Protein AF-0000000084340488 (afdb_homodimer)

Sequence (918 aa):
MHVHPAAPYSASHWSEIETLPPARTRALQDERLREQVAYLAAHSPFYQAKFAEHGIDPDAVRSVDDLAELPFTEKQELRDSLAEAPPLGRHVAADPRRIVQVQASSGTTGSPSYVGLTASDVATWCELGARALYANGFRPGDRALHAFGMSKGFVGGLPVVQILQYMGIVDIPIGAEAGADRLLRVQADQRPNLLIGTPHFLAHLGEQAPSTVGRPAHELGVRSISVGGEPGGGLPSVRENLETLWGATVREMLGGTDIACTYWGECEAGDGMHFLSPDLMVAELIDPESGERIEPVDGAQGELVYTALRREASPLLRFRTRDHVVVTGTDCSCGRTGYKIRCIGRTDDMLIVRGINVFPSAIKDLVLGLAPATTGEVRIRVDFPGHSTQRPLPLVVEHAADLEPHRHEELRTAIEQRIRSALNVKTSVVLVPEGTLKRPDHVKVALIERVPRAEGRASMHVHPAAPYSASHWSEIETLPPARTRALQDERLREQVAYLAAHSPFYQAKFAEHGIDPDAVRSVDDLAELPFTEKQELRDSLAEAPPLGRHVAADPRRIVQVQASSGTTGSPSYVGLTASDVATWCELGARALYANGFRPGDRALHAFGMSKGFVGGLPVVQILQYMGIVDIPIGAEAGADRLLRVQADQRPNLLIGTPHFLAHLGEQAPSTVGRPAHELGVRSISVGGEPGGGLPSVRENLETLWGATVREMLGGTDIACTYWGECEAGDGMHFLSPDLMVAELIDPESGERIEPVDGAQGELVYTALRREASPLLRFRTRDHVVVTGTDCSCGRTGYKIRCIGRTDDMLIVRGINVFPSAIKDLVLGLAPATTGEVRIRVDFPGHSTQRPLPLVVEHAADLEPHRHEELRTAIEQRIRSALNVKTSVVLVPEGTLKRPDHVKVALIERVPRAEGRAS

Secondary structure (DSSP, 8-state):
---PPP--SSSS-S-GGGG--HHHHHHHHHHHHHHHHHHHHHH-HHHHHHHHHTT--GGG--SGGGGGGSPPB-HHHHHHHHHHSTTT-TT--S-GGGEEEEEE---SSSSPPEEEEEHHHHHHHHHHHHHHHHHTT--TT-EEEE-S---TT-TTTHHHHHHHHHTT-EEE---GGG-HHHHHHHHHHH--SEEEE-HHHHHHHHHHHHHHHSS-GGGS---EEEE-SSTTTTSHHHHHHHHHHHTSEEEEEEEETTTEEEEEEE-TT-SSEEE--TTTEEEEEE-TTT--EE---TT-EEEEEEEESS-SSS--SSEEEEEEEEEEES--TT---S-EEEEEEETTT-EEETTEEE-HHHHHHHHHTTTTSEEEEEEEEE-SSTTEESSPEEEEEEEPTT--GGGHHHHHHHHHHHHHHHHS--EEEEEE-TT-SPPPSSSPPPSEEE---------/---PPP--SSSS-S-GGGG--HHHHHHHHHHHHHHHHHHHHHH-HHHHHHHHHTT--GGG--SGGGGGGSPPB-HHHHHHHHHHSTTT-TT--S-GGGEEEEEE---SSSSPPEEEEEHHHHHHHHHHHHHHHHHTT--TT-EEEE-S---TT-TTTHHHHHHHHHTT-EEE---GGG-HHHHHHHHHHH--SEEEE-HHHHHHHHHHHHHHHSS-GGGS---EEEE-SSTTTTSHHHHHHHHHHHTSEEEEEEEETTTEEEEEEE-TT-SSEEE--TTTEEEEEE-TTT--B----TT-EEEEEEEESS-SSS--SSEEEEEEEEEEES--TT---S-EEEEEEETTT-EEETTEEE-HHHHHHHHHTTTTSEEEEEEEEE-SSTTEESSPEEEEEEEPTT--GGGHHHHHHHHHHHHHHHHS--EEEEEE-TT-SPPPSSSPPPSEEE---------

Organism: Pseudonocardia thermophila (NCBI:txid1848)

Solvent-accessible surface area (backbone atoms only — not comparable to full-atom values): 46055 Å² total; per-residue (Å²): 86,65,42,68,46,58,73,59,64,49,99,75,36,42,47,68,73,31,52,44,55,67,71,59,44,50,53,47,30,17,54,33,41,38,53,34,43,49,48,36,62,72,41,12,61,42,50,39,50,51,28,60,74,68,70,51,60,63,85,72,44,60,42,72,77,47,51,79,78,49,71,75,34,50,65,66,56,53,51,51,27,31,71,73,32,64,62,56,18,38,48,35,35,47,60,74,89,50,44,51,36,44,37,27,41,68,62,85,72,75,79,60,52,59,44,56,25,23,53,66,29,49,36,44,37,26,51,36,25,35,42,16,41,32,28,31,64,54,53,64,74,41,33,28,42,36,43,29,30,32,31,39,17,21,42,62,14,60,54,43,50,50,16,35,34,32,39,40,20,24,45,35,48,27,15,23,72,49,35,58,66,53,52,48,48,48,34,64,56,58,35,34,34,28,37,37,26,35,52,67,40,52,43,53,41,34,69,42,20,40,82,70,69,71,39,56,28,46,76,36,50,36,49,30,27,40,20,27,98,53,76,44,37,74,39,64,60,54,30,51,50,43,23,62,44,27,57,26,51,65,22,27,42,45,61,39,72,83,82,35,52,29,50,25,14,8,39,88,82,66,66,34,25,26,49,52,48,52,75,46,31,46,80,44,35,18,36,80,85,83,60,46,78,44,75,76,39,65,68,35,66,29,24,41,26,35,25,50,28,60,52,51,26,48,54,44,58,38,29,53,72,42,38,27,33,35,23,59,24,54,65,53,94,84,54,45,44,37,38,18,31,42,64,54,38,42,61,85,62,36,30,26,40,69,83,37,79,41,40,64,50,57,53,42,48,60,43,38,60,47,49,70,61,21,70,35,49,57,34,35,44,42,49,59,71,84,48,56,40,84,56,58,46,38,31,40,34,24,30,26,81,82,57,53,72,86,49,47,65,55,48,45,51,48,51,35,49,50,42,27,72,74,66,69,35,60,50,43,72,42,80,42,59,56,82,70,64,85,73,56,60,53,51,85,65,70,50,65,39,80,44,81,62,77,77,72,74,83,123,85,62,46,71,45,58,73,60,63,48,98,77,34,43,47,68,71,31,51,45,55,68,70,60,42,49,52,47,32,18,54,32,41,38,53,34,44,50,48,35,62,73,41,12,61,42,50,39,50,50,28,58,76,67,70,52,58,63,85,71,45,60,41,72,75,49,52,78,77,50,73,75,34,51,65,65,56,53,54,50,26,31,72,73,31,64,62,56,18,39,47,34,35,46,62,72,88,50,46,50,37,43,39,26,40,67,61,84,73,76,78,59,52,60,45,57,25,22,54,65,29,46,39,43,38,26,51,36,26,34,41,16,42,33,29,31,63,54,53,65,74,40,31,29,41,36,43,27,31,31,31,39,18,21,41,62,14,62,54,44,50,50,17,35,37,31,38,40,20,23,45,35,48,26,15,22,72,48,35,60,64,54,52,46,49,48,35,64,57,57,36,33,34,27,39,38,26,34,53,68,39,52,43,53,41,33,70,42,20,42,82,71,69,72,39,55,29,46,75,37,49,36,50,31,26,40,19,26,95,52,75,44,37,74,38,64,59,53,29,52,50,44,23,63,42,27,57,25,51,65,23,28,40,42,60,39,71,84,81,34,54,29,49,24,14,8,41,88,83,67,67,35,24,26,48,53,47,54,75,46,30,46,79,44,35,18,36,81,85,82,60,46,79,44,74,76,40,65,67,35,66,28,24,40,27,35,25,50,28,58,53,53,24,47,55,42,60,37,28,52,71,42,38,26,32,35,22,60,23,53,67,53,96,85,54,43,45,37,37,19,31,42,65,56,36,40,61,85,62,36,29,25,42,69,85,37,80,40,40,62,50,57,54,42,46,58,45,37,60,47,50,69,62,22,70,35,50,58,35,36,46,42,49,59,72,85,46,55,40,84,56,59,48,35,31,40,33,23,29,26,81,82,57,52,74,85,48,46,65,57,48,46,50,48,52,36,50,49,44,26,73,75,66,70,35,60,50,42,71,42,80,40,59,56,80,71,64,85,72,54,58,54,50,86,65,70,49,66,40,79,44,82,62,76,75,70,78,77,123

Foldseek 3Di:
DQQPADQAPDLQFRDPLQQDDPVVLQVLLQVLQLVVLVLQCPFFQLVVVQCVVLVHDSNPRRGPVCLLSGDADEPVSQVVQCVVDPDQGSLFRDDPVQFDDKAWAQDPPDGTHIDTAGPQRLVLLLVLVLRAVSQQVDAAPFEEEQAAAQDPRHCSHPSVCSNCSNRNYHYDRCYLQVDLLVSLVCLQVVVTQEYEEALQSLLVSQVCNCVRVVDGQLPSNHATYEHEPDADQLPPLSQVSNCVRNVYHYWYWDDDDLAHSTRWHHHPVSQFTFRRPSNFKDKFFAAPVPRHTDDQAAFDKGWIFMFTSRGRGRTGRRYTPQFIWGFHHQDDPSSGRGTGIHTQAGNQQWAAELNFTDHLNVLLSLLSVPPPQFPSDKAFEAADPGRYDPDATEMETEGHQPDDPVCVVVSQVSSQVSCCVVRVGGHDYDYDHPPPDDGDTNDDDDRYHYDHHPPPPPD/DQQPADQAPDLQFRDPLQQDDPVVLQVLLLVLQLVVLVLQCVFFQLVVVQCVVLVHDSNPRRGPVCLLSGDADEPVSQVVQCVVDPDQGSLFRDDPVQFDDKAWAQDPPDGTHIDTAGPQRLVLLLVLVLRAVSQQVDAAPFEEEQAAAQDPRHCSHPSVCSNCSNRNYHYDRCYLQVDLLVSLVCLQVVVTQEYEEALQSLLVSQVCNCVRVVDGQLPSNHATYEHEPDADQLPPLSQVSNCVRNVYHYWYWDDDDQAHSTRWHHHPVSQFTFRRPSNFKDKFFAAPPPRHTDDQAAFDKGWIFMFTSRGRGRTGRRYTPQFIWTFHHQDDPSSGRGTGIHTQAGNQQWAAELNFTDHLNVLLSLLSVPPPQFPSDKAFEAADPGRYDPDATEMETEGHQPDDPVCVVVSQVSSQVSCCVVRVGGHHYDYDHPPPDDGDTNDDDDRYHYDHHPPPPDD

InterPro domains:
  IPR028154 AMP-dependent ligase, C-terminal [PF14535] (355-441)
  IPR042099 ANL, N-terminal domain [G3DSA:3.40.50.12780] (3-346)
  IPR045851 AMP-binding enzyme domain superfamily [G3DSA:3.30.300.30] (347-451)

pLDDT: mean 90.95, std 10.79, range [23.34, 98.81]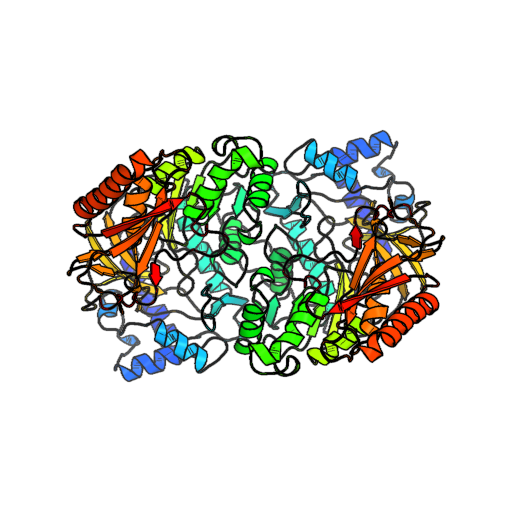

Radius of gyration: 29.5 Å; Cα contacts (8 Å, |Δi|>4): 2152; chains: 2; bounding box: 58×88×87 Å

Nearest PDB structures (foldseek):
  4r1m-assembly2_D  TM=9.148E-01  e=3.601E-43  Bacteroides thetaiotaomicron VPI-5482
  4rvo-assembly2_D  TM=9.125E-01  e=3.187E-43  Bacteroides thetaiotaomicron VPI-5482
  4r1m-assembly1_B  TM=9.198E-01  e=3.463E-42  Bacteroides thetaiotaomicron VPI-5482
  4r1l-assembly1_A  TM=7.392E-01  e=9.798E-42  Bacteroides thetaiotaomicron VPI-5482
  6he0-assembly1_A-2  TM=7.349E-01  e=9.845E-39  Aquincola tertiaricarbonis

Structure (mmCIF, N/CA/C/O backbone):
data_AF-0000000084340488-model_v1
#
loop_
_entity.id
_entity.type
_entity.pdbx_description
1 polymer 'Phenylacetate-CoA ligase'
#
loop_
_atom_site.group_PDB
_atom_site.id
_atom_site.type_symbol
_atom_site.label_atom_id
_atom_site.label_alt_id
_atom_site.label_comp_id
_atom_site.label_asym_id
_atom_site.label_entity_id
_atom_site.label_seq_id
_atom_site.pdbx_PDB_ins_code
_atom_site.Cartn_x
_atom_site.Cartn_y
_atom_site.Cartn_z
_atom_site.occupancy
_atom_site.B_iso_or_equiv
_atom_site.auth_seq_id
_atom_site.auth_comp_id
_atom_site.auth_asym_id
_atom_site.auth_atom_id
_atom_site.pdbx_PDB_model_num
ATOM 1 N N . MET A 1 1 ? 4.039 -2.34 15.609 1 31.89 1 MET A N 1
ATOM 2 C CA . MET A 1 1 ? 4.125 -3.775 15.859 1 31.89 1 MET A CA 1
ATOM 3 C C . MET A 1 1 ? 5.184 -4.418 14.969 1 31.89 1 MET A C 1
ATOM 5 O O . MET A 1 1 ? 5.117 -4.324 13.742 1 31.89 1 MET A O 1
ATOM 9 N N . HIS A 1 2 ? 6.277 -4.238 15.281 1 45.38 2 HIS A N 1
ATOM 10 C CA . HIS A 1 2 ? 7.398 -4.664 14.445 1 45.38 2 HIS A CA 1
ATOM 11 C C . HIS A 1 2 ? 7.477 -6.184 14.367 1 45.38 2 HIS A C 1
ATOM 13 O O . HIS A 1 2 ? 7.312 -6.871 15.375 1 45.38 2 HIS A O 1
ATOM 19 N N . VAL A 1 3 ? 7.105 -6.691 13.25 1 54.06 3 VAL A N 1
ATOM 20 C CA . VAL A 1 3 ? 7.316 -8.109 12.969 1 54.06 3 VAL A CA 1
ATOM 21 C C . VAL A 1 3 ? 8.773 -8.477 13.227 1 54.06 3 VAL A C 1
ATOM 23 O O . VAL A 1 3 ? 9.688 -7.812 12.719 1 54.06 3 VAL A O 1
ATOM 26 N N . HIS A 1 4 ? 8.953 -9.062 14.438 1 67.44 4 HIS A N 1
ATOM 27 C CA . HIS A 1 4 ? 10.297 -9.609 14.516 1 67.44 4 HIS A CA 1
ATOM 28 C C . HIS A 1 4 ? 10.555 -10.602 13.391 1 67.44 4 HIS A C 1
ATOM 30 O O . HIS A 1 4 ? 9.805 -11.57 13.234 1 67.44 4 HIS A O 1
ATOM 36 N N . PRO A 1 5 ? 11.43 -10.172 12.688 1 77.88 5 PRO A N 1
ATOM 37 C CA . PRO A 1 5 ? 11.711 -11.07 11.57 1 77.88 5 PRO A CA 1
ATOM 38 C C . PRO A 1 5 ? 12.047 -12.492 12.016 1 77.88 5 PRO A C 1
ATOM 40 O O . PRO A 1 5 ? 12.609 -12.68 13.094 1 77.88 5 PRO A O 1
ATOM 43 N N . ALA A 1 6 ? 11.578 -13.406 11.281 1 84.88 6 ALA A N 1
ATOM 44 C CA . ALA A 1 6 ? 11.977 -14.805 11.461 1 84.88 6 ALA A CA 1
ATOM 45 C C . ALA A 1 6 ? 13.344 -15.07 10.836 1 84.88 6 ALA A C 1
ATOM 47 O O . ALA A 1 6 ? 13.891 -14.219 10.133 1 84.88 6 ALA A O 1
ATOM 48 N N . ALA A 1 7 ? 13.914 -16.188 11.234 1 91.38 7 ALA A N 1
ATOM 49 C CA . ALA A 1 7 ? 15.227 -16.547 10.719 1 91.38 7 ALA A CA 1
ATOM 50 C C . ALA A 1 7 ? 15.148 -17.781 9.836 1 91.38 7 ALA A C 1
ATOM 52 O O . ALA A 1 7 ? 14.383 -18.719 10.125 1 91.38 7 ALA A O 1
ATOM 53 N N . PRO A 1 8 ? 15.914 -17.781 8.781 1 96.38 8 PRO A N 1
ATOM 54 C CA . PRO A 1 8 ? 15.938 -18.953 7.918 1 96.38 8 PRO A CA 1
ATOM 55 C C . PRO A 1 8 ? 16.547 -20.172 8.609 1 96.38 8 PRO A C 1
ATOM 57 O O . PRO A 1 8 ? 17.312 -20.031 9.57 1 96.38 8 PRO A O 1
ATOM 60 N N . TYR A 1 9 ? 16.203 -21.328 8.094 1 97.06 9 TYR A N 1
ATOM 61 C CA . TYR A 1 9 ? 16.719 -22.594 8.602 1 97.06 9 TYR A CA 1
ATOM 62 C C . TYR A 1 9 ? 18.172 -22.797 8.211 1 97.06 9 TYR A C 1
ATOM 64 O O . TYR A 1 9 ? 18.984 -23.266 9.016 1 97.06 9 TYR A O 1
ATOM 72 N N . SER A 1 10 ? 18.531 -22.422 7.035 1 97 10 SER A N 1
ATOM 73 C CA . SER A 1 10 ? 19.891 -22.547 6.504 1 97 10 SER A CA 1
ATOM 74 C C . SER A 1 10 ? 20.172 -21.453 5.484 1 97 10 SER A C 1
ATOM 76 O O . SER A 1 10 ? 19.344 -20.562 5.258 1 97 10 SER A O 1
ATOM 78 N N . ALA A 1 11 ? 21.312 -21.469 4.863 1 95.5 11 ALA A N 1
ATOM 79 C CA . ALA A 1 11 ? 21.734 -20.484 3.859 1 95.5 11 ALA A CA 1
ATOM 80 C C . ALA A 1 11 ? 20.891 -20.625 2.588 1 95.5 11 ALA A C 1
ATOM 82 O O . ALA A 1 11 ? 20.75 -19.656 1.828 1 95.5 11 ALA A O 1
ATOM 83 N N . SER A 1 12 ? 20.281 -21.828 2.498 1 95.31 12 SER A N 1
ATOM 84 C CA . SER A 1 12 ? 19.641 -22.062 1.212 1 95.31 12 SER A CA 1
ATOM 85 C C . SER A 1 12 ? 18.141 -22.359 1.386 1 95.31 12 SER A C 1
ATOM 87 O O . SER A 1 12 ? 17.391 -22.375 0.409 1 95.31 12 SER A O 1
ATOM 89 N N . HIS A 1 13 ? 17.812 -22.656 2.617 1 97.75 13 HIS A N 1
ATOM 90 C CA . HIS A 1 13 ? 16.422 -23 2.879 1 97.75 13 HIS A CA 1
ATOM 91 C C . HIS A 1 13 ? 15.852 -22.156 4.012 1 97.75 13 HIS A C 1
ATOM 93 O O . HIS A 1 13 ? 16.5 -21.953 5.039 1 97.75 13 HIS A O 1
ATOM 99 N N . TRP A 1 14 ? 14.672 -21.641 3.818 1 98.31 14 TRP A N 1
ATOM 100 C CA . TRP A 1 14 ? 14.008 -20.844 4.844 1 98.31 14 TRP A CA 1
ATOM 101 C C . TRP A 1 14 ? 13.539 -21.734 5.996 1 98.31 14 TRP A C 1
ATOM 103 O O . TRP A 1 14 ? 13.656 -21.344 7.164 1 98.31 14 TRP A O 1
ATOM 113 N N . SER A 1 15 ? 13.008 -22.906 5.625 1 97.94 15 SER A N 1
ATOM 114 C CA . SER A 1 15 ? 12.461 -23.828 6.605 1 97.94 15 SER A CA 1
ATOM 115 C C . SER A 1 15 ? 12.977 -25.25 6.375 1 97.94 15 SER A C 1
ATOM 117 O O . SER A 1 15 ? 13.133 -25.672 5.23 1 97.94 15 SER A O 1
ATOM 119 N N . GLU A 1 16 ? 13.062 -25.969 7.41 1 96.88 16 GLU A N 1
ATOM 120 C CA . GLU A 1 16 ? 13.484 -27.359 7.332 1 96.88 16 GLU A CA 1
ATOM 121 C C . GLU A 1 16 ? 12.484 -28.188 6.527 1 96.88 16 GLU A C 1
ATOM 123 O O . GLU A 1 16 ? 12.867 -29.156 5.859 1 96.88 16 GLU A O 1
ATOM 128 N N . ILE A 1 17 ? 11.297 -27.828 6.523 1 97.25 17 ILE A N 1
ATOM 129 C CA . ILE A 1 17 ? 10.203 -28.547 5.895 1 97.25 17 ILE A CA 1
ATOM 130 C C . ILE A 1 17 ? 10.477 -28.703 4.398 1 97.25 17 ILE A C 1
ATOM 132 O O . ILE A 1 17 ? 10.008 -29.656 3.773 1 97.25 17 ILE A O 1
ATOM 136 N N . GLU A 1 18 ? 11.227 -27.797 3.836 1 97.69 18 GLU A N 1
ATOM 137 C CA . GLU A 1 18 ? 11.477 -27.781 2.398 1 97.69 18 GLU A CA 1
ATOM 138 C C . GLU A 1 18 ? 12.344 -28.969 1.972 1 97.69 18 GLU A C 1
ATOM 140 O O . GLU A 1 18 ? 12.453 -29.266 0.781 1 97.69 18 GLU A O 1
ATOM 145 N N . THR A 1 19 ? 12.969 -29.672 2.992 1 96.5 19 THR A N 1
ATOM 146 C CA . THR A 1 19 ? 13.945 -30.703 2.656 1 96.5 19 THR A CA 1
ATOM 147 C C . THR A 1 19 ? 13.539 -32.031 3.258 1 96.5 19 THR A C 1
ATOM 149 O O . THR A 1 19 ? 14.312 -33 3.207 1 96.5 19 THR A O 1
ATOM 152 N N . LEU A 1 20 ? 12.375 -32.125 3.787 1 95.81 20 LEU A N 1
ATOM 153 C CA . LEU A 1 20 ? 11.93 -33.375 4.40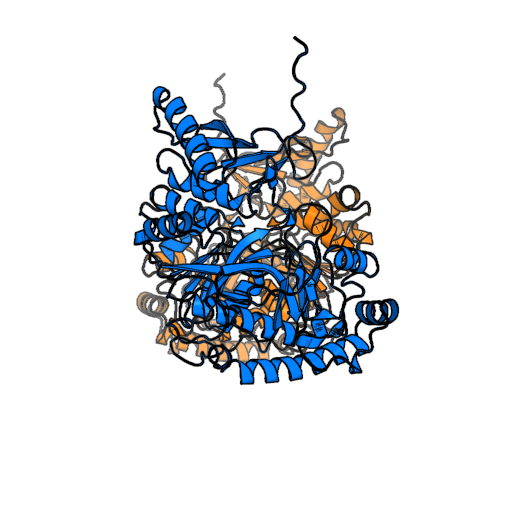6 1 95.81 20 LEU A CA 1
ATOM 154 C C . LEU A 1 20 ? 11.703 -34.438 3.355 1 95.81 20 LEU A C 1
ATOM 156 O O . LEU A 1 20 ? 11.211 -34.156 2.262 1 95.81 20 LEU A O 1
ATOM 160 N N . PRO A 1 21 ? 11.922 -35.719 3.783 1 94.06 21 PRO A N 1
ATOM 161 C CA . PRO A 1 21 ? 11.617 -36.812 2.861 1 94.06 21 PRO A CA 1
ATOM 162 C C . PRO A 1 21 ? 10.125 -36.938 2.562 1 94.06 21 PRO A C 1
ATOM 164 O O . PRO A 1 21 ? 9.289 -36.625 3.418 1 94.06 21 PRO A O 1
ATOM 167 N N . PRO A 1 22 ? 9.789 -37.469 1.473 1 91.56 22 PRO A N 1
ATOM 168 C CA . PRO A 1 22 ? 8.398 -37.531 1.029 1 91.56 22 PRO A CA 1
ATOM 169 C C . PRO A 1 22 ? 7.504 -38.281 2.027 1 91.56 22 PRO A C 1
ATOM 171 O O . PRO A 1 22 ? 6.359 -37.875 2.252 1 91.56 22 PRO A O 1
ATOM 174 N N . ALA A 1 23 ? 8.016 -39.312 2.609 1 94.06 23 ALA A N 1
ATOM 175 C CA . ALA A 1 23 ? 7.203 -40.094 3.543 1 94.06 23 ALA A CA 1
ATOM 176 C C . ALA A 1 23 ? 6.809 -39.25 4.754 1 94.06 23 ALA A C 1
ATOM 178 O O . ALA A 1 23 ? 5.676 -39.344 5.234 1 94.06 23 ALA A O 1
ATOM 179 N N . ARG A 1 24 ? 7.723 -38.5 5.23 1 95.88 24 ARG A N 1
ATOM 180 C CA . ARG A 1 24 ? 7.453 -37.625 6.371 1 95.88 24 ARG A CA 1
ATOM 181 C C . ARG A 1 24 ? 6.496 -36.5 5.992 1 95.88 24 ARG A C 1
ATOM 183 O O . ARG A 1 24 ? 5.617 -36.156 6.777 1 95.88 24 ARG A O 1
ATOM 190 N N . THR A 1 25 ? 6.734 -35.969 4.844 1 95.19 25 THR A N 1
ATOM 191 C CA . THR A 1 25 ? 5.863 -34.906 4.34 1 95.19 25 THR A CA 1
ATOM 192 C C . THR A 1 25 ? 4.426 -35.406 4.215 1 95.19 25 THR A C 1
ATOM 194 O O . THR A 1 25 ? 3.486 -34.688 4.59 1 95.19 25 THR A O 1
ATOM 197 N N . ARG A 1 26 ? 4.273 -36.594 3.744 1 95.69 26 ARG A N 1
ATOM 198 C CA . ARG A 1 26 ? 2.945 -37.156 3.568 1 95.69 26 ARG A CA 1
ATOM 199 C C . ARG A 1 26 ? 2.258 -37.375 4.914 1 95.69 26 ARG A C 1
ATOM 201 O O . ARG A 1 26 ? 1.071 -37.094 5.062 1 95.69 26 ARG A O 1
ATOM 208 N N . ALA A 1 27 ? 2.973 -37.844 5.82 1 97.19 27 ALA A N 1
ATOM 209 C CA . ALA A 1 27 ? 2.42 -38.062 7.156 1 97.19 27 ALA A CA 1
ATOM 210 C C . ALA A 1 27 ? 1.949 -36.75 7.773 1 97.19 27 ALA A C 1
ATOM 212 O O . ALA A 1 27 ? 0.882 -36.688 8.391 1 97.19 27 ALA A O 1
ATOM 213 N N . LEU A 1 28 ? 2.771 -35.781 7.613 1 97 28 LEU A N 1
ATOM 214 C CA . LEU A 1 28 ? 2.428 -34.469 8.125 1 97 28 LEU A CA 1
ATOM 215 C C . LEU A 1 28 ? 1.187 -33.906 7.426 1 97 28 LEU A C 1
ATOM 217 O O . LEU A 1 28 ? 0.31 -33.344 8.07 1 97 28 LEU A O 1
ATOM 221 N N . GLN A 1 29 ? 1.095 -34.062 6.168 1 98 29 GLN A N 1
ATOM 222 C CA . GLN A 1 29 ? -0.062 -33.594 5.406 1 98 29 GLN A CA 1
ATOM 223 C C . GLN A 1 29 ? -1.335 -34.312 5.863 1 98 29 GLN A C 1
ATOM 225 O O . GLN A 1 29 ? -2.383 -33.688 6.012 1 98 29 GLN A O 1
ATOM 230 N N . ASP A 1 30 ? -1.203 -35.625 6.07 1 98.44 30 ASP A N 1
ATOM 231 C CA . ASP A 1 30 ? -2.359 -36.375 6.52 1 98.44 30 ASP A CA 1
ATOM 232 C C . ASP A 1 30 ? -2.871 -35.875 7.863 1 98.44 30 ASP A C 1
ATOM 234 O O . ASP A 1 30 ? -4.078 -35.688 8.047 1 98.44 30 ASP A O 1
ATOM 238 N N . GLU A 1 31 ? -1.949 -35.656 8.734 1 98.31 31 GLU A N 1
ATOM 239 C CA . GLU A 1 31 ? -2.309 -35.156 10.055 1 98.31 31 GLU A CA 1
ATOM 240 C C . GLU A 1 31 ? -2.992 -33.781 9.961 1 98.31 31 GLU A C 1
ATOM 242 O O . GLU A 1 31 ? -4.066 -33.594 10.539 1 98.31 31 GLU A O 1
ATOM 247 N N . ARG A 1 32 ? -2.395 -32.875 9.258 1 98.44 32 ARG A N 1
ATOM 248 C CA . ARG A 1 32 ? -2.916 -31.531 9.125 1 98.44 32 ARG A CA 1
ATOM 249 C C . ARG A 1 32 ? -4.242 -31.516 8.375 1 98.44 32 ARG A C 1
ATOM 251 O O . ARG A 1 32 ? -5.113 -30.688 8.641 1 98.44 32 ARG A O 1
ATOM 258 N N . LEU A 1 33 ? -4.352 -32.438 7.414 1 98.62 33 LEU A N 1
ATOM 259 C CA . LEU A 1 33 ? -5.594 -32.531 6.652 1 98.62 33 LEU A CA 1
ATOM 260 C C . LEU A 1 33 ? -6.758 -32.906 7.555 1 98.62 33 LEU A C 1
ATOM 262 O O . LEU A 1 33 ? -7.84 -32.312 7.469 1 98.62 33 LEU A O 1
ATOM 266 N N . ARG A 1 34 ? -6.586 -33.875 8.438 1 98.56 34 ARG A N 1
ATOM 267 C CA . ARG A 1 34 ? -7.629 -34.281 9.375 1 98.56 34 ARG A CA 1
ATOM 268 C C . ARG A 1 34 ? -8.062 -33.094 10.25 1 98.56 34 ARG A C 1
ATOM 270 O O . ARG A 1 34 ? -9.266 -32.906 10.453 1 98.56 34 ARG A O 1
ATOM 277 N N . GLU A 1 35 ? -7.078 -32.344 10.672 1 98.5 35 GLU A N 1
ATOM 278 C CA . GLU A 1 35 ? -7.367 -31.203 11.508 1 98.5 35 GLU A CA 1
ATOM 279 C C . GLU A 1 35 ? -8.164 -30.141 10.742 1 98.5 35 GLU A C 1
ATOM 281 O O . GLU A 1 35 ? -9.133 -29.594 11.266 1 98.5 35 GLU A O 1
ATOM 286 N N . GLN A 1 36 ? -7.766 -29.875 9.539 1 98.56 36 GLN A N 1
ATOM 287 C CA . GLN A 1 36 ? -8.398 -28.828 8.75 1 98.56 36 GLN A CA 1
ATOM 288 C C . GLN A 1 36 ? -9.812 -29.219 8.344 1 98.56 36 GLN A C 1
ATOM 290 O O . GLN A 1 36 ? -10.719 -28.391 8.359 1 98.56 36 GLN A O 1
ATOM 295 N N . VAL A 1 37 ? -9.984 -30.453 7.922 1 98.56 37 VAL A N 1
ATOM 296 C CA . VAL A 1 37 ? -11.312 -30.922 7.527 1 98.56 37 VAL A CA 1
ATOM 297 C C . VAL A 1 37 ? -12.25 -30.875 8.727 1 98.56 37 VAL A C 1
ATOM 299 O O . VAL A 1 37 ? -13.406 -30.453 8.609 1 98.56 37 VAL A O 1
ATOM 302 N N . ALA A 1 38 ? -11.781 -31.297 9.875 1 98.56 38 ALA A N 1
ATOM 303 C CA . ALA A 1 38 ? -12.578 -31.203 11.094 1 98.56 38 ALA A CA 1
ATOM 304 C C . ALA A 1 38 ? -12.961 -29.75 11.391 1 98.56 38 ALA A C 1
ATOM 306 O O . ALA A 1 38 ? -14.094 -29.484 11.805 1 98.56 38 ALA A O 1
ATOM 307 N N . TYR A 1 39 ? -12.031 -28.891 11.234 1 98.69 39 TYR A N 1
ATOM 308 C CA . TYR A 1 39 ? -12.281 -27.484 11.445 1 98.69 39 TYR A CA 1
ATOM 309 C C . TYR A 1 39 ? -13.375 -26.969 10.516 1 98.69 39 TYR A C 1
ATOM 311 O O . TYR A 1 39 ? -14.273 -26.234 10.938 1 98.69 39 TYR A O 1
ATOM 319 N N . LEU A 1 40 ? -13.32 -27.344 9.258 1 98.5 40 LEU A N 1
ATOM 320 C CA . LEU A 1 40 ? -14.32 -26.922 8.281 1 98.5 40 LEU A CA 1
ATOM 321 C C . LEU A 1 40 ? -15.695 -27.469 8.648 1 98.5 40 LEU A C 1
ATOM 323 O O . LEU A 1 40 ? -16.688 -26.75 8.57 1 98.5 40 LEU A O 1
ATOM 327 N N . ALA A 1 41 ? -15.711 -28.672 9.016 1 98.31 41 ALA A N 1
ATOM 328 C CA . ALA A 1 41 ? -16.969 -29.312 9.383 1 98.31 41 ALA A CA 1
ATOM 329 C C . ALA A 1 41 ? -17.609 -28.625 10.578 1 98.31 41 ALA A C 1
ATOM 331 O O . ALA A 1 41 ? -18.844 -28.547 10.688 1 98.31 41 ALA A O 1
ATOM 332 N N . ALA A 1 42 ? -16.812 -28.062 11.383 1 98.31 42 ALA A N 1
ATOM 333 C CA . ALA A 1 42 ? -17.312 -27.438 12.609 1 98.31 42 ALA A CA 1
ATOM 334 C C . ALA A 1 42 ? -17.688 -25.984 12.375 1 98.31 42 ALA A C 1
ATOM 336 O O . ALA A 1 42 ? -18.609 -25.469 13.023 1 98.31 42 ALA A O 1
ATOM 337 N N . HIS A 1 43 ? -17.016 -25.328 11.406 1 98.31 43 HIS A N 1
ATOM 338 C CA . HIS A 1 43 ? -17.078 -23.875 11.5 1 98.31 43 HIS A CA 1
ATOM 339 C C . HIS A 1 43 ? -17.531 -23.25 10.18 1 98.31 43 HIS A C 1
ATOM 341 O O . HIS A 1 43 ? -17.891 -22.078 10.133 1 98.31 43 HIS A O 1
ATOM 347 N N . SER A 1 44 ? -17.547 -23.953 9.07 1 98.25 44 SER A N 1
ATOM 348 C CA . SER A 1 44 ? -17.859 -23.344 7.777 1 98.25 44 SER A CA 1
ATOM 349 C C . SER A 1 44 ? -19.25 -23.781 7.285 1 98.25 44 SER A C 1
ATOM 351 O O . SER A 1 44 ? -19.422 -24.906 6.816 1 98.25 44 SER A O 1
ATOM 353 N N . PRO A 1 45 ? -20.219 -22.875 7.285 1 98.25 45 PRO A N 1
ATOM 354 C CA . PRO A 1 45 ? -21.531 -23.234 6.738 1 98.25 45 PRO A CA 1
ATOM 355 C C . PRO A 1 45 ? -21.453 -23.688 5.281 1 98.25 45 PRO A C 1
ATOM 357 O O . PRO A 1 45 ? -22.203 -24.578 4.871 1 98.25 45 PRO A O 1
ATOM 360 N N . PHE A 1 46 ? -20.625 -23.109 4.559 1 98.5 46 PHE A N 1
ATOM 361 C CA . PHE A 1 46 ? -20.422 -23.453 3.154 1 98.5 46 PHE A CA 1
ATOM 362 C C . PHE A 1 46 ? -20 -24.906 3.002 1 98.5 46 PHE A C 1
ATOM 364 O O . PHE A 1 46 ? -20.609 -25.656 2.229 1 98.5 46 PHE A O 1
ATOM 371 N N . TYR A 1 47 ? -19.078 -25.359 3.77 1 98.56 47 TYR A N 1
ATOM 372 C CA . TYR A 1 47 ? -18.578 -26.719 3.611 1 98.56 47 TYR A CA 1
ATOM 373 C C . TYR A 1 47 ? -19.484 -27.719 4.328 1 98.56 47 TYR A C 1
ATOM 375 O O . TYR A 1 47 ? -19.594 -28.875 3.92 1 98.56 47 TYR A O 1
ATOM 383 N N . GLN A 1 48 ? -20.141 -27.297 5.395 1 98.5 48 GLN A N 1
ATOM 384 C CA . GLN A 1 48 ? -21.172 -28.141 5.996 1 98.5 48 GLN A CA 1
ATOM 385 C C . GLN A 1 48 ? -22.234 -28.516 4.973 1 98.5 48 GLN A C 1
ATOM 387 O O . GLN A 1 48 ? -22.594 -29.688 4.836 1 98.5 48 GLN A O 1
ATOM 392 N N . ALA A 1 49 ? -22.688 -27.484 4.27 1 98.31 49 ALA A N 1
ATOM 393 C CA . ALA A 1 49 ? -23.688 -27.719 3.234 1 98.31 49 ALA A CA 1
ATOM 394 C C . ALA A 1 49 ? -23.125 -28.609 2.117 1 98.31 49 ALA A C 1
ATOM 396 O O . ALA A 1 49 ? -23.812 -29.5 1.623 1 98.31 49 ALA A O 1
ATOM 397 N N . LYS A 1 50 ? -21.938 -28.375 1.722 1 98.19 50 LYS A N 1
ATOM 398 C CA . LYS A 1 50 ? -21.312 -29.125 0.631 1 98.19 50 LYS A CA 1
ATOM 399 C C . LYS A 1 50 ? -21.125 -30.578 1.013 1 98.19 50 LYS A C 1
ATOM 401 O O . LYS A 1 50 ? -21.359 -31.484 0.2 1 98.19 50 LYS A O 1
ATOM 406 N N . PHE A 1 51 ? -20.641 -30.828 2.256 1 98.19 51 PHE A N 1
ATOM 407 C CA . PHE A 1 51 ? -20.484 -32.188 2.742 1 98.19 51 PHE A CA 1
ATOM 408 C C . PHE A 1 51 ? -21.828 -32.938 2.754 1 98.19 51 PHE A C 1
ATOM 410 O O . PHE A 1 51 ? -21.922 -34.062 2.312 1 98.19 51 PHE A O 1
ATOM 417 N N . ALA A 1 52 ? -22.812 -32.25 3.199 1 98.12 52 ALA A N 1
ATOM 418 C CA . ALA A 1 52 ? -24.156 -32.844 3.252 1 98.12 52 ALA A CA 1
ATOM 419 C C . ALA A 1 52 ? -24.672 -33.156 1.85 1 98.12 52 ALA A C 1
ATOM 421 O O . ALA A 1 52 ? -25.188 -34.25 1.596 1 98.12 52 ALA A O 1
ATOM 422 N N . GLU A 1 53 ? -24.547 -32.219 1.036 1 97.94 53 GLU A N 1
ATOM 423 C CA . GLU A 1 53 ? -25.031 -32.344 -0.334 1 97.94 53 GLU A CA 1
ATOM 424 C C . GLU A 1 53 ? -24.391 -33.531 -1.042 1 97.94 53 GLU A C 1
ATOM 426 O O . GLU A 1 53 ? -25.031 -34.188 -1.858 1 97.94 53 GLU A O 1
ATOM 431 N N . HIS A 1 54 ? -23.172 -33.844 -0.709 1 97.62 54 HIS A N 1
ATOM 432 C CA . HIS A 1 54 ? -22.438 -34.875 -1.433 1 97.62 54 HIS A CA 1
ATOM 433 C C . HIS A 1 54 ? -22.297 -36.125 -0.594 1 97.62 54 HIS A C 1
ATOM 435 O O . HIS A 1 54 ? -21.562 -37.062 -0.972 1 97.62 54 HIS A O 1
ATOM 441 N N . GLY A 1 55 ? -22.859 -36.125 0.517 1 97.5 55 GLY A N 1
ATOM 442 C CA . GLY A 1 55 ? -22.844 -37.312 1.38 1 97.5 55 GLY A CA 1
ATOM 443 C C . GLY A 1 55 ? -21.469 -37.625 1.921 1 97.5 55 GLY A C 1
ATOM 444 O O . GLY A 1 55 ? -21.078 -38.781 2.014 1 97.5 55 GLY A O 1
ATOM 445 N N . ILE A 1 56 ? -20.75 -36.594 2.215 1 97.31 56 ILE A N 1
ATOM 446 C CA . ILE A 1 56 ? -19.391 -36.75 2.703 1 97.31 56 ILE A CA 1
ATOM 447 C C . ILE A 1 56 ? -19.391 -36.75 4.23 1 97.31 56 ILE A C 1
ATOM 449 O O . ILE A 1 56 ? -19.969 -35.875 4.863 1 97.31 56 ILE A O 1
ATOM 453 N N . ASP A 1 57 ? -18.766 -37.75 4.785 1 97.75 57 ASP A N 1
ATOM 454 C CA . ASP A 1 57 ? -18.453 -37.75 6.211 1 97.75 57 ASP A CA 1
ATOM 455 C C . ASP A 1 57 ? -17.047 -37.188 6.469 1 97.75 57 ASP A C 1
ATOM 457 O O . ASP A 1 57 ? -16.047 -37.844 6.195 1 97.75 57 ASP A O 1
ATOM 461 N N . PRO A 1 58 ? -17 -36.031 7.031 1 97.5 58 PRO A N 1
ATOM 462 C CA . PRO A 1 58 ? -15.688 -35.406 7.25 1 97.5 58 PRO A CA 1
ATOM 463 C C . PRO A 1 58 ? -14.758 -36.281 8.094 1 97.5 58 PRO A C 1
ATOM 465 O O . PRO A 1 58 ? -13.539 -36.25 7.91 1 97.5 58 PRO A O 1
ATOM 468 N N . ASP A 1 59 ? -15.305 -37.062 8.945 1 96.94 59 ASP A N 1
ATOM 469 C CA . ASP A 1 59 ? -14.508 -37.906 9.828 1 96.94 59 ASP A CA 1
ATOM 470 C C . ASP A 1 59 ? -13.891 -39.062 9.07 1 96.94 59 ASP A C 1
ATOM 472 O O . ASP A 1 59 ? -12.969 -39.719 9.562 1 96.94 59 ASP A O 1
ATOM 476 N N . ALA A 1 60 ? -14.367 -39.344 7.941 1 97.12 60 ALA A N 1
ATOM 477 C CA . ALA A 1 60 ? -13.867 -40.438 7.133 1 97.12 60 ALA A CA 1
ATOM 478 C C . ALA A 1 60 ? -12.656 -40 6.309 1 97.12 60 ALA A C 1
ATOM 480 O O . ALA A 1 60 ? -11.938 -40.844 5.762 1 97.12 60 ALA A O 1
ATOM 481 N N . VAL A 1 61 ? -12.375 -38.719 6.219 1 97.88 61 VAL A N 1
ATOM 482 C CA . VAL A 1 61 ? -11.195 -38.25 5.512 1 97.88 61 VAL A CA 1
ATOM 483 C C . VAL A 1 61 ? -9.953 -38.406 6.391 1 97.88 61 VAL A C 1
ATOM 485 O O . VAL A 1 61 ? -9.781 -37.719 7.383 1 97.88 61 VAL A O 1
ATOM 488 N N . ARG A 1 62 ? -9.062 -39.281 5.992 1 97.06 62 ARG A N 1
ATOM 489 C CA . ARG A 1 62 ? -7.957 -39.625 6.871 1 97.06 62 ARG A CA 1
ATOM 490 C C . ARG A 1 62 ? -6.617 -39.25 6.246 1 97.06 62 ARG A C 1
ATOM 492 O O . ARG A 1 62 ? -5.629 -39.062 6.957 1 97.06 62 ARG A O 1
ATOM 499 N N . SER A 1 63 ? -6.621 -39.25 4.941 1 97.69 63 SER A N 1
ATOM 500 C CA . SER A 1 63 ? -5.355 -39.031 4.25 1 97.69 63 SER A CA 1
ATOM 501 C C . SER A 1 63 ? -5.566 -38.188 2.99 1 97.69 63 SER A C 1
ATOM 503 O O . SER A 1 63 ? -6.703 -38 2.543 1 97.69 63 SER A O 1
ATOM 505 N N . VAL A 1 64 ? -4.473 -37.719 2.455 1 97.56 64 VAL A N 1
ATOM 506 C CA . VAL A 1 64 ? -4.477 -36.906 1.237 1 97.56 64 VAL A CA 1
ATOM 507 C C . VAL A 1 64 ? -5.098 -37.719 0.094 1 97.56 64 VAL A C 1
ATOM 509 O O . VAL A 1 64 ? -5.758 -37.156 -0.781 1 97.56 64 VAL A O 1
ATOM 512 N N . ASP A 1 65 ? -4.969 -39.031 0.118 1 96.69 65 ASP A N 1
ATOM 513 C CA . ASP A 1 65 ? -5.539 -39.875 -0.932 1 96.69 65 ASP A CA 1
ATOM 514 C C . ASP A 1 65 ? -7.062 -39.781 -0.936 1 96.69 65 ASP A C 1
ATOM 516 O O . ASP A 1 65 ? -7.695 -39.969 -1.98 1 96.69 65 ASP A O 1
ATOM 520 N N . ASP A 1 66 ? -7.645 -39.531 0.19 1 97.69 66 ASP A N 1
ATOM 521 C CA . ASP A 1 66 ? -9.094 -39.469 0.315 1 97.69 66 ASP A CA 1
ATOM 522 C C . ASP A 1 66 ? -9.656 -38.219 -0.362 1 97.69 66 ASP A C 1
ATOM 524 O O . ASP A 1 66 ? -10.859 -38.094 -0.599 1 97.69 66 ASP A O 1
ATOM 528 N N . LEU A 1 67 ? -8.797 -37.219 -0.67 1 97.81 67 LEU A N 1
ATOM 529 C CA . LEU A 1 67 ? -9.242 -36 -1.305 1 97.81 67 LEU A CA 1
ATOM 530 C C . LEU A 1 67 ? -9.906 -36.281 -2.648 1 97.81 67 LEU A C 1
ATOM 532 O O . LEU A 1 67 ? -10.82 -35.562 -3.062 1 97.81 67 LEU A O 1
ATOM 536 N N . ALA A 1 68 ? -9.492 -37.344 -3.301 1 95.31 68 ALA A N 1
ATOM 537 C CA . ALA A 1 68 ? -10 -37.656 -4.629 1 95.31 68 ALA A CA 1
ATOM 538 C C . ALA A 1 68 ? -11.5 -37.906 -4.594 1 95.31 68 ALA A C 1
ATOM 540 O O . ALA A 1 68 ? -12.18 -37.781 -5.617 1 95.31 68 ALA A O 1
ATOM 541 N N . GLU A 1 69 ? -12.031 -38.219 -3.426 1 94.44 69 GLU A N 1
ATOM 542 C CA . GLU A 1 69 ? -13.445 -38.531 -3.285 1 94.44 69 GLU A CA 1
ATOM 543 C C . GLU A 1 69 ? -14.266 -37.281 -2.934 1 94.44 69 GLU A C 1
ATOM 545 O O . GLU A 1 69 ? -15.492 -37.344 -2.908 1 94.44 69 GLU A O 1
ATOM 550 N N . LEU A 1 70 ? -13.633 -36.281 -2.674 1 97.81 70 LEU A N 1
ATOM 551 C CA . LEU A 1 70 ? -14.312 -35.031 -2.266 1 97.81 70 LEU A CA 1
ATOM 552 C C . LEU A 1 70 ? -14.594 -34.156 -3.471 1 97.81 70 LEU A C 1
ATOM 554 O O . LEU A 1 70 ? -13.859 -34.188 -4.457 1 97.81 70 LEU A O 1
ATOM 558 N N . PRO A 1 71 ? -15.617 -33.406 -3.428 1 97.44 71 PRO A N 1
ATOM 559 C CA . PRO A 1 71 ? -15.906 -32.469 -4.52 1 97.44 71 PRO A CA 1
ATOM 560 C C . PRO A 1 71 ? -14.898 -31.328 -4.594 1 97.44 71 PRO A C 1
ATOM 562 O O . PRO A 1 71 ? -14.273 -30.984 -3.59 1 97.44 71 PRO A O 1
ATOM 565 N N . PHE A 1 72 ? -14.789 -30.734 -5.789 1 98.44 72 PHE A N 1
ATOM 566 C CA . PHE A 1 72 ? -13.961 -29.547 -5.969 1 98.44 72 PHE A CA 1
ATOM 567 C C . PHE A 1 72 ? -14.672 -28.297 -5.43 1 98.44 72 PHE A C 1
ATOM 569 O O . PHE A 1 72 ? -15.898 -28.312 -5.254 1 98.44 72 PHE A O 1
ATOM 576 N N . THR A 1 73 ? -13.945 -27.344 -5.039 1 98.38 73 THR A N 1
ATOM 577 C CA . THR A 1 73 ? -14.445 -25.984 -4.82 1 98.38 73 THR A CA 1
ATOM 578 C C . THR A 1 73 ? -14.117 -25.094 -6.016 1 98.38 73 THR A C 1
ATOM 580 O O . THR A 1 73 ? -12.961 -25 -6.438 1 98.38 73 THR A O 1
ATOM 583 N N . GLU A 1 74 ? -15.141 -24.422 -6.535 1 96.12 74 GLU A N 1
ATOM 584 C CA . GLU A 1 74 ? -15 -23.594 -7.73 1 96.12 74 GLU A CA 1
ATOM 585 C C . GLU A 1 74 ? -15.039 -22.109 -7.383 1 96.12 74 GLU A C 1
ATOM 587 O O . GLU A 1 74 ? -15.672 -21.703 -6.402 1 96.12 74 GLU A O 1
ATOM 592 N N . LYS A 1 75 ? -14.383 -21.344 -8.195 1 92.5 75 LYS A N 1
ATOM 593 C CA . LYS A 1 75 ? -14.352 -19.906 -7.992 1 92.5 75 LYS A CA 1
ATOM 594 C C . LYS A 1 75 ? -15.766 -19.312 -7.969 1 92.5 75 LYS A C 1
ATOM 596 O O . LYS A 1 75 ? -16.062 -18.438 -7.152 1 92.5 75 LYS A O 1
ATOM 601 N N . GLN A 1 76 ? -16.594 -19.766 -8.844 1 92.62 76 GLN A N 1
ATOM 602 C CA . GLN A 1 76 ? -17.953 -19.25 -8.914 1 92.62 76 GLN A CA 1
ATOM 603 C C . GLN A 1 76 ? -18.719 -19.516 -7.613 1 92.62 76 GLN A C 1
ATOM 605 O O . GLN A 1 76 ? -19.531 -18.703 -7.18 1 92.62 76 GLN A O 1
ATOM 610 N N . GLU A 1 77 ? -18.469 -20.641 -7.023 1 96.19 77 GLU A N 1
ATOM 611 C CA . GLU A 1 77 ? -19.094 -20.938 -5.746 1 96.19 77 GLU A CA 1
ATOM 612 C C . GLU A 1 77 ? -18.734 -19.906 -4.684 1 96.19 77 GLU A C 1
ATOM 614 O O . GLU A 1 77 ? -19.562 -19.547 -3.85 1 96.19 77 GLU A O 1
ATOM 619 N N . LEU A 1 78 ? -17.484 -19.531 -4.691 1 95 78 LEU A N 1
ATOM 620 C CA . LEU A 1 78 ? -17.031 -18.531 -3.73 1 95 78 LEU A CA 1
ATOM 621 C C . LEU A 1 78 ? -17.672 -17.172 -4.008 1 95 78 LEU A C 1
ATOM 623 O O . LEU A 1 78 ? -18.031 -16.453 -3.074 1 95 78 LEU A O 1
ATOM 627 N N . ARG A 1 79 ? -17.812 -16.828 -5.234 1 91.06 79 ARG A N 1
ATOM 628 C CA . ARG A 1 79 ? -18.484 -15.586 -5.598 1 91.06 79 ARG A CA 1
ATOM 629 C C . ARG A 1 79 ? -19.938 -15.602 -5.125 1 91.06 79 ARG A C 1
ATOM 631 O O . ARG A 1 79 ? -20.422 -14.602 -4.578 1 91.06 79 ARG A O 1
ATOM 638 N N . ASP A 1 80 ? -20.578 -16.703 -5.387 1 94.69 80 ASP A N 1
ATOM 639 C CA . ASP A 1 80 ? -21.969 -16.844 -4.938 1 94.69 80 ASP A CA 1
ATOM 640 C C . ASP A 1 80 ? -22.062 -16.766 -3.416 1 94.69 80 ASP A C 1
ATOM 642 O O . ASP A 1 80 ? -22.984 -16.156 -2.877 1 94.69 80 ASP A O 1
ATOM 646 N N . SER A 1 81 ? -21.109 -17.391 -2.809 1 96 81 SER A N 1
ATOM 647 C CA . SER A 1 81 ? -21.047 -17.359 -1.352 1 96 81 SER A CA 1
ATOM 648 C C . SER A 1 81 ? -20.938 -15.922 -0.838 1 96 81 SER A C 1
ATOM 650 O O . SER A 1 81 ? -21.641 -15.539 0.105 1 96 81 SER A O 1
ATOM 652 N N . LEU A 1 82 ? -20.125 -15.141 -1.447 1 92.94 82 LEU A N 1
ATOM 653 C CA . LEU A 1 82 ? -19.922 -13.75 -1.064 1 92.94 82 LEU A CA 1
ATOM 654 C C . LEU A 1 82 ? -21.188 -12.93 -1.294 1 92.94 82 LEU A C 1
ATOM 656 O O . LEU A 1 82 ? -21.547 -12.094 -0.468 1 92.94 82 LEU A O 1
ATOM 660 N N . ALA A 1 83 ? -21.812 -13.203 -2.361 1 90.19 83 ALA A N 1
ATOM 661 C CA . ALA A 1 83 ? -23.047 -12.492 -2.686 1 90.19 83 ALA A CA 1
ATOM 662 C C . ALA A 1 83 ? -24.156 -12.836 -1.692 1 90.19 83 ALA A C 1
ATOM 664 O O . ALA A 1 83 ? -24.953 -11.977 -1.323 1 90.19 83 ALA A O 1
ATOM 665 N N . GLU A 1 84 ? -24.109 -14.008 -1.217 1 95 84 GLU A N 1
ATOM 666 C CA . GLU A 1 84 ? -25.172 -14.516 -0.352 1 95 84 GLU A CA 1
ATOM 667 C C . GLU A 1 84 ? -25 -14.008 1.078 1 95 84 GLU A C 1
ATOM 669 O O . GLU A 1 84 ? -26 -13.758 1.77 1 95 84 GLU A O 1
ATOM 674 N N . ALA A 1 85 ? -23.781 -13.883 1.444 1 95.12 85 ALA A N 1
ATOM 675 C CA . ALA A 1 85 ? -23.547 -13.539 2.844 1 95.12 85 ALA A CA 1
ATOM 676 C C . ALA A 1 85 ? -22.391 -12.57 2.984 1 95.12 85 ALA A C 1
ATOM 678 O O . ALA A 1 85 ? -21.328 -12.93 3.508 1 95.12 85 ALA A O 1
ATOM 679 N N . PRO A 1 86 ? -22.625 -11.352 2.631 1 90.06 86 PRO A N 1
ATOM 680 C CA . PRO A 1 86 ? -21.562 -10.359 2.842 1 90.06 86 PRO A CA 1
ATOM 681 C C . PRO A 1 86 ? -21.219 -10.164 4.316 1 90.06 86 PRO A C 1
ATOM 683 O O . PRO A 1 86 ? -22.062 -10.398 5.188 1 90.06 86 PRO A O 1
ATOM 686 N N . PRO A 1 87 ? -20.031 -9.898 4.656 1 90.81 87 PRO A N 1
ATOM 687 C CA . PRO A 1 87 ? -19.016 -9.383 3.734 1 90.81 87 PRO A CA 1
ATOM 688 C C . PRO A 1 87 ? -18.016 -10.461 3.299 1 90.81 87 PRO A C 1
ATOM 690 O O . PRO A 1 87 ? -17.266 -10.258 2.344 1 90.81 87 PRO A O 1
ATOM 693 N N . LEU A 1 88 ? -17.953 -11.617 3.938 1 95.69 88 LEU A N 1
ATOM 694 C CA . LEU A 1 88 ? -16.875 -12.555 3.641 1 95.69 88 LEU A CA 1
ATOM 695 C C . LEU A 1 88 ? -17.438 -13.906 3.213 1 95.69 88 LEU A C 1
ATOM 697 O O . LEU A 1 88 ? -16.703 -14.898 3.15 1 95.69 88 LEU A O 1
ATOM 701 N N . GLY A 1 89 ? -18.734 -13.977 2.957 1 95.81 89 GLY A N 1
ATOM 702 C CA . GLY A 1 89 ? -19.344 -15.156 2.371 1 95.81 89 GLY A CA 1
ATOM 703 C C . GLY A 1 89 ? -19.656 -16.234 3.391 1 95.81 89 GLY A C 1
ATOM 704 O O . GLY A 1 89 ? -19.234 -16.141 4.547 1 95.81 89 GLY A O 1
ATOM 705 N N . ARG A 1 90 ? -20.312 -17.234 2.924 1 97.31 90 ARG A N 1
ATOM 706 C CA . ARG A 1 90 ? -20.688 -18.375 3.76 1 97.31 90 ARG A CA 1
ATOM 707 C C . ARG A 1 90 ? -19.469 -19.25 4.047 1 97.31 90 ARG A C 1
ATOM 709 O O . ARG A 1 90 ? -19.5 -20.062 4.969 1 97.31 90 ARG A O 1
ATOM 716 N N . HIS A 1 91 ? -18.438 -19.031 3.252 1 97.69 91 HIS A N 1
ATOM 717 C CA . HIS A 1 91 ? -17.281 -19.906 3.371 1 97.69 91 HIS A CA 1
ATOM 718 C C . HIS A 1 91 ? -16.328 -19.406 4.457 1 97.69 91 HIS A C 1
ATOM 720 O O . HIS A 1 91 ? -15.32 -20.062 4.746 1 97.69 91 HIS A O 1
ATOM 726 N N . VAL A 1 92 ? -16.641 -18.281 5.047 1 97.25 92 VAL A N 1
ATOM 727 C CA . VAL A 1 92 ? -15.852 -17.859 6.199 1 97.25 92 VAL A CA 1
ATOM 728 C C . VAL A 1 92 ? -16.062 -18.828 7.359 1 97.25 92 VAL A C 1
ATOM 730 O O . VAL A 1 92 ? -17.188 -19.266 7.609 1 97.25 92 VAL A O 1
ATOM 733 N N . ALA A 1 93 ? -14.977 -19.156 8.039 1 98.19 93 ALA A N 1
ATOM 734 C CA . ALA A 1 93 ? -15.062 -20.172 9.086 1 98.19 93 ALA A CA 1
ATOM 735 C C . ALA A 1 93 ? -14.602 -19.609 10.43 1 98.19 93 ALA A C 1
ATOM 737 O O . ALA A 1 93 ? -14.664 -20.297 11.453 1 98.19 93 ALA A O 1
ATOM 738 N N . ALA A 1 94 ? -14.148 -18.391 10.469 1 98 94 ALA A N 1
ATOM 739 C CA . ALA A 1 94 ? -13.672 -17.781 11.711 1 98 94 ALA A CA 1
ATOM 740 C C . ALA A 1 94 ? -14.664 -16.766 12.258 1 98 94 ALA A C 1
ATOM 742 O O . ALA A 1 94 ? -15.438 -16.188 11.492 1 98 94 ALA A O 1
ATOM 743 N N . ASP A 1 95 ? -14.609 -16.609 13.539 1 96.06 95 ASP A N 1
ATOM 744 C CA . ASP A 1 95 ? -15.32 -15.5 14.164 1 96.06 95 ASP A CA 1
ATOM 745 C C . ASP A 1 95 ? -14.906 -14.164 13.555 1 96.06 95 ASP A C 1
ATOM 747 O O . ASP A 1 95 ? -13.711 -13.898 13.375 1 96.06 95 ASP A O 1
ATOM 751 N N . PRO A 1 96 ? -15.898 -13.383 13.195 1 93.75 96 PRO A N 1
ATOM 752 C CA . PRO A 1 96 ? -15.57 -12.086 12.586 1 93.75 96 PRO A CA 1
ATOM 753 C C . PRO A 1 96 ? -14.602 -11.266 13.422 1 93.75 96 PRO A C 1
ATOM 755 O O . PRO A 1 96 ? -13.789 -10.516 12.875 1 93.75 96 PRO A O 1
ATOM 758 N N . ARG A 1 97 ? -14.602 -11.391 14.734 1 93.75 97 ARG A N 1
ATOM 759 C CA . ARG A 1 97 ? -13.742 -10.625 15.633 1 93.75 97 ARG A CA 1
ATOM 760 C C . ARG A 1 97 ? -12.289 -11.07 15.508 1 93.75 97 ARG A C 1
ATOM 762 O O . ARG A 1 97 ? -11.383 -10.375 15.977 1 93.75 97 ARG A O 1
ATOM 769 N N . ARG A 1 98 ? -12.078 -12.18 14.844 1 95.69 98 ARG A N 1
ATOM 770 C CA . ARG A 1 98 ? -10.727 -12.719 14.703 1 95.69 98 ARG A CA 1
ATOM 771 C C . ARG A 1 98 ? -10.109 -12.312 13.367 1 95.69 98 ARG A C 1
ATOM 773 O O . ARG A 1 98 ? -8.93 -12.562 13.117 1 95.69 98 ARG A O 1
ATOM 780 N N . ILE A 1 99 ? -10.953 -11.672 12.531 1 96.62 99 ILE A N 1
ATOM 781 C CA . ILE A 1 99 ? -10.438 -11.188 11.258 1 96.62 99 ILE A CA 1
ATOM 782 C C . ILE A 1 99 ? -9.617 -9.914 11.492 1 96.62 99 ILE A C 1
ATOM 784 O O . ILE A 1 99 ? -10.109 -8.953 12.086 1 96.62 99 ILE A O 1
ATOM 788 N N . VAL A 1 100 ? -8.375 -9.883 10.977 1 95.69 100 VAL A N 1
ATOM 789 C CA . VAL A 1 100 ? -7.508 -8.75 11.258 1 95.69 100 VAL A CA 1
ATOM 790 C C . VAL A 1 100 ? -7.133 -8.047 9.953 1 95.69 100 VAL A C 1
ATOM 792 O O . VAL A 1 100 ? -6.562 -6.953 9.969 1 95.69 100 VAL A O 1
ATOM 795 N N . GLN A 1 101 ? -7.426 -8.648 8.883 1 95.88 101 GLN A N 1
ATOM 796 C CA . GLN A 1 101 ? -7.062 -8.109 7.578 1 95.88 101 GLN A CA 1
ATOM 797 C C . GLN A 1 101 ? -8.016 -8.609 6.496 1 95.88 101 GLN A C 1
ATOM 799 O O . GLN A 1 101 ? -8.484 -9.75 6.551 1 95.88 101 GLN A O 1
ATOM 804 N N . VAL A 1 102 ? -8.289 -7.781 5.52 1 96.75 102 VAL A N 1
ATOM 805 C CA . VAL A 1 102 ? -9.117 -8.141 4.375 1 96.75 102 VAL A CA 1
ATOM 806 C C . VAL A 1 102 ? -8.422 -7.723 3.082 1 96.75 102 VAL A C 1
ATOM 808 O O . VAL A 1 102 ? -7.938 -6.598 2.967 1 96.75 102 VAL A O 1
ATOM 811 N N . GLN A 1 103 ? -8.258 -8.633 2.186 1 95.88 103 GLN A N 1
ATOM 812 C CA . GLN A 1 103 ? -7.738 -8.383 0.847 1 95.88 103 GLN A CA 1
ATOM 813 C C . GLN A 1 103 ? -8.828 -8.523 -0.209 1 95.88 103 GLN A C 1
ATOM 815 O O . GLN A 1 103 ? -9.875 -9.133 0.049 1 95.88 103 GLN A O 1
ATOM 820 N N . ALA A 1 104 ? -8.578 -7.898 -1.355 1 91.19 104 ALA A N 1
ATOM 821 C CA . ALA A 1 104 ? -9.5 -7.988 -2.48 1 91.19 104 ALA A CA 1
ATOM 822 C C . ALA A 1 104 ? -8.789 -8.477 -3.738 1 91.19 104 ALA A C 1
ATOM 824 O O . ALA A 1 104 ? -7.578 -8.312 -3.881 1 91.19 104 ALA A O 1
ATOM 825 N N . SER A 1 105 ? -9.641 -9.094 -4.555 1 84.88 105 SER A N 1
ATOM 826 C CA . SER A 1 105 ? -9.07 -9.484 -5.844 1 84.88 105 SER A CA 1
ATOM 827 C C . SER A 1 105 ? -8.828 -8.266 -6.727 1 84.88 105 SER A C 1
ATOM 829 O O . SER A 1 105 ? -9.508 -7.246 -6.594 1 84.88 105 SER A O 1
ATOM 831 N N . SER A 1 106 ? -7.93 -8.297 -7.586 1 70.88 106 SER A N 1
ATOM 832 C CA . SER A 1 106 ? -7.496 -7.164 -8.398 1 70.88 106 SER A CA 1
ATOM 833 C C . SER A 1 106 ? -8.398 -6.98 -9.617 1 70.88 106 SER A C 1
ATOM 835 O O . SER A 1 106 ? -8.305 -5.969 -10.312 1 70.88 106 SER A O 1
ATOM 837 N N . GLY A 1 107 ? -9.305 -7.879 -9.898 1 63.16 107 GLY A N 1
ATOM 838 C CA . GLY A 1 107 ? -10.055 -7.871 -11.141 1 63.16 107 GLY A CA 1
ATOM 839 C C . GLY A 1 107 ? -10.883 -6.613 -11.336 1 63.16 107 GLY A C 1
ATOM 840 O O . GLY A 1 107 ? -11.305 -5.988 -10.359 1 63.16 107 GLY A O 1
ATOM 841 N N . THR A 1 108 ? -10.898 -6.039 -12.539 1 52.38 108 THR A N 1
ATOM 842 C CA . THR A 1 108 ? -11.5 -4.754 -12.898 1 52.38 108 THR A CA 1
ATOM 843 C C . THR A 1 108 ? -12.992 -4.91 -13.18 1 52.38 108 THR A C 1
ATOM 845 O O . THR A 1 108 ? -13.727 -3.922 -13.211 1 52.38 108 THR A O 1
ATOM 848 N N . THR A 1 109 ? -13.383 -6.152 -13.5 1 55.16 109 THR A N 1
ATOM 849 C CA . THR A 1 109 ? -14.781 -6.277 -13.875 1 55.16 109 THR A CA 1
ATOM 850 C C . THR A 1 109 ? -15.617 -6.781 -12.695 1 55.16 109 THR A C 1
ATOM 852 O O . THR A 1 109 ? -15.188 -7.68 -11.969 1 55.16 109 THR A O 1
ATOM 855 N N . GLY A 1 110 ? -16.641 -5.996 -12.289 1 62.53 110 GLY A N 1
ATOM 856 C CA . GLY A 1 110 ? -17.609 -6.402 -11.281 1 62.53 110 GLY A CA 1
ATOM 857 C C . GLY A 1 110 ? -17.109 -6.199 -9.859 1 62.53 110 GLY A C 1
ATOM 858 O O . GLY A 1 110 ? -16.156 -5.453 -9.633 1 62.53 110 GLY A O 1
ATOM 859 N N . SER A 1 111 ? -17.75 -6.816 -8.922 1 76.06 111 SER A N 1
ATOM 860 C CA . SER A 1 111 ? -17.359 -6.754 -7.52 1 76.06 111 SER A CA 1
ATOM 861 C C . SER A 1 111 ? -16.141 -7.641 -7.246 1 76.06 111 SER A C 1
ATOM 863 O O . SER A 1 111 ? -16.078 -8.781 -7.711 1 76.06 111 SER A O 1
ATOM 865 N N . PRO A 1 112 ? -15.227 -7.102 -6.574 1 82.06 112 PRO A N 1
ATOM 866 C CA . PRO A 1 112 ? -14.07 -7.926 -6.23 1 82.06 112 PRO A CA 1
ATOM 867 C C . PRO A 1 112 ? -14.414 -9.062 -5.273 1 82.06 112 PRO A C 1
ATOM 869 O O . PRO A 1 112 ? -15.461 -9.031 -4.621 1 82.06 112 PRO A O 1
ATOM 872 N N . SER A 1 113 ? -13.664 -10.109 -5.359 1 89.19 113 SER A N 1
ATOM 873 C CA . SER A 1 113 ? -13.703 -11.102 -4.293 1 89.19 113 SER A CA 1
ATOM 874 C C . SER A 1 113 ? -12.914 -10.641 -3.072 1 89.19 113 SER A C 1
ATOM 876 O O . SER A 1 113 ? -11.898 -9.953 -3.205 1 89.19 113 SER A O 1
ATOM 878 N N . TYR A 1 114 ? -13.414 -10.992 -1.937 1 94.19 114 TYR A N 1
ATOM 879 C CA . TYR A 1 114 ? -12.789 -10.57 -0.688 1 94.19 114 TYR A CA 1
ATOM 880 C C . TYR A 1 114 ? -12.297 -11.773 0.11 1 94.19 114 TYR A C 1
ATOM 882 O O . TYR A 1 114 ? -12.961 -12.805 0.16 1 94.19 114 TYR A O 1
ATOM 890 N N . VAL A 1 115 ? -11.148 -11.609 0.679 1 95.69 115 VAL A N 1
ATOM 891 C CA . VAL A 1 115 ? -10.578 -12.648 1.525 1 95.69 115 VAL A CA 1
ATOM 892 C C . VAL A 1 115 ? -10.195 -12.062 2.879 1 95.69 115 VAL A C 1
ATOM 894 O O . VAL A 1 115 ? -9.445 -11.086 2.947 1 95.69 115 VAL A O 1
ATOM 897 N N . GLY A 1 116 ? -10.727 -12.641 3.951 1 96.69 116 GLY A N 1
ATOM 898 C CA . GLY A 1 116 ? -10.328 -12.266 5.297 1 96.69 116 GLY A CA 1
ATOM 899 C C . GLY A 1 116 ? -9.203 -13.117 5.848 1 96.69 116 GLY A C 1
ATOM 900 O O . GLY A 1 116 ? -9.039 -14.273 5.453 1 96.69 116 GLY A O 1
ATOM 901 N N . LEU A 1 117 ? -8.461 -12.562 6.73 1 97.19 117 LEU A N 1
ATOM 902 C CA . LEU A 1 117 ? -7.355 -13.258 7.383 1 97.19 117 LEU A CA 1
ATOM 903 C C . LEU A 1 117 ? -7.391 -13.039 8.891 1 97.19 117 LEU A C 1
ATOM 905 O O . LEU A 1 117 ? -7.637 -11.93 9.359 1 97.19 117 LEU A O 1
ATOM 909 N N . THR A 1 118 ? -7.211 -14.148 9.609 1 96.62 118 THR A N 1
ATOM 910 C CA . THR A 1 118 ? -6.879 -14.031 11.023 1 96.62 118 THR A CA 1
ATOM 911 C C . THR A 1 118 ? -5.391 -13.75 11.211 1 96.62 118 THR A C 1
ATOM 913 O O . THR A 1 118 ? -4.629 -13.758 10.242 1 96.62 118 THR A O 1
ATOM 916 N N . ALA A 1 119 ? -5.012 -13.5 12.43 1 95.06 119 ALA A N 1
ATOM 917 C CA . ALA A 1 119 ? -3.592 -13.305 12.719 1 95.06 119 ALA A CA 1
ATOM 918 C C . ALA A 1 119 ? -2.779 -14.539 12.328 1 95.06 119 ALA A C 1
ATOM 920 O O . ALA A 1 119 ? -1.689 -14.414 11.766 1 95.06 119 ALA A O 1
ATOM 921 N N . SER A 1 120 ? -3.322 -15.672 12.617 1 96.06 120 SER A N 1
ATOM 922 C CA . SER A 1 120 ? -2.658 -16.922 12.266 1 96.06 120 SER A CA 1
ATOM 923 C C . SER A 1 120 ? -2.541 -17.078 10.75 1 96.06 120 SER A C 1
ATOM 925 O O . SER A 1 120 ? -1.53 -17.562 10.25 1 96.06 120 SER A O 1
ATOM 927 N N . ASP A 1 121 ? -3.551 -16.688 10.062 1 97.12 121 ASP A N 1
ATOM 928 C CA . ASP A 1 121 ? -3.523 -16.75 8.602 1 97.12 121 ASP A CA 1
ATOM 929 C C . ASP A 1 121 ? -2.434 -15.844 8.039 1 97.12 121 ASP A C 1
ATOM 931 O O . ASP A 1 121 ? -1.74 -16.219 7.086 1 97.12 121 ASP A O 1
ATOM 935 N N . VAL A 1 122 ? -2.297 -14.648 8.594 1 96.25 122 VAL A N 1
ATOM 936 C CA . VAL A 1 122 ? -1.259 -13.727 8.141 1 96.25 122 VAL A CA 1
ATOM 937 C C . VAL A 1 122 ? 0.116 -14.367 8.336 1 96.25 122 VAL A C 1
ATOM 939 O O . VAL A 1 122 ? 0.962 -14.312 7.438 1 96.25 122 VAL A O 1
ATOM 942 N N . ALA A 1 123 ? 0.302 -14.977 9.438 1 95.75 123 ALA A N 1
ATOM 943 C CA . ALA A 1 123 ? 1.566 -15.656 9.711 1 95.75 123 ALA A CA 1
ATOM 944 C C . ALA A 1 123 ? 1.818 -16.766 8.695 1 95.75 123 ALA A C 1
ATOM 946 O O . ALA A 1 123 ? 2.938 -16.938 8.203 1 95.75 123 ALA A O 1
ATOM 947 N N . THR A 1 124 ? 0.793 -17.484 8.422 1 97.12 124 THR A N 1
ATOM 948 C CA . THR A 1 124 ? 0.903 -18.562 7.453 1 97.12 124 THR A CA 1
ATOM 949 C C . THR A 1 124 ? 1.259 -18.016 6.074 1 97.12 124 THR A C 1
ATOM 951 O O . THR A 1 124 ? 2.133 -18.562 5.391 1 97.12 124 THR A O 1
ATOM 954 N N . TRP A 1 125 ? 0.597 -16.922 5.676 1 97.38 125 TRP A N 1
ATOM 955 C CA . TRP A 1 125 ? 0.885 -16.312 4.383 1 97.38 125 TRP A CA 1
ATOM 956 C C . TRP A 1 125 ? 2.334 -15.836 4.316 1 97.38 125 TRP A C 1
ATOM 958 O O . TRP A 1 125 ? 2.998 -15.992 3.291 1 97.38 125 TRP A O 1
ATOM 968 N N . CYS A 1 126 ? 2.814 -15.266 5.422 1 97 126 CYS A N 1
ATOM 969 C CA . CYS A 1 126 ? 4.199 -14.812 5.484 1 97 126 CYS A CA 1
ATOM 970 C C . CYS A 1 126 ? 5.164 -15.984 5.336 1 97 126 CYS A C 1
ATOM 972 O O . CYS A 1 126 ? 6.145 -15.891 4.594 1 97 126 CYS A O 1
ATOM 974 N N . GLU A 1 127 ? 4.84 -17.062 5.98 1 97.56 127 GLU A N 1
ATOM 975 C CA . GLU A 1 127 ? 5.695 -18.234 5.922 1 97.56 127 GLU A CA 1
ATOM 976 C C . GLU A 1 127 ? 5.75 -18.812 4.508 1 97.56 127 GLU A C 1
ATOM 978 O O . GLU A 1 127 ? 6.828 -19.125 4 1 97.56 127 GLU A O 1
ATOM 983 N N . LEU A 1 128 ? 4.633 -18.922 3.926 1 98.12 128 LEU A N 1
ATOM 984 C CA . LEU A 1 128 ? 4.559 -19.406 2.551 1 98.12 128 LEU A CA 1
ATOM 985 C C . LEU A 1 128 ? 5.395 -18.531 1.623 1 98.12 128 LEU A C 1
ATOM 987 O O . LEU A 1 128 ? 6.223 -19.031 0.863 1 98.12 128 LEU A O 1
ATOM 991 N N . GLY A 1 129 ? 5.207 -17.25 1.729 1 98.19 129 GLY A N 1
ATOM 992 C CA . GLY A 1 129 ? 5.918 -16.312 0.876 1 98.19 129 GLY A CA 1
ATOM 993 C C . GLY A 1 129 ? 7.41 -16.281 1.137 1 98.19 129 GLY A C 1
ATOM 994 O O . GLY A 1 129 ? 8.211 -16.172 0.202 1 98.19 129 GLY A O 1
ATOM 995 N N . ALA A 1 130 ? 7.758 -16.375 2.426 1 98.44 130 ALA A N 1
ATOM 996 C CA . ALA A 1 130 ? 9.172 -16.344 2.787 1 98.44 130 ALA A CA 1
ATOM 997 C C . ALA A 1 130 ? 9.922 -17.516 2.15 1 98.44 130 ALA A C 1
ATOM 999 O O . ALA A 1 130 ? 11.031 -17.344 1.635 1 98.44 130 ALA A O 1
ATOM 1000 N N . ARG A 1 131 ? 9.32 -18.672 2.166 1 98.62 131 ARG A N 1
ATOM 1001 C CA . ARG A 1 131 ? 9.945 -19.844 1.55 1 98.62 131 ARG A CA 1
ATOM 1002 C C . ARG A 1 131 ? 10.141 -19.625 0.051 1 98.62 131 ARG A C 1
ATOM 1004 O O . ARG A 1 131 ? 11.203 -19.938 -0.493 1 98.62 131 ARG A O 1
ATOM 1011 N N . ALA A 1 132 ? 9.172 -19.078 -0.568 1 98.69 132 ALA A N 1
ATOM 1012 C CA . ALA A 1 132 ? 9.234 -18.844 -2.008 1 98.69 132 ALA A CA 1
ATOM 1013 C C . ALA A 1 132 ? 10.289 -17.797 -2.35 1 98.69 132 ALA A C 1
ATOM 1015 O O . ALA A 1 132 ? 11.133 -18.016 -3.219 1 98.69 132 ALA A O 1
ATOM 1016 N N . LEU A 1 133 ? 10.273 -16.688 -1.635 1 98.62 133 LEU A N 1
ATOM 1017 C CA . LEU A 1 133 ? 11.18 -15.586 -1.956 1 98.62 133 LEU A CA 1
ATOM 1018 C C . LEU A 1 133 ? 12.609 -15.93 -1.556 1 98.62 133 LEU A C 1
ATOM 1020 O O . LEU A 1 133 ? 13.562 -15.492 -2.211 1 98.62 133 LEU A O 1
ATOM 1024 N N . TYR A 1 134 ? 12.734 -16.688 -0.498 1 98.81 134 TYR A N 1
ATOM 1025 C CA . TYR A 1 134 ? 14.062 -17.172 -0.151 1 98.81 134 TYR A CA 1
ATOM 1026 C C . TYR A 1 134 ? 14.617 -18.078 -1.249 1 98.81 134 TYR A C 1
ATOM 1028 O O . TYR A 1 134 ? 15.797 -17.984 -1.602 1 98.81 134 TYR A O 1
ATOM 1036 N N . ALA A 1 135 ? 13.805 -18.922 -1.777 1 98.62 135 ALA A N 1
ATOM 1037 C CA . ALA A 1 135 ? 14.211 -19.734 -2.924 1 98.62 135 ALA A CA 1
ATOM 1038 C C . ALA A 1 135 ? 14.617 -18.859 -4.102 1 98.62 135 ALA A C 1
ATOM 1040 O O . ALA A 1 135 ? 15.555 -19.172 -4.832 1 98.62 135 ALA A O 1
ATOM 1041 N N . ASN A 1 136 ? 13.93 -17.75 -4.266 1 98.5 136 ASN A N 1
ATOM 1042 C CA . ASN A 1 136 ? 14.188 -16.844 -5.375 1 98.5 136 ASN A CA 1
ATOM 1043 C C . ASN A 1 136 ? 15.484 -16.062 -5.164 1 98.5 136 ASN A C 1
ATOM 1045 O O . ASN A 1 136 ? 15.898 -15.289 -6.031 1 98.5 136 ASN A O 1
ATOM 1049 N N . GLY A 1 137 ? 16.109 -16.141 -3.984 1 98.38 137 GLY A N 1
ATOM 1050 C CA . GLY A 1 137 ? 17.391 -15.508 -3.76 1 98.38 137 GLY A CA 1
ATOM 1051 C C . GLY A 1 137 ? 17.312 -14.297 -2.842 1 98.38 137 GLY A C 1
ATOM 1052 O O . GLY A 1 137 ? 18.297 -13.602 -2.627 1 98.38 137 GLY A O 1
ATOM 1053 N N . PHE A 1 138 ? 16.156 -14.039 -2.305 1 98.56 138 PHE A N 1
ATOM 1054 C CA . PHE A 1 138 ? 16 -12.953 -1.338 1 98.56 138 PHE A CA 1
ATOM 1055 C C . PHE A 1 138 ? 16.562 -13.359 0.019 1 98.56 138 PHE A C 1
ATOM 1057 O O . PHE A 1 138 ? 16.453 -14.516 0.43 1 98.56 138 PHE A O 1
ATOM 1064 N N . ARG A 1 139 ? 17.219 -12.438 0.743 1 98.19 139 ARG A N 1
ATOM 1065 C CA . ARG A 1 139 ? 17.875 -12.742 2.012 1 98.19 139 ARG A CA 1
ATOM 1066 C C . ARG A 1 139 ? 17.594 -11.656 3.047 1 98.19 139 ARG A C 1
ATOM 1068 O O . ARG A 1 139 ? 17.453 -10.477 2.701 1 98.19 139 ARG A O 1
ATOM 1075 N N . PRO A 1 140 ? 17.531 -12.109 4.328 1 96.56 140 PRO A N 1
ATOM 1076 C CA . PRO A 1 140 ? 17.453 -11.102 5.383 1 96.56 140 PRO A CA 1
ATOM 1077 C C . PRO A 1 140 ? 18.547 -10.047 5.281 1 96.56 140 PRO A C 1
ATOM 1079 O O . PRO A 1 140 ? 19.688 -10.367 4.945 1 96.56 140 PRO A O 1
ATOM 1082 N N . GLY A 1 141 ? 18.141 -8.773 5.551 1 94.94 141 GLY A N 1
ATOM 1083 C CA . GLY A 1 141 ? 19.109 -7.695 5.5 1 94.94 141 GLY A CA 1
ATOM 1084 C C . GLY A 1 141 ? 19.125 -6.969 4.168 1 94.94 141 GLY A C 1
ATOM 1085 O O . GLY A 1 141 ? 19.656 -5.859 4.066 1 94.94 141 GLY A O 1
ATOM 1086 N N . ASP A 1 142 ? 18.516 -7.586 3.129 1 97.19 142 ASP A N 1
ATOM 1087 C CA . ASP A 1 142 ? 18.422 -6.953 1.818 1 97.19 142 ASP A CA 1
ATOM 1088 C C . ASP A 1 142 ? 17.422 -5.797 1.84 1 97.19 142 ASP A C 1
ATOM 1090 O O . ASP A 1 142 ? 16.656 -5.641 2.803 1 97.19 142 ASP A O 1
ATOM 1094 N N . ARG A 1 143 ? 17.484 -4.98 0.792 1 97.81 143 ARG A N 1
ATOM 1095 C CA . ARG A 1 143 ? 16.484 -3.963 0.482 1 97.81 143 ARG A CA 1
ATOM 1096 C C . ARG A 1 143 ? 15.805 -4.258 -0.846 1 97.81 143 ARG A C 1
ATOM 1098 O O . ARG A 1 143 ? 16.453 -4.672 -1.809 1 97.81 143 ARG A O 1
ATOM 1105 N N . ALA A 1 144 ? 14.508 -4.055 -0.881 1 98.5 144 ALA A N 1
ATOM 1106 C CA . ALA A 1 144 ? 13.742 -4.43 -2.068 1 98.5 144 ALA A CA 1
ATOM 1107 C C . ALA A 1 144 ? 12.922 -3.25 -2.588 1 98.5 144 ALA A C 1
ATOM 1109 O O . ALA A 1 144 ? 12.203 -2.6 -1.823 1 98.5 144 ALA A O 1
ATOM 1110 N N . LEU A 1 145 ? 13.094 -2.967 -3.861 1 98.44 145 LEU A N 1
ATOM 1111 C CA . LEU A 1 145 ? 12.141 -2.076 -4.512 1 98.44 145 LEU A CA 1
ATOM 1112 C C . LEU A 1 145 ? 10.867 -2.826 -4.895 1 98.44 145 LEU A C 1
ATOM 1114 O O . LEU A 1 145 ? 10.914 -3.789 -5.664 1 98.44 145 LEU A O 1
ATOM 1118 N N . HIS A 1 146 ? 9.773 -2.379 -4.348 1 97.75 146 HIS A N 1
ATOM 1119 C CA . HIS A 1 146 ? 8.477 -2.996 -4.582 1 97.75 146 HIS A CA 1
ATOM 1120 C C . HIS A 1 146 ? 7.812 -2.43 -5.832 1 97.75 146 HIS A C 1
ATOM 1122 O O . HIS A 1 146 ? 7.289 -1.313 -5.812 1 97.75 146 HIS A O 1
ATOM 1128 N N . ALA A 1 147 ? 7.699 -3.238 -6.867 1 95 147 ALA A N 1
ATOM 1129 C CA . ALA A 1 147 ? 7.191 -2.754 -8.148 1 95 147 ALA A CA 1
ATOM 1130 C C . ALA A 1 147 ? 5.91 -3.48 -8.539 1 95 147 ALA A C 1
ATOM 1132 O O . ALA A 1 147 ? 5.504 -3.453 -9.703 1 95 147 ALA A O 1
ATOM 1133 N N . PHE A 1 148 ? 5.281 -4.25 -7.625 1 93.38 148 PHE A N 1
ATOM 1134 C CA . PHE A 1 148 ? 3.881 -4.637 -7.77 1 93.38 148 PHE A CA 1
ATOM 1135 C C . PHE A 1 148 ? 2.959 -3.475 -7.426 1 93.38 148 PHE A C 1
ATOM 1137 O O . PHE A 1 148 ? 3.387 -2.498 -6.809 1 93.38 148 PHE A O 1
ATOM 1144 N N . GLY A 1 149 ? 1.748 -3.604 -7.879 1 89 149 GLY A N 1
ATOM 1145 C CA . GLY A 1 149 ? 0.761 -2.645 -7.406 1 89 149 GLY A CA 1
ATOM 1146 C C . GLY A 1 149 ? 0.544 -2.703 -5.906 1 89 149 GLY A C 1
ATOM 1147 O O . GLY A 1 149 ? 0.532 -3.787 -5.316 1 89 149 GLY A O 1
ATOM 1148 N N . MET A 1 150 ? 0.37 -1.533 -5.277 1 92.5 150 MET A N 1
ATOM 1149 C CA . MET A 1 150 ? 0.165 -1.441 -3.836 1 92.5 150 MET A CA 1
ATOM 1150 C C . MET A 1 150 ? -1.311 -1.237 -3.508 1 92.5 150 MET A C 1
ATOM 1152 O O . MET A 1 150 ? -1.716 -1.358 -2.352 1 92.5 150 MET A O 1
ATOM 1156 N N . SER A 1 151 ? -2.16 -1.023 -4.504 1 87.69 151 SER A N 1
ATOM 1157 C CA . SER A 1 151 ? -3.547 -0.636 -4.281 1 87.69 151 SER A CA 1
ATOM 1158 C C . SER A 1 151 ? -4.508 -1.742 -4.707 1 87.69 151 SER A C 1
ATOM 1160 O O . SER A 1 151 ? -4.105 -2.898 -4.855 1 87.69 151 SER A O 1
ATOM 1162 N N . LYS A 1 152 ? -5.84 -1.485 -4.625 1 88.31 152 LYS A N 1
ATOM 1163 C CA . LYS A 1 152 ? -6.949 -2.34 -5.043 1 88.31 152 LYS A CA 1
ATOM 1164 C C . LYS A 1 152 ? -7.133 -3.51 -4.078 1 88.31 152 LYS A C 1
ATOM 1166 O O . LYS A 1 152 ? -7.941 -4.406 -4.332 1 88.31 152 LYS A O 1
ATOM 1171 N N . GLY A 1 153 ? -6.328 -3.514 -3.1 1 91.25 153 GLY A N 1
ATOM 1172 C CA . GLY A 1 153 ? -6.398 -4.625 -2.164 1 91.25 153 GLY A CA 1
ATOM 1173 C C . GLY A 1 153 ? -5.68 -5.867 -2.66 1 91.25 153 GLY A C 1
ATOM 1174 O O . GLY A 1 153 ? -5.805 -6.941 -2.064 1 91.25 153 GLY A O 1
ATOM 1175 N N . PHE A 1 154 ? -4.895 -5.699 -3.646 1 88.19 154 PHE A N 1
ATOM 1176 C CA . PHE A 1 154 ? -4.191 -6.781 -4.32 1 88.19 154 PHE A CA 1
ATOM 1177 C C . PHE A 1 154 ? -3.164 -7.422 -3.393 1 88.19 154 PHE A C 1
ATOM 1179 O O . PHE A 1 154 ? -2.473 -6.723 -2.648 1 88.19 154 PHE A O 1
ATOM 1186 N N . VAL A 1 155 ? -3.033 -8.734 -3.461 1 92.94 155 VAL A N 1
ATOM 1187 C CA . VAL A 1 155 ? -2.154 -9.453 -2.541 1 92.94 155 VAL A CA 1
ATOM 1188 C C . VAL A 1 155 ? -0.696 -9.148 -2.879 1 92.94 155 VAL A C 1
ATOM 1190 O O . VAL A 1 155 ? 0.196 -9.367 -2.055 1 92.94 155 VAL A O 1
ATOM 1193 N N . GLY A 1 156 ? -0.482 -8.648 -4.094 1 93.38 156 GLY A N 1
ATOM 1194 C CA . GLY A 1 156 ? 0.864 -8.227 -4.441 1 93.38 156 GLY A CA 1
ATOM 1195 C C . GLY A 1 156 ? 1.293 -6.953 -3.734 1 93.38 156 GLY A C 1
ATOM 1196 O O . GLY A 1 156 ? 2.459 -6.559 -3.807 1 93.38 156 GLY A O 1
ATOM 1197 N N . GLY A 1 157 ? 0.417 -6.312 -3.043 1 94.19 157 GLY A N 1
ATOM 1198 C CA . GLY A 1 157 ? 0.695 -5.09 -2.305 1 94.19 157 GLY A CA 1
ATOM 1199 C C . GLY A 1 157 ? 1.065 -5.34 -0.855 1 94.19 157 GLY A C 1
ATOM 1200 O O . GLY A 1 157 ? 2.186 -5.762 -0.56 1 94.19 157 GLY A O 1
ATOM 1201 N N . LEU A 1 158 ? 0.137 -5.199 0.066 1 95.75 158 LEU A N 1
ATOM 1202 C CA . LEU A 1 158 ? 0.375 -5.262 1.504 1 95.75 158 LEU A CA 1
ATOM 1203 C C . LEU A 1 158 ? 0.915 -6.629 1.906 1 95.75 158 LEU A C 1
ATOM 1205 O O . LEU A 1 158 ? 1.89 -6.723 2.656 1 95.75 158 LEU A O 1
ATOM 1209 N N . PRO A 1 159 ? 0.392 -7.723 1.396 1 96.88 159 PRO A N 1
ATOM 1210 C CA . PRO A 1 159 ? 0.918 -9.016 1.836 1 96.88 159 PRO A CA 1
ATOM 1211 C C . PRO A 1 159 ? 2.383 -9.219 1.451 1 96.88 159 PRO A C 1
ATOM 1213 O O . PRO A 1 159 ? 3.148 -9.812 2.213 1 96.88 159 PRO A O 1
ATOM 1216 N N . VAL A 1 160 ? 2.738 -8.727 0.285 1 97.31 160 VAL A N 1
ATOM 1217 C CA . VAL A 1 160 ? 4.145 -8.844 -0.096 1 97.31 160 VAL A CA 1
ATOM 1218 C C . VAL A 1 160 ? 5.008 -8.023 0.857 1 97.31 160 VAL A C 1
ATOM 1220 O O . VAL A 1 160 ? 6.082 -8.469 1.269 1 97.31 160 VAL A O 1
ATOM 1223 N N . VAL A 1 161 ? 4.562 -6.84 1.223 1 97 161 VAL A N 1
ATOM 1224 C CA . VAL A 1 161 ? 5.277 -6.043 2.211 1 97 161 VAL A CA 1
ATOM 1225 C C . VAL A 1 161 ? 5.453 -6.848 3.496 1 97 161 VAL A C 1
ATOM 1227 O O . VAL A 1 161 ? 6.547 -6.891 4.066 1 97 161 VAL A O 1
ATOM 1230 N N . GLN A 1 162 ? 4.418 -7.477 3.924 1 96.12 162 GLN A N 1
ATOM 1231 C CA . GLN A 1 162 ? 4.438 -8.242 5.168 1 96.12 162 GLN A CA 1
ATOM 1232 C C . GLN A 1 162 ? 5.402 -9.422 5.074 1 96.12 162 GLN A C 1
ATOM 1234 O O . GLN A 1 162 ? 6.113 -9.727 6.031 1 96.12 162 GLN A O 1
ATOM 1239 N N . ILE A 1 163 ? 5.418 -10.094 3.924 1 97.44 163 ILE A N 1
ATOM 1240 C CA . ILE A 1 163 ? 6.336 -11.203 3.711 1 97.44 163 ILE A CA 1
ATOM 1241 C C . ILE A 1 163 ? 7.777 -10.711 3.807 1 97.44 163 ILE A C 1
ATOM 1243 O O . ILE A 1 163 ? 8.602 -11.305 4.5 1 97.44 163 ILE A O 1
ATOM 1247 N N . LEU A 1 164 ? 8.07 -9.633 3.123 1 97.69 164 LEU A N 1
ATOM 1248 C CA . LEU A 1 164 ? 9.43 -9.086 3.115 1 97.69 164 LEU A CA 1
ATOM 1249 C C . LEU A 1 164 ? 9.852 -8.664 4.52 1 97.69 164 LEU A C 1
ATOM 1251 O O . LEU A 1 164 ? 10.969 -8.969 4.953 1 97.69 164 LEU A O 1
ATOM 1255 N N . GLN A 1 165 ? 9 -7.996 5.211 1 95.69 165 GLN A N 1
ATOM 1256 C CA . GLN A 1 165 ? 9.312 -7.594 6.578 1 95.69 165 GLN A CA 1
ATOM 1257 C C . GLN A 1 165 ? 9.516 -8.812 7.477 1 95.69 165 GLN A C 1
ATOM 1259 O O . GLN A 1 165 ? 10.414 -8.82 8.32 1 95.69 165 GLN A O 1
ATOM 1264 N N . TYR A 1 166 ? 8.672 -9.852 7.27 1 96.06 166 TYR A N 1
ATOM 1265 C CA . TYR A 1 166 ? 8.797 -11.109 7.996 1 96.06 166 TYR A CA 1
ATOM 1266 C C . TYR A 1 166 ? 10.172 -11.727 7.766 1 96.06 166 TYR A C 1
ATOM 1268 O O . TYR A 1 166 ? 10.742 -12.344 8.672 1 96.06 166 TYR A O 1
ATOM 1276 N N . MET A 1 167 ? 10.727 -11.492 6.633 1 97.25 167 MET A N 1
ATOM 1277 C CA . MET A 1 167 ? 12.023 -12.055 6.262 1 97.25 167 MET A CA 1
ATOM 1278 C C . MET A 1 167 ? 13.164 -11.164 6.754 1 97.25 167 MET A C 1
ATOM 1280 O O . MET A 1 167 ? 14.336 -11.508 6.594 1 97.25 167 MET A O 1
ATOM 1284 N N . GLY A 1 168 ? 12.859 -9.977 7.32 1 96.38 168 GLY A N 1
ATOM 1285 C CA . GLY A 1 168 ? 13.891 -9.031 7.699 1 96.38 168 GLY A CA 1
ATOM 1286 C C . GLY A 1 168 ? 14.438 -8.242 6.52 1 96.38 168 GLY A C 1
ATOM 1287 O O . GLY A 1 168 ? 15.594 -7.809 6.539 1 96.38 168 GLY A O 1
ATOM 1288 N N . ILE A 1 169 ? 13.68 -8.156 5.469 1 97.38 169 ILE A N 1
ATOM 1289 C CA . ILE A 1 169 ? 14.031 -7.375 4.289 1 97.38 169 ILE A CA 1
ATOM 1290 C C . ILE A 1 169 ? 13.359 -6.008 4.352 1 97.38 169 ILE A C 1
ATOM 1292 O O . ILE A 1 169 ? 12.188 -5.898 4.727 1 97.38 169 ILE A O 1
ATOM 1296 N N . VAL A 1 170 ? 14.102 -4.961 4.043 1 96.88 170 VAL A N 1
ATOM 1297 C CA . VAL A 1 170 ? 13.539 -3.613 4.008 1 96.88 170 VAL A CA 1
ATOM 1298 C C . VAL A 1 170 ? 12.828 -3.381 2.678 1 96.88 170 VAL A C 1
ATOM 1300 O O . VAL A 1 170 ? 13.469 -3.307 1.629 1 96.88 170 VAL A O 1
ATOM 1303 N N . ASP A 1 171 ? 11.547 -3.275 2.76 1 96.06 171 ASP A N 1
ATOM 1304 C CA . ASP A 1 171 ? 10.742 -2.992 1.574 1 96.06 171 ASP A CA 1
ATOM 1305 C C . ASP A 1 171 ? 10.656 -1.489 1.319 1 96.06 171 ASP A C 1
ATOM 1307 O O . ASP A 1 171 ? 10.398 -0.712 2.242 1 96.06 171 ASP A O 1
ATOM 1311 N N . ILE A 1 172 ? 10.953 -1.053 0.161 1 97.25 172 ILE A N 1
ATOM 1312 C CA . ILE A 1 172 ? 10.672 0.299 -0.308 1 97.25 172 ILE A CA 1
ATOM 1313 C C . ILE A 1 172 ? 9.398 0.293 -1.151 1 97.25 172 ILE A C 1
ATOM 1315 O O . ILE A 1 172 ? 9.438 0.017 -2.352 1 97.25 172 ILE A O 1
ATOM 1319 N N . PRO A 1 173 ? 8.234 0.652 -0.543 1 95.88 173 PRO A N 1
ATOM 1320 C CA . PRO A 1 173 ? 6.914 0.374 -1.11 1 95.88 173 PRO A CA 1
ATOM 1321 C C . PRO A 1 173 ? 6.449 1.459 -2.078 1 95.88 173 PRO A C 1
ATOM 1323 O O . PRO A 1 173 ? 5.41 2.086 -1.855 1 95.88 173 PRO A O 1
ATOM 1326 N N . ILE A 1 174 ? 7.047 1.58 -3.211 1 93.31 174 ILE A N 1
ATOM 1327 C CA . ILE A 1 174 ? 6.73 2.623 -4.18 1 93.31 174 ILE A CA 1
ATOM 1328 C C . ILE A 1 174 ? 5.496 2.221 -4.984 1 93.31 174 ILE A C 1
ATOM 1330 O O . ILE A 1 174 ? 4.578 3.023 -5.168 1 93.31 174 ILE A O 1
ATOM 1334 N N . GLY A 1 175 ? 5.523 0.958 -5.391 1 91.44 175 GLY A N 1
ATOM 1335 C CA . GLY A 1 175 ? 4.363 0.48 -6.125 1 91.44 175 GLY A CA 1
ATOM 1336 C C . GLY A 1 175 ? 4.391 0.848 -7.598 1 91.44 175 GLY A C 1
ATOM 1337 O O . GLY A 1 175 ? 4.867 1.924 -7.961 1 91.44 175 GLY A O 1
ATOM 1338 N N . ALA A 1 176 ? 3.771 0.046 -8.391 1 88.06 176 ALA A N 1
ATOM 1339 C CA . ALA A 1 176 ? 3.777 0.223 -9.836 1 88.06 176 ALA A CA 1
ATOM 1340 C C . ALA A 1 176 ? 2.938 1.431 -10.25 1 88.06 176 ALA A C 1
ATOM 1342 O O . ALA A 1 176 ? 3.217 2.072 -11.266 1 88.06 176 ALA A O 1
ATOM 1343 N N . GLU A 1 177 ? 1.996 1.777 -9.383 1 81.38 177 GLU A N 1
ATOM 1344 C CA . GLU A 1 177 ? 1.104 2.895 -9.688 1 81.38 177 GLU A CA 1
ATOM 1345 C C . GLU A 1 177 ? 1.873 4.211 -9.75 1 81.38 177 GLU A C 1
ATOM 1347 O O . GLU A 1 177 ? 1.399 5.18 -10.352 1 81.38 177 GLU A O 1
ATOM 1352 N N . ALA A 1 178 ? 3.018 4.207 -9.109 1 83.94 178 ALA A N 1
ATOM 1353 C CA . ALA A 1 178 ? 3.814 5.43 -9.062 1 83.94 178 ALA A CA 1
ATOM 1354 C C . ALA A 1 178 ? 4.426 5.738 -10.43 1 83.94 178 ALA A C 1
ATOM 1356 O O . ALA A 1 178 ? 4.867 6.863 -10.68 1 83.94 178 ALA A O 1
ATOM 1357 N N . GLY A 1 179 ? 4.559 4.723 -11.289 1 80.62 179 GLY A N 1
ATOM 1358 C CA . GLY A 1 179 ? 5.098 4.906 -12.625 1 80.62 179 GLY A CA 1
ATOM 1359 C C . GLY A 1 179 ? 6.578 4.582 -12.719 1 80.62 179 GLY A C 1
ATOM 1360 O O . GLY A 1 179 ? 7.285 4.582 -11.711 1 80.62 179 GLY A O 1
ATOM 1361 N N . ALA A 1 180 ? 6.977 4.398 -13.93 1 84.69 180 ALA A N 1
ATOM 1362 C CA . ALA A 1 180 ? 8.344 3.969 -14.195 1 84.69 180 ALA A CA 1
ATOM 1363 C C . ALA A 1 180 ? 9.352 5.035 -13.766 1 84.69 180 ALA A C 1
ATOM 1365 O O . ALA A 1 180 ? 10.398 4.715 -13.195 1 84.69 180 ALA A O 1
ATOM 1366 N N . ASP A 1 181 ? 9.031 6.27 -14.016 1 86.25 181 ASP A N 1
ATOM 1367 C CA . ASP A 1 181 ? 9.945 7.355 -13.68 1 86.25 181 ASP A CA 1
ATOM 1368 C C . ASP A 1 181 ? 10.258 7.371 -12.188 1 86.25 181 ASP A C 1
ATOM 1370 O O . ASP A 1 181 ? 11.422 7.387 -11.789 1 86.25 181 ASP A O 1
ATOM 1374 N N . ARG A 1 182 ? 9.219 7.309 -11.43 1 89.19 182 ARG A N 1
ATOM 1375 C CA . ARG A 1 182 ? 9.383 7.34 -9.984 1 89.19 182 ARG A CA 1
ATOM 1376 C C . ARG A 1 182 ? 10.156 6.121 -9.492 1 89.19 182 ARG A C 1
ATOM 1378 O O . ARG A 1 182 ? 11.055 6.246 -8.656 1 89.19 182 ARG A O 1
ATOM 1385 N N . LEU A 1 183 ? 9.836 5.004 -9.984 1 93.5 183 LEU A N 1
ATOM 1386 C CA . LEU A 1 183 ? 10.5 3.773 -9.562 1 93.5 183 LEU A CA 1
ATOM 1387 C C . LEU A 1 183 ? 11.984 3.801 -9.914 1 93.5 183 LEU A C 1
ATOM 1389 O O . LEU A 1 183 ? 12.82 3.416 -9.094 1 93.5 183 LEU A O 1
ATOM 1393 N N . LEU A 1 184 ? 12.281 4.285 -11.086 1 93.44 184 LEU A N 1
ATOM 1394 C CA . LEU A 1 184 ? 13.672 4.316 -11.523 1 93.44 184 LEU A CA 1
ATOM 1395 C C . LEU A 1 184 ? 14.469 5.336 -10.719 1 93.44 184 LEU A C 1
ATOM 1397 O O . LEU A 1 184 ? 15.641 5.102 -10.391 1 93.44 184 LEU A O 1
ATOM 1401 N N . ARG A 1 185 ? 13.891 6.43 -10.398 1 91.31 185 ARG A N 1
ATOM 1402 C CA . ARG A 1 185 ? 14.57 7.426 -9.57 1 91.31 185 ARG A CA 1
ATOM 1403 C C . ARG A 1 185 ? 14.883 6.863 -8.188 1 91.31 185 ARG A C 1
ATOM 1405 O O . ARG A 1 185 ? 15.984 7.059 -7.672 1 91.31 185 ARG A O 1
ATOM 1412 N N . VAL A 1 186 ? 13.945 6.172 -7.652 1 94.5 186 VAL A N 1
ATOM 1413 C CA . VAL A 1 186 ? 14.164 5.559 -6.348 1 94.5 186 VAL A CA 1
ATOM 1414 C C . VAL A 1 186 ? 15.25 4.488 -6.457 1 94.5 186 VAL A C 1
ATOM 1416 O O . VAL A 1 186 ? 16.109 4.379 -5.582 1 94.5 186 VAL A O 1
ATOM 1419 N N . GLN A 1 187 ? 15.18 3.713 -7.508 1 96.75 187 GLN A N 1
ATOM 1420 C CA . GLN A 1 187 ? 16.203 2.697 -7.711 1 96.75 187 GLN A CA 1
ATOM 1421 C C . GLN A 1 187 ? 17.594 3.328 -7.789 1 96.75 187 GLN A C 1
ATOM 1423 O O . GLN A 1 187 ? 18.562 2.803 -7.219 1 96.75 187 GLN A O 1
ATOM 1428 N N . ALA A 1 188 ? 17.656 4.402 -8.484 1 94.62 188 ALA A N 1
ATOM 1429 C CA . ALA A 1 188 ? 18.938 5.078 -8.648 1 94.62 188 ALA A CA 1
ATOM 1430 C C . ALA A 1 188 ? 19.406 5.684 -7.332 1 94.62 188 ALA A C 1
ATOM 1432 O O . ALA A 1 188 ? 20.609 5.633 -7.012 1 94.62 188 ALA A O 1
ATOM 1433 N N . ASP A 1 189 ? 18.5 6.219 -6.562 1 91.94 189 ASP A N 1
ATOM 1434 C CA . ASP A 1 189 ? 18.828 6.914 -5.324 1 91.94 189 ASP A CA 1
ATOM 1435 C C . ASP A 1 189 ? 19.172 5.926 -4.215 1 91.94 189 ASP A C 1
ATOM 1437 O O . ASP A 1 189 ? 20.141 6.129 -3.475 1 91.94 189 ASP A O 1
ATOM 1441 N N . GLN A 1 190 ? 18.375 4.867 -4.137 1 95.06 190 GLN A N 1
ATOM 1442 C CA . GLN A 1 190 ? 18.438 3.969 -2.99 1 95.06 190 GLN A CA 1
ATOM 1443 C C . GLN A 1 190 ? 19.266 2.719 -3.314 1 95.06 190 GLN A C 1
ATOM 1445 O O . GLN A 1 190 ? 19.75 2.035 -2.41 1 95.06 190 GLN A O 1
ATOM 1450 N N . ARG A 1 191 ? 19.266 2.334 -4.527 1 96.19 191 ARG A N 1
ATOM 1451 C CA . ARG A 1 191 ? 20 1.188 -5.07 1 96.19 191 ARG A CA 1
ATOM 1452 C C . ARG A 1 191 ? 19.672 -0.079 -4.281 1 96.19 191 ARG A C 1
ATOM 1454 O O . ARG A 1 191 ? 20.594 -0.787 -3.844 1 96.19 191 ARG A O 1
ATOM 1461 N N . PRO A 1 192 ? 18.438 -0.371 -4.094 1 97.81 192 PRO A N 1
ATOM 1462 C CA . PRO A 1 192 ? 18.141 -1.661 -3.469 1 97.81 192 PRO A CA 1
ATOM 1463 C C . PRO A 1 192 ? 18.625 -2.848 -4.297 1 97.81 192 PRO A C 1
ATOM 1465 O O . PRO A 1 192 ? 18.625 -2.789 -5.527 1 97.81 192 PRO A O 1
ATOM 1468 N N . ASN A 1 193 ? 18.953 -3.865 -3.602 1 97.94 193 ASN A N 1
ATOM 1469 C CA . ASN A 1 193 ? 19.562 -4.988 -4.312 1 97.94 193 ASN A CA 1
ATOM 1470 C C . ASN A 1 193 ? 18.5 -5.977 -4.797 1 97.94 193 ASN A C 1
ATOM 1472 O O . ASN A 1 193 ? 18.797 -6.883 -5.574 1 97.94 193 ASN A O 1
ATOM 1476 N N . LEU A 1 194 ? 17.266 -5.875 -4.332 1 98.75 194 LEU A N 1
ATOM 1477 C CA . LEU A 1 194 ? 16.188 -6.746 -4.762 1 98.75 194 LEU A CA 1
ATOM 1478 C C . LEU A 1 194 ? 15.117 -5.953 -5.516 1 98.75 194 LEU A C 1
ATOM 1480 O O . LEU A 1 194 ? 14.82 -4.812 -5.156 1 98.75 194 LEU A O 1
ATOM 1484 N N . LEU A 1 195 ? 14.562 -6.574 -6.484 1 98.69 195 LEU A N 1
ATOM 1485 C CA . LEU A 1 195 ? 13.438 -6.051 -7.246 1 98.69 195 LEU A CA 1
ATOM 1486 C C . LEU A 1 195 ? 12.336 -7.094 -7.379 1 98.69 195 LEU A C 1
ATOM 1488 O O . LEU A 1 195 ? 12.617 -8.266 -7.641 1 98.69 195 LEU A O 1
ATOM 1492 N N . ILE A 1 196 ? 11.078 -6.707 -7.148 1 98.19 196 ILE A N 1
ATOM 1493 C CA . ILE A 1 196 ? 9.977 -7.656 -7.234 1 98.19 196 ILE A CA 1
ATOM 1494 C C . ILE A 1 196 ? 8.82 -7.031 -8.008 1 98.19 196 ILE A C 1
ATOM 1496 O O . ILE A 1 196 ? 8.469 -5.867 -7.789 1 98.19 196 ILE A O 1
ATOM 1500 N N . GLY A 1 197 ? 8.25 -7.715 -8.953 1 94 197 GLY A N 1
ATOM 1501 C CA . GLY A 1 197 ? 7.168 -7.223 -9.797 1 94 197 GLY A CA 1
ATOM 1502 C C . GLY A 1 197 ? 6.812 -8.172 -10.93 1 94 197 GLY A C 1
ATOM 1503 O O . GLY A 1 197 ? 7.195 -9.344 -10.906 1 94 197 GLY A O 1
ATOM 1504 N N . THR A 1 198 ? 6.008 -7.691 -11.844 1 89.06 198 THR A N 1
ATOM 1505 C CA . THR A 1 198 ? 5.637 -8.492 -13 1 89.06 198 THR A CA 1
ATOM 1506 C C . THR A 1 198 ? 6.742 -8.469 -14.055 1 89.06 198 THR A C 1
ATOM 1508 O O . THR A 1 198 ? 7.406 -7.445 -14.242 1 89.06 198 THR A O 1
ATOM 1511 N N . PRO A 1 199 ? 6.918 -9.547 -14.75 1 88.19 199 PRO A N 1
ATOM 1512 C CA . PRO A 1 199 ? 8.039 -9.602 -15.695 1 88.19 199 PRO A CA 1
ATOM 1513 C C 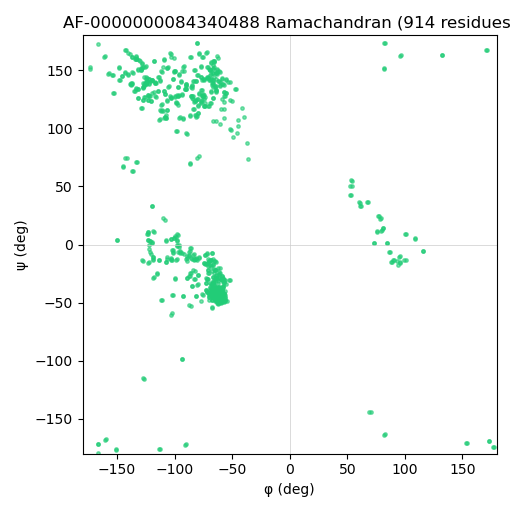. PRO A 1 199 ? 7.949 -8.531 -16.781 1 88.19 199 PRO A C 1
ATOM 1515 O O . PRO A 1 199 ? 8.945 -7.871 -17.078 1 88.19 199 PRO A O 1
ATOM 1518 N N . HIS A 1 200 ? 6.836 -8.258 -17.328 1 75.81 200 HIS A N 1
ATOM 1519 C CA . HIS A 1 200 ? 6.723 -7.305 -18.422 1 75.81 200 HIS A CA 1
ATOM 1520 C C . HIS A 1 200 ? 6.941 -5.875 -17.938 1 75.81 200 HIS A C 1
ATOM 1522 O O . HIS A 1 200 ? 7.574 -5.07 -18.625 1 75.81 200 HIS A O 1
ATOM 1528 N N . PHE A 1 201 ? 6.398 -5.586 -16.797 1 85.62 201 PHE A N 1
ATOM 1529 C CA . PHE A 1 201 ? 6.594 -4.242 -16.266 1 85.62 201 PHE A CA 1
ATOM 1530 C C . PHE A 1 201 ? 8.055 -4.004 -15.914 1 85.62 201 PHE A C 1
ATOM 1532 O O . PHE A 1 201 ? 8.586 -2.92 -16.172 1 85.62 201 PHE A O 1
ATOM 1539 N N . LEU A 1 202 ? 8.711 -5 -15.367 1 93.19 202 LEU A N 1
ATOM 1540 C CA . LEU A 1 202 ? 10.109 -4.84 -14.977 1 93.19 202 LEU A CA 1
ATOM 1541 C C . LEU A 1 202 ? 11.008 -4.723 -16.203 1 93.19 202 LEU A C 1
ATOM 1543 O O . LEU A 1 202 ? 12.023 -4.023 -16.172 1 93.19 202 LEU A O 1
ATOM 1547 N N . ALA A 1 203 ? 10.594 -5.441 -17.281 1 86.94 203 ALA A N 1
ATOM 1548 C CA . ALA A 1 203 ? 11.312 -5.254 -18.547 1 86.94 203 ALA A CA 1
ATOM 1549 C C . ALA A 1 203 ? 11.164 -3.824 -19.062 1 86.94 203 ALA A C 1
ATOM 1551 O O . ALA A 1 203 ? 12.141 -3.186 -19.438 1 86.94 203 ALA A O 1
ATOM 1552 N N . HIS A 1 204 ? 9.969 -3.342 -19 1 82.5 204 HIS A N 1
ATOM 1553 C CA . HIS A 1 204 ? 9.68 -1.97 -19.406 1 82.5 204 HIS A CA 1
ATOM 1554 C C . HIS A 1 204 ? 10.484 -0.972 -18.578 1 82.5 204 HIS A C 1
ATOM 1556 O O . HIS A 1 204 ? 11.062 -0.031 -19.125 1 82.5 204 HIS A O 1
ATOM 1562 N N . LEU A 1 205 ? 10.547 -1.196 -17.297 1 89.75 205 LEU A N 1
ATOM 1563 C CA . LEU A 1 205 ? 11.297 -0.348 -16.391 1 89.75 205 LEU A CA 1
ATOM 1564 C C . LEU A 1 205 ? 12.773 -0.321 -16.766 1 89.75 205 LEU A C 1
ATOM 1566 O O . LEU A 1 205 ? 13.367 0.753 -16.891 1 89.75 205 LEU A O 1
ATOM 1570 N N . GLY A 1 206 ? 13.344 -1.448 -16.953 1 93.81 206 GLY A N 1
ATOM 1571 C CA . GLY A 1 206 ? 14.75 -1.543 -17.312 1 93.81 206 GLY A CA 1
ATOM 1572 C C . GLY A 1 206 ? 15.086 -0.818 -18.609 1 93.81 206 GLY A C 1
ATOM 1573 O O . GLY A 1 206 ? 16.125 -0.172 -18.703 1 93.81 206 GLY A O 1
ATOM 1574 N N . GLU A 1 207 ? 14.18 -0.941 -19.531 1 85.75 207 GLU A N 1
ATOM 1575 C CA . GLU A 1 207 ? 14.383 -0.305 -20.828 1 85.75 207 GLU A CA 1
ATOM 1576 C C . GLU A 1 207 ? 14.375 1.216 -20.703 1 85.75 207 GLU A C 1
ATOM 1578 O O . GLU A 1 207 ? 15.055 1.908 -21.469 1 85.75 207 GLU A O 1
ATOM 1583 N N . GLN A 1 208 ? 13.695 1.71 -19.75 1 86.81 208 GLN A N 1
ATOM 1584 C CA . GLN A 1 208 ? 13.531 3.152 -19.594 1 86.81 208 GLN A CA 1
ATOM 1585 C C . GLN A 1 208 ? 14.672 3.752 -18.781 1 86.81 208 GLN A C 1
ATOM 1587 O O . GLN A 1 208 ? 14.844 4.973 -18.734 1 86.81 208 GLN A O 1
ATOM 1592 N N . ALA A 1 209 ? 15.523 2.967 -18.172 1 95.19 209 ALA A N 1
ATOM 1593 C CA . ALA A 1 209 ? 16.516 3.426 -17.188 1 95.19 209 ALA A CA 1
ATOM 1594 C C . ALA A 1 209 ? 17.469 4.434 -17.812 1 95.19 209 ALA A C 1
ATOM 1596 O O . ALA A 1 209 ? 17.688 5.516 -17.266 1 95.19 209 ALA A O 1
ATOM 1597 N N . PRO A 1 210 ? 17.984 4.25 -19.062 1 94.69 210 PRO A N 1
ATOM 1598 C CA . PRO A 1 210 ? 18.922 5.223 -19.641 1 94.69 210 PRO A CA 1
ATOM 1599 C C . PRO A 1 210 ? 18.297 6.598 -19.844 1 94.69 210 PRO A C 1
ATOM 1601 O O . PRO A 1 210 ? 18.922 7.617 -19.531 1 94.69 210 PRO A O 1
ATOM 1604 N N . SER A 1 211 ? 17.094 6.605 -20.234 1 89.38 211 SER A N 1
ATOM 1605 C CA . SER A 1 211 ? 16.438 7.883 -20.516 1 89.38 211 SER A CA 1
ATOM 1606 C C . SER A 1 211 ? 15.977 8.57 -19.25 1 89.38 211 SER A C 1
ATOM 1608 O O . SER A 1 211 ? 15.938 9.805 -19.172 1 89.38 211 SER A O 1
ATOM 1610 N N . THR A 1 212 ? 15.734 7.816 -18.266 1 89.5 212 THR A N 1
ATOM 1611 C CA . THR A 1 212 ? 15.117 8.375 -17.062 1 89.5 212 THR A CA 1
ATOM 1612 C C . THR A 1 212 ? 16.188 8.797 -16.062 1 89.5 212 THR A C 1
ATOM 1614 O O . THR A 1 212 ? 16.094 9.867 -15.453 1 89.5 212 THR A O 1
ATOM 1617 N N . VAL A 1 213 ? 17.172 7.918 -15.891 1 93.94 213 VAL A N 1
ATOM 1618 C CA . VAL A 1 213 ? 18.125 8.203 -14.82 1 93.94 213 VAL A CA 1
ATOM 1619 C C . VAL A 1 213 ? 19.547 8.273 -15.391 1 93.94 213 VAL A C 1
ATOM 1621 O O . VAL A 1 213 ? 20.516 8.344 -14.641 1 93.94 213 VAL A O 1
ATOM 1624 N N . GLY A 1 214 ? 19.75 8.164 -16.719 1 94.81 214 GLY A N 1
ATOM 1625 C CA . GLY A 1 214 ? 21.031 8.383 -17.391 1 94.81 214 GLY A CA 1
ATOM 1626 C C . GLY A 1 214 ? 21.969 7.203 -17.281 1 94.81 214 GLY A C 1
ATOM 1627 O O . GLY A 1 214 ? 23.172 7.34 -17.516 1 94.81 214 GLY A O 1
ATOM 1628 N N . ARG A 1 215 ? 21.531 6.055 -16.844 1 96.88 215 ARG A N 1
ATOM 1629 C CA . ARG A 1 215 ? 22.312 4.836 -16.703 1 96.88 215 ARG A CA 1
ATOM 1630 C C . ARG A 1 215 ? 21.5 3.607 -17.109 1 96.88 215 ARG A C 1
ATOM 1632 O O . ARG A 1 215 ? 20.297 3.553 -16.859 1 96.88 215 ARG A O 1
ATOM 1639 N N . PRO A 1 216 ? 22.234 2.66 -17.672 1 97.81 216 PRO A N 1
ATOM 1640 C CA . PRO A 1 216 ? 21.516 1.41 -17.922 1 97.81 216 PRO A CA 1
ATOM 1641 C C . PRO A 1 216 ? 21.094 0.707 -16.641 1 97.81 216 PRO A C 1
ATOM 1643 O O . PRO A 1 216 ? 21.719 0.89 -15.594 1 97.81 216 PRO A O 1
ATOM 1646 N N . ALA A 1 217 ? 20.141 -0.11 -16.719 1 98.19 217 ALA A N 1
ATOM 1647 C CA . ALA A 1 217 ? 19.531 -0.751 -15.547 1 98.19 217 ALA A CA 1
ATOM 1648 C C . ALA A 1 217 ? 20.547 -1.623 -14.812 1 98.19 217 ALA A C 1
ATOM 1650 O O . ALA A 1 217 ? 20.531 -1.699 -13.578 1 98.19 217 ALA A O 1
ATOM 1651 N N . HIS A 1 218 ? 21.453 -2.297 -15.57 1 98.38 218 HIS A N 1
ATOM 1652 C CA . HIS A 1 218 ? 22.391 -3.229 -14.953 1 98.38 218 HIS A CA 1
ATOM 1653 C C . HIS A 1 218 ? 23.391 -2.494 -14.07 1 98.38 218 HIS A C 1
ATOM 1655 O O . HIS A 1 218 ? 24.109 -3.121 -13.297 1 98.38 218 HIS A O 1
ATOM 1661 N N . GLU A 1 219 ? 23.406 -1.173 -14.07 1 98.25 219 GLU A N 1
ATOM 1662 C CA . GLU A 1 219 ? 24.297 -0.38 -13.242 1 98.25 219 GLU A CA 1
ATOM 1663 C C . GLU A 1 219 ? 23.578 0.162 -12.008 1 98.25 219 GLU A C 1
ATOM 1665 O O . GLU A 1 219 ? 24.172 0.906 -11.219 1 98.25 219 GLU A O 1
ATOM 1670 N N . LEU A 1 220 ? 22.359 -0.232 -11.82 1 97.94 220 LEU A N 1
ATOM 1671 C CA . LEU A 1 220 ? 21.562 0.388 -10.766 1 97.94 220 LEU A CA 1
ATOM 1672 C C . LEU A 1 220 ? 21.578 -0.467 -9.508 1 97.94 220 LEU A C 1
ATOM 1674 O O . LEU A 1 220 ? 20.859 -0.177 -8.547 1 97.94 220 LEU A O 1
ATOM 1678 N N . GLY A 1 221 ? 22.281 -1.553 -9.461 1 97.56 221 GLY A N 1
ATOM 1679 C CA . GLY A 1 221 ? 22.625 -2.207 -8.203 1 97.56 221 GLY A CA 1
ATOM 1680 C C . GLY A 1 221 ? 21.75 -3.408 -7.898 1 97.56 221 GLY A C 1
ATOM 1681 O O . GLY A 1 221 ? 21.891 -4.023 -6.84 1 97.56 221 GLY A O 1
ATOM 1682 N N . VAL A 1 222 ? 20.906 -3.871 -8.852 1 98.69 222 VAL A N 1
ATOM 1683 C CA . VAL A 1 222 ? 20 -4.988 -8.602 1 98.69 222 VAL A CA 1
ATOM 1684 C C . VAL A 1 222 ? 20.766 -6.305 -8.703 1 98.69 222 VAL A C 1
ATOM 1686 O O . VAL A 1 222 ? 21.469 -6.547 -9.68 1 98.69 222 VAL A O 1
ATOM 1689 N N . ARG A 1 223 ? 20.578 -7.117 -7.676 1 98.62 223 ARG A N 1
ATOM 1690 C CA . ARG A 1 223 ? 21.234 -8.422 -7.648 1 98.62 223 ARG A CA 1
ATOM 1691 C C . ARG A 1 223 ? 20.266 -9.531 -8.016 1 98.62 223 ARG A C 1
ATOM 1693 O O . ARG A 1 223 ? 20.609 -10.453 -8.758 1 98.62 223 ARG A O 1
ATOM 1700 N N . SER A 1 224 ? 19.078 -9.477 -7.488 1 98.62 224 SER A N 1
ATOM 1701 C CA . SER A 1 224 ? 18.078 -10.531 -7.684 1 98.62 224 SER A CA 1
ATOM 1702 C C . SER A 1 224 ? 16.703 -9.953 -7.949 1 98.62 224 SER A C 1
ATOM 1704 O O . SER A 1 224 ? 16.297 -8.969 -7.32 1 98.62 224 SER A O 1
ATOM 1706 N N . ILE A 1 225 ? 16 -10.578 -8.891 1 98.56 225 ILE A N 1
ATOM 1707 C CA . ILE A 1 225 ? 14.648 -10.172 -9.258 1 98.56 225 ILE A CA 1
ATOM 1708 C C . ILE A 1 225 ? 13.688 -11.344 -9.07 1 98.56 225 ILE A C 1
ATOM 1710 O O . ILE A 1 225 ? 13.969 -12.461 -9.5 1 98.56 225 ILE A O 1
ATOM 1714 N N . SER A 1 226 ? 12.625 -11.133 -8.352 1 98.38 226 SER A N 1
ATOM 1715 C CA . SER A 1 226 ? 11.516 -12.07 -8.281 1 98.38 226 SER A CA 1
ATOM 1716 C C . SER A 1 226 ? 10.336 -11.594 -9.133 1 98.38 226 SER A C 1
ATOM 1718 O O . SER A 1 226 ? 9.859 -10.469 -8.969 1 98.38 226 SER A O 1
ATOM 1720 N N . VAL A 1 227 ? 9.883 -12.445 -10.016 1 95.25 227 VAL A N 1
ATOM 1721 C CA . VAL A 1 227 ? 8.797 -12.047 -10.898 1 95.25 227 VAL A CA 1
ATOM 1722 C C . VAL A 1 227 ? 7.602 -12.977 -10.711 1 95.25 227 VAL A C 1
ATOM 1724 O O . VAL A 1 227 ? 7.773 -14.172 -10.438 1 95.25 227 VAL A O 1
ATOM 1727 N N . GLY A 1 228 ? 6.449 -12.438 -10.742 1 91.44 228 GLY A N 1
ATOM 1728 C CA . GLY A 1 228 ? 5.18 -13.141 -10.648 1 91.44 228 GLY A CA 1
ATOM 1729 C C . GLY A 1 228 ? 3.992 -12.281 -11.031 1 91.44 228 GLY A C 1
ATOM 1730 O O . GLY A 1 228 ? 4.16 -11.211 -11.625 1 91.44 228 GLY A O 1
ATOM 1731 N N . GLY A 1 229 ? 2.783 -12.82 -10.805 1 82 229 GLY A N 1
ATOM 1732 C CA . GLY A 1 229 ? 1.562 -12.07 -11.047 1 82 229 GLY A CA 1
ATOM 1733 C C . GLY A 1 229 ? 1.052 -12.211 -12.469 1 82 229 GLY A C 1
ATOM 1734 O O . GLY A 1 229 ? -0.072 -11.812 -12.773 1 82 229 GLY A O 1
ATOM 1735 N N . GLU A 1 230 ? 1.877 -12.695 -13.328 1 73.25 230 GLU A N 1
ATOM 1736 C CA . GLU A 1 230 ? 1.479 -13.039 -14.695 1 73.25 230 GLU A CA 1
ATOM 1737 C C . GLU A 1 230 ? 2.293 -14.219 -15.219 1 73.25 230 GLU A C 1
ATOM 1739 O O . GLU A 1 230 ? 3.428 -14.438 -14.789 1 73.25 230 GLU A O 1
ATOM 1744 N N . PRO A 1 231 ? 1.647 -14.906 -16.109 1 67.56 231 PRO A N 1
ATOM 1745 C CA . PRO A 1 231 ? 2.391 -16.047 -16.641 1 67.56 231 PRO A CA 1
ATOM 1746 C C . PRO A 1 231 ? 3.611 -15.625 -17.469 1 67.56 231 PRO A C 1
ATOM 1748 O O . PRO A 1 231 ? 3.617 -14.539 -18.047 1 67.56 231 PRO A O 1
ATOM 1751 N N . GLY A 1 232 ? 4.715 -16.469 -17.438 1 69.31 232 GLY A N 1
ATOM 1752 C CA . GLY A 1 232 ? 5.793 -16.297 -18.391 1 69.31 232 GLY A CA 1
ATOM 1753 C C . GLY A 1 232 ? 7.113 -15.914 -17.75 1 69.31 232 GLY A C 1
ATOM 1754 O O . GLY A 1 232 ? 8.148 -15.852 -18.406 1 69.31 232 GLY A O 1
ATOM 1755 N N . GLY A 1 233 ? 7.09 -15.688 -16.484 1 78 233 GLY A N 1
ATOM 1756 C CA . GLY A 1 233 ? 8.328 -15.312 -15.82 1 78 233 GLY A CA 1
ATOM 1757 C C . GLY A 1 233 ? 9.398 -16.391 -15.914 1 78 233 GLY A C 1
ATOM 1758 O O . GLY A 1 233 ? 10.594 -16.078 -15.859 1 78 233 GLY A O 1
ATOM 1759 N N . GLY A 1 234 ? 8.945 -17.562 -16.109 1 80.19 234 GLY A N 1
ATOM 1760 C CA . GLY A 1 234 ? 9.875 -18.688 -16.156 1 80.19 234 GLY A CA 1
ATOM 1761 C C . GLY A 1 234 ? 10.281 -19.047 -17.578 1 80.19 234 GLY A C 1
ATOM 1762 O O . GLY A 1 234 ? 11.117 -19.938 -17.781 1 80.19 234 GLY A O 1
ATOM 1763 N N . LEU A 1 235 ? 9.68 -18.438 -18.562 1 79.69 235 LEU A N 1
ATOM 1764 C CA . LEU A 1 235 ? 10.078 -18.688 -19.953 1 79.69 235 LEU A CA 1
ATOM 1765 C C . LEU A 1 235 ? 11.5 -18.203 -20.203 1 79.69 235 LEU A C 1
ATOM 1767 O O . LEU A 1 235 ? 11.852 -17.078 -19.828 1 79.69 235 LEU A O 1
ATOM 1771 N N . PRO A 1 236 ? 12.266 -18.984 -20.859 1 83.06 236 PRO A N 1
ATOM 1772 C CA . PRO A 1 236 ? 13.688 -18.672 -21.031 1 83.06 236 PRO A CA 1
ATOM 1773 C C . PRO A 1 236 ? 13.914 -17.297 -21.672 1 83.06 236 PRO A C 1
ATOM 1775 O O . PRO A 1 236 ? 14.758 -16.531 -21.219 1 83.06 236 PRO A O 1
ATOM 1778 N N . SER A 1 237 ? 13.141 -16.953 -22.719 1 80.69 237 SER A N 1
ATOM 1779 C CA . SER A 1 237 ? 13.352 -15.688 -23.406 1 80.69 237 SER A CA 1
ATOM 1780 C C . SER A 1 237 ? 13.047 -14.5 -22.516 1 80.69 237 SER A C 1
ATOM 1782 O O . SER A 1 237 ? 13.742 -13.484 -22.547 1 80.69 237 SER A O 1
ATOM 1784 N N . VAL A 1 238 ? 12.008 -14.641 -21.734 1 81.75 238 VAL A N 1
ATOM 1785 C CA . VAL A 1 238 ? 11.617 -13.57 -20.812 1 81.75 238 VAL A CA 1
ATOM 1786 C C . VAL A 1 238 ? 12.68 -13.414 -19.719 1 81.75 238 VAL A C 1
ATOM 1788 O O . VAL A 1 238 ? 13.133 -12.305 -19.453 1 81.75 238 VAL A O 1
ATOM 1791 N N . ARG A 1 239 ? 13.102 -14.492 -19.203 1 91 239 ARG A N 1
ATOM 1792 C CA . ARG A 1 239 ? 14.102 -14.5 -18.141 1 91 239 ARG A CA 1
ATOM 1793 C C . ARG A 1 239 ? 15.422 -13.914 -18.641 1 91 239 ARG A C 1
ATOM 1795 O O . ARG A 1 239 ? 16 -13.047 -17.984 1 91 239 ARG A O 1
ATOM 1802 N N . GLU A 1 240 ? 15.875 -14.406 -19.75 1 90.88 240 GLU A N 1
ATOM 1803 C CA . GLU A 1 240 ? 17.141 -13.945 -20.297 1 90.88 240 GLU A CA 1
ATOM 1804 C C . GLU A 1 240 ? 17.109 -12.445 -20.594 1 90.88 240 GLU A C 1
ATOM 1806 O O . GLU A 1 240 ? 18.094 -11.742 -20.344 1 90.88 240 GLU A O 1
ATOM 1811 N N . ASN A 1 241 ? 16.016 -12.008 -21.141 1 87.62 241 ASN A N 1
ATOM 1812 C CA . ASN A 1 241 ? 15.859 -10.578 -21.391 1 87.62 241 ASN A CA 1
ATOM 1813 C C . ASN A 1 241 ? 15.992 -9.758 -20.109 1 87.62 241 ASN A C 1
ATOM 1815 O O . ASN A 1 241 ? 16.734 -8.773 -20.078 1 87.62 241 ASN A O 1
ATOM 1819 N N . LEU A 1 242 ? 15.359 -10.164 -19.062 1 93.88 242 LEU A N 1
ATOM 1820 C CA . LEU A 1 242 ? 15.391 -9.453 -17.797 1 93.88 242 LEU A CA 1
ATOM 1821 C C . LEU A 1 242 ? 16.781 -9.508 -17.188 1 93.88 242 LEU A C 1
ATOM 1823 O O . LEU A 1 242 ? 17.281 -8.5 -16.672 1 93.88 242 LEU A O 1
ATOM 1827 N N . GLU A 1 243 ? 17.375 -10.688 -17.25 1 97.44 243 GLU A N 1
ATOM 1828 C CA . GLU A 1 243 ? 18.719 -10.852 -16.688 1 97.44 243 GLU A CA 1
ATOM 1829 C C . GLU A 1 243 ? 19.734 -9.977 -17.422 1 97.44 243 GLU A C 1
ATOM 1831 O O . GLU A 1 243 ? 20.609 -9.383 -16.797 1 97.44 243 GLU A O 1
ATOM 1836 N N . THR A 1 244 ? 19.578 -9.875 -18.703 1 95.69 244 THR A N 1
ATOM 1837 C CA . THR A 1 244 ? 20.469 -9.039 -19.484 1 95.69 244 THR A CA 1
ATOM 1838 C C . THR A 1 244 ? 20.234 -7.559 -19.188 1 95.69 244 THR A C 1
ATOM 1840 O O . THR A 1 244 ? 21.188 -6.809 -18.969 1 95.69 244 THR A O 1
ATOM 1843 N N . LEU A 1 245 ? 19.016 -7.152 -19.141 1 93.69 245 LEU A N 1
ATOM 1844 C CA . LEU A 1 245 ? 18.656 -5.754 -18.906 1 93.69 245 LEU A CA 1
ATOM 1845 C C . LEU A 1 245 ? 19.156 -5.273 -17.547 1 93.69 245 LEU A C 1
ATOM 1847 O O . LEU A 1 245 ? 19.688 -4.172 -17.438 1 93.69 245 LEU A O 1
ATOM 1851 N N . TRP A 1 246 ? 19.047 -6.098 -16.547 1 98.38 246 TRP A N 1
ATOM 1852 C CA . TRP A 1 246 ? 19.266 -5.648 -15.172 1 98.38 246 TRP A CA 1
ATOM 1853 C C . TRP A 1 246 ? 20.594 -6.168 -14.641 1 98.38 246 TRP A C 1
ATOM 1855 O O . TRP A 1 246 ? 21.094 -5.699 -13.609 1 98.38 246 TRP A O 1
ATOM 1865 N N . GLY A 1 247 ? 21.219 -7.125 -15.406 1 98.38 247 GLY A N 1
ATOM 1866 C CA . GLY A 1 247 ? 22.422 -7.734 -14.875 1 98.38 247 GLY A CA 1
ATOM 1867 C C . GLY A 1 247 ? 22.203 -8.445 -13.555 1 98.38 247 GLY A C 1
ATOM 1868 O O . GLY A 1 247 ? 23.031 -8.359 -12.648 1 98.38 247 GLY A O 1
ATOM 1869 N N . ALA A 1 248 ? 21.078 -9.062 -13.398 1 98.5 248 ALA A N 1
ATOM 1870 C CA . ALA A 1 248 ? 20.641 -9.688 -12.148 1 98.5 248 ALA A CA 1
ATOM 1871 C C . ALA A 1 248 ? 20.094 -11.094 -12.398 1 98.5 248 ALA A C 1
ATOM 1873 O O . ALA A 1 248 ? 19.797 -11.453 -13.539 1 98.5 248 ALA A O 1
ATOM 1874 N N . THR A 1 249 ? 20.047 -11.914 -11.367 1 98.12 249 THR A N 1
ATOM 1875 C CA . THR A 1 249 ? 19.344 -13.18 -11.477 1 98.12 249 THR A CA 1
ATOM 1876 C C . THR A 1 249 ? 17.828 -12.961 -11.445 1 98.12 249 THR A C 1
ATOM 1878 O O . THR A 1 249 ? 17.344 -12.086 -10.727 1 98.12 249 THR A O 1
ATOM 1881 N N . VAL A 1 250 ? 17.078 -13.727 -12.234 1 97.69 250 VAL A N 1
ATOM 1882 C CA . VAL A 1 250 ? 15.625 -13.641 -12.281 1 97.69 250 VAL A CA 1
ATOM 1883 C C . VAL A 1 250 ? 15.016 -15 -11.969 1 97.69 250 VAL A C 1
ATOM 1885 O O . VAL A 1 250 ? 15.391 -16.016 -12.57 1 97.69 250 VAL A O 1
ATOM 1888 N N . ARG A 1 251 ? 14.164 -15.031 -10.984 1 97.94 251 ARG A N 1
ATOM 1889 C CA . ARG A 1 251 ? 13.445 -16.25 -10.609 1 97.94 251 ARG A CA 1
ATOM 1890 C C . ARG A 1 251 ? 11.945 -15.977 -10.5 1 97.94 251 ARG A C 1
ATOM 1892 O O . ARG A 1 251 ? 11.531 -14.867 -10.172 1 97.94 251 ARG A O 1
ATOM 1899 N N . GLU A 1 252 ? 11.195 -17 -10.75 1 96.25 252 GLU A N 1
ATOM 1900 C CA . GLU A 1 252 ? 9.742 -16.859 -10.766 1 96.25 252 GLU A CA 1
ATOM 1901 C C . GLU A 1 252 ? 9.125 -17.359 -9.461 1 96.25 252 GLU A C 1
ATOM 1903 O O . GLU A 1 252 ? 9.68 -18.234 -8.805 1 96.25 252 GLU A O 1
ATOM 1908 N N . MET A 1 253 ? 8.031 -16.75 -9.094 1 96.88 253 MET A N 1
ATOM 1909 C CA . MET A 1 253 ? 7.16 -17.203 -8.016 1 96.88 253 MET A CA 1
ATOM 1910 C C . MET A 1 253 ? 5.703 -17.234 -8.477 1 96.88 253 MET A C 1
ATOM 1912 O O . MET A 1 253 ? 5.359 -16.656 -9.508 1 96.88 253 MET A O 1
ATOM 1916 N N . LEU A 1 254 ? 4.887 -18 -7.805 1 95.31 254 LEU A N 1
ATOM 1917 C CA . LEU A 1 254 ? 3.473 -18.141 -8.133 1 95.31 254 LEU A CA 1
ATOM 1918 C C . LEU A 1 254 ? 2.619 -18.141 -6.871 1 95.31 254 LEU A C 1
ATOM 1920 O O . LEU A 1 254 ? 3.014 -18.703 -5.848 1 95.31 254 LEU A O 1
ATOM 1924 N N . GLY A 1 255 ? 1.563 -17.5 -6.926 1 93.38 255 GLY A N 1
ATOM 1925 C CA . GLY A 1 255 ? 0.558 -17.469 -5.875 1 93.38 255 GLY A CA 1
ATOM 1926 C C . GLY A 1 255 ? -0.804 -17.016 -6.363 1 93.38 255 GLY A C 1
ATOM 1927 O O . GLY A 1 255 ? -1.073 -17.016 -7.566 1 93.38 255 GLY A O 1
ATOM 1928 N N . GLY A 1 256 ? -1.707 -16.734 -5.387 1 89.62 256 GLY A N 1
ATOM 1929 C CA . GLY A 1 256 ? -3.059 -16.281 -5.676 1 89.62 256 GLY A CA 1
ATOM 1930 C C . GLY A 1 256 ? -3.83 -15.875 -4.434 1 89.62 256 GLY A C 1
ATOM 1931 O O . GLY A 1 256 ? -3.662 -16.469 -3.367 1 89.62 256 GLY A O 1
ATOM 1932 N N . THR A 1 257 ? -4.684 -15.016 -4.609 1 88.62 257 THR A N 1
ATOM 1933 C CA . THR A 1 257 ? -5.391 -14.328 -3.533 1 88.62 257 THR A CA 1
ATOM 1934 C C . THR A 1 257 ? -6.227 -15.312 -2.721 1 88.62 257 THR A C 1
ATOM 1936 O O . THR A 1 257 ? -6.273 -15.227 -1.492 1 88.62 257 THR A O 1
ATOM 1939 N N . ASP A 1 258 ? -6.836 -16.281 -3.383 1 90.12 258 ASP A N 1
ATOM 1940 C CA . ASP A 1 258 ? -7.809 -17.156 -2.729 1 90.12 258 ASP A CA 1
ATOM 1941 C C . ASP A 1 258 ? -7.121 -18.109 -1.755 1 90.12 258 ASP A C 1
ATOM 1943 O O . ASP A 1 258 ? -7.715 -18.516 -0.757 1 90.12 258 ASP A O 1
ATOM 1947 N N . ILE A 1 259 ? -5.891 -18.406 -2.107 1 91.94 259 ILE A N 1
ATOM 1948 C CA . ILE A 1 259 ? -5.18 -19.406 -1.315 1 91.94 259 ILE A CA 1
ATOM 1949 C C . ILE A 1 259 ? -4.195 -18.703 -0.374 1 91.94 259 ILE A C 1
ATOM 1951 O O . ILE A 1 259 ? -4.262 -18.891 0.844 1 91.94 259 ILE A O 1
ATOM 1955 N N . ALA A 1 260 ? -3.365 -18.016 -1.006 1 93.62 260 ALA A N 1
ATOM 1956 C CA . ALA A 1 260 ? -2.346 -17.219 -0.335 1 93.62 260 ALA A CA 1
ATOM 1957 C C . ALA A 1 260 ? -1.703 -16.234 -1.302 1 93.62 260 ALA A C 1
ATOM 1959 O O . ALA A 1 260 ? -2.062 -16.188 -2.48 1 93.62 260 ALA A O 1
ATOM 1960 N N . CYS A 1 261 ? -0.73 -15.422 -0.864 1 93.06 261 CYS A N 1
ATOM 1961 C CA . CYS A 1 261 ? -0.053 -14.438 -1.704 1 93.06 261 CYS A CA 1
ATOM 1962 C C . CYS A 1 261 ? 0.97 -15.109 -2.611 1 93.06 261 CYS A C 1
ATOM 1964 O O . CYS A 1 261 ? 0.953 -14.914 -3.828 1 93.06 261 CYS A O 1
ATOM 1966 N N . THR A 1 262 ? 1.803 -15.938 -2.141 1 96.5 262 THR A N 1
ATOM 1967 C CA . THR A 1 262 ? 2.885 -16.625 -2.836 1 96.5 262 THR A CA 1
ATOM 1968 C C . THR A 1 262 ? 3.203 -17.953 -2.16 1 96.5 262 THR A C 1
ATOM 1970 O O . THR A 1 262 ? 3.391 -18.016 -0.943 1 96.5 262 THR A O 1
ATOM 1973 N N . TYR A 1 263 ? 3.266 -19.047 -3.027 1 97.12 263 TYR A N 1
ATOM 1974 C CA . TYR A 1 263 ? 3.48 -20.328 -2.373 1 97.12 263 TYR A CA 1
ATOM 1975 C C . TYR A 1 263 ? 4.242 -21.281 -3.283 1 97.12 263 TYR A C 1
ATOM 1977 O O . TYR A 1 263 ? 4.414 -22.469 -2.955 1 97.12 263 TYR A O 1
ATOM 1985 N N . TRP A 1 264 ? 4.684 -20.906 -4.457 1 97.94 264 TRP A N 1
ATOM 1986 C CA . TRP A 1 264 ? 5.672 -21.562 -5.301 1 97.94 264 TRP A CA 1
ATOM 1987 C C . TRP A 1 264 ? 6.871 -20.656 -5.551 1 97.94 264 TRP A C 1
ATOM 1989 O O . TRP A 1 264 ? 6.719 -19.438 -5.707 1 97.94 264 TRP A O 1
ATOM 1999 N N . GLY A 1 265 ? 8.062 -21.203 -5.566 1 98.19 265 GLY A N 1
ATOM 2000 C CA . GLY A 1 265 ? 9.258 -20.422 -5.84 1 98.19 265 GLY A CA 1
ATOM 2001 C C . GLY A 1 265 ? 10.336 -21.203 -6.559 1 98.19 265 GLY A C 1
ATOM 2002 O O . GLY A 1 265 ? 10.531 -22.391 -6.289 1 98.19 265 GLY A O 1
ATOM 2003 N N . GLU A 1 266 ? 10.984 -20.562 -7.453 1 98.06 266 GLU A N 1
ATOM 2004 C CA . GLU A 1 266 ? 12.086 -21.156 -8.203 1 98.06 266 GLU A CA 1
ATOM 2005 C C . GLU A 1 266 ? 13.422 -20.922 -7.508 1 98.06 266 GLU A C 1
ATOM 2007 O O . GLU A 1 266 ? 13.711 -19.812 -7.062 1 98.06 266 GLU A O 1
ATOM 2012 N N . CYS A 1 267 ? 14.227 -21.969 -7.398 1 97.75 267 CYS A N 1
ATOM 2013 C CA . CYS A 1 267 ? 15.516 -21.859 -6.73 1 97.75 267 CYS A CA 1
ATOM 2014 C C . CYS A 1 267 ? 16.609 -21.484 -7.723 1 97.75 267 CYS A C 1
ATOM 2016 O O . CYS A 1 267 ? 16.328 -21.141 -8.867 1 97.75 267 CYS A O 1
ATOM 2018 N N . GLU A 1 268 ? 17.797 -21.516 -7.309 1 96.06 268 GLU A N 1
ATOM 2019 C CA . GLU A 1 268 ? 18.953 -21.094 -8.07 1 96.06 268 GLU A CA 1
ATOM 2020 C C . GLU A 1 268 ? 19.188 -22 -9.281 1 96.06 268 GLU A C 1
ATOM 2022 O O . GLU A 1 268 ? 19.797 -21.578 -10.266 1 96.06 268 GLU A O 1
ATOM 2027 N N . ALA A 1 269 ? 18.641 -23.219 -9.234 1 95.56 269 ALA A N 1
ATOM 2028 C CA . ALA A 1 269 ? 18.812 -24.125 -10.367 1 95.56 269 ALA A CA 1
ATOM 2029 C C . ALA A 1 269 ? 18.078 -23.609 -11.602 1 95.56 269 ALA A C 1
ATOM 2031 O O . ALA A 1 269 ? 18.469 -23.906 -12.727 1 95.56 269 ALA A O 1
ATOM 2032 N N . GLY A 1 270 ? 16.953 -22.938 -11.398 1 94.31 270 GLY A N 1
ATOM 2033 C CA . GLY A 1 270 ? 16.266 -22.219 -12.469 1 94.31 270 GLY A CA 1
ATOM 2034 C C . GLY A 1 270 ? 15.477 -23.141 -13.391 1 94.31 270 GLY A C 1
ATOM 2035 O O . GLY A 1 270 ? 15.273 -22.828 -14.562 1 94.31 270 GLY A O 1
ATOM 2036 N N . ASP A 1 271 ? 15.086 -24.266 -12.938 1 93.25 271 ASP A N 1
ATOM 2037 C CA . ASP A 1 271 ? 14.445 -25.219 -13.828 1 93.25 271 ASP A CA 1
ATOM 2038 C C . ASP A 1 271 ? 13.031 -25.547 -13.359 1 93.25 271 ASP A C 1
ATOM 2040 O O . ASP A 1 271 ? 12.57 -26.688 -13.492 1 93.25 271 ASP A O 1
ATOM 2044 N N . GLY A 1 272 ? 12.359 -24.578 -12.766 1 95.75 272 GLY A N 1
ATOM 2045 C CA . GLY A 1 272 ? 10.984 -24.719 -12.32 1 95.75 272 GLY A CA 1
ATOM 2046 C C . GLY A 1 272 ? 10.766 -24.219 -10.898 1 95.75 272 GLY A C 1
ATOM 2047 O O . GLY A 1 272 ? 11.727 -24.047 -10.141 1 95.75 272 GLY A O 1
ATOM 2048 N N . MET A 1 273 ? 9.562 -24 -10.539 1 97.62 273 MET A N 1
ATOM 2049 C CA . MET A 1 273 ? 9.203 -23.562 -9.195 1 97.62 273 MET A CA 1
ATOM 2050 C C . MET A 1 273 ? 8.922 -24.766 -8.297 1 97.62 273 MET A C 1
ATOM 2052 O O . MET A 1 273 ? 8.164 -25.656 -8.664 1 97.62 273 MET A O 1
ATOM 2056 N N . HIS A 1 274 ? 9.445 -24.766 -7.133 1 98.19 274 HIS A N 1
ATOM 2057 C CA . HIS A 1 274 ? 9.273 -25.844 -6.172 1 98.19 274 HIS A CA 1
ATOM 2058 C C . HIS A 1 274 ? 7.949 -25.719 -5.434 1 98.19 274 HIS A C 1
ATOM 2060 O O . HIS A 1 274 ? 7.527 -24.625 -5.074 1 98.19 274 HIS A O 1
ATOM 2066 N N . PHE A 1 275 ? 7.332 -26.859 -5.211 1 97.62 275 PHE A N 1
ATOM 2067 C CA . PHE A 1 275 ? 6.367 -26.922 -4.117 1 97.62 275 PHE A CA 1
ATOM 2068 C C . PHE A 1 275 ? 7.07 -26.859 -2.768 1 97.62 275 PHE A C 1
ATOM 2070 O O . PHE A 1 275 ? 7.777 -27.797 -2.383 1 97.62 275 PHE A O 1
ATOM 2077 N N . LEU A 1 276 ? 6.781 -25.859 -1.956 1 97.75 276 LEU A N 1
ATOM 2078 C CA . LEU A 1 276 ? 7.68 -25.547 -0.851 1 97.75 276 LEU A CA 1
ATOM 2079 C C . LEU A 1 276 ? 7.012 -25.828 0.491 1 97.75 276 LEU A C 1
ATOM 2081 O O . LEU A 1 276 ? 7.68 -25.875 1.525 1 97.75 276 LEU A O 1
ATOM 2085 N N . SER A 1 277 ? 5.727 -26.031 0.541 1 97.81 277 SER A N 1
ATOM 2086 C CA . SER A 1 277 ? 5.043 -25.953 1.828 1 97.81 277 SER A CA 1
ATOM 2087 C C . SER A 1 277 ? 4.039 -27.078 1.993 1 97.81 277 SER A C 1
ATOM 2089 O O . SER A 1 277 ? 2.855 -26.844 2.232 1 97.81 277 SER A O 1
ATOM 2091 N N . PRO A 1 278 ? 4.547 -28.281 2.006 1 96.31 278 PRO A N 1
ATOM 2092 C CA . PRO A 1 278 ? 3.635 -29.406 2.158 1 96.31 278 PRO A CA 1
ATOM 2093 C C . PRO A 1 278 ? 2.961 -29.453 3.527 1 96.31 278 PRO A C 1
ATOM 2095 O O . PRO A 1 278 ? 1.959 -30.141 3.709 1 96.31 278 PRO A O 1
ATOM 2098 N N . ASP A 1 279 ? 3.506 -28.719 4.488 1 97.31 279 ASP A N 1
ATOM 2099 C CA . ASP A 1 279 ? 2.949 -28.688 5.836 1 97.31 279 ASP A CA 1
ATOM 2100 C C . ASP A 1 279 ? 1.786 -27.703 5.922 1 97.31 279 ASP A C 1
ATOM 2102 O O . ASP A 1 279 ? 1.021 -27.719 6.891 1 97.31 279 ASP A O 1
ATOM 2106 N N . LEU A 1 280 ? 1.638 -26.891 4.914 1 98.25 280 LEU A N 1
ATOM 2107 C CA . LEU A 1 280 ? 0.664 -25.812 5.027 1 98.25 280 LEU A CA 1
ATOM 2108 C C . LEU A 1 280 ? -0.424 -25.938 3.969 1 98.25 280 LEU A C 1
ATOM 2110 O O . LEU A 1 280 ? -1.469 -25.297 4.059 1 98.25 280 LEU A O 1
ATOM 2114 N N . MET A 1 281 ? -0.206 -26.812 2.973 1 98.06 281 MET A N 1
ATOM 2115 C CA . MET A 1 281 ? -1.208 -27.031 1.934 1 98.06 281 MET A CA 1
ATOM 2116 C C . MET A 1 281 ? -0.955 -28.344 1.202 1 98.06 281 MET A C 1
ATOM 2118 O O . MET A 1 281 ? 0.125 -28.922 1.317 1 98.06 281 MET A O 1
ATOM 2122 N N . VAL A 1 282 ? -1.951 -28.797 0.547 1 98.06 282 VAL A N 1
ATOM 2123 C CA . VAL A 1 282 ? -1.838 -29.875 -0.428 1 98.06 282 VAL A CA 1
ATOM 2124 C C . VAL A 1 282 ? -2.033 -29.312 -1.838 1 98.06 282 VAL A C 1
ATOM 2126 O O . VAL A 1 282 ? -2.934 -28.5 -2.074 1 98.06 282 VAL A O 1
ATOM 2129 N N . ALA A 1 283 ? -1.151 -29.672 -2.729 1 97.69 283 ALA A N 1
ATOM 2130 C CA . ALA A 1 283 ? -1.299 -29.359 -4.145 1 97.69 283 ALA A CA 1
ATOM 2131 C C . ALA A 1 283 ? -1.546 -30.609 -4.973 1 97.69 283 ALA A C 1
ATOM 2133 O O . ALA A 1 283 ? -0.677 -31.484 -5.066 1 97.69 283 ALA A O 1
ATOM 2134 N N . GLU A 1 284 ? -2.686 -30.688 -5.547 1 97.94 284 GLU A N 1
ATOM 2135 C CA . GLU A 1 284 ? -3.018 -31.781 -6.449 1 97.94 284 GLU A CA 1
ATOM 2136 C C . GLU A 1 284 ? -2.863 -31.375 -7.906 1 97.94 284 GLU A C 1
ATOM 2138 O O . GLU A 1 284 ? -2.992 -30.188 -8.242 1 97.94 284 GLU A O 1
ATOM 2143 N N . LEU A 1 285 ? -2.529 -32.312 -8.68 1 97.81 285 LEU A N 1
ATOM 2144 C CA . LEU A 1 285 ? -2.572 -32.188 -10.133 1 97.81 285 LEU A CA 1
ATOM 2145 C C . LEU A 1 285 ? -3.707 -33 -10.719 1 97.81 285 LEU A C 1
ATOM 2147 O O . LEU A 1 285 ? -3.846 -34.188 -10.391 1 97.81 285 LEU A O 1
ATOM 2151 N N . ILE A 1 286 ? -4.516 -32.375 -11.57 1 97.81 286 ILE A N 1
ATOM 2152 C CA . ILE A 1 286 ? -5.645 -33.125 -12.109 1 97.81 286 ILE A CA 1
ATOM 2153 C C . ILE A 1 286 ? -5.73 -32.906 -13.625 1 97.81 286 ILE A C 1
ATOM 2155 O O . ILE A 1 286 ? -5.18 -31.938 -14.156 1 97.81 286 ILE A O 1
ATOM 2159 N N . ASP A 1 287 ? -6.418 -33.75 -14.234 1 95.62 287 ASP A N 1
ATOM 2160 C CA . ASP A 1 287 ? -6.898 -33.531 -15.586 1 95.62 287 ASP A CA 1
ATOM 2161 C C . ASP A 1 287 ? -8.047 -32.531 -15.594 1 95.62 287 ASP A C 1
ATOM 2163 O O . ASP A 1 287 ? -9.07 -32.75 -14.938 1 95.62 287 ASP A O 1
ATOM 2167 N N . PRO A 1 288 ? -7.855 -31.453 -16.266 1 92.69 288 PRO A N 1
ATOM 2168 C CA . PRO A 1 288 ? -8.859 -30.391 -16.172 1 92.69 288 PRO A CA 1
ATOM 2169 C C . PRO A 1 288 ? -10.234 -30.828 -16.672 1 92.69 288 PRO A C 1
ATOM 2171 O O . PRO A 1 288 ? -11.25 -30.266 -16.25 1 92.69 288 PRO A O 1
ATOM 2174 N N . GLU A 1 289 ? -10.336 -31.797 -17.547 1 90.31 289 GLU A N 1
ATOM 2175 C CA . GLU A 1 289 ? -11.602 -32.25 -18.125 1 90.31 289 GLU A CA 1
ATOM 2176 C C . GLU A 1 289 ? -12.25 -33.312 -17.25 1 90.31 289 GLU A C 1
ATOM 2178 O O . GLU A 1 289 ? -13.406 -33.156 -16.844 1 90.31 289 GLU A O 1
ATOM 2183 N N . SER A 1 290 ? -11.508 -34.344 -16.906 1 94.94 290 SER A N 1
ATOM 2184 C CA . SER A 1 290 ? -12.086 -35.469 -16.188 1 94.94 290 SER A CA 1
ATOM 2185 C C . SER A 1 290 ? -12.07 -35.25 -14.68 1 94.94 290 SER A C 1
ATOM 2187 O O . SER A 1 290 ? -12.836 -35.875 -13.945 1 94.94 290 SER A O 1
ATOM 2189 N N . GLY A 1 291 ? -11.094 -34.438 -14.266 1 96.25 291 GLY A N 1
ATOM 2190 C CA . GLY A 1 291 ? -10.938 -34.188 -12.836 1 96.25 291 GLY A CA 1
ATOM 2191 C C . GLY A 1 291 ? -10.117 -35.25 -12.141 1 96.25 291 GLY A C 1
ATOM 2192 O O . GLY A 1 291 ? -9.891 -35.188 -10.93 1 96.25 291 GLY A O 1
ATOM 2193 N N . GLU A 1 292 ? -9.633 -36.219 -12.898 1 96.75 292 GLU A N 1
ATOM 2194 C CA . GLU A 1 292 ? -8.859 -37.281 -12.312 1 96.75 292 GLU A CA 1
ATOM 2195 C C . GLU A 1 292 ? -7.477 -36.812 -11.883 1 96.75 292 GLU A C 1
ATOM 2197 O O . GLU A 1 292 ? -6.844 -36.031 -12.578 1 96.75 292 GLU A O 1
ATOM 2202 N N . ARG A 1 293 ? -7.047 -37.344 -10.797 1 97.25 293 ARG A N 1
ATOM 2203 C CA . ARG A 1 293 ? -5.742 -36.969 -10.258 1 97.25 293 ARG A CA 1
ATOM 2204 C C . ARG A 1 293 ? -4.613 -37.5 -11.148 1 97.25 293 ARG A C 1
ATOM 2206 O O . ARG A 1 293 ? -4.688 -38.625 -11.664 1 97.25 293 ARG A O 1
ATOM 2213 N N . ILE A 1 294 ? -3.605 -36.688 -11.289 1 97.44 294 ILE A N 1
ATOM 2214 C CA . ILE A 1 294 ? -2.383 -37.031 -12.008 1 97.44 294 ILE A CA 1
ATOM 2215 C C . ILE A 1 294 ? -1.196 -37 -11.055 1 97.44 294 ILE A C 1
ATOM 2217 O O . ILE A 1 294 ? -1.03 -36.062 -10.273 1 97.44 294 ILE A O 1
ATOM 2221 N N . GLU A 1 295 ? -0.424 -38.094 -11.031 1 96.19 295 GLU A N 1
ATOM 2222 C CA . GLU A 1 295 ? 0.798 -38.094 -10.234 1 96.19 295 GLU A CA 1
ATOM 2223 C C . GLU A 1 295 ? 1.789 -37.062 -10.758 1 96.19 295 GLU A C 1
ATOM 2225 O O . GLU A 1 295 ? 2.061 -37 -11.961 1 96.19 295 GLU A O 1
ATOM 2230 N N . PRO A 1 296 ? 2.344 -36.219 -9.852 1 96.12 296 PRO A N 1
ATOM 2231 C CA . PRO A 1 296 ? 3.262 -35.188 -10.312 1 96.12 296 PRO A CA 1
ATOM 2232 C C . PRO A 1 296 ? 4.668 -35.719 -10.586 1 96.12 296 PRO A C 1
ATOM 2234 O O . PRO A 1 296 ? 5.602 -35.406 -9.836 1 96.12 296 PRO A O 1
ATOM 2237 N N . VAL A 1 297 ? 4.793 -36.375 -11.656 1 95.88 297 VAL A N 1
ATOM 2238 C CA . VAL A 1 297 ? 6.09 -36.875 -12.109 1 95.88 297 VAL A CA 1
ATOM 2239 C C . VAL A 1 297 ? 6.602 -36 -13.258 1 95.88 297 VAL A C 1
ATOM 2241 O O . VAL A 1 297 ? 5.848 -35.219 -13.82 1 95.88 297 VAL A O 1
ATOM 2244 N N . ASP A 1 298 ? 7.848 -36.156 -13.508 1 95.5 298 ASP A N 1
ATOM 2245 C CA . ASP A 1 298 ? 8.469 -35.344 -14.562 1 95.5 298 ASP A CA 1
ATOM 2246 C C . ASP A 1 298 ? 7.668 -35.438 -15.859 1 95.5 298 ASP A C 1
ATOM 2248 O O . ASP A 1 298 ? 7.332 -36.531 -16.312 1 95.5 298 ASP A O 1
ATOM 2252 N N . GLY A 1 299 ? 7.285 -34.312 -16.344 1 95.12 299 GLY A N 1
ATOM 2253 C CA . GLY A 1 299 ? 6.594 -34.219 -17.625 1 95.12 299 GLY A CA 1
ATOM 2254 C C . GLY A 1 299 ? 5.086 -34.25 -17.5 1 95.12 299 GLY A C 1
ATOM 2255 O O . GLY A 1 299 ? 4.371 -33.875 -18.438 1 95.12 299 GLY A O 1
ATOM 2256 N N . ALA A 1 300 ? 4.574 -34.625 -16.375 1 96.5 300 ALA A N 1
ATOM 2257 C CA . ALA A 1 300 ? 3.131 -34.625 -16.156 1 96.5 300 ALA A CA 1
ATOM 2258 C C . ALA A 1 300 ? 2.559 -33.219 -16.312 1 96.5 300 ALA A C 1
ATOM 2260 O O . ALA A 1 300 ? 3.191 -32.25 -15.914 1 96.5 300 ALA A O 1
ATOM 2261 N N . GLN A 1 301 ? 1.406 -33.125 -16.938 1 94.69 301 GLN A N 1
ATOM 2262 C CA . GLN A 1 301 ? 0.715 -31.859 -17.141 1 94.69 301 GLN A CA 1
ATOM 2263 C C . GLN A 1 301 ? -0.708 -31.922 -16.594 1 94.69 301 GLN A C 1
ATOM 2265 O O . GLN A 1 301 ? -1.373 -32.938 -16.672 1 94.69 301 GLN A O 1
ATOM 2270 N N . GLY A 1 302 ? -1.093 -30.812 -16.031 1 95.25 302 GLY A N 1
ATOM 2271 C CA . GLY A 1 302 ? -2.455 -30.75 -15.523 1 95.25 302 GLY A CA 1
ATOM 2272 C C . GLY A 1 302 ? -2.771 -29.438 -14.836 1 95.25 302 GLY A C 1
ATOM 2273 O O . GLY A 1 302 ? -2.004 -28.484 -14.93 1 95.25 302 GLY A O 1
ATOM 2274 N N . GLU A 1 303 ? -3.938 -29.375 -14.258 1 96.56 303 GLU A N 1
ATOM 2275 C CA . GLU A 1 303 ? -4.426 -28.219 -13.508 1 96.56 303 GLU A CA 1
ATOM 2276 C C . GLU A 1 303 ? -4.148 -28.375 -12.016 1 96.56 303 GLU A C 1
ATOM 2278 O O . GLU A 1 303 ? -4.324 -29.469 -11.453 1 96.56 303 GLU A O 1
ATOM 2283 N N . LEU A 1 304 ? -3.762 -27.297 -11.383 1 97.06 304 LEU A N 1
ATOM 2284 C CA . LEU A 1 304 ? -3.467 -27.328 -9.953 1 97.06 304 LEU A CA 1
ATOM 2285 C C . LEU A 1 304 ? -4.738 -27.156 -9.125 1 97.06 304 LEU A C 1
ATOM 2287 O O . LEU A 1 304 ? -5.602 -26.344 -9.477 1 97.06 304 LEU A O 1
ATOM 2291 N N . VAL A 1 305 ? -4.875 -27.938 -8.086 1 98.19 305 VAL A N 1
ATOM 2292 C CA . VAL A 1 305 ? -5.934 -27.859 -7.082 1 98.19 305 VAL A CA 1
ATOM 2293 C C . VAL A 1 305 ? -5.324 -27.781 -5.688 1 98.19 305 VAL A C 1
ATOM 2295 O O . VAL A 1 305 ? -4.422 -28.562 -5.352 1 98.19 305 VAL A O 1
ATOM 2298 N N . TYR A 1 306 ? -5.863 -26.891 -4.855 1 98.31 306 TYR A N 1
ATOM 2299 C CA . TYR A 1 306 ? -5.215 -26.688 -3.561 1 98.31 306 TYR A CA 1
ATOM 2300 C C . TYR A 1 306 ? -6.188 -26.969 -2.418 1 98.31 306 TYR A C 1
ATOM 2302 O O . TYR A 1 306 ? -7.371 -26.625 -2.506 1 98.31 306 TYR A O 1
ATOM 2310 N N . THR A 1 307 ? -5.719 -27.531 -1.4 1 98.62 307 THR A N 1
ATOM 2311 C CA . THR A 1 307 ? -6.367 -27.625 -0.097 1 98.62 307 THR A CA 1
ATOM 2312 C C . THR A 1 307 ? -5.512 -26.984 0.985 1 98.62 307 THR A C 1
ATOM 2314 O O . THR A 1 307 ? -4.34 -27.328 1.149 1 98.62 307 THR A O 1
ATOM 2317 N N . ALA A 1 308 ? -6.074 -26.031 1.674 1 98.06 308 ALA A N 1
ATOM 2318 C CA . ALA A 1 308 ? -5.371 -25.406 2.789 1 98.06 308 ALA A CA 1
ATOM 2319 C C . ALA A 1 308 ? -5.27 -26.359 3.98 1 98.06 308 ALA A C 1
ATOM 2321 O O . ALA A 1 308 ? -6.219 -27.078 4.281 1 98.06 308 ALA A O 1
ATOM 2322 N N . LEU A 1 309 ? -4.164 -26.297 4.68 1 98.38 309 LEU A N 1
ATOM 2323 C CA . LEU A 1 309 ? -3.984 -27.172 5.836 1 98.38 309 LEU A CA 1
ATOM 2324 C C . LEU A 1 309 ? -3.889 -26.359 7.121 1 98.38 309 LEU A C 1
ATOM 2326 O O . LEU A 1 309 ? -4.086 -26.891 8.219 1 98.38 309 LEU A O 1
ATOM 2330 N N . ARG A 1 310 ? -3.492 -25.094 7.059 1 97 310 ARG A N 1
ATOM 2331 C CA . ARG A 1 310 ? -3.4 -24.188 8.195 1 97 310 ARG A CA 1
ATOM 2332 C C . ARG A 1 310 ? -4.027 -22.828 7.867 1 97 310 ARG A C 1
ATOM 2334 O O . ARG A 1 310 ? -3.324 -21.812 7.773 1 97 310 ARG A O 1
ATOM 2341 N N . ARG A 1 311 ? -5.23 -22.844 7.77 1 97.94 311 ARG A N 1
ATOM 2342 C CA . ARG A 1 311 ? -6.012 -21.641 7.465 1 97.94 311 ARG A CA 1
ATOM 2343 C C . ARG A 1 311 ? -7.27 -21.578 8.328 1 97.94 311 ARG A C 1
ATOM 2345 O O . ARG A 1 311 ? -7.922 -22.594 8.562 1 97.94 311 ARG A O 1
ATOM 2352 N N . GLU A 1 312 ? -7.547 -20.375 8.828 1 98.25 312 GLU A N 1
ATOM 2353 C CA . GLU A 1 312 ? -8.656 -20.234 9.766 1 98.25 312 GLU A CA 1
ATOM 2354 C C . GLU A 1 312 ? -9.812 -19.453 9.148 1 98.25 312 GLU A C 1
ATOM 2356 O O . GLU A 1 312 ? -10.961 -19.906 9.188 1 98.25 312 GLU A O 1
ATOM 2361 N N . ALA A 1 313 ? -9.57 -18.344 8.531 1 98.12 313 ALA A N 1
ATOM 2362 C CA . ALA A 1 313 ? -10.633 -17.422 8.133 1 98.12 313 ALA A CA 1
ATOM 2363 C C . ALA A 1 313 ? -11.508 -18.047 7.043 1 98.12 313 ALA A C 1
ATOM 2365 O O . ALA A 1 313 ? -12.727 -18.141 7.199 1 98.12 313 ALA A O 1
ATOM 2366 N N . SER A 1 314 ? -10.828 -18.484 5.949 1 96.88 314 SER A N 1
ATOM 2367 C CA . SER A 1 314 ? -11.547 -19.078 4.824 1 96.88 314 SER A CA 1
ATOM 2368 C C . SER A 1 314 ? -10.734 -20.203 4.18 1 96.88 314 SER A C 1
ATOM 2370 O O . SER A 1 314 ? -10.375 -20.109 3.006 1 96.88 314 SER A O 1
ATOM 2372 N N . PRO A 1 315 ? -10.57 -21.25 4.934 1 97.75 315 PRO A N 1
ATOM 2373 C CA . PRO A 1 315 ? -9.852 -22.375 4.34 1 97.75 315 PRO A CA 1
ATOM 2374 C C . PRO A 1 315 ? -10.586 -23 3.154 1 97.75 315 PRO A C 1
ATOM 2376 O O . PRO A 1 315 ? -11.797 -23.219 3.225 1 97.75 315 PRO A O 1
ATOM 2379 N N . LEU A 1 316 ? -9.898 -23.203 2.102 1 98.31 316 LEU A N 1
ATOM 2380 C CA . LEU A 1 316 ? -10.523 -23.828 0.934 1 98.31 316 LEU A CA 1
ATOM 2381 C C . LEU A 1 316 ? -10.086 -25.281 0.793 1 98.31 316 LEU A C 1
ATOM 2383 O O . LEU A 1 316 ? -8.922 -25.609 1.024 1 98.31 316 LEU A O 1
ATOM 2387 N N . LEU A 1 317 ? -11.031 -26.078 0.514 1 98.56 317 LEU A N 1
ATOM 2388 C CA . LEU A 1 317 ? -10.836 -27.5 0.297 1 98.56 317 LEU A CA 1
ATOM 2389 C C . LEU A 1 317 ? -10.969 -27.859 -1.182 1 98.56 317 LEU A C 1
ATOM 2391 O O . LEU A 1 317 ? -12.016 -27.609 -1.788 1 98.56 317 LEU A O 1
ATOM 2395 N N . ARG A 1 318 ? -9.867 -28.328 -1.778 1 98.5 318 ARG A N 1
ATOM 2396 C CA . ARG A 1 318 ? -9.766 -28.734 -3.178 1 98.5 318 ARG A CA 1
ATOM 2397 C C . ARG A 1 318 ? -10.234 -27.609 -4.105 1 98.5 318 ARG A C 1
ATOM 2399 O O . ARG A 1 318 ? -11.094 -27.828 -4.961 1 98.5 318 ARG A O 1
ATOM 2406 N N . PHE A 1 319 ? -9.664 -26.516 -3.941 1 98.31 319 PHE A N 1
ATOM 2407 C CA . PHE A 1 319 ? -9.977 -25.344 -4.754 1 98.31 319 PHE A CA 1
ATOM 2408 C C . PHE A 1 319 ? -9.273 -25.422 -6.102 1 98.31 319 PHE A C 1
ATOM 2410 O O . PHE A 1 319 ? -8.047 -25.547 -6.164 1 98.31 319 PHE A O 1
ATOM 2417 N N . ARG A 1 320 ? -10.031 -25.312 -7.18 1 96.81 320 ARG A N 1
ATOM 2418 C CA . ARG A 1 320 ? -9.477 -25.297 -8.531 1 96.81 320 ARG A CA 1
ATOM 2419 C C . ARG A 1 320 ? -9 -23.906 -8.914 1 96.81 320 ARG A C 1
ATOM 2421 O O . ARG A 1 320 ? -9.805 -22.969 -9.031 1 96.81 320 ARG A O 1
ATOM 2428 N N . THR A 1 321 ? -7.75 -23.719 -9.148 1 91.88 321 THR A N 1
ATOM 2429 C CA . THR A 1 321 ? -7.184 -22.406 -9.469 1 91.88 321 THR A CA 1
ATOM 2430 C C . THR A 1 321 ? -7.273 -22.141 -10.969 1 91.88 321 THR A C 1
ATOM 2432 O O . THR A 1 321 ? -7.129 -21 -11.406 1 91.88 321 THR A O 1
ATOM 2435 N N . ARG A 1 322 ? -7.34 -23.156 -11.758 1 90.38 322 ARG A N 1
ATOM 2436 C CA . ARG A 1 322 ? -7.352 -23.125 -13.211 1 90.38 322 ARG A CA 1
ATOM 2437 C C . ARG A 1 322 ? -5.957 -22.844 -13.766 1 90.38 322 ARG A C 1
ATOM 2439 O O . ARG A 1 322 ? -5.797 -22.594 -14.961 1 90.38 322 ARG A O 1
ATOM 2446 N N . ASP A 1 323 ? -4.949 -22.906 -12.938 1 89.69 323 ASP A N 1
ATOM 2447 C CA . ASP A 1 323 ? -3.568 -22.828 -13.406 1 89.69 323 ASP A CA 1
ATOM 2448 C C . ASP A 1 323 ? -3.121 -24.156 -14.023 1 89.69 323 ASP A C 1
ATOM 2450 O O . ASP A 1 323 ? -3.17 -25.203 -13.375 1 89.69 323 ASP A O 1
ATOM 2454 N N . HIS A 1 324 ? -2.719 -24.078 -15.219 1 90.88 324 HIS A N 1
ATOM 2455 C CA . HIS A 1 324 ? -2.197 -25.25 -15.914 1 90.88 324 HIS A CA 1
ATOM 2456 C C . HIS A 1 324 ? -0.673 -25.281 -15.867 1 90.88 324 HIS A C 1
ATOM 2458 O O . HIS A 1 324 ? -0.014 -24.297 -16.203 1 90.88 324 HIS A O 1
ATOM 2464 N N . VAL A 1 325 ? -0.143 -26.469 -15.414 1 93.25 325 VAL A N 1
ATOM 2465 C CA . VAL A 1 325 ? 1.297 -26.531 -15.188 1 93.25 325 VAL A CA 1
ATOM 2466 C C . VAL A 1 325 ? 1.872 -27.797 -15.805 1 93.25 325 VAL A C 1
ATOM 2468 O O . VAL A 1 325 ? 1.127 -28.719 -16.156 1 93.25 325 VAL A O 1
ATOM 2471 N N . VAL A 1 326 ? 3.141 -27.797 -16.047 1 92.75 326 VAL A N 1
ATOM 2472 C CA . VAL A 1 326 ? 3.938 -28.969 -16.375 1 92.75 326 VAL A CA 1
ATOM 2473 C C . VAL A 1 326 ? 4.941 -29.234 -15.258 1 92.75 326 VAL A C 1
ATOM 2475 O O . VAL A 1 326 ? 5.566 -28.297 -14.742 1 92.75 326 VAL A O 1
ATOM 2478 N N . VAL A 1 327 ? 5.02 -30.484 -14.82 1 97 327 VAL A N 1
ATOM 2479 C CA . VAL A 1 327 ? 6.016 -30.875 -13.828 1 97 327 VAL A CA 1
ATOM 2480 C C . VAL A 1 327 ? 7.383 -31.016 -14.5 1 97 327 VAL A C 1
ATOM 2482 O O . VAL A 1 327 ? 7.535 -31.781 -15.453 1 97 327 VAL A O 1
ATOM 2485 N N . THR A 1 328 ? 8.312 -30.25 -13.953 1 95.88 328 THR A N 1
ATOM 2486 C CA . THR A 1 328 ? 9.617 -30.234 -14.602 1 95.88 328 THR A CA 1
ATOM 2487 C C . THR A 1 328 ? 10.586 -31.188 -13.906 1 95.88 328 THR A C 1
ATOM 2489 O O . THR A 1 328 ? 11.664 -31.469 -14.43 1 95.88 328 THR A O 1
ATOM 2492 N N . GLY A 1 329 ? 10.203 -31.672 -12.711 1 95.75 329 GLY A N 1
ATOM 2493 C CA . GLY A 1 329 ? 11.039 -32.625 -11.992 1 95.75 329 GLY A CA 1
ATOM 2494 C C . GLY A 1 329 ? 10.562 -32.875 -10.57 1 95.75 329 GLY A C 1
ATOM 2495 O O . GLY A 1 329 ? 9.719 -32.125 -10.047 1 95.75 329 GLY A O 1
ATOM 2496 N N . THR A 1 330 ? 11.141 -33.938 -9.969 1 94.19 330 THR A N 1
ATOM 2497 C CA . THR A 1 330 ? 10.766 -34.312 -8.609 1 94.19 330 THR A CA 1
ATOM 2498 C C . THR A 1 330 ? 11.969 -34.25 -7.676 1 94.19 330 THR A C 1
ATOM 2500 O O . THR A 1 330 ? 11.867 -34.594 -6.496 1 94.19 330 THR A O 1
ATOM 2503 N N . ASP A 1 331 ? 13.078 -33.875 -8.195 1 91.12 331 ASP A N 1
ATOM 2504 C CA . ASP A 1 331 ? 14.305 -33.656 -7.438 1 91.12 331 ASP A CA 1
ATOM 2505 C C . ASP A 1 331 ? 15.039 -32.406 -7.914 1 91.12 331 ASP A C 1
ATOM 2507 O O . ASP A 1 331 ? 14.711 -31.844 -8.961 1 91.12 331 ASP A O 1
ATOM 2511 N N . CYS A 1 332 ? 15.953 -31.953 -7.098 1 95.56 332 CYS A N 1
ATOM 2512 C CA . CYS A 1 332 ? 16.734 -30.766 -7.441 1 95.56 332 CYS A CA 1
ATOM 2513 C C . CYS A 1 332 ? 18.062 -30.75 -6.691 1 95.56 332 CYS A C 1
ATOM 2515 O O . CYS A 1 332 ? 18.141 -31.219 -5.555 1 95.56 332 CYS A O 1
ATOM 2517 N N . SER A 1 333 ? 19.047 -30.219 -7.301 1 95.06 333 SER A N 1
ATOM 2518 C CA . SER A 1 333 ? 20.375 -30.109 -6.703 1 95.06 333 SER A CA 1
ATOM 2519 C C . SER A 1 333 ? 20.375 -29.203 -5.484 1 95.06 333 SER A C 1
ATOM 2521 O O . SER A 1 333 ? 21.281 -29.25 -4.656 1 95.06 333 SER A O 1
ATOM 2523 N N . CYS A 1 334 ? 19.344 -28.422 -5.309 1 96.25 334 CYS A N 1
ATOM 2524 C CA . CYS A 1 334 ? 19.297 -27.453 -4.219 1 96.25 334 CYS A CA 1
ATOM 2525 C C . CYS A 1 334 ? 18.906 -28.125 -2.908 1 96.25 334 CYS A C 1
ATOM 2527 O O . CYS A 1 334 ? 19 -27.516 -1.841 1 96.25 334 CYS A O 1
ATOM 2529 N N . GLY A 1 335 ? 18.422 -29.328 -2.949 1 96.06 335 GLY A N 1
ATOM 2530 C CA . GLY A 1 335 ? 18.109 -30.078 -1.744 1 96.06 335 GLY A CA 1
ATOM 2531 C C . GLY A 1 335 ? 16.625 -30.078 -1.408 1 96.06 335 GLY A C 1
ATOM 2532 O O . GLY A 1 335 ? 16.172 -30.844 -0.548 1 96.06 335 GLY A O 1
ATOM 2533 N N . ARG A 1 336 ? 15.844 -29.234 -2.023 1 97.25 336 ARG A N 1
ATOM 2534 C CA . ARG A 1 336 ? 14.406 -29.219 -1.786 1 97.25 336 ARG A CA 1
ATOM 2535 C C . ARG A 1 336 ? 13.742 -30.484 -2.348 1 97.25 336 ARG A C 1
ATOM 2537 O O . ARG A 1 336 ? 14.133 -30.969 -3.412 1 97.25 336 ARG A O 1
ATOM 2544 N N . THR A 1 337 ? 12.727 -30.922 -1.684 1 95.5 337 THR A N 1
ATOM 2545 C CA . THR A 1 337 ? 12.188 -32.25 -2.016 1 95.5 337 THR A CA 1
ATOM 2546 C C . THR A 1 337 ? 10.852 -32.094 -2.742 1 95.5 337 THR A C 1
ATOM 2548 O O . THR A 1 337 ? 10.352 -33.062 -3.322 1 95.5 337 THR A O 1
ATOM 2551 N N . GLY A 1 338 ? 10.242 -30.938 -2.707 1 95.81 338 GLY A N 1
ATOM 2552 C CA . GLY A 1 338 ? 9.016 -30.75 -3.459 1 95.81 338 GLY A CA 1
ATOM 2553 C C . GLY A 1 338 ? 9.227 -30.766 -4.961 1 95.81 338 GLY A C 1
ATOM 2554 O O . GLY A 1 338 ? 10.25 -30.281 -5.457 1 95.81 338 GLY A O 1
ATOM 2555 N N . TYR A 1 339 ? 8.258 -31.359 -5.715 1 96.69 339 TYR A N 1
ATOM 2556 C CA . TYR A 1 339 ? 8.383 -31.391 -7.168 1 96.69 339 TYR A CA 1
ATOM 2557 C C . TYR A 1 339 ? 8.359 -29.984 -7.738 1 96.69 339 TYR A C 1
ATOM 2559 O O . TYR A 1 339 ? 8.008 -29.031 -7.039 1 96.69 339 TYR A O 1
ATOM 2567 N N . LYS A 1 340 ? 8.805 -29.812 -8.922 1 97.81 340 LYS A N 1
ATOM 2568 C CA . LYS A 1 340 ? 8.906 -28.516 -9.586 1 97.81 340 LYS A CA 1
ATOM 2569 C C . LYS A 1 340 ? 7.918 -28.422 -10.742 1 97.81 340 LYS A C 1
ATOM 2571 O O . LYS A 1 340 ? 7.629 -29.406 -11.414 1 97.81 340 LYS A O 1
ATOM 2576 N N . ILE A 1 341 ? 7.48 -27.125 -10.953 1 96.56 341 ILE A N 1
ATOM 2577 C CA . ILE A 1 341 ? 6.516 -26.922 -12.023 1 96.56 341 ILE A CA 1
ATOM 2578 C C . ILE A 1 341 ? 6.883 -25.672 -12.82 1 96.56 341 ILE A C 1
ATOM 2580 O O . ILE A 1 341 ? 7.676 -24.844 -12.352 1 96.56 341 ILE A O 1
ATOM 2584 N N . ARG A 1 342 ? 6.352 -25.625 -13.953 1 92.25 342 ARG A N 1
ATOM 2585 C CA . ARG A 1 342 ? 6.211 -24.406 -14.734 1 92.25 342 ARG A CA 1
ATOM 2586 C C . ARG A 1 342 ? 4.75 -24.141 -15.086 1 92.25 342 ARG A C 1
ATOM 2588 O O . ARG A 1 342 ? 4.023 -25.047 -15.484 1 92.25 342 ARG A O 1
ATOM 2595 N N . CYS A 1 343 ? 4.391 -22.938 -14.766 1 88.25 343 CYS A N 1
ATOM 2596 C CA . CYS A 1 343 ? 3.029 -22.562 -15.117 1 88.25 343 CYS A CA 1
ATOM 2597 C C . CYS A 1 343 ? 2.947 -22.141 -16.578 1 88.25 343 CYS A C 1
ATOM 2599 O O . CYS A 1 343 ? 3.625 -21.188 -16.984 1 88.25 343 CYS A O 1
ATOM 2601 N N . ILE A 1 344 ? 2.158 -22.703 -17.328 1 79.38 344 ILE A N 1
ATOM 2602 C CA . ILE A 1 344 ? 2.113 -22.422 -18.75 1 79.38 344 ILE A CA 1
ATOM 2603 C C . ILE A 1 344 ? 0.908 -21.531 -19.062 1 79.38 344 ILE A C 1
ATOM 2605 O O . ILE A 1 344 ? 0.807 -20.969 -20.156 1 79.38 344 ILE A O 1
ATOM 2609 N N . GLY A 1 345 ? -0.005 -21.344 -18.203 1 79.56 345 GLY A N 1
ATOM 2610 C CA . GLY A 1 345 ? -1.153 -20.484 -18.375 1 79.56 345 GLY A CA 1
ATOM 2611 C C . GLY A 1 345 ? -2.354 -20.891 -17.547 1 79.56 345 GLY A C 1
ATOM 2612 O O . GLY A 1 345 ? -2.225 -21.688 -16.625 1 79.56 345 GLY A O 1
ATOM 2613 N N . ARG A 1 346 ? -3.463 -20.203 -17.875 1 76.31 346 ARG A N 1
ATOM 2614 C CA . ARG A 1 346 ? -4.727 -20.547 -17.234 1 76.31 346 ARG A CA 1
ATOM 2615 C C . ARG A 1 346 ? -5.598 -21.391 -18.156 1 76.31 346 ARG A C 1
ATOM 2617 O O . ARG A 1 346 ? -5.641 -21.156 -19.359 1 76.31 346 ARG A O 1
ATOM 2624 N N . THR A 1 347 ? -6.219 -22.25 -17.578 1 71.5 347 THR A N 1
ATOM 2625 C CA . THR A 1 347 ? -7.055 -23.125 -18.391 1 71.5 347 THR A CA 1
ATOM 2626 C C . THR A 1 347 ? -8.219 -22.359 -19 1 71.5 347 THR A C 1
ATOM 2628 O O . THR A 1 347 ? -8.695 -22.703 -20.078 1 71.5 347 THR A O 1
ATOM 2631 N N . ASP A 1 348 ? -8.523 -21.25 -18.312 1 73.62 348 ASP A N 1
ATOM 2632 C CA . ASP A 1 348 ? -9.641 -20.453 -18.812 1 73.62 348 ASP A CA 1
ATOM 2633 C C . ASP A 1 348 ? -9.195 -19.516 -19.922 1 73.62 348 ASP A C 1
ATOM 2635 O O . ASP A 1 348 ? -10.023 -18.969 -20.672 1 73.62 348 ASP A O 1
ATOM 2639 N N . ASP A 1 349 ? -7.926 -19.359 -20.078 1 75.44 349 ASP A N 1
ATOM 2640 C CA . ASP A 1 349 ? -7.414 -18.469 -21.125 1 75.44 349 ASP A CA 1
ATOM 2641 C C . ASP A 1 349 ? -6.922 -19.266 -22.328 1 75.44 349 ASP A C 1
ATOM 2643 O O . ASP A 1 349 ? -6.535 -18.672 -23.344 1 75.44 349 ASP A O 1
ATOM 2647 N N . MET A 1 350 ? -6.945 -20.5 -22.188 1 74.06 350 MET A N 1
ATOM 2648 C CA . MET A 1 350 ? -6.441 -21.375 -23.234 1 74.06 350 MET A CA 1
ATOM 2649 C C . MET A 1 350 ? -7.312 -21.297 -24.484 1 74.06 350 MET A C 1
ATOM 2651 O O . MET A 1 350 ? -8.539 -21.25 -24.391 1 74.06 350 MET A O 1
ATOM 2655 N N . LEU A 1 351 ? -6.734 -21.016 -25.625 1 81.5 351 LEU A N 1
ATOM 2656 C CA . LEU A 1 351 ? -7.434 -21 -26.906 1 81.5 351 LEU A CA 1
ATOM 2657 C C . LEU A 1 351 ? -7.262 -22.328 -27.641 1 81.5 351 LEU A C 1
ATOM 2659 O O . LEU A 1 351 ? -6.289 -23.047 -27.406 1 81.5 351 LEU A O 1
ATOM 2663 N N . ILE A 1 352 ? -8.281 -22.703 -28.344 1 80.75 352 ILE A N 1
ATOM 2664 C CA . ILE A 1 352 ? -8.234 -23.891 -29.188 1 80.75 352 ILE A CA 1
ATOM 2665 C C . ILE A 1 352 ? -8.305 -23.5 -30.656 1 80.75 352 ILE A C 1
ATOM 2667 O O . ILE A 1 352 ? -9.328 -23 -31.125 1 80.75 352 ILE A O 1
ATOM 2671 N N . VAL A 1 353 ? -7.191 -23.641 -31.312 1 87.12 353 VAL A N 1
ATOM 2672 C CA . VAL A 1 353 ? -7.109 -23.297 -32.719 1 87.12 353 VAL A CA 1
ATOM 2673 C C . VAL A 1 353 ? -6.984 -24.578 -33.562 1 87.12 353 VAL A C 1
ATOM 2675 O O . VAL A 1 353 ? -5.938 -25.219 -33.562 1 87.12 353 VAL A O 1
ATOM 2678 N N . ARG A 1 354 ? -8.055 -24.891 -34.281 1 81.56 354 ARG A N 1
ATOM 2679 C CA . ARG A 1 354 ? -8.125 -26.094 -35.094 1 81.56 354 ARG A CA 1
ATOM 2680 C C . ARG A 1 354 ? -7.777 -27.328 -34.25 1 81.56 354 ARG A C 1
ATOM 2682 O O . ARG A 1 354 ? -6.941 -28.141 -34.656 1 81.56 354 ARG A O 1
ATOM 2689 N N . GLY A 1 355 ? -8.312 -27.312 -33.094 1 75.44 355 GLY A N 1
ATOM 2690 C CA . GLY A 1 355 ? -8.195 -28.469 -32.219 1 75.44 355 GLY A CA 1
ATOM 2691 C C . GLY A 1 355 ? -6.934 -28.453 -31.391 1 75.44 355 GLY A C 1
ATOM 2692 O O . GLY A 1 355 ? -6.73 -29.344 -30.562 1 75.44 355 GLY A O 1
ATOM 2693 N N . ILE A 1 356 ? -6.062 -27.516 -31.625 1 81 356 ILE A N 1
ATOM 2694 C CA . ILE A 1 356 ? -4.805 -27.422 -30.891 1 81 356 ILE A CA 1
ATOM 2695 C C . ILE A 1 356 ? -4.938 -26.422 -29.75 1 81 356 ILE A C 1
ATOM 2697 O O . ILE A 1 356 ? -5.371 -25.297 -29.953 1 81 356 ILE A O 1
ATOM 2701 N N . ASN A 1 357 ? -4.574 -26.875 -28.547 1 78.94 357 ASN A N 1
ATOM 2702 C CA . ASN A 1 357 ? -4.578 -25.984 -27.391 1 78.94 357 ASN A CA 1
ATOM 2703 C C . ASN A 1 357 ? -3.41 -25 -27.438 1 78.94 357 ASN A C 1
ATOM 2705 O O . ASN A 1 357 ? -2.26 -25.406 -27.609 1 78.94 357 ASN A O 1
ATOM 2709 N N . VAL A 1 358 ? -3.715 -23.75 -27.328 1 83.81 358 VAL A N 1
ATOM 2710 C CA . VAL A 1 358 ? -2.701 -22.703 -27.391 1 83.81 358 VAL A CA 1
ATOM 2711 C C . VAL A 1 358 ? -2.846 -21.766 -26.188 1 83.81 358 VAL A C 1
ATOM 2713 O O . VAL A 1 358 ? -3.896 -21.156 -26 1 83.81 358 VAL A O 1
ATOM 2716 N N . PHE A 1 359 ? -1.819 -21.75 -25.406 1 80.19 359 PHE A N 1
ATOM 2717 C CA . PHE A 1 359 ? -1.79 -20.75 -24.344 1 80.19 359 PHE A CA 1
ATOM 2718 C C . PHE A 1 359 ? -1.244 -19.422 -24.844 1 80.19 359 PHE A C 1
ATOM 2720 O O . PHE A 1 359 ? -0.207 -19.391 -25.516 1 80.19 359 PHE A O 1
ATOM 2727 N N . PRO A 1 360 ? -1.9 -18.344 -24.484 1 84.88 360 PRO A N 1
ATOM 2728 C CA . PRO A 1 360 ? -1.458 -17.031 -24.938 1 84.88 360 PRO A CA 1
ATOM 2729 C C . PRO A 1 360 ? -0.009 -16.719 -24.562 1 84.88 360 PRO A C 1
ATOM 2731 O O . PRO A 1 360 ? 0.717 -16.094 -25.328 1 84.88 360 PRO A O 1
ATOM 2734 N N . SER A 1 361 ? 0.446 -17.234 -23.484 1 79.69 361 SER A N 1
ATOM 2735 C CA . SER A 1 361 ? 1.803 -16.969 -23.016 1 79.69 361 SER A CA 1
ATOM 2736 C C . SER A 1 361 ? 2.84 -17.578 -23.953 1 79.69 361 SER A C 1
ATOM 2738 O O . SER A 1 361 ? 3.941 -17.047 -24.109 1 79.69 361 SER A O 1
ATOM 2740 N N . ALA A 1 362 ? 2.541 -18.672 -24.516 1 79.75 362 ALA A N 1
ATOM 2741 C CA . ALA A 1 362 ? 3.441 -19.297 -25.484 1 79.75 362 ALA A CA 1
ATOM 2742 C C . ALA A 1 362 ? 3.645 -18.422 -26.703 1 79.75 362 ALA A C 1
ATOM 2744 O O . ALA A 1 362 ? 4.758 -18.297 -27.219 1 79.75 362 ALA A O 1
ATOM 2745 N N . ILE A 1 363 ? 2.59 -17.766 -27.094 1 85.12 363 ILE A N 1
ATOM 2746 C CA . ILE A 1 363 ? 2.672 -16.844 -28.234 1 85.12 363 ILE A CA 1
ATOM 2747 C C . ILE A 1 363 ? 3.566 -15.664 -27.875 1 85.12 363 ILE A C 1
ATOM 2749 O O . ILE A 1 363 ? 4.43 -15.273 -28.656 1 85.12 363 ILE A O 1
ATOM 2753 N N . LYS A 1 364 ? 3.338 -15.18 -26.719 1 84.75 364 LYS A N 1
ATOM 2754 C CA . LYS A 1 364 ? 4.141 -14.055 -26.266 1 84.75 364 LYS A CA 1
ATOM 2755 C C . LYS A 1 364 ? 5.625 -14.406 -26.25 1 84.75 364 LYS A C 1
ATOM 2757 O O . LYS A 1 364 ? 6.461 -13.602 -26.672 1 84.75 364 LYS A O 1
ATOM 2762 N N . ASP A 1 365 ? 5.984 -15.578 -25.828 1 82.81 365 ASP A N 1
ATOM 2763 C CA . ASP A 1 365 ? 7.367 -16.047 -25.75 1 82.81 365 ASP A CA 1
ATOM 2764 C C . ASP A 1 365 ? 7.996 -16.125 -27.141 1 82.81 365 ASP A C 1
ATOM 2766 O O . ASP A 1 365 ? 9.141 -15.695 -27.328 1 82.81 365 ASP A O 1
ATOM 2770 N N . LEU A 1 366 ? 7.266 -16.625 -28.062 1 84.06 366 LEU A N 1
ATOM 2771 C CA . LEU A 1 366 ? 7.766 -16.797 -29.422 1 84.06 366 LEU A CA 1
ATOM 2772 C C . LEU A 1 366 ? 7.992 -15.438 -30.094 1 84.06 366 LEU A C 1
ATOM 2774 O O . LEU A 1 366 ? 8.984 -15.25 -30.797 1 84.06 366 LEU A O 1
ATOM 2778 N N . VAL A 1 367 ? 7.09 -14.5 -29.797 1 88.75 367 VAL A N 1
ATOM 2779 C CA . VAL A 1 367 ? 7.219 -13.164 -30.359 1 88.75 367 VAL A CA 1
ATOM 2780 C C . VAL A 1 367 ? 8.406 -12.438 -29.734 1 88.75 367 VAL A C 1
ATOM 2782 O O . VAL A 1 367 ? 9.18 -11.781 -30.438 1 88.75 367 VAL A O 1
ATOM 2785 N N . LEU A 1 368 ? 8.562 -12.57 -28.469 1 83.94 368 LEU A N 1
ATOM 2786 C CA . LEU A 1 368 ? 9.672 -11.953 -27.75 1 83.94 368 LEU A CA 1
ATOM 2787 C C . LEU A 1 368 ? 11.008 -12.5 -28.25 1 83.94 368 LEU A C 1
ATOM 2789 O O . LEU A 1 368 ? 12 -11.766 -28.297 1 83.94 368 LEU A O 1
ATOM 2793 N N . GLY A 1 369 ? 11.047 -13.703 -28.641 1 83.75 369 GLY A N 1
ATOM 2794 C CA . GLY A 1 369 ? 12.25 -14.336 -29.156 1 83.75 369 GLY A CA 1
ATOM 2795 C C . GLY A 1 369 ? 12.727 -13.734 -30.453 1 83.75 369 GLY A C 1
ATOM 2796 O O . GLY A 1 369 ? 13.867 -13.969 -30.875 1 83.75 369 GLY A O 1
ATOM 2797 N N . LEU A 1 370 ? 11.922 -12.984 -31.062 1 85.25 370 LEU A N 1
ATOM 2798 C CA . LEU A 1 370 ? 12.266 -12.367 -32.344 1 85.25 370 LEU A CA 1
ATOM 2799 C C . LEU A 1 370 ? 12.766 -10.945 -32.125 1 85.25 370 LEU A C 1
ATOM 2801 O O . LEU A 1 370 ? 12.969 -10.211 -33.125 1 85.25 370 LEU A O 1
ATOM 2805 N N . ALA A 1 371 ? 12.938 -10.633 -30.875 1 81.38 371 ALA A N 1
ATOM 2806 C CA . ALA A 1 371 ? 13.617 -9.375 -30.594 1 81.38 371 ALA A CA 1
ATOM 2807 C C . ALA A 1 371 ? 15.055 -9.398 -31.094 1 81.38 371 ALA A C 1
ATOM 2809 O O . ALA A 1 371 ? 15.719 -10.445 -31.031 1 81.38 371 ALA A O 1
ATOM 2810 N N . PRO A 1 372 ? 15.414 -8.242 -31.734 1 84.38 372 PRO A N 1
ATOM 2811 C CA . PRO A 1 372 ? 14.906 -6.875 -31.609 1 84.38 372 PRO A CA 1
ATOM 2812 C C . PRO A 1 372 ? 13.984 -6.48 -32.75 1 84.38 372 PRO A C 1
ATOM 2814 O O . PRO A 1 372 ? 13.578 -5.32 -32.844 1 84.38 372 PRO A O 1
ATOM 2817 N N . ALA A 1 373 ? 13.711 -7.434 -33.594 1 87.81 373 ALA A N 1
ATOM 2818 C CA . ALA A 1 373 ? 12.82 -7.078 -34.719 1 87.81 373 ALA A CA 1
ATOM 2819 C C . ALA A 1 373 ? 11.43 -6.703 -34.188 1 87.81 373 ALA A C 1
ATOM 2821 O O . ALA A 1 373 ? 10.695 -5.973 -34.875 1 87.81 373 ALA A O 1
ATOM 2822 N N . THR A 1 374 ? 11.086 -7.242 -33.031 1 90.44 374 THR A N 1
ATOM 2823 C CA . THR A 1 374 ? 9.859 -6.891 -32.312 1 90.44 374 THR A CA 1
ATOM 2824 C C . THR A 1 374 ? 10.164 -6.277 -30.969 1 90.44 374 THR A C 1
ATOM 2826 O O . THR A 1 374 ? 11.266 -6.457 -30.438 1 90.44 374 THR A O 1
ATOM 2829 N N . THR A 1 375 ? 9.203 -5.531 -30.469 1 85.62 375 THR A N 1
ATOM 2830 C CA . THR A 1 375 ? 9.328 -5.031 -29.109 1 85.62 375 THR A CA 1
ATOM 2831 C C . THR A 1 375 ? 8.969 -6.117 -28.094 1 85.62 375 THR A C 1
ATOM 2833 O O . THR A 1 375 ? 9.227 -5.969 -26.891 1 85.62 375 THR A O 1
ATOM 2836 N N . GLY A 1 376 ? 8.398 -7.211 -28.641 1 84.31 376 GLY A N 1
ATOM 2837 C CA . GLY A 1 376 ? 7.891 -8.25 -27.766 1 84.31 376 GLY A CA 1
ATOM 2838 C C . GLY A 1 376 ? 6.438 -8.047 -27.359 1 84.31 376 GLY A C 1
ATOM 2839 O O . GLY A 1 376 ? 5.797 -8.953 -26.844 1 84.31 376 GLY A O 1
ATOM 2840 N N . GLU A 1 377 ? 5.953 -6.84 -27.625 1 87.56 377 GLU A N 1
ATOM 2841 C CA . GLU A 1 377 ? 4.551 -6.578 -27.328 1 87.56 377 GLU A CA 1
ATOM 2842 C C . GLU A 1 377 ? 3.631 -7.227 -28.359 1 87.56 377 GLU A C 1
ATOM 2844 O O . GLU A 1 377 ? 3.826 -7.059 -29.562 1 87.56 377 GLU A O 1
ATOM 2849 N N . VAL A 1 378 ? 2.668 -7.992 -27.875 1 90.12 378 VAL A N 1
ATOM 2850 C CA . VAL A 1 378 ? 1.743 -8.719 -28.75 1 90.12 378 VAL A CA 1
ATOM 2851 C C . VAL A 1 378 ? 0.367 -8.789 -28.094 1 90.12 378 VAL A C 1
ATOM 2853 O O . VAL A 1 378 ? 0.257 -8.766 -26.859 1 90.12 378 VAL A O 1
ATOM 2856 N N . ARG A 1 379 ? -0.62 -8.734 -28.875 1 92.88 379 ARG A N 1
ATOM 2857 C CA . ARG A 1 379 ? -1.996 -8.984 -28.453 1 92.88 379 ARG A CA 1
ATOM 2858 C C . ARG A 1 379 ? -2.652 -10.031 -29.359 1 92.88 379 ARG A C 1
ATOM 2860 O O . ARG A 1 379 ? -2.43 -10.039 -30.562 1 92.88 379 ARG A O 1
ATOM 2867 N N . ILE A 1 380 ? -3.402 -10.906 -28.719 1 91.81 380 ILE A N 1
ATOM 2868 C CA . ILE A 1 380 ? -4.227 -11.852 -29.453 1 91.81 380 ILE A CA 1
ATOM 2869 C C . ILE A 1 380 ? -5.652 -11.32 -29.578 1 91.81 380 ILE A C 1
ATOM 2871 O O . ILE A 1 380 ? -6.371 -11.234 -28.578 1 91.81 380 ILE A O 1
ATOM 2875 N N . ARG A 1 381 ? -6.016 -10.953 -30.688 1 91.38 381 ARG A N 1
ATOM 2876 C CA . ARG A 1 381 ? -7.348 -10.398 -30.906 1 91.38 381 ARG A CA 1
ATOM 2877 C C . ARG A 1 381 ? -8.352 -11.492 -31.25 1 91.38 381 ARG A C 1
ATOM 2879 O O . ARG A 1 381 ? -8.484 -11.883 -32.406 1 91.38 381 ARG A O 1
ATOM 2886 N N . VAL A 1 382 ? -8.984 -11.898 -30.297 1 86.5 382 VAL A N 1
ATOM 2887 C CA . VAL A 1 382 ? -9.953 -12.984 -30.438 1 86.5 382 VAL A CA 1
ATOM 2888 C C . VAL A 1 382 ? -11.266 -12.43 -30.984 1 86.5 382 VAL A C 1
ATOM 2890 O O . VAL A 1 382 ? -11.992 -11.727 -30.281 1 86.5 382 VAL A O 1
ATOM 2893 N N . ASP A 1 383 ? -11.586 -12.758 -32.188 1 86.06 383 ASP A N 1
ATOM 2894 C CA . ASP A 1 383 ? -12.781 -12.258 -32.844 1 86.06 383 ASP A CA 1
ATOM 2895 C C . ASP A 1 383 ? -13.812 -13.367 -33.031 1 86.06 383 ASP A C 1
ATOM 2897 O O . ASP A 1 383 ? -14.617 -13.336 -33.969 1 86.06 383 ASP A O 1
ATOM 2901 N N . PHE A 1 384 ? -13.805 -14.398 -32.312 1 81.06 384 PHE A N 1
ATOM 2902 C CA . PHE A 1 384 ? -14.742 -15.523 -32.344 1 81.06 384 PHE A CA 1
ATOM 2903 C C . PHE A 1 384 ? -15.281 -15.812 -30.938 1 81.06 384 PHE A C 1
ATOM 2905 O O . PHE A 1 384 ? -14.648 -15.461 -29.938 1 81.06 384 PHE A O 1
ATOM 2912 N N . PRO A 1 385 ? -16.391 -16.312 -30.859 1 78.31 385 PRO A N 1
ATOM 2913 C CA . PRO A 1 385 ? -16.953 -16.641 -29.547 1 78.31 385 PRO A CA 1
ATOM 2914 C C . PRO A 1 385 ? -16.234 -17.797 -28.859 1 78.31 385 PRO A C 1
ATOM 2916 O O . PRO A 1 385 ? -15.719 -18.688 -29.547 1 78.31 385 PRO A O 1
ATOM 2919 N N . GLY A 1 386 ? -16.219 -17.797 -27.609 1 78.19 386 GLY A N 1
ATOM 2920 C CA . GLY A 1 386 ? -15.625 -18.891 -26.859 1 78.19 386 GLY A CA 1
ATOM 2921 C C . GLY A 1 386 ? -14.117 -18.969 -26.984 1 78.19 386 GLY A C 1
ATOM 2922 O O . GLY A 1 386 ? -13.445 -17.938 -27 1 78.19 386 GLY A O 1
ATOM 2923 N N . HIS A 1 387 ? -13.609 -20.25 -27.016 1 81.5 387 HIS A N 1
ATOM 2924 C CA . HIS A 1 387 ? -12.164 -20.422 -26.953 1 81.5 387 HIS A CA 1
ATOM 2925 C C . HIS A 1 387 ? -11.641 -21.172 -28.172 1 81.5 387 HIS A C 1
ATOM 2927 O O . HIS A 1 387 ? -10.43 -21.375 -28.312 1 81.5 387 HIS A O 1
ATOM 2933 N N . SER A 1 388 ? -12.555 -21.484 -29.109 1 81.44 388 SER A N 1
ATOM 2934 C CA . SER A 1 388 ? -12.133 -22.344 -30.219 1 81.44 388 SER A CA 1
ATOM 2935 C C . SER A 1 388 ? -12.359 -21.656 -31.562 1 81.44 388 SER A C 1
ATOM 2937 O O . SER A 1 388 ? -13.359 -20.953 -31.75 1 81.44 388 SER A O 1
ATOM 2939 N N . THR A 1 389 ? -11.422 -21.766 -32.5 1 86.38 389 THR A N 1
ATOM 2940 C CA . THR A 1 389 ? -11.562 -21.234 -33.844 1 86.38 389 THR A CA 1
ATOM 2941 C C . THR A 1 389 ? -10.922 -22.172 -34.875 1 86.38 389 THR A C 1
ATOM 2943 O O . THR A 1 389 ? -9.984 -22.906 -34.531 1 86.38 389 THR A O 1
ATOM 2946 N N . GLN A 1 390 ? -11.5 -22.156 -36.031 1 84.19 390 GLN A N 1
ATOM 2947 C CA . GLN A 1 390 ? -10.938 -22.906 -37.156 1 84.19 390 GLN A CA 1
ATOM 2948 C C . GLN A 1 390 ? -10.117 -22 -38.062 1 84.19 390 GLN A C 1
ATOM 2950 O O . GLN A 1 390 ? -9.5 -22.469 -39.031 1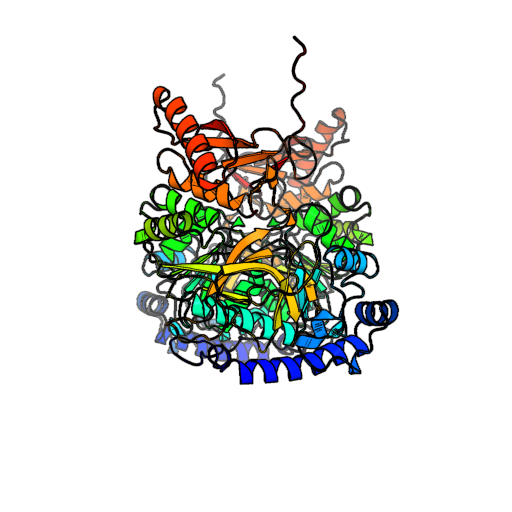 84.19 390 GLN A O 1
ATOM 2955 N N . ARG A 1 391 ? -10.102 -20.766 -37.656 1 88.25 391 ARG A N 1
ATOM 2956 C CA . ARG A 1 391 ? -9.383 -19.781 -38.469 1 88.25 391 ARG A CA 1
ATOM 2957 C C . ARG A 1 391 ? -8.031 -19.453 -37.812 1 88.25 391 ARG A C 1
ATOM 2959 O O . ARG A 1 391 ? -7.781 -19.781 -36.656 1 88.25 391 ARG A O 1
ATOM 2966 N N . PRO A 1 392 ? -7.156 -18.875 -38.688 1 91.56 392 PRO A N 1
ATOM 2967 C CA . PRO A 1 392 ? -5.898 -18.406 -38.094 1 91.56 392 PRO A CA 1
ATOM 2968 C C . PRO A 1 392 ? -6.113 -17.406 -36.969 1 91.56 392 PRO A C 1
ATOM 2970 O O . PRO A 1 392 ? -7.004 -16.562 -37.031 1 91.56 392 PRO A O 1
ATOM 2973 N N . LEU A 1 393 ? -5.355 -17.578 -35.906 1 91.31 393 LEU A N 1
ATOM 2974 C CA . LEU A 1 393 ? -5.453 -16.703 -34.719 1 91.31 393 LEU A CA 1
ATOM 2975 C C . LEU A 1 393 ? -4.941 -15.305 -35.062 1 91.31 393 LEU A C 1
ATOM 2977 O O . LEU A 1 393 ? -3.793 -15.141 -35.469 1 91.31 393 LEU A O 1
ATOM 2981 N N . PRO A 1 394 ? -5.73 -14.32 -34.906 1 92.62 394 PRO A N 1
ATOM 2982 C CA . PRO A 1 394 ? -5.273 -12.961 -35.188 1 92.62 394 PRO A CA 1
ATOM 2983 C C . PRO A 1 394 ? -4.336 -12.406 -34.125 1 92.62 394 PRO A C 1
ATOM 2985 O O . PRO A 1 394 ? -4.676 -12.422 -32.938 1 92.62 394 PRO A O 1
ATOM 2988 N N . LEU A 1 395 ? -3.219 -11.914 -34.531 1 94.5 395 LEU A N 1
ATOM 2989 C CA . LEU A 1 395 ? -2.238 -11.305 -33.625 1 94.5 395 LEU A CA 1
ATOM 2990 C C . LEU A 1 395 ? -1.921 -9.875 -34.062 1 94.5 395 LEU A C 1
ATOM 2992 O O . LEU A 1 395 ? -1.841 -9.586 -35.25 1 94.5 395 LEU A O 1
ATOM 2996 N N . VAL A 1 396 ? -1.783 -9.031 -33.156 1 94.5 396 VAL A N 1
ATOM 2997 C CA . VAL A 1 396 ? -1.203 -7.703 -33.344 1 94.5 396 VAL A CA 1
ATOM 2998 C C . VAL A 1 396 ? 0.147 -7.617 -32.625 1 94.5 396 VAL A C 1
ATOM 3000 O O . VAL A 1 396 ? 0.238 -7.855 -31.438 1 94.5 396 VAL A O 1
ATOM 3003 N N . VAL A 1 397 ? 1.191 -7.348 -33.375 1 94.62 397 VAL A N 1
ATOM 3004 C CA . VAL A 1 397 ? 2.543 -7.355 -32.844 1 94.62 397 VAL A CA 1
ATOM 3005 C C . VAL A 1 397 ? 3.223 -6.016 -33.125 1 94.62 397 VAL A C 1
ATOM 3007 O O . VAL A 1 397 ? 3.117 -5.477 -34.219 1 94.62 397 VAL A O 1
ATOM 3010 N N . GLU A 1 398 ? 3.918 -5.555 -32.125 1 93.31 398 GLU A N 1
ATOM 3011 C CA . GLU A 1 398 ? 4.711 -4.348 -32.312 1 93.31 398 GLU A CA 1
ATOM 3012 C C . GLU A 1 398 ? 6.07 -4.676 -32.938 1 93.31 398 GLU A C 1
ATOM 3014 O O . GLU A 1 398 ? 6.805 -5.516 -32.406 1 93.31 398 GLU A O 1
ATOM 3019 N N . HIS A 1 399 ? 6.375 -4.016 -34.062 1 92.31 399 HIS A N 1
ATOM 3020 C CA . HIS A 1 399 ? 7.727 -4.105 -34.594 1 92.31 399 HIS A CA 1
ATOM 3021 C C . HIS A 1 399 ? 8.648 -3.066 -33.969 1 92.31 399 HIS A C 1
ATOM 3023 O O . HIS A 1 399 ? 8.18 -2.076 -33.406 1 92.31 399 HIS A O 1
ATOM 3029 N N . ALA A 1 400 ? 9.938 -3.318 -34.094 1 91 400 ALA A N 1
ATOM 3030 C CA . ALA A 1 400 ? 10.914 -2.361 -33.594 1 91 400 ALA A CA 1
ATOM 3031 C C . ALA A 1 400 ? 10.805 -1.028 -34.344 1 91 400 ALA A C 1
ATOM 3033 O O . ALA A 1 400 ? 10.5 -0.995 -35.531 1 91 400 ALA A O 1
ATOM 3034 N N . ALA A 1 401 ? 11.148 0.032 -33.688 1 86.12 401 ALA A N 1
ATOM 3035 C CA . ALA A 1 401 ? 11.008 1.376 -34.25 1 86.12 401 ALA A CA 1
ATOM 3036 C C . ALA A 1 401 ? 11.922 1.563 -35.469 1 86.12 401 ALA A C 1
ATOM 3038 O O . ALA A 1 401 ? 11.555 2.26 -36.406 1 86.12 401 ALA A O 1
ATOM 3039 N N . ASP A 1 402 ? 13 0.9 -35.5 1 84.75 402 ASP A N 1
ATOM 3040 C CA . ASP A 1 402 ? 14 1.126 -36.531 1 84.75 402 ASP A CA 1
ATOM 3041 C C . ASP A 1 402 ? 13.891 0.077 -37.625 1 84.75 402 ASP A C 1
ATOM 3043 O O . ASP A 1 402 ? 14.742 0.009 -38.531 1 84.75 402 ASP A O 1
ATOM 3047 N N . LEU A 1 403 ? 12.867 -0.719 -37.531 1 86.69 403 LEU A N 1
ATOM 3048 C CA . LEU A 1 403 ? 12.703 -1.728 -38.562 1 86.69 403 LEU A CA 1
ATOM 3049 C C . LEU A 1 403 ? 12.203 -1.096 -39.875 1 86.69 403 LEU A C 1
ATOM 3051 O O . LEU A 1 403 ? 11.109 -0.538 -39.906 1 86.69 403 LEU A O 1
ATOM 3055 N N . GLU A 1 404 ? 12.938 -1.221 -40.844 1 87.12 404 GLU A N 1
ATOM 3056 C CA . GLU A 1 404 ? 12.57 -0.639 -42.125 1 87.12 404 GLU A CA 1
ATOM 3057 C C . GLU A 1 404 ? 11.297 -1.275 -42.688 1 87.12 404 GLU A C 1
ATOM 3059 O O . GLU A 1 404 ? 11.086 -2.48 -42.531 1 87.12 404 GLU A O 1
ATOM 3064 N N . PRO A 1 405 ? 10.523 -0.521 -43.281 1 88.19 405 PRO A N 1
ATOM 3065 C CA . PRO A 1 405 ? 9.234 -0.993 -43.781 1 88.19 405 PRO A CA 1
ATOM 3066 C C . PRO A 1 405 ? 9.359 -2.197 -44.719 1 88.19 405 PRO A C 1
ATOM 3068 O O . PRO A 1 405 ? 8.5 -3.08 -44.719 1 88.19 405 PRO A O 1
ATOM 3071 N N . HIS A 1 406 ? 10.422 -2.221 -45.469 1 86.5 406 HIS A N 1
ATOM 3072 C CA . HIS A 1 406 ? 10.57 -3.311 -46.406 1 86.5 406 HIS A CA 1
ATOM 3073 C C . HIS A 1 406 ? 10.82 -4.637 -45.719 1 86.5 406 HIS A C 1
ATOM 3075 O O . HIS A 1 406 ? 10.672 -5.703 -46.312 1 86.5 406 HIS A O 1
ATOM 3081 N N . ARG A 1 407 ? 11.133 -4.559 -44.438 1 90.31 407 ARG A N 1
ATOM 3082 C CA . ARG A 1 407 ? 11.414 -5.766 -43.656 1 90.31 407 ARG A CA 1
ATOM 3083 C C . ARG A 1 407 ? 10.18 -6.234 -42.906 1 90.31 407 ARG A C 1
ATOM 3085 O O . ARG A 1 407 ? 10.211 -7.262 -42.219 1 90.31 407 ARG A O 1
ATOM 3092 N N . HIS A 1 408 ? 9.125 -5.488 -43.031 1 93.06 408 HIS A N 1
ATOM 3093 C CA . HIS A 1 408 ? 7.91 -5.809 -42.281 1 93.06 408 HIS A CA 1
ATOM 3094 C C . HIS A 1 408 ? 7.32 -7.141 -42.75 1 93.06 408 HIS A C 1
ATOM 3096 O O . HIS A 1 408 ? 6.922 -7.961 -41.906 1 93.06 408 HIS A O 1
ATOM 3102 N N . GLU A 1 409 ? 7.289 -7.293 -44.062 1 91.81 409 GLU A N 1
ATOM 3103 C CA . GLU A 1 409 ? 6.738 -8.539 -44.562 1 91.81 409 GLU A CA 1
ATOM 3104 C C . GLU A 1 409 ? 7.566 -9.734 -44.125 1 91.81 409 GLU A C 1
ATOM 3106 O O . GLU A 1 409 ? 7.023 -10.805 -43.844 1 91.81 409 GLU A O 1
ATOM 3111 N N . GLU A 1 410 ? 8.805 -9.586 -44.094 1 92.12 410 GLU A N 1
ATOM 3112 C CA . GLU A 1 410 ? 9.695 -10.633 -43.594 1 92.12 410 GLU A CA 1
ATOM 3113 C C . GLU A 1 410 ? 9.438 -10.945 -42.125 1 92.12 410 GLU A C 1
ATOM 3115 O O . GLU A 1 410 ? 9.414 -12.109 -41.719 1 92.12 410 GLU A O 1
ATOM 3120 N N . LEU A 1 411 ? 9.281 -9.938 -41.375 1 94.25 411 LEU A N 1
ATOM 3121 C CA . LEU A 1 411 ? 9.016 -10.125 -39.938 1 94.25 411 LEU A CA 1
ATOM 3122 C C . LEU A 1 411 ? 7.68 -10.82 -39.719 1 94.25 411 LEU A C 1
ATOM 3124 O O . LEU A 1 411 ? 7.578 -11.734 -38.906 1 94.25 411 LEU A O 1
ATOM 3128 N N . ARG A 1 412 ? 6.73 -10.359 -40.406 1 94.75 412 ARG A N 1
ATOM 3129 C CA . ARG A 1 412 ? 5.406 -10.969 -40.312 1 94.75 412 ARG A CA 1
ATOM 3130 C C . ARG A 1 412 ? 5.473 -12.461 -40.625 1 94.75 412 ARG A C 1
ATOM 3132 O O . ARG A 1 412 ? 4.941 -13.273 -39.844 1 94.75 412 ARG A O 1
ATOM 3139 N N . THR A 1 413 ? 6.121 -12.805 -41.688 1 93 413 THR A N 1
ATOM 3140 C CA . THR A 1 413 ? 6.266 -14.195 -42.125 1 93 413 THR A CA 1
ATOM 3141 C C . THR A 1 413 ? 7.059 -14.984 -41.062 1 93 413 THR A C 1
ATOM 3143 O O . THR A 1 413 ? 6.719 -16.125 -40.75 1 93 413 THR A O 1
ATOM 3146 N N . ALA A 1 414 ? 8.008 -14.328 -40.594 1 93.19 414 ALA A N 1
ATOM 3147 C CA . ALA A 1 414 ? 8.836 -14.977 -39.562 1 93.19 414 ALA A CA 1
ATOM 3148 C C . ALA A 1 414 ? 8.023 -15.305 -38.312 1 93.19 414 ALA A C 1
ATOM 3150 O O . ALA A 1 414 ? 8.172 -16.375 -37.75 1 93.19 414 ALA A O 1
ATOM 3151 N N . ILE A 1 415 ? 7.195 -14.406 -37.875 1 94.44 415 ILE A N 1
ATOM 3152 C CA . ILE A 1 415 ? 6.355 -14.602 -36.688 1 94.44 415 ILE A CA 1
ATOM 3153 C C . ILE A 1 415 ? 5.383 -15.75 -36.938 1 94.44 415 ILE A C 1
ATOM 3155 O O . ILE A 1 415 ? 5.277 -16.672 -36.125 1 94.44 415 ILE A O 1
ATOM 3159 N N . GLU A 1 416 ? 4.754 -15.703 -38.062 1 94.25 416 GLU A N 1
ATOM 3160 C CA . GLU A 1 416 ? 3.773 -16.734 -38.406 1 94.25 416 GLU A CA 1
ATOM 3161 C C . GLU A 1 416 ? 4.426 -18.094 -38.531 1 94.25 416 GLU A C 1
ATOM 3163 O O . GLU A 1 416 ? 3.889 -19.094 -38.031 1 94.25 416 GLU A O 1
ATOM 3168 N N . GLN A 1 417 ? 5.555 -18.156 -39.156 1 90.69 417 GLN A N 1
ATOM 3169 C CA . GLN A 1 417 ? 6.266 -19.422 -39.312 1 90.69 417 GLN A CA 1
ATOM 3170 C C . GLN A 1 417 ? 6.754 -19.953 -37.969 1 90.69 417 GLN A C 1
ATOM 3172 O O . GLN A 1 417 ? 6.684 -21.172 -37.719 1 90.69 417 GLN A O 1
ATOM 3177 N N . ARG A 1 418 ? 7.211 -19.094 -37.188 1 90.94 418 ARG A N 1
ATOM 3178 C CA . ARG A 1 418 ? 7.707 -19.484 -35.875 1 90.94 418 ARG A CA 1
ATOM 3179 C C . ARG A 1 418 ? 6.59 -20.078 -35 1 90.94 418 ARG A C 1
ATOM 3181 O O . ARG A 1 418 ? 6.766 -21.109 -34.375 1 90.94 418 ARG A O 1
ATOM 3188 N N . ILE A 1 419 ? 5.504 -19.422 -35 1 91.31 419 ILE A N 1
ATOM 3189 C CA . ILE A 1 419 ? 4.367 -19.875 -34.188 1 91.31 419 ILE A CA 1
ATOM 3190 C C . ILE A 1 419 ? 3.838 -21.188 -34.781 1 91.31 419 ILE A C 1
ATOM 3192 O O . ILE A 1 419 ? 3.547 -22.141 -34.031 1 91.31 419 ILE A O 1
ATOM 3196 N N . ARG A 1 420 ? 3.744 -21.297 -36.094 1 88.44 420 ARG A N 1
ATOM 3197 C CA . ARG A 1 420 ? 3.299 -22.516 -36.75 1 88.44 420 ARG A CA 1
ATOM 3198 C C . ARG A 1 420 ? 4.238 -23.688 -36.438 1 88.44 420 ARG A C 1
ATOM 3200 O O . ARG A 1 420 ? 3.785 -24.781 -36.125 1 88.44 420 ARG A O 1
ATOM 3207 N N . SER A 1 421 ? 5.488 -23.438 -36.5 1 88.56 421 SER A N 1
ATOM 3208 C CA . SER A 1 421 ? 6.484 -24.469 -36.25 1 88.56 421 SER A CA 1
ATOM 3209 C C . SER A 1 421 ? 6.461 -24.922 -34.812 1 88.56 421 SER A C 1
ATOM 3211 O O . SER A 1 421 ? 6.59 -26.109 -34.5 1 88.56 421 SER A O 1
ATOM 3213 N N . ALA A 1 422 ? 6.281 -23.969 -33.906 1 86.88 422 ALA A N 1
ATOM 3214 C CA . ALA A 1 422 ? 6.402 -24.25 -32.469 1 86.88 422 ALA A CA 1
ATOM 3215 C C . ALA A 1 422 ? 5.094 -24.781 -31.922 1 86.88 422 ALA A C 1
ATOM 3217 O O . ALA A 1 422 ? 5.098 -25.656 -31.047 1 86.88 422 ALA A O 1
ATOM 3218 N N . LEU A 1 423 ? 3.965 -24.281 -32.438 1 88 423 LEU A N 1
ATOM 3219 C CA . LEU A 1 423 ? 2.691 -24.578 -31.781 1 88 423 LEU A CA 1
ATOM 3220 C C . LEU A 1 423 ? 1.747 -25.281 -32.75 1 88 423 LEU A C 1
ATOM 3222 O O . LEU A 1 423 ? 0.657 -25.703 -32.344 1 88 423 LEU A O 1
ATOM 3226 N N . ASN A 1 424 ? 2.137 -25.391 -34.031 1 85.19 424 ASN A N 1
ATOM 3227 C CA . ASN A 1 424 ? 1.335 -26.016 -35.062 1 85.19 424 ASN A CA 1
ATOM 3228 C C . ASN A 1 424 ? 0.004 -25.297 -35.25 1 85.19 424 ASN A C 1
ATOM 3230 O O . ASN A 1 424 ? -1.032 -25.938 -35.438 1 85.19 424 ASN A O 1
ATOM 3234 N N . VAL A 1 425 ? 0.116 -23.953 -35.031 1 89.19 425 VAL A N 1
ATOM 3235 C CA . VAL A 1 425 ? -1.091 -23.141 -35.188 1 89.19 425 VAL A CA 1
ATOM 3236 C C . VAL A 1 425 ? -0.833 -22.031 -36.188 1 89.19 425 VAL A C 1
ATOM 3238 O O . VAL A 1 425 ? 0.249 -21.438 -36.219 1 89.19 425 VAL A O 1
ATOM 3241 N N . LYS A 1 426 ? -1.816 -21.812 -37.031 1 89.44 426 LYS A N 1
ATOM 3242 C CA . LYS A 1 426 ? -1.721 -20.703 -37.969 1 89.44 426 LYS A CA 1
ATOM 3243 C C . LYS A 1 426 ? -2.154 -19.391 -37.312 1 89.44 426 LYS A C 1
ATOM 3245 O O . LYS A 1 426 ? -3.096 -19.375 -36.531 1 89.44 426 LYS A O 1
ATOM 3250 N N . THR A 1 427 ? -1.474 -18.359 -37.625 1 94.06 427 THR A N 1
ATOM 3251 C CA . THR A 1 427 ? -1.792 -17.031 -37.125 1 94.06 427 THR A CA 1
ATOM 3252 C C . THR A 1 427 ? -1.871 -16.016 -38.25 1 94.06 427 THR A C 1
ATOM 3254 O O . THR A 1 427 ? -1.362 -16.266 -39.344 1 94.06 427 THR A O 1
ATOM 3257 N N . SER A 1 428 ? -2.621 -15.047 -38.125 1 93.56 428 SER A N 1
ATOM 3258 C CA . SER A 1 428 ? -2.648 -13.852 -38.938 1 93.56 428 SER A CA 1
ATOM 3259 C C . SER A 1 428 ? -2.1 -12.641 -38.219 1 93.56 428 SER A C 1
ATOM 3261 O O . SER A 1 428 ? -2.768 -12.094 -37.312 1 93.56 428 SER A O 1
ATOM 3263 N N . VAL A 1 429 ? -0.928 -12.172 -38.625 1 95.62 429 VAL A N 1
ATOM 3264 C CA . VAL A 1 429 ? -0.197 -11.188 -37.844 1 95.62 429 VAL A CA 1
ATOM 3265 C C . VAL A 1 429 ? -0.355 -9.805 -38.469 1 95.62 429 VAL A C 1
ATOM 3267 O O . VAL A 1 429 ? -0.137 -9.633 -39.688 1 95.62 429 VAL A O 1
ATOM 3270 N N . VAL A 1 430 ? -0.764 -8.867 -37.719 1 94.62 430 VAL A N 1
ATOM 3271 C CA . VAL A 1 430 ? -0.731 -7.453 -38.094 1 94.62 430 VAL A CA 1
ATOM 3272 C C . VAL A 1 430 ? 0.371 -6.746 -37.312 1 94.62 430 VAL A C 1
ATOM 3274 O O . VAL A 1 430 ? 0.412 -6.82 -36.062 1 94.62 430 VAL A O 1
ATOM 3277 N N . LEU A 1 431 ? 1.249 -6.121 -38.062 1 95.38 431 LEU A N 1
ATOM 3278 C CA . LEU A 1 431 ? 2.318 -5.371 -37.406 1 95.38 431 LEU A CA 1
ATOM 3279 C C . LEU A 1 431 ? 1.894 -3.928 -37.156 1 95.38 431 LEU A C 1
ATOM 3281 O O . LEU A 1 431 ? 1.255 -3.305 -38 1 95.38 431 LEU A O 1
ATOM 3285 N N . VAL A 1 432 ? 2.221 -3.443 -35.938 1 94.56 432 VAL A N 1
ATOM 3286 C CA . VAL A 1 432 ? 1.949 -2.055 -35.594 1 94.56 432 VAL A CA 1
ATOM 3287 C C . VAL A 1 432 ? 3.221 -1.397 -35.062 1 94.56 432 VAL A C 1
ATOM 3289 O O . VAL A 1 432 ? 4.137 -2.084 -34.594 1 94.56 432 VAL A O 1
ATOM 3292 N N . PRO A 1 433 ? 3.328 -0.086 -35.156 1 92.31 433 PRO A N 1
ATOM 3293 C CA . PRO A 1 433 ? 4.527 0.612 -34.688 1 92.31 433 PRO A CA 1
ATOM 3294 C C . PRO A 1 433 ? 4.738 0.458 -33.188 1 92.31 433 PRO A C 1
ATOM 3296 O O . PRO A 1 433 ? 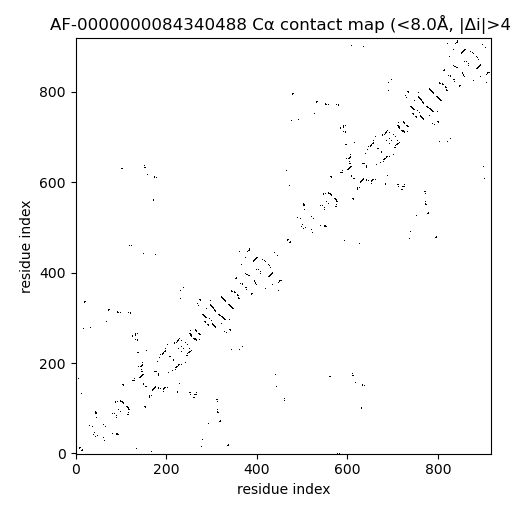3.777 0.263 -32.438 1 92.31 433 PRO A O 1
ATOM 3299 N N . GLU A 1 434 ? 5.965 0.46 -32.812 1 90.81 434 GLU A N 1
ATOM 3300 C CA . GLU A 1 434 ? 6.328 0.484 -31.406 1 90.81 434 GLU A CA 1
ATOM 3301 C C . GLU A 1 434 ? 5.539 1.547 -30.656 1 90.81 434 GLU A C 1
ATOM 3303 O O . GLU A 1 434 ? 5.359 2.664 -31.141 1 90.81 434 GLU A O 1
ATOM 3308 N N . GLY A 1 435 ? 5.008 1.194 -29.5 1 88.12 435 GLY A N 1
ATOM 3309 C CA . GLY A 1 435 ? 4.266 2.125 -28.672 1 88.12 435 GLY A CA 1
ATOM 3310 C C . GLY A 1 435 ? 2.768 2.072 -28.891 1 88.12 435 GLY A C 1
ATOM 3311 O O . GLY A 1 435 ? 2.002 2.715 -28.172 1 88.12 435 GLY A O 1
ATOM 3312 N N . THR A 1 436 ? 2.293 1.36 -29.953 1 88.38 436 THR A N 1
ATOM 3313 C CA . THR A 1 436 ? 0.876 1.264 -30.297 1 88.38 436 THR A CA 1
ATOM 3314 C C . THR A 1 436 ? 0.112 0.511 -29.203 1 88.38 436 THR A C 1
ATOM 3316 O O . THR A 1 436 ? -0.988 0.915 -28.812 1 88.38 436 THR A O 1
ATOM 3319 N N . LEU A 1 437 ? 0.69 -0.515 -28.688 1 88.94 437 LEU A N 1
ATOM 3320 C CA . LEU A 1 437 ? 0.001 -1.356 -27.719 1 88.94 437 LEU A CA 1
ATOM 3321 C C . LEU A 1 437 ? 0.242 -0.856 -26.297 1 88.94 437 LEU A C 1
ATOM 3323 O O . LEU A 1 437 ? 1.356 -0.452 -25.953 1 88.94 437 LEU A O 1
ATOM 3327 N N . LYS A 1 438 ? -0.818 -0.873 -25.547 1 80.5 438 LYS A N 1
ATOM 3328 C CA . LYS A 1 438 ? -0.755 -0.402 -24.156 1 80.5 438 LYS A CA 1
ATOM 3329 C C . LYS A 1 438 ? 0.306 -1.161 -23.375 1 80.5 438 LYS A C 1
ATOM 3331 O O . LYS A 1 438 ? 0.397 -2.387 -23.469 1 80.5 438 LYS A O 1
ATOM 3336 N N . ARG A 1 439 ? 1.146 -0.393 -22.766 1 77.5 439 ARG A N 1
ATOM 3337 C CA . ARG A 1 439 ? 2.174 -0.991 -21.922 1 77.5 439 ARG A CA 1
ATOM 3338 C C . ARG A 1 439 ? 1.624 -1.312 -20.531 1 77.5 439 ARG A C 1
ATOM 3340 O O . ARG A 1 439 ? 0.676 -0.674 -20.078 1 77.5 439 ARG A O 1
ATOM 3347 N N . PRO A 1 440 ? 2.232 -2.385 -19.953 1 69.06 440 PRO A N 1
ATOM 3348 C CA . PRO A 1 440 ? 1.791 -2.713 -18.594 1 69.06 440 PRO A CA 1
ATOM 3349 C C . PRO A 1 440 ? 2.178 -1.643 -17.578 1 69.06 440 PRO A C 1
ATOM 3351 O O . PRO A 1 440 ? 3.223 -1.003 -17.719 1 69.06 440 PRO A O 1
ATOM 3354 N N . ASP A 1 441 ? 1.281 -1.343 -16.688 1 64.75 441 ASP A N 1
ATOM 3355 C CA . ASP A 1 441 ? 1.538 -0.457 -15.555 1 64.75 441 ASP A CA 1
ATOM 3356 C C . ASP A 1 441 ? 1.151 -1.124 -14.234 1 64.75 441 ASP A C 1
ATOM 3358 O O . ASP A 1 441 ? 1.684 -2.18 -13.891 1 64.75 441 ASP A O 1
ATOM 3362 N N . HIS A 1 442 ? 0.276 -0.633 -13.633 1 59.88 442 HIS A N 1
ATOM 3363 C CA . HIS A 1 442 ? -0.143 -1.195 -12.359 1 59.88 442 HIS A CA 1
ATOM 3364 C C . HIS A 1 442 ? -1.215 -2.264 -12.547 1 59.88 442 HIS A C 1
ATOM 3366 O O . HIS A 1 442 ? -1.581 -2.959 -11.602 1 59.88 442 HIS A O 1
ATOM 3372 N N . VAL A 1 443 ? -1.675 -2.227 -13.812 1 56.97 443 VAL A N 1
ATOM 3373 C CA . VAL A 1 443 ? -2.648 -3.264 -14.141 1 56.97 443 VAL A CA 1
ATOM 3374 C C . VAL A 1 443 ? -2.107 -4.152 -15.25 1 56.97 443 VAL A C 1
ATOM 3376 O O . VAL A 1 443 ? -1.507 -3.66 -16.219 1 56.97 443 VAL A O 1
ATOM 3379 N N . LYS A 1 444 ? -2.195 -5.391 -15.016 1 65.62 444 LYS A N 1
ATOM 3380 C CA . LYS A 1 444 ? -1.78 -6.359 -16.031 1 65.62 444 LYS A CA 1
ATOM 3381 C C . LYS A 1 444 ? -2.545 -6.152 -17.328 1 65.62 444 LYS A C 1
ATOM 3383 O O . LYS A 1 444 ? -3.73 -5.82 -17.312 1 65.62 444 LYS A O 1
ATOM 3388 N N . VAL A 1 445 ? -1.776 -6.105 -18.375 1 65.75 445 VAL A N 1
ATOM 3389 C CA . VAL A 1 445 ? -2.418 -6.016 -19.688 1 65.75 445 VAL A CA 1
ATOM 3390 C C . VAL A 1 445 ? -2.797 -7.41 -20.172 1 65.75 445 VAL A C 1
ATOM 3392 O O . VAL A 1 445 ? -1.986 -8.336 -20.125 1 65.75 445 VAL A O 1
ATOM 3395 N N . ALA A 1 446 ? -4.012 -7.531 -20.531 1 73.88 446 ALA A N 1
ATOM 3396 C CA . ALA A 1 446 ? -4.48 -8.812 -21.047 1 73.88 446 ALA A CA 1
ATOM 3397 C C . ALA A 1 446 ? -3.846 -9.117 -22.406 1 73.88 446 ALA A C 1
ATOM 3399 O O . ALA A 1 446 ? -3.807 -8.258 -23.281 1 73.88 446 ALA A O 1
ATOM 3400 N N . LEU A 1 447 ? -3.365 -10.289 -22.484 1 83.19 447 LEU A N 1
ATOM 3401 C CA . LEU A 1 447 ? -2.809 -10.727 -23.766 1 83.19 447 LEU A CA 1
ATOM 3402 C C . LEU A 1 447 ? -3.914 -10.969 -24.781 1 83.19 447 LEU A C 1
ATOM 3404 O O . LEU A 1 447 ? -3.717 -10.758 -25.984 1 83.19 447 LEU A O 1
ATOM 3408 N N . ILE A 1 448 ? -5.055 -11.352 -24.328 1 84.94 448 ILE A N 1
ATOM 3409 C CA . ILE A 1 448 ? -6.199 -11.625 -25.188 1 84.94 448 ILE A CA 1
ATOM 3410 C C . ILE A 1 448 ? -7.125 -10.414 -25.219 1 84.94 448 ILE A C 1
ATOM 3412 O O . ILE A 1 448 ? -7.504 -9.891 -24.172 1 84.94 448 ILE A O 1
ATOM 3416 N N . GLU A 1 449 ? -7.359 -9.898 -26.328 1 87.06 449 GLU A N 1
ATOM 3417 C CA . GLU A 1 449 ? -8.367 -8.875 -26.547 1 87.06 449 GLU A CA 1
ATOM 3418 C C . GLU A 1 449 ? -9.547 -9.414 -27.359 1 87.06 449 GLU A C 1
ATOM 3420 O O . GLU A 1 449 ? -9.383 -9.789 -28.516 1 87.06 449 GLU A O 1
ATOM 3425 N N . ARG A 1 450 ? -10.672 -9.469 -26.781 1 84.69 450 ARG A N 1
ATOM 3426 C CA . ARG A 1 450 ? -11.844 -9.93 -27.516 1 84.69 450 ARG A CA 1
ATOM 3427 C C . ARG A 1 450 ? -12.453 -8.797 -28.344 1 84.69 450 ARG A C 1
ATOM 3429 O O . ARG A 1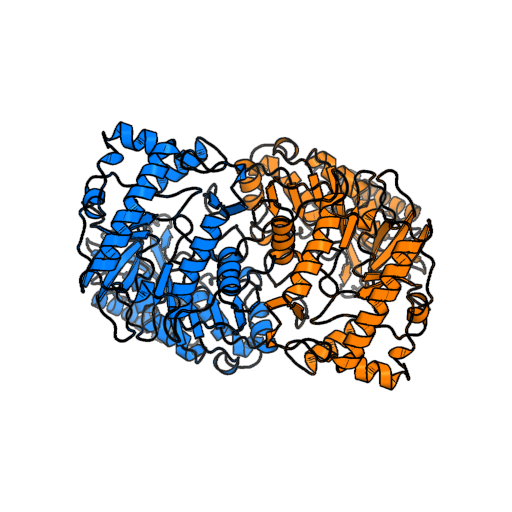 450 ? -12.688 -7.703 -27.828 1 84.69 450 ARG A O 1
ATOM 3436 N N . VAL A 1 451 ? -12.602 -8.914 -29.594 1 85.31 451 VAL A N 1
ATOM 3437 C CA . VAL A 1 451 ? -13.125 -7.906 -30.5 1 85.31 451 VAL A CA 1
ATOM 3438 C C . VAL A 1 451 ? -14.281 -8.484 -31.312 1 85.31 451 VAL A C 1
ATOM 3440 O O . VAL A 1 451 ? -14.336 -9.695 -31.547 1 85.31 451 VAL A O 1
ATOM 3443 N N . PRO A 1 452 ? -15.336 -7.566 -31.594 1 77.12 452 PRO A N 1
ATOM 3444 C CA . PRO A 1 452 ? -16.406 -8.055 -32.438 1 77.12 452 PRO A CA 1
ATOM 3445 C C . PRO A 1 452 ? -15.914 -8.508 -33.812 1 77.12 452 PRO A C 1
ATOM 3447 O O . PRO A 1 452 ? -14.906 -8 -34.312 1 77.12 452 PRO A O 1
ATOM 3450 N N . ARG A 1 453 ? -16.516 -9.625 -34.406 1 65.94 453 ARG A N 1
ATOM 3451 C CA . ARG A 1 453 ? -16.125 -10.102 -35.719 1 65.94 453 ARG A CA 1
ATOM 3452 C C . ARG A 1 453 ? -16.312 -9.008 -36.781 1 65.94 453 ARG A C 1
ATOM 3454 O O . ARG A 1 453 ? -17.344 -8.328 -36.812 1 65.94 453 ARG A O 1
ATOM 3461 N N . ALA A 1 454 ? -15.336 -8.695 -37.5 1 56.59 454 ALA A N 1
ATOM 3462 C CA . ALA A 1 454 ? -15.469 -7.746 -38.625 1 56.59 454 ALA A CA 1
ATOM 3463 C C . ALA A 1 454 ? -16.453 -8.25 -39.656 1 56.59 454 ALA A C 1
ATOM 3465 O O . ALA A 1 454 ? -16.375 -9.391 -40.094 1 56.59 454 ALA A O 1
ATOM 3466 N N . GLU A 1 455 ? -17.688 -7.723 -39.719 1 47 455 GLU A N 1
ATOM 3467 C CA . GLU A 1 455 ? -18.578 -8.023 -40.844 1 47 455 GLU A CA 1
ATOM 3468 C C . GLU A 1 455 ? -17.859 -7.906 -42.188 1 47 455 GLU A C 1
ATOM 3470 O O . GLU A 1 455 ? -17.141 -6.93 -42.438 1 47 455 GLU A O 1
ATOM 3475 N N . GLY A 1 456 ? -17.375 -8.891 -42.75 1 39.06 456 GLY A N 1
ATOM 3476 C CA . GLY A 1 456 ? -17.031 -8.766 -44.156 1 39.06 456 GLY A CA 1
ATOM 3477 C C . GLY A 1 456 ? -18.062 -8.008 -44.969 1 39.06 456 GLY A C 1
ATOM 3478 O O . GLY A 1 456 ? -19.266 -8.227 -44.781 1 39.06 456 GLY A O 1
ATOM 3479 N N . ARG A 1 457 ? -17.734 -6.879 -45.562 1 34.97 457 ARG A N 1
ATOM 3480 C CA . ARG A 1 457 ? -18.5 -6.348 -46.688 1 34.97 457 ARG A CA 1
ATOM 3481 C C . ARG A 1 457 ? -18.828 -7.445 -47.688 1 34.97 457 ARG A C 1
ATOM 3483 O O . ARG A 1 457 ? -17.953 -8.203 -48.094 1 34.97 457 ARG A O 1
ATOM 3490 N N . ALA A 1 458 ? -20.109 -7.836 -47.688 1 29.98 458 ALA A N 1
ATOM 3491 C CA . ALA A 1 458 ? -20.672 -8.445 -48.906 1 29.98 458 ALA A CA 1
ATOM 3492 C C . ALA A 1 458 ? -20.109 -7.801 -50.156 1 29.98 458 ALA A C 1
ATOM 3494 O O . ALA A 1 458 ? -20.312 -6.609 -50.406 1 29.98 458 ALA A O 1
ATOM 3495 N N . SER A 1 459 ? -18.703 -8.133 -50.531 1 23.34 459 SER A N 1
ATOM 3496 C CA . SER A 1 459 ? -18.781 -8.055 -52 1 23.34 459 SER A CA 1
ATOM 3497 C C . SER A 1 459 ? -19.797 -9.062 -52.562 1 23.34 459 SER A C 1
ATOM 3499 O O . SER A 1 459 ? -19.875 -10.195 -52.062 1 23.34 459 SER A O 1
ATOM 3501 N N . MET B 1 1 ? 4.051 -11.992 11.5 1 30.53 1 MET B N 1
ATOM 3502 C CA . MET B 1 1 ? 4.203 -11.492 12.859 1 30.53 1 MET B CA 1
ATOM 3503 C C . MET B 1 1 ? 3.096 -10.508 13.211 1 30.53 1 MET B C 1
ATOM 3505 O O . MET B 1 1 ? 2.85 -9.555 12.46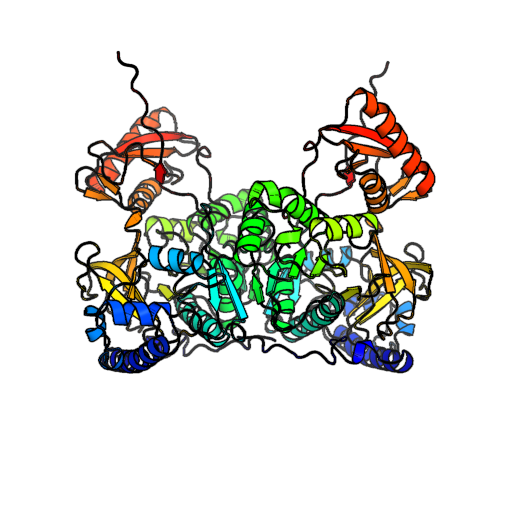1 1 30.53 1 MET B O 1
ATOM 3509 N N . HIS B 1 2 ? 2.129 -10.938 13.664 1 44.25 2 HIS B N 1
ATOM 3510 C CA . HIS B 1 2 ? 0.881 -10.242 13.953 1 44.25 2 HIS B CA 1
ATOM 3511 C C . HIS B 1 2 ? 1.079 -9.164 15.016 1 44.25 2 HIS B C 1
ATOM 3513 O O . HIS B 1 2 ? 1.793 -9.383 16 1 44.25 2 HIS B O 1
ATOM 3519 N N . VAL B 1 3 ? 1.058 -7.992 14.578 1 53 3 VAL B N 1
ATOM 3520 C CA . VAL B 1 3 ? 1.013 -6.887 15.531 1 53 3 VAL B CA 1
ATOM 3521 C C . VAL B 1 3 ? -0.112 -7.109 16.531 1 53 3 VAL B C 1
ATOM 3523 O O . VAL B 1 3 ? -1.266 -7.32 16.156 1 53 3 VAL B O 1
ATOM 3526 N N . HIS B 1 4 ? 0.343 -7.637 17.703 1 66.44 4 HIS B N 1
ATOM 3527 C CA . HIS B 1 4 ? -0.723 -7.598 18.688 1 66.44 4 HIS B CA 1
ATOM 3528 C C . HIS B 1 4 ? -1.189 -6.164 18.938 1 66.44 4 HIS B C 1
ATOM 3530 O O . HIS B 1 4 ? -0.384 -5.297 19.281 1 66.44 4 HIS B O 1
ATOM 3536 N N . PRO B 1 5 ? -2.346 -6.051 18.594 1 77.19 5 PRO B N 1
ATOM 3537 C CA . PRO B 1 5 ? -2.854 -4.695 18.797 1 77.19 5 PRO B CA 1
ATOM 3538 C C . PRO B 1 5 ? -2.693 -4.215 20.234 1 77.19 5 PRO B C 1
ATOM 3540 O O . PRO B 1 5 ? -2.721 -5.027 21.172 1 77.19 5 PRO B O 1
ATOM 3543 N N . ALA B 1 6 ? -2.389 -2.98 20.359 1 84.81 6 ALA B N 1
ATOM 3544 C CA . ALA B 1 6 ? -2.383 -2.332 21.672 1 84.81 6 ALA B CA 1
ATOM 3545 C C . ALA B 1 6 ? -3.801 -1.981 22.109 1 84.81 6 ALA B C 1
ATOM 3547 O O . ALA B 1 6 ? -4.75 -2.096 21.328 1 84.81 6 ALA B O 1
ATOM 3548 N N . ALA B 1 7 ? -3.924 -1.695 23.391 1 91.44 7 ALA B N 1
ATOM 3549 C CA . ALA B 1 7 ? -5.23 -1.352 23.953 1 91.44 7 ALA B CA 1
ATOM 3550 C C . ALA B 1 7 ? -5.27 0.104 24.406 1 91.44 7 ALA B C 1
ATOM 3552 O O . ALA B 1 7 ? -4.285 0.62 24.938 1 91.44 7 ALA B O 1
ATOM 3553 N N . PRO B 1 8 ? -6.383 0.73 24.172 1 96.31 8 PRO B N 1
ATOM 3554 C CA . PRO B 1 8 ? -6.516 2.113 24.641 1 96.31 8 PRO B CA 1
ATOM 3555 C C . PRO B 1 8 ? -6.516 2.23 26.156 1 96.31 8 PRO B C 1
ATOM 3557 O O . PRO B 1 8 ? -6.82 1.26 26.859 1 96.31 8 PRO B O 1
ATOM 3560 N N . TYR B 1 9 ? -6.176 3.404 26.625 1 97.06 9 TYR B N 1
ATOM 3561 C CA . TYR B 1 9 ? -6.152 3.713 28.062 1 97.06 9 TYR B CA 1
ATOM 3562 C C . TYR B 1 9 ? -7.566 3.83 28.609 1 97.06 9 TYR B C 1
ATOM 3564 O O . TYR B 1 9 ? -7.852 3.352 29.719 1 97.06 9 TYR B O 1
ATOM 3572 N N . SER B 1 10 ? -8.453 4.406 27.891 1 97 10 SER B N 1
ATOM 3573 C CA . SER B 1 10 ? -9.844 4.605 28.266 1 97 10 SER B CA 1
ATOM 3574 C C . SER B 1 10 ? -10.75 4.633 27.047 1 97 10 SER B C 1
ATOM 3576 O O . SER B 1 10 ? -10.297 4.43 25.922 1 97 10 SER B O 1
ATOM 3578 N N . ALA B 1 11 ? -12.023 4.867 27.219 1 95.5 11 ALA B N 1
ATOM 3579 C CA . ALA B 1 11 ? -13 4.93 26.141 1 95.5 11 ALA B CA 1
ATOM 3580 C C . ALA B 1 11 ? -12.773 6.148 25.266 1 95.5 11 ALA B C 1
ATOM 3582 O O . ALA B 1 11 ? -13.164 6.16 24.094 1 95.5 11 ALA B O 1
ATOM 3583 N N . SER B 1 12 ? -12.008 7.094 25.859 1 95.31 12 SER B N 1
ATOM 3584 C CA . SER B 1 12 ? -11.914 8.352 25.125 1 95.31 12 SER B CA 1
ATOM 3585 C C . SER B 1 12 ? -10.469 8.711 24.812 1 95.31 12 SER B C 1
ATOM 3587 O O . SER B 1 12 ? -10.203 9.617 24.016 1 95.31 12 SER B O 1
ATOM 3589 N N . HIS B 1 13 ? -9.586 8.039 25.516 1 97.75 13 HIS B N 1
ATOM 3590 C CA . HIS B 1 13 ? -8.172 8.336 25.312 1 97.75 13 HIS B CA 1
ATOM 3591 C C . HIS B 1 13 ? -7.379 7.066 25.016 1 97.75 13 HIS B C 1
ATOM 3593 O O . HIS B 1 13 ? -7.574 6.039 25.672 1 97.75 13 HIS B O 1
ATOM 3599 N N . TRP B 1 14 ? -6.52 7.137 24.047 1 98.31 14 TRP B N 1
ATOM 3600 C CA . TRP B 1 14 ? -5.672 6 23.688 1 98.31 14 TRP B CA 1
ATOM 3601 C C . TRP B 1 14 ? -4.594 5.777 24.75 1 98.31 14 TRP B C 1
ATOM 3603 O O . TRP B 1 14 ? -4.297 4.633 25.109 1 98.31 14 TRP B O 1
ATOM 3613 N N . SER B 1 15 ? -4.035 6.898 25.219 1 97.94 15 SER B N 1
ATOM 3614 C CA . SER B 1 15 ? -2.951 6.848 26.188 1 97.94 15 SER B CA 1
ATOM 3615 C C . SER B 1 15 ? -3.209 7.801 27.359 1 97.94 15 SER B C 1
ATOM 3617 O O . SER B 1 15 ? -3.74 8.898 27.156 1 97.94 15 SER B O 1
ATOM 3619 N N . GLU B 1 16 ? -2.709 7.457 28.469 1 96.88 16 GLU B N 1
ATOM 3620 C CA . GLU B 1 16 ? -2.822 8.305 29.656 1 96.88 16 GLU B CA 1
ATOM 3621 C C . GLU B 1 16 ? -2.1 9.633 29.453 1 96.88 16 GLU B C 1
ATOM 3623 O O . GLU B 1 16 ? -2.516 10.656 30 1 96.88 16 GLU B O 1
ATOM 3628 N N . ILE B 1 17 ? -1.13 9.648 28.688 1 97.25 17 ILE B N 1
ATOM 3629 C CA . ILE B 1 17 ? -0.268 10.797 28.453 1 97.25 17 ILE B CA 1
ATOM 3630 C C . ILE B 1 17 ? -1.101 11.969 27.922 1 97.25 17 ILE B C 1
ATOM 3632 O O . ILE B 1 17 ? -0.751 13.133 28.141 1 97.25 17 ILE B O 1
ATOM 3636 N N . GLU B 1 18 ? -2.188 11.672 27.266 1 97.69 18 GLU B N 1
ATOM 3637 C CA . GLU B 1 18 ? -3.016 12.688 26.625 1 97.69 18 GLU B CA 1
ATOM 3638 C C . GLU B 1 18 ? -3.711 13.57 27.656 1 97.69 18 GLU B C 1
ATOM 3640 O O . GLU B 1 18 ? -4.242 14.625 27.328 1 97.69 18 GLU B O 1
ATOM 3645 N N . THR B 1 19 ? -3.684 13.117 28.969 1 96.5 19 THR B N 1
ATOM 3646 C CA . THR B 1 19 ? -4.473 13.812 29.984 1 96.5 19 THR B CA 1
ATOM 3647 C C . THR B 1 19 ? -3.586 14.281 31.141 1 96.5 19 THR B C 1
ATOM 3649 O O . THR B 1 19 ? -4.086 14.766 32.156 1 96.5 19 THR B O 1
ATOM 3652 N N . LEU B 1 20 ? -2.312 14.164 30.984 1 95.81 20 LEU B N 1
ATOM 3653 C CA . LEU B 1 20 ? -1.402 14.562 32.062 1 95.81 20 LEU B CA 1
ATOM 3654 C C . LEU B 1 20 ? -1.41 16.078 32.25 1 95.81 20 LEU B C 1
ATOM 3656 O O . LEU B 1 20 ? -1.492 16.828 31.266 1 95.81 20 LEU B O 1
ATOM 3660 N N . PRO B 1 21 ? -1.167 16.5 33.5 1 94.06 21 PRO B N 1
ATOM 3661 C CA . PRO B 1 21 ? -1.056 17.938 33.75 1 94.06 21 PRO B CA 1
ATOM 3662 C C . PRO B 1 21 ? 0.165 18.547 33.062 1 94.06 21 PRO B C 1
ATOM 3664 O O . PRO B 1 21 ? 1.196 17.891 32.906 1 94.06 21 PRO B O 1
ATOM 3667 N N . PRO B 1 22 ? 0.117 19.766 32.75 1 91.56 22 PRO B N 1
ATOM 3668 C CA . PRO B 1 22 ? 1.182 20.453 32 1 91.56 22 PRO B CA 1
ATOM 3669 C C . PRO B 1 22 ? 2.541 20.344 32.688 1 91.56 22 PRO B C 1
ATOM 3671 O O . PRO B 1 22 ? 3.561 20.156 32.031 1 91.56 22 PRO B O 1
ATOM 3674 N N . ALA B 1 23 ? 2.559 20.453 34 1 94.06 23 ALA B N 1
ATOM 3675 C CA . ALA B 1 23 ? 3.83 20.391 34.719 1 94.06 23 ALA B CA 1
ATOM 3676 C C . ALA B 1 23 ? 4.504 19.031 34.531 1 94.06 23 ALA B C 1
ATOM 3678 O O . ALA B 1 23 ? 5.723 18.953 34.375 1 94.06 23 ALA B O 1
ATOM 3679 N N . ARG B 1 24 ? 3.73 18.016 34.594 1 95.94 24 ARG B N 1
ATOM 3680 C CA . ARG B 1 24 ? 4.262 16.672 34.406 1 95.94 24 ARG B CA 1
ATOM 3681 C C . ARG B 1 24 ? 4.719 16.453 32.969 1 95.94 24 ARG B C 1
ATOM 3683 O O . ARG B 1 24 ? 5.746 15.82 32.719 1 95.94 24 ARG B O 1
ATOM 3690 N N . THR B 1 25 ? 3.914 16.938 32.062 1 95.19 25 THR B N 1
ATOM 3691 C CA . THR B 1 25 ? 4.254 16.828 30.656 1 95.19 25 THR B CA 1
ATOM 3692 C C . THR B 1 25 ? 5.578 17.547 30.375 1 95.19 25 THR B C 1
ATOM 3694 O O . THR B 1 25 ? 6.422 17.016 29.641 1 95.19 25 THR B O 1
ATOM 3697 N N . ARG B 1 26 ? 5.758 18.672 30.953 1 95.75 26 ARG B N 1
ATOM 3698 C CA . ARG B 1 26 ? 6.98 19.438 30.75 1 95.75 26 ARG B CA 1
ATOM 3699 C C . ARG B 1 26 ? 8.195 18.703 31.312 1 95.75 26 ARG B C 1
ATOM 3701 O O . ARG B 1 26 ? 9.242 18.641 30.672 1 95.75 26 ARG B O 1
ATOM 3708 N N . ALA B 1 27 ? 8.039 18.156 32.438 1 97.19 27 ALA B N 1
ATOM 3709 C CA . ALA B 1 27 ? 9.125 17.406 33.031 1 97.19 27 ALA B CA 1
ATOM 3710 C C . ALA B 1 27 ? 9.531 16.219 32.188 1 97.19 27 ALA B C 1
ATOM 3712 O O . ALA B 1 27 ? 10.719 15.938 32 1 97.19 27 ALA B O 1
ATOM 3713 N N . LEU B 1 28 ? 8.531 15.555 31.703 1 97.06 28 LEU B N 1
ATOM 3714 C CA . LEU B 1 28 ? 8.773 14.422 30.812 1 97.06 28 LEU B CA 1
ATOM 3715 C C . LEU B 1 28 ? 9.469 14.859 29.531 1 97.06 28 LEU B C 1
ATOM 3717 O O . LEU B 1 28 ? 10.391 14.195 29.062 1 97.06 28 LEU B O 1
ATOM 3721 N N . GLN B 1 29 ? 9.055 15.922 28.969 1 98 29 GLN B N 1
ATOM 3722 C CA . GLN B 1 29 ? 9.672 16.453 27.75 1 98 29 GLN B CA 1
ATOM 3723 C C . GLN B 1 29 ? 11.133 16.812 27.984 1 98 29 GLN B C 1
ATOM 3725 O O . GLN B 1 29 ? 11.992 16.516 27.156 1 98 29 GLN B O 1
ATOM 3730 N N . ASP B 1 30 ? 11.375 17.453 29.125 1 98.38 30 ASP B N 1
ATOM 3731 C CA . ASP B 1 30 ? 12.75 17.828 29.453 1 98.38 30 ASP B CA 1
ATOM 3732 C C . ASP B 1 30 ? 13.656 16.609 29.547 1 98.38 30 ASP B C 1
ATOM 3734 O O . ASP B 1 30 ? 14.758 16.609 29 1 98.38 30 ASP B O 1
ATOM 3738 N N . GLU B 1 31 ? 13.148 15.617 30.203 1 98.31 31 GLU B N 1
ATOM 3739 C CA . GLU B 1 31 ? 13.914 14.383 30.359 1 98.31 31 GLU B CA 1
ATOM 3740 C C . GLU B 1 31 ? 14.195 13.75 29 1 98.31 31 GLU B C 1
ATOM 3742 O O . GLU B 1 31 ? 15.344 13.414 28.688 1 98.31 31 GLU B O 1
ATOM 3747 N N . ARG B 1 32 ? 13.195 13.586 28.203 1 98.5 32 ARG B N 1
ATOM 3748 C CA . ARG B 1 32 ? 13.32 12.945 26.891 1 98.5 32 ARG B CA 1
ATOM 3749 C C . ARG B 1 32 ? 14.18 13.781 25.953 1 98.5 32 ARG B C 1
ATOM 3751 O O . ARG B 1 32 ? 14.891 13.242 25.109 1 98.5 32 ARG B O 1
ATOM 3758 N N . LEU B 1 33 ? 14.062 15.102 26.109 1 98.62 33 LEU B N 1
ATOM 3759 C CA . LEU B 1 33 ? 14.867 15.992 25.281 1 98.62 33 LEU B CA 1
ATOM 3760 C C . LEU B 1 33 ? 16.359 15.797 25.547 1 98.62 33 LEU B C 1
ATOM 3762 O O . LEU B 1 33 ? 17.156 15.719 24.609 1 98.62 33 LEU B O 1
ATOM 3766 N N . ARG B 1 34 ? 16.766 15.695 26.797 1 98.56 34 ARG B N 1
ATOM 3767 C CA . ARG B 1 34 ? 18.172 15.461 27.141 1 98.56 34 ARG B CA 1
ATOM 3768 C C . ARG B 1 34 ? 18.672 14.156 26.516 1 98.56 34 ARG B C 1
ATOM 3770 O O . ARG B 1 34 ? 19.781 14.117 25.969 1 98.56 34 ARG B O 1
ATOM 3777 N N . GLU B 1 35 ? 17.812 13.172 26.578 1 98.56 35 GLU B N 1
ATOM 3778 C CA . GLU B 1 35 ? 18.172 11.875 26.016 1 98.56 35 GLU B CA 1
ATOM 3779 C C . GLU B 1 35 ? 18.344 11.953 24.5 1 98.56 35 GLU B C 1
ATOM 3781 O O . GLU B 1 35 ? 19.297 11.422 23.953 1 98.56 35 GLU B O 1
ATOM 3786 N N . GLN B 1 36 ? 17.438 12.617 23.844 1 98.62 36 GLN B N 1
ATOM 3787 C CA . GLN B 1 36 ? 17.438 12.68 22.391 1 98.62 36 GLN B CA 1
ATOM 3788 C C . GLN B 1 36 ? 18.609 13.523 21.891 1 98.62 36 GLN B C 1
ATOM 3790 O O . GLN B 1 36 ? 19.25 13.18 20.891 1 98.62 36 GLN B O 1
ATOM 3795 N N . VAL B 1 37 ? 18.844 14.656 22.531 1 98.62 37 VAL B N 1
ATOM 3796 C CA . VAL B 1 37 ? 19.953 15.523 22.141 1 98.62 37 VAL B CA 1
ATOM 3797 C C . VAL B 1 37 ? 21.281 14.789 22.328 1 98.62 37 VAL B C 1
ATOM 3799 O O . VAL B 1 37 ? 22.156 14.859 21.469 1 98.62 37 VAL B O 1
ATOM 3802 N N . ALA B 1 38 ? 21.422 14.07 23.422 1 98.56 38 ALA B N 1
ATOM 3803 C CA . ALA B 1 38 ? 22.609 13.266 23.641 1 98.56 38 ALA B CA 1
ATOM 3804 C C . ALA B 1 38 ? 22.781 12.219 22.547 1 98.56 38 ALA B C 1
ATOM 3806 O O . ALA B 1 38 ? 23.891 11.969 22.078 1 98.56 38 ALA B O 1
ATOM 3807 N N . TYR B 1 39 ? 21.703 11.609 22.203 1 98.69 39 TYR B N 1
ATOM 3808 C CA . TYR B 1 39 ? 21.719 10.617 21.125 1 98.69 39 TYR B CA 1
ATOM 3809 C C . TYR B 1 39 ? 22.188 11.227 19.812 1 98.69 39 TYR B C 1
ATOM 3811 O O . TYR B 1 39 ? 23.016 10.633 19.109 1 98.69 39 TYR B O 1
ATOM 3819 N N . LEU B 1 40 ? 21.703 12.391 19.469 1 98.5 40 LEU B N 1
ATOM 3820 C CA . LEU B 1 40 ? 22.094 13.078 18.25 1 98.5 40 LEU B CA 1
ATOM 3821 C C . LEU B 1 40 ? 23.578 13.43 18.281 1 98.5 40 LEU B C 1
ATOM 3823 O O . LEU B 1 40 ? 24.281 13.242 17.281 1 98.5 40 LEU B O 1
ATOM 3827 N N . ALA B 1 41 ? 24 13.922 19.359 1 98.31 41 ALA B N 1
ATOM 3828 C CA . ALA B 1 41 ? 25.406 14.297 19.516 1 98.31 41 ALA B CA 1
ATOM 3829 C C . ALA B 1 41 ? 26.312 13.086 19.328 1 98.31 41 ALA B C 1
ATOM 3831 O O . ALA B 1 41 ? 27.438 13.219 18.812 1 98.31 41 ALA B O 1
ATOM 3832 N N . ALA B 1 42 ? 25.828 11.977 19.641 1 98.38 42 ALA B N 1
ATOM 3833 C CA . ALA B 1 42 ? 26.641 10.766 19.609 1 98.38 42 ALA B CA 1
ATOM 3834 C C . ALA B 1 42 ? 26.578 10.109 18.234 1 98.38 42 ALA B C 1
ATOM 3836 O O . ALA B 1 42 ? 27.547 9.484 17.781 1 98.38 42 ALA B O 1
ATOM 3837 N N . HIS B 1 43 ? 25.453 10.289 17.516 1 98.31 43 HIS B N 1
ATOM 3838 C CA . HIS B 1 43 ? 25.25 9.328 16.438 1 98.31 43 HIS B CA 1
ATOM 3839 C C . HIS B 1 43 ? 24.969 10.031 15.109 1 98.31 43 HIS B C 1
ATOM 3841 O O . HIS B 1 43 ? 25.016 9.398 14.055 1 98.31 43 HIS B O 1
ATOM 3847 N N . SER B 1 44 ? 24.672 11.305 15.062 1 98.25 44 SER B N 1
ATOM 3848 C CA . SER B 1 44 ? 24.281 11.969 13.828 1 98.25 44 SER B CA 1
ATOM 3849 C C . SER B 1 44 ? 25.391 12.891 13.32 1 98.25 44 SER B C 1
ATOM 3851 O O . SER B 1 44 ? 25.594 13.984 13.859 1 98.25 44 SER B O 1
ATOM 3853 N N . PRO B 1 45 ? 26.062 12.539 12.242 1 98.25 45 PRO B N 1
ATOM 3854 C CA . PRO B 1 45 ? 27.062 13.445 11.688 1 98.25 45 PRO B CA 1
ATOM 3855 C C . PRO B 1 45 ? 26.5 14.812 11.32 1 98.25 45 PRO B C 1
ATOM 3857 O O . PRO B 1 45 ? 27.172 15.828 11.469 1 98.25 45 PRO B O 1
ATOM 3860 N N . PHE B 1 46 ? 25.328 14.82 10.859 1 98.5 46 PHE B N 1
ATOM 3861 C CA . PHE B 1 46 ? 24.641 16.047 10.484 1 98.5 46 PHE B CA 1
ATOM 3862 C C . PHE B 1 46 ? 24.516 16.984 11.68 1 98.5 46 PHE B C 1
ATOM 3864 O O . PHE B 1 46 ? 24.891 18.156 11.594 1 98.5 46 PHE B O 1
ATOM 3871 N N . TYR B 1 47 ? 24.109 16.5 12.797 1 98.56 47 TYR B N 1
ATOM 3872 C CA . TYR B 1 47 ? 23.891 17.359 13.953 1 98.56 47 TYR B CA 1
ATOM 3873 C C . TYR B 1 47 ? 25.188 17.625 14.688 1 98.56 47 TYR B C 1
ATOM 3875 O O . TYR B 1 47 ? 25.359 18.672 15.312 1 98.56 47 TYR B O 1
ATOM 3883 N N . GLN B 1 48 ? 26.125 16.703 14.641 1 98.5 48 GLN B N 1
ATOM 3884 C CA . GLN B 1 48 ? 27.453 16.984 15.156 1 98.5 48 GLN B CA 1
ATOM 3885 C C . GLN B 1 48 ? 28.062 18.219 14.477 1 98.5 48 GLN B C 1
ATOM 3887 O O . GLN B 1 48 ? 28.562 19.125 15.141 1 98.5 48 GLN B O 1
ATOM 3892 N N . ALA B 1 49 ? 27.953 18.203 13.164 1 98.38 49 ALA B N 1
ATOM 3893 C CA . ALA B 1 49 ? 28.469 19.328 12.398 1 98.38 49 ALA B CA 1
ATOM 3894 C C . ALA B 1 49 ? 27.688 20.609 12.719 1 98.38 49 ALA B C 1
ATOM 3896 O O . ALA B 1 49 ? 28.281 21.688 12.859 1 98.38 49 ALA B O 1
ATOM 3897 N N . LYS B 1 50 ? 26.422 20.5 12.836 1 98.19 50 LYS B N 1
ATOM 3898 C CA . LYS B 1 50 ? 25.578 21.672 13.102 1 98.19 50 LYS B CA 1
ATOM 3899 C C . LYS B 1 50 ? 25.859 22.25 14.484 1 98.19 50 LYS B C 1
ATOM 3901 O O . LYS B 1 50 ? 25.922 23.469 14.641 1 98.19 50 LYS B O 1
ATOM 3906 N N . PHE B 1 51 ? 26.016 21.375 15.5 1 98.12 51 PHE B N 1
ATOM 3907 C CA . PHE B 1 51 ? 26.359 21.812 16.844 1 98.12 51 PHE B CA 1
ATOM 3908 C C . PHE B 1 51 ? 27.703 22.547 16.844 1 98.12 51 PHE B C 1
ATOM 3910 O O . PHE B 1 51 ? 27.844 23.609 17.438 1 98.12 51 PHE B O 1
ATOM 3917 N N . ALA B 1 52 ? 28.625 22 16.156 1 98.12 52 ALA B N 1
ATOM 3918 C CA . ALA B 1 52 ? 29.953 22.609 16.062 1 98.12 52 ALA B CA 1
ATOM 3919 C C . ALA B 1 52 ? 29.891 23.953 15.375 1 98.12 52 ALA B C 1
ATOM 3921 O O . ALA B 1 52 ? 30.469 24.938 15.852 1 98.12 52 ALA B O 1
ATOM 3922 N N . GLU B 1 53 ? 29.25 23.953 14.297 1 97.88 53 GLU B N 1
ATOM 3923 C CA . GLU B 1 53 ? 29.141 25.172 13.492 1 97.88 53 GLU B CA 1
ATOM 3924 C C . GLU B 1 53 ? 28.531 26.312 14.297 1 97.88 53 GLU B C 1
ATOM 3926 O O . GLU B 1 53 ? 28.906 27.469 14.117 1 97.88 53 GLU B O 1
ATOM 3931 N N . HIS B 1 54 ? 27.641 26 15.211 1 97.56 54 HIS B N 1
ATOM 3932 C CA . HIS B 1 54 ? 26.906 27.031 15.922 1 97.56 54 HIS B CA 1
ATOM 3933 C C . HIS B 1 54 ? 27.391 27.156 17.359 1 97.56 54 HIS B C 1
ATOM 3935 O O . HIS B 1 54 ? 26.781 27.859 18.172 1 97.56 54 HIS B O 1
ATOM 3941 N N . GLY B 1 55 ? 28.359 26.438 17.688 1 97.44 55 GLY B N 1
ATOM 3942 C CA . GLY B 1 55 ? 28.938 26.516 19.016 1 97.44 55 GLY B CA 1
ATOM 3943 C C . GLY B 1 55 ? 28.016 26.016 20.109 1 97.44 55 GLY B C 1
ATOM 3944 O O . GLY B 1 55 ? 27.953 26.594 21.203 1 97.44 55 GLY B O 1
ATOM 3945 N N . ILE B 1 56 ? 27.281 25 19.781 1 97.31 56 ILE B N 1
ATOM 3946 C CA . ILE B 1 56 ? 26.312 24.453 20.719 1 97.31 56 ILE B CA 1
ATOM 3947 C C . ILE B 1 56 ? 26.953 23.297 21.5 1 97.31 56 ILE B C 1
ATOM 3949 O O . ILE B 1 56 ? 27.547 22.406 20.922 1 97.31 56 ILE B O 1
ATOM 3953 N N . ASP B 1 57 ? 26.828 23.375 22.781 1 97.75 57 ASP B N 1
ATOM 3954 C CA . ASP B 1 57 ? 27.156 22.25 23.656 1 97.75 57 ASP B CA 1
ATOM 3955 C C . ASP B 1 57 ? 25.906 21.406 23.938 1 97.75 57 ASP B C 1
ATOM 3957 O O . ASP B 1 57 ? 25.031 21.812 24.703 1 97.75 57 ASP B O 1
ATOM 3961 N N . PRO B 1 58 ? 25.844 20.25 23.375 1 97.5 58 PRO B N 1
ATOM 3962 C CA . PRO B 1 58 ? 24.641 19.422 23.562 1 97.5 58 PRO B CA 1
ATOM 3963 C C . PRO B 1 58 ? 24.359 19.141 25.031 1 97.5 58 PRO B C 1
ATOM 3965 O O . PRO B 1 58 ? 23.188 19.016 25.422 1 97.5 58 PRO B O 1
ATOM 3968 N N . ASP B 1 59 ? 25.359 19.109 25.828 1 96.94 59 ASP B N 1
ATOM 3969 C CA . ASP B 1 59 ? 25.188 18.797 27.25 1 96.94 59 ASP B CA 1
ATOM 3970 C C . ASP B 1 59 ? 24.562 19.984 27.984 1 96.94 59 ASP B C 1
ATOM 3972 O O . ASP B 1 59 ? 24.094 19.828 29.109 1 96.94 59 ASP B O 1
ATOM 3976 N N . ALA B 1 60 ? 24.578 21.078 27.422 1 97.12 60 ALA B N 1
ATOM 3977 C CA . ALA B 1 60 ? 24.031 22.281 28.047 1 97.12 60 ALA B CA 1
ATOM 3978 C C . ALA B 1 60 ? 22.531 22.391 27.797 1 97.12 60 ALA B C 1
ATOM 3980 O O . ALA B 1 60 ? 21.844 23.172 28.453 1 97.12 60 ALA B O 1
ATOM 3981 N N . VAL B 1 61 ? 21.969 21.594 26.906 1 97.81 61 VAL B N 1
ATOM 3982 C CA . VAL B 1 61 ? 20.531 21.578 26.672 1 97.81 61 VAL B CA 1
ATOM 3983 C C . VAL B 1 61 ? 19.844 20.766 27.75 1 97.81 61 VAL B C 1
ATOM 3985 O O . VAL B 1 61 ? 19.953 19.547 27.797 1 97.81 61 VAL B O 1
ATOM 3988 N N . ARG B 1 62 ? 19.062 21.422 28.562 1 97.06 62 ARG B N 1
ATOM 3989 C CA . ARG B 1 62 ? 18.531 20.75 29.734 1 97.06 62 ARG B CA 1
ATOM 3990 C C . ARG B 1 62 ? 17 20.703 29.703 1 97.06 62 ARG B C 1
ATOM 3992 O O . ARG B 1 62 ? 16.375 19.844 30.328 1 97.06 62 ARG B O 1
ATOM 3999 N N . SER B 1 63 ? 16.453 21.703 29.047 1 97.69 63 SER B N 1
ATOM 4000 C CA . SER B 1 63 ? 15.008 21.812 29.031 1 97.69 63 SER B CA 1
ATOM 4001 C C . SER B 1 63 ? 14.492 22.281 27.688 1 97.69 63 SER B C 1
ATOM 4003 O O . SER B 1 63 ? 15.266 22.75 26.844 1 97.69 63 SER B O 1
ATOM 4005 N N . VAL B 1 64 ? 13.195 22.156 27.516 1 97.56 64 VAL B N 1
ATOM 4006 C CA . VAL B 1 64 ? 12.531 22.578 26.281 1 97.56 64 VAL B CA 1
ATOM 4007 C C . VAL B 1 64 ? 12.773 24.062 26.047 1 97.56 64 VAL B C 1
ATOM 4009 O O . VAL B 1 64 ? 12.875 24.5 24.891 1 97.56 64 VAL B O 1
ATOM 4012 N N . ASP B 1 65 ? 12.945 24.844 27.109 1 96.69 65 ASP B N 1
ATOM 4013 C CA . ASP B 1 65 ? 13.188 26.281 26.969 1 96.69 65 ASP B CA 1
ATOM 4014 C C . ASP B 1 65 ? 14.523 26.547 26.266 1 96.69 65 ASP B C 1
ATOM 4016 O O . ASP B 1 65 ? 14.688 27.562 25.594 1 96.69 65 ASP B O 1
ATOM 4020 N N . ASP B 1 66 ? 15.445 25.656 26.406 1 97.62 66 ASP B N 1
ATOM 4021 C CA . ASP B 1 66 ? 16.781 25.828 25.828 1 97.62 66 ASP B CA 1
ATOM 4022 C C . ASP B 1 66 ? 16.734 25.672 24.297 1 97.62 66 ASP B C 1
ATOM 4024 O O . ASP B 1 66 ? 17.688 26.031 23.609 1 97.62 66 ASP B O 1
ATOM 4028 N N . LEU B 1 67 ? 15.641 25.109 23.75 1 97.75 67 LEU B N 1
ATOM 4029 C CA . LEU B 1 67 ? 15.516 24.922 22.312 1 97.75 67 LEU B CA 1
ATOM 4030 C C . LEU B 1 67 ? 15.602 26.25 21.578 1 97.75 67 LEU B C 1
ATOM 4032 O O . LEU B 1 67 ? 16.078 26.297 20.438 1 97.75 67 LEU B O 1
ATOM 4036 N N . ALA B 1 68 ? 15.172 27.312 22.219 1 95.25 68 ALA B N 1
ATOM 4037 C CA . ALA B 1 68 ? 15.141 28.625 21.578 1 95.25 68 ALA B CA 1
ATOM 4038 C C . ALA B 1 68 ? 16.531 29.062 21.156 1 95.25 68 ALA B C 1
ATOM 4040 O O . ALA B 1 68 ? 16.688 29.891 20.25 1 95.25 68 ALA B O 1
ATOM 4041 N N . GLU B 1 69 ? 17.562 28.484 21.75 1 94.31 69 GLU B N 1
ATOM 4042 C CA . GLU B 1 69 ? 18.938 28.875 21.484 1 94.31 69 GLU B CA 1
ATOM 4043 C C . GLU B 1 69 ? 19.547 28.016 20.391 1 94.31 69 GLU B C 1
ATOM 4045 O O . GLU B 1 69 ? 20.656 28.281 19.922 1 94.31 69 GLU B O 1
ATOM 4050 N N . LEU B 1 70 ? 18.875 27.031 19.984 1 97.75 70 LEU B N 1
ATOM 4051 C CA . LEU B 1 70 ? 19.391 26.094 19 1 97.75 70 LEU B CA 1
ATOM 4052 C C . LEU B 1 70 ? 18.969 26.5 17.594 1 97.75 70 LEU B C 1
ATOM 4054 O O . LEU B 1 70 ? 17.906 27.125 17.422 1 97.75 70 LEU B O 1
ATOM 4058 N N . PRO B 1 71 ? 19.734 26.219 16.641 1 97.44 71 PRO B N 1
ATOM 4059 C CA . PRO B 1 71 ? 19.344 26.516 15.258 1 97.44 71 PRO B CA 1
ATOM 4060 C C . PRO B 1 71 ? 18.188 25.656 14.773 1 97.44 71 PRO B C 1
ATOM 4062 O O . PRO B 1 71 ? 17.969 24.562 15.297 1 97.44 71 PRO B O 1
ATOM 4065 N N . PHE B 1 72 ? 17.469 26.172 13.758 1 98.44 72 PHE B N 1
ATOM 4066 C CA . PHE B 1 72 ? 16.422 25.391 13.109 1 98.44 72 PHE B CA 1
ATOM 4067 C C . PHE B 1 72 ? 17.016 24.359 12.156 1 98.44 72 PHE B C 1
ATOM 4069 O O . PHE B 1 72 ? 18.172 24.484 11.75 1 98.44 72 PHE B O 1
ATOM 4076 N N . THR B 1 73 ? 16.328 23.312 11.938 1 98.38 73 THR B N 1
ATOM 4077 C CA . THR B 1 73 ? 16.562 22.406 10.82 1 98.38 73 THR B CA 1
ATOM 4078 C C . THR B 1 73 ? 15.594 22.672 9.672 1 98.38 73 THR B C 1
ATOM 4080 O O . THR B 1 73 ? 14.383 22.703 9.875 1 98.38 73 THR B O 1
ATOM 4083 N N . GLU B 1 74 ? 16.141 22.875 8.469 1 96.19 74 GLU B N 1
ATOM 4084 C CA . GLU B 1 74 ? 15.344 23.234 7.297 1 96.19 74 GLU B CA 1
ATOM 4085 C C . GLU B 1 74 ? 15.219 22.047 6.34 1 96.19 74 GLU B C 1
ATOM 4087 O O . GLU B 1 74 ? 16.094 21.188 6.281 1 96.19 74 GLU B O 1
ATOM 4092 N N . LYS B 1 75 ? 14.141 22.047 5.625 1 92.75 75 LYS B N 1
ATOM 4093 C CA . LYS B 1 75 ? 13.898 20.984 4.648 1 92.75 75 LYS B CA 1
ATOM 4094 C C . LYS B 1 75 ? 15.039 20.891 3.639 1 92.75 75 LYS B C 1
ATOM 4096 O O . LYS B 1 75 ? 15.461 19.797 3.266 1 92.75 75 LYS B O 1
ATOM 4101 N N . GLN B 1 76 ? 15.492 22 3.182 1 92.88 76 GLN B N 1
ATOM 4102 C CA . GLN B 1 76 ? 16.578 22.016 2.199 1 92.88 76 GLN B CA 1
ATOM 4103 C C . GLN B 1 76 ? 17.828 21.359 2.754 1 92.88 76 GLN B C 1
ATOM 4105 O O . GLN B 1 76 ? 18.578 20.703 2.02 1 92.88 76 GLN B O 1
ATOM 4110 N N . GLU B 1 77 ? 18.094 21.562 3.998 1 96.31 77 GLU B N 1
ATOM 4111 C CA . GLU B 1 77 ? 19.25 20.922 4.617 1 96.31 77 GLU B CA 1
ATOM 4112 C C . GLU B 1 77 ? 19.156 19.406 4.531 1 96.31 77 GLU B C 1
ATOM 4114 O O . GLU B 1 77 ? 20.156 18.719 4.336 1 96.31 77 GLU B O 1
ATOM 4119 N N . LEU B 1 78 ? 17.969 18.906 4.754 1 95.12 78 LEU B N 1
ATOM 4120 C CA . LEU B 1 78 ? 17.766 17.469 4.676 1 95.12 78 LEU B CA 1
ATOM 4121 C C . LEU B 1 78 ? 17.938 16.969 3.248 1 95.12 78 LEU B C 1
ATOM 4123 O O . LEU B 1 78 ? 18.484 15.883 3.027 1 95.12 78 LEU B O 1
ATOM 4127 N N . ARG B 1 79 ? 17.469 17.703 2.311 1 91.31 79 ARG B N 1
ATOM 4128 C CA . ARG B 1 79 ? 17.656 17.344 0.909 1 91.31 79 ARG B CA 1
ATOM 4129 C C . ARG B 1 79 ? 19.141 17.297 0.553 1 91.31 79 ARG B C 1
ATOM 4131 O O . ARG B 1 79 ? 19.594 16.359 -0.119 1 91.31 79 ARG B O 1
ATOM 4138 N N . ASP B 1 80 ? 19.828 18.328 0.981 1 94.75 80 ASP B N 1
ATOM 4139 C CA . ASP B 1 80 ? 21.281 18.359 0.75 1 94.75 80 ASP B CA 1
ATOM 4140 C C . ASP B 1 80 ? 21.969 17.188 1.423 1 94.75 80 ASP B C 1
ATOM 4142 O O . ASP B 1 80 ? 22.891 16.594 0.85 1 94.75 80 ASP B O 1
ATOM 4146 N N . SER B 1 81 ? 21.531 16.906 2.59 1 96.12 81 SER B N 1
ATOM 4147 C CA . SER B 1 81 ? 22.062 15.781 3.332 1 96.12 81 SER B CA 1
ATOM 4148 C C . SER B 1 81 ? 21.891 14.477 2.559 1 96.12 81 SER B C 1
ATOM 4150 O O . SER B 1 81 ? 22.812 13.672 2.461 1 96.12 81 SER B O 1
ATOM 4152 N N . LEU B 1 82 ? 20.75 14.281 2.002 1 93.19 82 LEU B N 1
ATOM 4153 C CA . LEU B 1 82 ? 20.438 13.078 1.23 1 93.19 82 LEU B CA 1
ATOM 4154 C C . LEU B 1 82 ? 21.297 13.008 -0.029 1 93.19 82 LEU B C 1
ATOM 4156 O O . LEU B 1 82 ? 21.781 11.938 -0.393 1 93.19 82 LEU B O 1
ATOM 4160 N N . ALA B 1 83 ? 21.453 14.117 -0.628 1 90.56 83 ALA B N 1
ATOM 4161 C CA . ALA B 1 83 ? 22.266 14.172 -1.841 1 90.56 83 ALA B CA 1
ATOM 4162 C C . ALA B 1 83 ? 23.719 13.867 -1.537 1 90.56 83 ALA B C 1
ATOM 4164 O O . ALA B 1 83 ? 24.406 13.219 -2.334 1 90.56 83 ALA B O 1
ATOM 4165 N N . GLU B 1 84 ? 24.141 14.234 -0.39 1 95.12 84 GLU B N 1
ATOM 4166 C CA . GLU B 1 84 ? 25.531 14.117 -0.011 1 95.12 84 GLU B CA 1
ATOM 4167 C C . GLU B 1 84 ? 25.891 12.688 0.402 1 95.12 84 GLU B C 1
ATOM 4169 O O . GLU B 1 84 ? 27 12.219 0.149 1 95.12 84 GLU B O 1
ATOM 4174 N N . ALA B 1 85 ? 24.922 12.086 0.996 1 95.25 85 ALA B N 1
ATOM 4175 C CA . ALA B 1 85 ? 25.234 10.766 1.545 1 95.25 85 ALA B CA 1
ATOM 4176 C C . ALA B 1 85 ? 24.047 9.812 1.378 1 95.25 85 ALA B C 1
ATOM 4178 O O . ALA B 1 85 ? 23.422 9.422 2.361 1 95.25 85 ALA B O 1
ATOM 4179 N N . PRO B 1 86 ? 23.859 9.367 0.182 1 90.31 86 PRO B N 1
ATOM 4180 C CA . PRO B 1 86 ? 22.797 8.367 -0.007 1 90.31 86 PRO B CA 1
ATOM 4181 C C . PRO B 1 86 ? 23.078 7.066 0.739 1 90.31 86 PRO B C 1
ATOM 4183 O O . PRO B 1 86 ? 24.234 6.734 1.001 1 90.31 86 PRO B O 1
ATOM 4186 N N . PRO B 1 87 ? 22.109 6.379 1.205 1 91.12 87 PRO B N 1
ATOM 4187 C CA . PRO B 1 87 ? 20.719 6.547 0.774 1 91.12 87 PRO B CA 1
ATOM 4188 C C . PRO B 1 87 ? 19.875 7.34 1.774 1 91.12 87 PRO B C 1
ATOM 4190 O O . PRO B 1 87 ? 18.766 7.777 1.45 1 91.12 87 PRO B O 1
ATOM 4193 N N . LEU B 1 88 ? 20.328 7.566 3.002 1 95.88 88 LEU B N 1
ATOM 4194 C CA . LEU B 1 88 ? 19.453 8.156 4.004 1 95.88 88 LEU B CA 1
ATOM 4195 C C . LEU B 1 88 ? 20.047 9.438 4.57 1 95.88 88 LEU B C 1
ATOM 4197 O O . LEU B 1 88 ? 19.578 9.945 5.594 1 95.88 88 LEU B O 1
ATOM 4201 N N . GLY B 1 89 ? 21.109 9.945 3.938 1 95.94 89 GLY B N 1
ATOM 4202 C CA . GLY B 1 89 ? 21.656 11.25 4.277 1 95.94 89 GLY B CA 1
ATOM 4203 C C . GLY B 1 89 ? 22.578 11.219 5.484 1 95.94 89 GLY B C 1
ATOM 4204 O O . GLY B 1 89 ? 22.656 10.203 6.18 1 95.94 89 GLY B O 1
ATOM 4205 N N . ARG B 1 90 ? 23.172 12.328 5.723 1 97.38 90 ARG B N 1
ATOM 4206 C CA . ARG B 1 90 ? 24.078 12.484 6.859 1 97.38 90 ARG B CA 1
ATOM 4207 C C . ARG B 1 90 ? 23.297 12.57 8.172 1 97.38 90 ARG B C 1
ATOM 4209 O O . ARG B 1 90 ? 23.875 12.391 9.25 1 97.38 90 ARG B O 1
ATOM 4216 N N . HIS B 1 91 ? 22.016 12.812 8.023 1 97.75 91 HIS B N 1
ATOM 4217 C CA . HIS B 1 91 ? 21.219 13.031 9.227 1 97.75 91 HIS B CA 1
ATOM 4218 C C . HIS B 1 91 ? 20.719 11.703 9.805 1 97.75 91 HIS B C 1
ATOM 4220 O O . HIS B 1 91 ? 20.078 11.68 10.859 1 97.75 91 HIS B O 1
ATOM 4226 N N . VAL B 1 92 ? 21.016 10.625 9.125 1 97.31 92 VAL B N 1
ATOM 4227 C CA . VAL B 1 92 ? 20.703 9.328 9.719 1 97.31 92 VAL B CA 1
ATOM 4228 C C . VAL B 1 92 ? 21.578 9.094 10.945 1 97.31 92 VAL B C 1
ATOM 4230 O O . VAL B 1 92 ? 22.766 9.422 10.938 1 97.31 92 VAL B O 1
ATOM 4233 N N . ALA B 1 93 ? 20.969 8.57 12 1 98.25 93 ALA B N 1
ATOM 4234 C CA . ALA B 1 93 ? 21.672 8.43 13.266 1 98.25 93 ALA B CA 1
ATOM 4235 C C . ALA B 1 93 ? 21.703 6.98 13.734 1 98.25 93 ALA B C 1
ATOM 4237 O O . ALA B 1 93 ? 22.297 6.66 14.766 1 98.25 93 ALA B O 1
ATOM 4238 N N . ALA B 1 94 ? 21.109 6.07 12.984 1 98.06 94 ALA B N 1
ATOM 4239 C CA . ALA B 1 94 ? 21.062 4.66 13.367 1 98.06 94 ALA B CA 1
ATOM 4240 C C . ALA B 1 94 ? 21.953 3.822 12.453 1 98.06 94 ALA B C 1
ATOM 4242 O O . ALA B 1 94 ? 22.188 4.184 11.305 1 98.06 94 ALA B O 1
ATOM 4243 N N . ASP B 1 95 ? 22.406 2.742 13.023 1 96.12 95 ASP B N 1
ATOM 4244 C CA . ASP B 1 95 ? 23.062 1.729 12.203 1 96.12 95 ASP B CA 1
ATOM 4245 C C . ASP B 1 95 ? 22.156 1.271 11.062 1 96.12 95 ASP B C 1
ATOM 4247 O O . ASP B 1 95 ? 20.969 0.993 11.273 1 96.12 95 ASP B O 1
ATOM 4251 N N . PRO B 1 96 ? 22.719 1.27 9.875 1 93.81 96 PRO B N 1
ATOM 4252 C CA . PRO B 1 96 ? 21.906 0.856 8.727 1 93.81 96 PRO B CA 1
ATOM 4253 C C . PRO B 1 96 ? 21.219 -0.491 8.938 1 93.81 96 PRO B C 1
ATOM 4255 O O . PRO B 1 96 ? 20.125 -0.717 8.43 1 93.81 96 PRO B O 1
ATOM 4258 N N . ARG B 1 97 ? 21.797 -1.396 9.695 1 93.94 97 ARG B N 1
ATOM 4259 C CA . ARG B 1 97 ? 21.234 -2.727 9.938 1 93.94 97 ARG B CA 1
ATOM 4260 C C . ARG B 1 97 ? 19.984 -2.654 10.805 1 93.94 97 ARG B C 1
ATOM 4262 O O . ARG B 1 97 ? 19.234 -3.625 10.906 1 93.94 97 ARG B O 1
ATOM 4269 N N . ARG B 1 98 ? 19.781 -1.521 11.406 1 95.81 98 ARG B N 1
ATOM 4270 C CA . ARG B 1 98 ? 18.641 -1.355 12.305 1 95.81 98 ARG B CA 1
ATOM 4271 C C . ARG B 1 98 ? 17.453 -0.732 11.57 1 95.81 98 ARG B C 1
ATOM 4273 O O . ARG B 1 98 ? 16.359 -0.633 12.117 1 95.81 98 ARG B O 1
ATOM 4280 N N . ILE B 1 99 ? 17.719 -0.326 10.312 1 96.62 99 ILE B N 1
ATOM 4281 C CA . ILE B 1 99 ? 16.625 0.222 9.516 1 96.62 99 ILE B CA 1
ATOM 4282 C C . ILE B 1 99 ? 15.734 -0.911 9.016 1 96.62 99 ILE B C 1
ATOM 4284 O O . ILE B 1 99 ? 16.219 -1.861 8.391 1 96.62 99 ILE B O 1
ATOM 4288 N N . VAL B 1 100 ? 14.422 -0.792 9.242 1 95.81 100 VAL B N 1
ATOM 4289 C CA . VAL B 1 100 ? 13.531 -1.893 8.891 1 95.81 100 VAL B CA 1
ATOM 4290 C C . VAL B 1 100 ? 12.516 -1.423 7.855 1 95.81 100 VAL B C 1
ATOM 4292 O O . VAL B 1 100 ? 11.789 -2.234 7.277 1 95.81 100 VAL B O 1
ATOM 4295 N N . GLN B 1 101 ? 12.453 -0.189 7.641 1 95.94 101 GLN B N 1
ATOM 4296 C CA . GLN B 1 101 ? 11.477 0.388 6.723 1 95.94 101 GLN B CA 1
ATOM 4297 C C . GLN B 1 101 ? 11.977 1.714 6.152 1 95.94 101 GLN B C 1
ATOM 4299 O O . GLN B 1 101 ? 12.656 2.475 6.844 1 95.94 101 GLN B O 1
ATOM 4304 N N . VAL B 1 102 ? 11.633 1.991 4.918 1 96.88 102 VAL B N 1
ATOM 4305 C CA . VAL B 1 102 ? 11.969 3.254 4.27 1 96.88 102 VAL B CA 1
ATOM 4306 C C . VAL B 1 102 ? 10.727 3.826 3.584 1 96.88 102 VAL B C 1
ATOM 4308 O O . VAL B 1 102 ? 10.016 3.109 2.877 1 96.88 102 VAL B O 1
ATOM 4311 N N . GLN B 1 103 ? 10.406 5.031 3.885 1 96 103 GLN B N 1
ATOM 4312 C CA . GLN B 1 103 ? 9.328 5.773 3.23 1 96 103 GLN B CA 1
ATOM 4313 C C . GLN B 1 103 ? 9.891 6.883 2.346 1 96 103 GLN B C 1
ATOM 4315 O O . GLN B 1 103 ? 11.055 7.277 2.492 1 96 103 GLN B O 1
ATOM 4320 N N . ALA B 1 104 ? 9.055 7.32 1.397 1 91.38 104 ALA B N 1
ATOM 4321 C CA . ALA B 1 104 ? 9.43 8.414 0.506 1 91.38 104 ALA B CA 1
ATOM 4322 C C . ALA B 1 104 ? 8.383 9.523 0.532 1 91.38 104 ALA B C 1
ATOM 4324 O O . ALA B 1 104 ? 7.211 9.273 0.834 1 91.38 104 ALA B O 1
ATOM 4325 N N . SER B 1 105 ? 8.922 10.703 0.232 1 85.19 105 SER B N 1
ATOM 4326 C CA . SER B 1 105 ? 7.969 11.797 0.104 1 85.19 105 SER B CA 1
ATOM 4327 C C . SER B 1 105 ? 7.129 11.648 -1.162 1 85.19 105 SER B C 1
ATOM 4329 O O . SER B 1 105 ? 7.578 11.062 -2.146 1 85.19 105 SER B O 1
ATOM 4331 N N . SER B 1 106 ? 5.984 12.141 -1.198 1 71.12 106 SER B N 1
ATOM 4332 C CA . SER B 1 106 ? 5.023 11.953 -2.281 1 71.12 106 SER B CA 1
ATOM 4333 C C . SER B 1 106 ? 5.277 12.938 -3.418 1 71.12 106 SER B C 1
ATOM 4335 O O . SER B 1 106 ? 4.699 12.805 -4.5 1 71.12 106 SER B O 1
ATOM 4337 N N . GLY B 1 107 ? 6.141 13.906 -3.271 1 63.28 107 GLY B N 1
ATOM 4338 C CA . GLY B 1 107 ? 6.285 15 -4.223 1 63.28 107 GLY B CA 1
ATOM 4339 C C . GLY B 1 107 ? 6.68 14.531 -5.609 1 63.28 107 GLY B C 1
ATOM 4340 O O . GLY B 1 107 ? 7.336 13.5 -5.758 1 63.28 107 GLY B O 1
ATOM 4341 N N . THR B 1 108 ? 6.066 15.062 -6.66 1 52.38 108 THR B N 1
ATOM 4342 C CA . THR B 1 108 ? 6.191 14.656 -8.055 1 52.38 108 THR B CA 1
ATOM 4343 C C . THR B 1 108 ? 7.43 15.281 -8.688 1 52.38 108 THR B C 1
ATOM 4345 O O . THR B 1 108 ? 7.891 14.828 -9.742 1 52.38 108 THR B O 1
ATOM 4348 N N . THR B 1 109 ? 7.879 16.391 -8.102 1 55.16 109 THR B N 1
ATOM 4349 C CA . THR B 1 109 ? 8.992 17.062 -8.773 1 55.16 109 THR B CA 1
ATOM 4350 C C . THR B 1 109 ? 10.32 16.656 -8.148 1 55.16 109 THR B C 1
ATOM 4352 O O . THR B 1 109 ? 10.43 16.562 -6.922 1 55.16 109 THR B O 1
ATOM 4355 N N . GLY B 1 110 ? 11.234 16.062 -8.945 1 62.25 110 GLY B N 1
ATOM 4356 C CA . GLY B 1 110 ? 12.594 15.758 -8.531 1 62.25 110 GLY B CA 1
ATOM 4357 C C . GLY B 1 110 ? 12.711 14.461 -7.762 1 62.25 110 GLY B C 1
ATOM 4358 O O . GLY B 1 110 ? 11.812 13.617 -7.824 1 62.25 110 GLY B O 1
ATOM 4359 N N . SER B 1 111 ? 13.781 14.273 -7.074 1 75.75 111 SER B N 1
ATOM 4360 C CA . SER B 1 111 ? 14.008 13.094 -6.246 1 75.75 111 SER B CA 1
ATOM 4361 C C . SER B 1 111 ? 13.234 13.18 -4.938 1 75.75 111 SER B C 1
ATOM 4363 O O . SER B 1 111 ? 13.219 14.227 -4.281 1 75.75 111 SER B O 1
ATOM 4365 N N . PRO B 1 112 ? 12.602 12.148 -4.621 1 82.44 112 PRO B N 1
ATOM 4366 C CA . PRO B 1 112 ? 11.891 12.148 -3.342 1 82.44 112 PRO B CA 1
ATOM 4367 C C . PRO B 1 112 ? 12.836 12.211 -2.143 1 82.44 112 PRO B C 1
ATOM 4369 O O . PRO B 1 112 ? 14.031 11.93 -2.275 1 82.44 112 PRO B O 1
ATOM 4372 N N . SER B 1 113 ? 12.352 12.773 -1.091 1 89.44 113 SER B N 1
ATOM 4373 C CA . SER B 1 113 ? 13.039 12.602 0.186 1 89.44 113 SER B CA 1
ATOM 4374 C C . SER B 1 113 ? 12.75 11.227 0.786 1 89.44 113 SER B C 1
ATOM 4376 O O . SER B 1 113 ? 11.648 10.695 0.634 1 89.44 113 SER B O 1
ATOM 4378 N N . TYR B 1 114 ? 13.742 10.688 1.42 1 94.44 114 TYR B N 1
ATOM 4379 C CA . TYR B 1 114 ? 13.625 9.352 1.992 1 94.44 114 TYR B CA 1
ATOM 4380 C C . TYR B 1 114 ? 13.766 9.391 3.51 1 94.44 114 TYR B C 1
ATOM 4382 O O . TYR B 1 114 ? 14.594 10.133 4.039 1 94.44 114 TYR B O 1
ATOM 4390 N N . VAL B 1 115 ? 12.953 8.625 4.152 1 95.75 115 VAL B N 1
ATOM 4391 C CA . VAL B 1 115 ? 13.016 8.523 5.605 1 95.75 115 VAL B CA 1
ATOM 4392 C C . VAL B 1 115 ? 13.109 7.055 6.016 1 95.75 115 VAL B C 1
ATOM 4394 O O . VAL B 1 115 ? 12.273 6.238 5.625 1 95.75 115 VAL B O 1
ATOM 4397 N N . GLY B 1 116 ? 14.148 6.723 6.781 1 96.75 116 GLY B N 1
ATOM 4398 C CA . GLY B 1 116 ? 14.281 5.387 7.348 1 96.75 116 GLY B CA 1
ATOM 4399 C C . GLY B 1 116 ? 13.68 5.266 8.734 1 96.75 116 GLY B C 1
ATOM 4400 O O . GLY B 1 116 ? 13.617 6.25 9.477 1 96.75 116 GLY B O 1
ATOM 4401 N N . LEU B 1 117 ? 13.281 4.098 9.07 1 97.25 117 LEU B N 1
ATOM 4402 C CA . LEU B 1 117 ? 12.719 3.809 10.391 1 97.25 117 LEU B CA 1
ATOM 4403 C C . LEU B 1 117 ? 13.336 2.543 10.977 1 97.25 117 LEU B C 1
ATOM 4405 O O . LEU B 1 117 ? 13.516 1.549 10.266 1 97.25 117 LEU B O 1
ATOM 4409 N N . THR B 1 118 ? 13.703 2.656 12.25 1 96.69 118 THR B N 1
ATOM 4410 C CA . THR B 1 118 ? 13.977 1.445 13.023 1 96.69 118 THR B CA 1
ATOM 4411 C C . THR B 1 118 ? 12.68 0.819 13.523 1 96.69 118 THR B C 1
ATOM 4413 O O . THR B 1 118 ? 11.602 1.394 13.352 1 96.69 118 THR B O 1
ATOM 4416 N N . ALA B 1 119 ? 12.797 -0.341 14.117 1 95.06 119 ALA B N 1
ATOM 4417 C CA . ALA B 1 119 ? 11.617 -0.972 14.703 1 95.06 119 ALA B CA 1
ATOM 4418 C C . ALA B 1 119 ? 10.992 -0.079 15.773 1 95.06 119 ALA B C 1
ATOM 4420 O O . ALA B 1 119 ? 9.766 0.043 15.852 1 95.06 119 ALA B O 1
ATOM 4421 N N . SER B 1 120 ? 11.836 0.524 16.547 1 96.12 120 SER B N 1
ATOM 4422 C CA . SER B 1 120 ? 11.359 1.434 17.578 1 96.12 120 SER B CA 1
ATOM 4423 C C . SER B 1 120 ? 10.664 2.645 16.984 1 96.12 120 SER B C 1
ATOM 4425 O O . SER B 1 120 ? 9.656 3.121 17.516 1 96.12 120 SER B O 1
ATOM 4427 N N . ASP B 1 121 ? 11.18 3.137 15.906 1 97.19 121 ASP B N 1
ATOM 4428 C CA . ASP B 1 121 ? 10.562 4.27 15.227 1 97.19 121 ASP B CA 1
ATOM 4429 C C . ASP B 1 121 ? 9.172 3.906 14.711 1 97.19 121 ASP B C 1
ATOM 4431 O O . ASP B 1 121 ? 8.242 4.711 14.797 1 97.19 121 ASP B O 1
ATOM 4435 N N . VAL B 1 122 ? 9.039 2.707 14.164 1 96.31 122 VAL B N 1
ATOM 4436 C CA . VAL B 1 122 ? 7.738 2.256 13.672 1 96.31 122 VAL B CA 1
ATOM 4437 C C . VAL B 1 122 ? 6.734 2.227 14.82 1 96.31 122 VAL B C 1
ATOM 4439 O O . VAL B 1 122 ? 5.602 2.688 14.68 1 96.31 122 VAL B O 1
ATOM 4442 N N . ALA B 1 123 ? 7.156 1.74 15.922 1 95.75 123 ALA B N 1
ATOM 4443 C CA . ALA B 1 123 ? 6.293 1.697 17.094 1 95.75 123 ALA B CA 1
ATOM 4444 C C . ALA B 1 123 ? 5.879 3.102 17.531 1 95.75 123 ALA B C 1
ATOM 4446 O O . ALA B 1 123 ? 4.719 3.338 17.875 1 95.75 123 ALA B O 1
ATOM 4447 N N . THR B 1 124 ? 6.824 3.967 17.5 1 97.06 124 THR B N 1
ATOM 4448 C CA . THR B 1 124 ? 6.547 5.352 17.875 1 97.06 124 THR B CA 1
ATOM 4449 C C . THR B 1 124 ? 5.543 5.973 16.906 1 97.06 124 THR B C 1
ATOM 4451 O O . THR B 1 124 ? 4.598 6.641 17.328 1 97.06 124 THR B O 1
ATOM 4454 N N . TRP B 1 125 ? 5.734 5.727 15.602 1 97.38 125 TRP B N 1
ATOM 4455 C CA . TRP B 1 125 ? 4.812 6.258 14.602 1 97.38 125 TRP B CA 1
ATOM 4456 C C . TRP B 1 125 ? 3.406 5.707 14.812 1 97.38 125 TRP B C 1
ATOM 4458 O O . TRP B 1 125 ? 2.422 6.438 14.68 1 97.38 125 TRP B O 1
ATOM 4468 N N . CYS B 1 126 ? 3.318 4.426 15.148 1 96.94 126 CYS B N 1
ATOM 4469 C CA . CYS B 1 126 ? 2.025 3.807 15.406 1 96.94 126 CYS B CA 1
ATOM 4470 C C . CYS B 1 126 ? 1.351 4.445 16.625 1 96.94 126 CYS B C 1
ATOM 4472 O O . CYS B 1 126 ? 0.156 4.746 16.578 1 96.94 126 CYS B O 1
ATOM 4474 N N . GLU B 1 127 ? 2.137 4.691 17.625 1 97.5 127 GLU B N 1
ATOM 4475 C CA . GLU B 1 127 ? 1.598 5.293 18.828 1 97.5 127 GLU B CA 1
ATOM 4476 C C . GLU B 1 127 ? 1.082 6.707 18.562 1 97.5 127 GLU B C 1
ATOM 4478 O O . GLU B 1 127 ? -0.016 7.062 19 1 97.5 127 GLU B O 1
ATOM 4483 N N . LEU B 1 128 ? 1.847 7.441 17.891 1 98.12 128 LEU B N 1
ATOM 4484 C CA . LEU B 1 128 ? 1.44 8.797 17.516 1 98.12 128 LEU B CA 1
ATOM 4485 C C . LEU B 1 128 ? 0.132 8.773 16.734 1 98.12 128 LEU B C 1
ATOM 4487 O O . LEU B 1 128 ? -0.811 9.492 17.078 1 98.12 128 LEU B O 1
ATOM 4491 N N . GLY B 1 129 ? 0.081 7.941 15.758 1 98.19 129 GLY B N 1
ATOM 4492 C CA . GLY B 1 129 ? -1.098 7.852 14.906 1 98.19 129 GLY B CA 1
ATOM 4493 C C . GLY B 1 129 ? -2.318 7.324 15.641 1 98.19 129 GLY B C 1
ATOM 4494 O O . GLY B 1 129 ? -3.436 7.793 15.406 1 98.19 129 GLY B O 1
ATOM 4495 N N . ALA B 1 130 ? -2.074 6.34 16.5 1 98.38 130 ALA B N 1
ATOM 4496 C CA . ALA B 1 130 ? -3.182 5.762 17.266 1 98.38 130 ALA B CA 1
ATOM 4497 C C . ALA B 1 130 ? -3.865 6.812 18.125 1 98.38 130 ALA B C 1
ATOM 4499 O O . ALA B 1 130 ? -5.094 6.867 18.188 1 98.38 130 ALA B O 1
ATOM 4500 N N . ARG B 1 131 ? -3.082 7.648 18.75 1 98.62 131 ARG B N 1
ATOM 4501 C CA . ARG B 1 131 ? -3.654 8.703 19.578 1 98.62 131 ARG B CA 1
ATOM 4502 C C . ARG B 1 131 ? -4.488 9.664 18.734 1 98.62 131 ARG B C 1
ATOM 4504 O O . ARG B 1 131 ? -5.594 10.047 19.141 1 98.62 131 ARG B O 1
ATOM 4511 N N . ALA B 1 132 ? -4.004 9.992 17.609 1 98.69 132 ALA B N 1
ATOM 4512 C CA . ALA B 1 132 ? -4.707 10.922 16.734 1 98.69 132 ALA B CA 1
ATOM 4513 C C . ALA B 1 132 ? -6 10.305 16.203 1 98.69 132 ALA B C 1
ATOM 4515 O O . ALA B 1 132 ? -7.066 10.922 16.281 1 98.69 132 ALA B O 1
ATOM 4516 N N . LEU B 1 133 ? -5.922 9.078 15.719 1 98.69 133 LEU B N 1
ATOM 4517 C CA . LEU B 1 133 ? -7.082 8.445 15.102 1 98.69 133 LEU B CA 1
ATOM 4518 C C . LEU B 1 133 ? -8.109 8.055 16.156 1 98.69 133 LEU B C 1
ATOM 4520 O O . LEU B 1 133 ? -9.32 8.078 15.883 1 98.69 133 LEU B O 1
ATOM 4524 N N . TYR B 1 134 ? -7.625 7.699 17.312 1 98.81 134 TYR B N 1
ATOM 4525 C CA . TYR B 1 134 ? -8.555 7.465 18.406 1 98.81 134 TYR B CA 1
ATOM 4526 C C . TYR B 1 134 ? -9.312 8.742 18.766 1 98.81 134 TYR B C 1
ATOM 4528 O O . TYR B 1 134 ? -10.523 8.703 19 1 98.81 134 TYR B O 1
ATOM 4536 N N . ALA B 1 135 ? -8.648 9.844 18.812 1 98.62 135 ALA B N 1
ATOM 4537 C CA . ALA B 1 135 ? -9.312 11.125 19 1 98.62 135 ALA B CA 1
ATOM 4538 C C . ALA B 1 135 ? -10.344 11.383 17.906 1 98.62 135 ALA B C 1
ATOM 4540 O O . ALA B 1 135 ? -11.414 11.938 18.172 1 98.62 135 ALA B O 1
ATOM 4541 N N . ASN B 1 136 ? -10.031 10.961 16.703 1 98.5 136 ASN B N 1
ATOM 4542 C CA . ASN B 1 136 ? -10.914 11.18 15.562 1 98.5 136 ASN B CA 1
ATOM 4543 C C . ASN B 1 136 ? -12.133 10.266 15.617 1 98.5 136 ASN B C 1
ATOM 4545 O O . ASN B 1 136 ? -13.023 10.352 14.766 1 98.5 136 ASN B O 1
ATOM 4549 N N . GLY B 1 137 ? -12.18 9.297 16.531 1 98.31 137 GLY B N 1
ATOM 4550 C CA . GLY B 1 137 ? -13.359 8.461 16.703 1 98.31 137 GLY B CA 1
ATOM 4551 C C . GLY B 1 137 ? -13.148 7.039 16.219 1 98.31 137 GLY B C 1
ATOM 4552 O O . GLY B 1 137 ? -14.086 6.234 16.219 1 98.31 137 GLY B O 1
ATOM 4553 N N . PHE B 1 138 ? -11.961 6.699 15.82 1 98.56 138 PHE B N 1
ATOM 4554 C CA . PHE B 1 138 ? -11.648 5.328 15.43 1 98.56 138 PHE B CA 1
ATOM 4555 C C . PHE B 1 138 ? -11.508 4.438 16.656 1 98.56 138 PHE B C 1
ATOM 4557 O O . PHE B 1 138 ? -10.992 4.871 17.688 1 98.56 138 PHE B O 1
ATOM 4564 N N . ARG B 1 139 ? -11.961 3.188 16.609 1 98.19 139 ARG B N 1
ATOM 4565 C CA . ARG B 1 139 ? -11.953 2.283 17.75 1 98.19 139 ARG B CA 1
ATOM 4566 C C . ARG B 1 139 ? -11.5 0.886 17.344 1 98.19 139 ARG B C 1
ATOM 4568 O O . ARG B 1 139 ? -11.773 0.438 16.219 1 98.19 139 ARG B O 1
ATOM 4575 N N . PRO B 1 140 ? -10.836 0.212 18.312 1 96.5 140 PRO B N 1
ATOM 4576 C CA . PRO B 1 140 ? -10.531 -1.197 18.047 1 96.5 140 PRO B CA 1
ATOM 4577 C C . PRO B 1 140 ? -11.766 -2.006 17.656 1 96.5 140 PRO B C 1
ATOM 4579 O O . PRO B 1 140 ? -12.844 -1.789 18.219 1 96.5 140 PRO B O 1
ATOM 4582 N N . GLY B 1 141 ? -11.555 -2.904 16.672 1 94.88 141 GLY B N 1
ATOM 4583 C CA . GLY B 1 141 ? -12.664 -3.738 16.234 1 94.88 141 GLY B CA 1
ATOM 4584 C C . GLY B 1 141 ? -13.383 -3.191 15.023 1 94.88 141 GLY B C 1
ATOM 4585 O O . GLY B 1 141 ? -14.125 -3.914 14.359 1 94.88 141 GLY B O 1
ATOM 4586 N N . ASP B 1 142 ? -13.141 -1.903 14.695 1 97.12 142 ASP B N 1
ATOM 4587 C CA . ASP B 1 142 ? -13.727 -1.289 13.508 1 97.12 142 ASP B CA 1
ATOM 4588 C C . ASP B 1 142 ? -13.07 -1.814 12.234 1 97.12 142 ASP B C 1
ATOM 4590 O O . ASP B 1 142 ? -12.031 -2.479 12.297 1 97.12 142 ASP B O 1
ATOM 4594 N N . ARG B 1 143 ? -13.742 -1.549 11.117 1 97.75 143 ARG B N 1
ATOM 4595 C CA . ARG B 1 143 ? -13.195 -1.738 9.773 1 97.75 143 ARG B CA 1
ATOM 4596 C C . ARG B 1 143 ? -13.078 -0.408 9.039 1 97.75 143 ARG B C 1
ATOM 4598 O O . ARG B 1 143 ? -13.969 0.439 9.133 1 97.75 143 ARG B O 1
ATOM 4605 N N . ALA B 1 144 ? -11.984 -0.234 8.336 1 98.5 144 ALA B N 1
ATOM 4606 C CA . ALA B 1 144 ? -11.727 1.054 7.695 1 98.5 144 ALA B CA 1
ATOM 4607 C C . ALA B 1 144 ? -11.461 0.882 6.203 1 98.5 144 ALA B C 1
ATOM 4609 O O . ALA B 1 144 ? -10.641 0.053 5.805 1 98.5 144 ALA B O 1
ATOM 4610 N N . LEU B 1 145 ? -12.195 1.621 5.414 1 98.44 145 LEU B N 1
ATOM 4611 C CA . LEU B 1 145 ? -11.812 1.755 4.016 1 98.44 145 LEU B CA 1
ATOM 4612 C C . LEU B 1 145 ? -10.688 2.775 3.857 1 98.44 145 LEU B C 1
ATOM 4614 O O . LEU B 1 145 ? -10.852 3.945 4.211 1 98.44 145 LEU B O 1
ATOM 4618 N N . HIS B 1 146 ? -9.578 2.32 3.35 1 97.75 146 HIS B N 1
ATOM 4619 C CA . HIS B 1 146 ? -8.391 3.152 3.154 1 97.75 146 HIS B CA 1
ATOM 4620 C C . HIS B 1 146 ? -8.445 3.877 1.814 1 97.75 146 HIS B C 1
ATOM 4622 O O . HIS B 1 146 ? -8.203 3.271 0.767 1 97.75 146 HIS B O 1
ATOM 4628 N N . ALA B 1 147 ? -8.609 5.188 1.852 1 95.12 147 ALA B N 1
ATOM 4629 C CA . ALA B 1 147 ? -8.797 5.953 0.621 1 95.12 147 ALA B CA 1
ATOM 4630 C C . ALA B 1 147 ? -7.668 6.961 0.43 1 95.12 147 ALA B C 1
ATOM 4632 O O . ALA B 1 147 ? -7.789 7.895 -0.37 1 95.12 147 ALA B O 1
ATOM 4633 N N . PHE B 1 148 ? -6.578 6.891 1.223 1 93.44 148 PHE B N 1
ATOM 4634 C CA . PHE B 1 148 ? -5.32 7.527 0.86 1 93.44 148 PHE B CA 1
ATOM 4635 C C . PHE B 1 148 ? -4.602 6.734 -0.225 1 93.44 148 PHE B C 1
ATOM 4637 O O . PHE B 1 148 ? -4.922 5.57 -0.465 1 93.44 148 PHE B O 1
ATOM 4644 N N . GLY B 1 149 ? -3.693 7.41 -0.87 1 89.12 149 GLY B N 1
ATOM 4645 C CA . GLY B 1 149 ? -2.822 6.664 -1.762 1 89.12 149 GLY B CA 1
ATOM 4646 C C . GLY B 1 149 ? -1.991 5.613 -1.044 1 89.12 149 GLY B C 1
ATOM 4647 O O . GLY B 1 149 ? -1.507 5.852 0.065 1 89.12 149 GLY B O 1
ATOM 4648 N N . MET B 1 150 ? -1.822 4.438 -1.687 1 92.56 150 MET B N 1
ATOM 4649 C CA . MET B 1 150 ? -1.06 3.336 -1.107 1 92.56 150 MET B CA 1
ATOM 4650 C C . MET B 1 150 ? 0.339 3.268 -1.712 1 92.56 150 MET B C 1
ATOM 4652 O O . MET B 1 150 ? 1.204 2.551 -1.206 1 92.56 150 MET B O 1
ATOM 4656 N N . SER B 1 151 ? 0.631 4.078 -2.721 1 87.88 151 SER B N 1
ATOM 4657 C CA . SER B 1 151 ? 1.872 3.955 -3.48 1 87.88 151 SER B CA 1
ATOM 4658 C C . SER B 1 151 ? 2.775 5.164 -3.264 1 87.88 151 SER B C 1
ATOM 4660 O O . SER B 1 151 ? 2.602 5.91 -2.299 1 87.88 151 SER B O 1
ATOM 4662 N N . LYS B 1 152 ? 3.938 5.219 -3.975 1 88.5 152 LYS B N 1
ATOM 4663 C CA . LYS B 1 152 ? 4.926 6.297 -4 1 88.5 152 LYS B CA 1
ATOM 4664 C C . LYS B 1 152 ? 5.73 6.336 -2.707 1 88.5 152 LYS B C 1
ATOM 4666 O O . LYS B 1 152 ? 6.531 7.246 -2.494 1 88.5 152 LYS B O 1
ATOM 4671 N N . GLY B 1 153 ? 5.426 5.434 -1.87 1 91.38 153 GLY B N 1
ATOM 4672 C CA . GLY B 1 153 ? 6.109 5.43 -0.585 1 91.38 153 GLY B CA 1
ATOM 4673 C C . GLY B 1 153 ? 5.523 6.426 0.4 1 91.38 153 GLY B C 1
ATOM 4674 O O . GLY B 1 153 ? 6.105 6.668 1.461 1 91.38 153 GLY B O 1
ATOM 4675 N N . PHE B 1 154 ? 4.379 6.902 0.093 1 88.31 154 PHE B N 1
ATOM 4676 C CA . PHE B 1 154 ? 3.699 7.941 0.861 1 88.31 154 PHE B CA 1
ATOM 4677 C C . PHE B 1 154 ? 3.309 7.426 2.242 1 88.31 154 PHE B C 1
ATOM 4679 O O . PHE B 1 154 ? 2.859 6.285 2.379 1 88.31 154 PHE B O 1
ATOM 4686 N N . VAL B 1 155 ? 3.447 8.273 3.264 1 93 155 VAL B N 1
ATOM 4687 C CA . VAL B 1 155 ? 3.199 7.844 4.637 1 93 155 VAL B CA 1
ATOM 4688 C C . VAL B 1 155 ? 1.704 7.609 4.84 1 93 155 VAL B C 1
ATOM 4690 O O . VAL B 1 155 ? 1.302 6.938 5.797 1 93 155 VAL B O 1
ATOM 4693 N N . GLY B 1 156 ? 0.901 8.164 3.934 1 93.44 156 GLY B N 1
ATOM 4694 C CA . GLY B 1 156 ? -0.524 7.887 3.996 1 93.44 156 GLY B CA 1
ATOM 4695 C C . GLY B 1 156 ? -0.872 6.469 3.576 1 93.44 156 GLY B C 1
ATOM 4696 O O . GLY B 1 156 ? -2.016 6.035 3.73 1 93.44 156 GLY B O 1
ATOM 4697 N N . GLY B 1 157 ? 0.059 5.73 3.078 1 94.25 157 GLY B N 1
ATOM 4698 C CA . GLY B 1 157 ? -0.135 4.355 2.645 1 94.25 157 GLY B CA 1
ATOM 4699 C C . GLY B 1 157 ? 0.191 3.34 3.725 1 94.25 157 GLY B C 1
ATOM 4700 O O . GLY B 1 157 ? -0.59 3.146 4.656 1 94.25 157 GLY B O 1
ATOM 4701 N N . LEU B 1 158 ? 1.368 2.75 3.707 1 95.81 158 LEU B N 1
ATOM 4702 C CA . LEU B 1 158 ? 1.768 1.652 4.582 1 95.81 158 LEU B CA 1
ATOM 4703 C C . LEU B 1 158 ? 1.74 2.086 6.043 1 95.81 158 LEU B C 1
ATOM 4705 O O . LEU B 1 158 ? 1.208 1.373 6.898 1 95.81 158 LEU B O 1
ATOM 4709 N N . PRO B 1 159 ? 2.217 3.262 6.391 1 96.88 159 PRO B N 1
ATOM 4710 C CA . PRO B 1 159 ? 2.205 3.623 7.809 1 96.88 159 PRO B CA 1
ATOM 4711 C C . PRO B 1 159 ? 0.792 3.738 8.375 1 96.88 159 PRO B C 1
ATOM 4713 O O . PRO B 1 159 ? 0.556 3.371 9.531 1 96.88 159 PRO B O 1
ATOM 4716 N N . VAL B 1 160 ? -0.107 4.238 7.551 1 97.38 160 VAL B N 1
ATOM 4717 C CA . VAL B 1 160 ? -1.482 4.309 8.031 1 97.38 160 VAL B CA 1
ATOM 4718 C C . VAL B 1 160 ? -2.023 2.896 8.258 1 97.38 160 VAL B C 1
ATOM 4720 O O . VAL B 1 160 ? -2.713 2.641 9.25 1 97.38 160 VAL B O 1
ATOM 4723 N N . VAL B 1 161 ? -1.724 1.977 7.367 1 97 161 VAL B N 1
ATOM 4724 C CA . VAL B 1 161 ? -2.115 0.585 7.566 1 97 161 VAL B CA 1
ATOM 4725 C C . VAL B 1 161 ? -1.568 0.081 8.898 1 97 161 VAL B C 1
ATOM 4727 O O . VAL B 1 161 ? -2.293 -0.546 9.68 1 97 161 VAL B O 1
ATOM 4730 N N . GLN B 1 162 ? -0.341 0.363 9.164 1 96.12 162 GLN B N 1
ATOM 4731 C CA . GLN B 1 162 ? 0.319 -0.102 10.375 1 96.12 162 GLN B CA 1
ATOM 4732 C C . GLN B 1 162 ? -0.329 0.5 11.625 1 96.12 162 GLN B C 1
ATOM 4734 O O . GLN B 1 162 ? -0.499 -0.184 12.633 1 96.12 162 GLN B O 1
ATOM 4739 N N . ILE B 1 163 ? -0.678 1.786 11.547 1 97.38 163 ILE B N 1
ATOM 4740 C CA . ILE B 1 163 ? -1.349 2.447 12.664 1 97.38 163 ILE B CA 1
ATOM 4741 C C . ILE B 1 163 ? -2.689 1.769 12.938 1 97.38 163 ILE B C 1
ATOM 4743 O O . ILE B 1 163 ? -3.006 1.446 14.086 1 97.38 163 ILE B O 1
ATOM 4747 N N . LEU B 1 164 ? -3.455 1.549 11.898 1 97.62 164 LEU B N 1
ATOM 4748 C CA . LEU B 1 164 ? -4.77 0.936 12.047 1 97.62 164 LEU B CA 1
ATOM 4749 C C . LEU B 1 164 ? -4.652 -0.472 12.617 1 97.62 164 LEU B C 1
ATOM 4751 O O . LEU B 1 164 ? -5.395 -0.841 13.531 1 97.62 164 LEU B O 1
ATOM 4755 N N . GLN B 1 165 ? -3.75 -1.236 12.109 1 95.69 165 GLN B N 1
ATOM 4756 C CA . GLN B 1 165 ? -3.541 -2.582 12.633 1 95.69 165 GLN B CA 1
ATOM 4757 C C . GLN B 1 165 ? -3.098 -2.543 14.094 1 95.69 165 GLN B C 1
ATOM 4759 O O . GLN B 1 165 ? -3.537 -3.359 14.898 1 95.69 165 GLN B O 1
ATOM 4764 N N . TYR B 1 166 ? -2.213 -1.567 14.414 1 96 166 TYR B N 1
ATOM 4765 C CA . TYR B 1 166 ? -1.766 -1.355 15.789 1 96 166 TYR B CA 1
ATOM 4766 C C . TYR B 1 166 ? -2.947 -1.08 16.719 1 96 166 TYR B C 1
ATOM 4768 O O . TYR B 1 166 ? -2.945 -1.496 17.875 1 96 166 TYR B O 1
ATOM 4776 N N . MET B 1 167 ? -3.961 -0.489 16.188 1 97.19 167 MET B N 1
ATOM 4777 C CA . MET B 1 167 ? -5.145 -0.128 16.969 1 97.19 167 MET B CA 1
ATOM 4778 C C . MET B 1 167 ? -6.133 -1.288 17.016 1 97.19 167 MET B C 1
ATOM 4780 O O . MET B 1 167 ? -7.164 -1.2 17.688 1 97.19 167 MET B O 1
ATOM 4784 N N . GLY B 1 168 ? -5.887 -2.385 16.281 1 96.31 168 GLY B N 1
ATOM 4785 C CA . GLY B 1 168 ? -6.844 -3.477 16.188 1 96.31 168 GLY B CA 1
ATOM 4786 C C . GLY B 1 168 ? -7.98 -3.191 15.227 1 96.31 168 GLY B C 1
ATOM 4787 O O . GLY B 1 168 ? -9.086 -3.719 15.391 1 96.31 168 GLY B O 1
ATOM 4788 N N . ILE B 1 169 ? -7.758 -2.299 14.312 1 97.31 169 ILE B N 1
ATOM 4789 C CA . ILE B 1 169 ? -8.727 -1.965 13.273 1 97.31 169 ILE B CA 1
ATOM 4790 C C . ILE B 1 169 ? -8.391 -2.729 11.992 1 97.31 169 ILE B C 1
ATOM 4792 O O . ILE B 1 169 ? -7.219 -2.84 11.617 1 97.31 169 ILE B O 1
ATOM 4796 N N . VAL B 1 170 ? -9.391 -3.299 11.344 1 96.81 170 VAL B N 1
ATOM 4797 C CA . VAL B 1 170 ? -9.188 -4.004 10.086 1 96.81 170 VAL B CA 1
ATOM 4798 C C . VAL B 1 170 ? -9.156 -3 8.938 1 96.81 170 VAL B C 1
ATOM 4800 O O . VAL B 1 170 ? -10.18 -2.387 8.609 1 96.81 170 VAL B O 1
ATOM 4803 N N . ASP B 1 171 ? -8.016 -2.854 8.367 1 95.94 171 ASP B N 1
ATOM 4804 C CA . ASP B 1 171 ? -7.855 -1.971 7.215 1 95.94 171 ASP B CA 1
ATOM 4805 C C . ASP B 1 171 ? -8.195 -2.695 5.914 1 95.94 171 ASP B C 1
ATOM 4807 O O . ASP B 1 171 ? -7.75 -3.824 5.691 1 95.94 171 ASP B O 1
ATOM 4811 N N . ILE B 1 172 ? -9.023 -2.16 5.129 1 97.25 172 ILE B N 1
ATOM 4812 C CA . ILE B 1 172 ? -9.25 -2.586 3.752 1 97.25 172 ILE B CA 1
ATOM 4813 C C . ILE B 1 172 ? -8.469 -1.683 2.799 1 97.25 172 ILE B C 1
ATOM 4815 O O . ILE B 1 172 ? -8.953 -0.612 2.418 1 97.25 172 ILE B O 1
ATOM 4819 N N . PRO B 1 173 ? -7.266 -2.131 2.354 1 95.88 173 PRO B N 1
ATOM 4820 C CA . PRO B 1 173 ? -6.273 -1.256 1.723 1 95.88 173 PRO B CA 1
ATOM 4821 C C . PRO B 1 173 ? -6.492 -1.104 0.219 1 95.88 173 PRO B C 1
ATOM 4823 O O . PRO B 1 173 ? -5.613 -1.451 -0.574 1 95.88 173 PRO B O 1
ATOM 4826 N N . ILE B 1 174 ? -7.516 -0.437 -0.194 1 93.31 174 ILE B N 1
ATOM 4827 C CA . ILE B 1 174 ? -7.859 -0.29 -1.604 1 93.31 174 ILE B CA 1
ATOM 4828 C C . ILE B 1 174 ? -7.02 0.822 -2.227 1 93.31 174 ILE B C 1
ATOM 4830 O O . ILE B 1 174 ? -6.457 0.652 -3.311 1 93.31 174 ILE B O 1
ATOM 4834 N N . GLY B 1 175 ? -6.938 1.912 -1.478 1 91.44 175 GLY B N 1
ATOM 4835 C CA . GLY B 1 175 ? -6.109 3 -1.975 1 91.44 175 GLY B CA 1
ATOM 4836 C C . GLY B 1 175 ? -6.824 3.873 -2.99 1 91.44 175 GLY B C 1
ATOM 4837 O O . GLY B 1 175 ? -7.621 3.381 -3.791 1 91.44 175 GLY B O 1
ATOM 4838 N N . ALA B 1 176 ? -6.441 5.098 -3.041 1 88.25 176 ALA B N 1
ATOM 4839 C CA . ALA B 1 176 ? -7.086 6.082 -3.91 1 88.25 176 ALA B CA 1
ATOM 4840 C C . ALA B 1 176 ? -6.77 5.809 -5.379 1 88.25 176 ALA B C 1
ATOM 4842 O O . ALA B 1 176 ? -7.574 6.113 -6.262 1 88.25 176 ALA B O 1
ATOM 4843 N N . GLU B 1 177 ? -5.648 5.129 -5.602 1 81.5 177 GLU B N 1
ATOM 4844 C CA . GLU B 1 177 ? -5.219 4.844 -6.965 1 81.5 177 GLU B CA 1
ATOM 4845 C C . GLU B 1 177 ? -6.203 3.914 -7.668 1 81.5 177 GLU B C 1
ATOM 4847 O O . GLU B 1 177 ? -6.238 3.852 -8.898 1 81.5 177 GLU B O 1
ATOM 4852 N N . ALA B 1 178 ? -6.945 3.199 -6.852 1 83.94 178 ALA B N 1
ATOM 4853 C CA . ALA B 1 178 ? -7.891 2.238 -7.418 1 83.94 178 ALA B CA 1
ATOM 4854 C C . ALA B 1 178 ? -9.062 2.951 -8.086 1 83.94 178 ALA B C 1
ATOM 4856 O O . ALA B 1 178 ? -9.789 2.35 -8.883 1 83.94 178 ALA B O 1
ATOM 4857 N N . GLY B 1 179 ? -9.32 4.207 -7.711 1 80.75 179 GLY B N 1
ATOM 4858 C CA . GLY B 1 179 ? -10.391 4.992 -8.305 1 80.75 179 GLY B CA 1
ATOM 4859 C C . GLY B 1 179 ? -11.68 4.957 -7.5 1 80.75 179 GLY B C 1
ATOM 4860 O O . GLY B 1 179 ? -11.883 4.047 -6.695 1 80.75 179 GLY B O 1
ATOM 4861 N N . ALA B 1 180 ? -12.5 5.91 -7.805 1 84.75 180 ALA B N 1
ATOM 4862 C CA . ALA B 1 180 ? -13.734 6.094 -7.051 1 84.75 180 ALA B CA 1
ATOM 4863 C C . ALA B 1 180 ? -14.664 4.898 -7.219 1 84.75 180 ALA B C 1
ATOM 4865 O O . ALA B 1 180 ? -15.289 4.449 -6.254 1 84.75 180 ALA B O 1
ATOM 4866 N N . ASP B 1 181 ? -14.734 4.379 -8.406 1 86.5 181 ASP B N 1
ATOM 4867 C CA . ASP B 1 181 ? -15.633 3.26 -8.68 1 86.5 181 ASP B CA 1
ATOM 4868 C C . ASP B 1 181 ? -15.289 2.059 -7.801 1 86.5 181 ASP B C 1
ATOM 4870 O O . ASP B 1 181 ? -16.156 1.51 -7.121 1 86.5 181 ASP B O 1
ATOM 4874 N N . ARG B 1 182 ? -14.047 1.746 -7.797 1 89.31 182 ARG B N 1
ATOM 4875 C CA . ARG B 1 182 ? -13.594 0.598 -7.016 1 89.31 182 ARG B CA 1
ATOM 4876 C C . ARG B 1 182 ? -13.828 0.826 -5.527 1 89.31 182 ARG B C 1
ATOM 4878 O O . ARG B 1 182 ? -14.297 -0.068 -4.82 1 89.31 182 ARG B O 1
ATOM 4885 N N . LEU B 1 183 ? -13.516 1.954 -5.066 1 93.5 183 LEU B N 1
ATOM 4886 C CA . LEU B 1 183 ? -13.672 2.268 -3.65 1 93.5 183 LEU B CA 1
ATOM 4887 C C . LEU B 1 183 ? -15.133 2.207 -3.234 1 93.5 183 LEU B C 1
ATOM 4889 O O . LEU B 1 183 ? -15.461 1.657 -2.18 1 93.5 183 LEU B O 1
ATOM 4893 N N . LEU B 1 184 ? -15.984 2.732 -4.07 1 93.44 184 LEU B N 1
ATOM 4894 C CA . LEU B 1 184 ? -17.406 2.752 -3.736 1 93.44 184 LEU B CA 1
ATOM 4895 C C . LEU B 1 184 ? -18 1.344 -3.764 1 93.44 184 LEU B C 1
ATOM 4897 O O . LEU B 1 184 ? -18.844 1.003 -2.938 1 93.44 184 LEU B O 1
ATOM 4901 N N . ARG B 1 185 ? -17.562 0.545 -4.672 1 91.31 185 ARG B N 1
ATOM 4902 C CA . ARG B 1 185 ? -18.031 -0.838 -4.719 1 91.31 185 ARG B CA 1
ATOM 4903 C C . ARG B 1 185 ? -17.625 -1.596 -3.459 1 91.31 185 ARG B C 1
ATOM 4905 O O . ARG B 1 185 ? -18.422 -2.34 -2.889 1 91.31 185 ARG B O 1
ATOM 4912 N N . VAL B 1 186 ? -16.422 -1.384 -3.061 1 94.44 186 VAL B N 1
ATOM 4913 C CA . VAL B 1 186 ? -15.945 -2.029 -1.841 1 94.44 186 VAL B CA 1
ATOM 4914 C C . VAL B 1 186 ? -16.734 -1.509 -0.639 1 94.44 186 VAL B C 1
ATOM 4916 O O . VAL B 1 186 ? -17.109 -2.281 0.244 1 94.44 186 VAL B O 1
ATOM 4919 N N . GLN B 1 187 ? -16.953 -0.217 -0.62 1 96.69 187 GLN B N 1
ATOM 4920 C CA . GLN B 1 187 ? -17.734 0.355 0.469 1 96.69 187 GLN B CA 1
ATOM 4921 C C . GLN B 1 187 ? -19.125 -0.266 0.529 1 96.69 187 GLN B C 1
ATOM 4923 O O . GLN B 1 187 ? -19.625 -0.573 1.612 1 96.69 187 GLN B O 1
ATOM 4928 N N . ALA B 1 188 ? -19.688 -0.419 -0.607 1 94.56 188 ALA B N 1
ATOM 4929 C CA . ALA B 1 188 ? -21.031 -0.981 -0.674 1 94.56 188 ALA B CA 1
ATOM 4930 C C . ALA B 1 188 ? -21.031 -2.451 -0.26 1 94.56 188 ALA B C 1
ATOM 4932 O O . ALA B 1 188 ? -21.953 -2.906 0.432 1 94.56 188 ALA B O 1
ATOM 4933 N N . ASP B 1 189 ? -20.016 -3.172 -0.659 1 91.75 189 ASP B N 1
ATOM 4934 C CA . ASP B 1 189 ? -19.938 -4.609 -0.416 1 91.75 189 ASP B CA 1
ATOM 4935 C C . ASP B 1 189 ? -19.594 -4.902 1.041 1 91.75 189 ASP B C 1
ATOM 4937 O O . ASP B 1 189 ? -20.188 -5.789 1.661 1 91.75 189 ASP B O 1
ATOM 4941 N N . GLN B 1 190 ? -18.641 -4.141 1.56 1 94.94 190 GLN B N 1
ATOM 4942 C CA . GLN B 1 190 ? -18.031 -4.461 2.85 1 94.94 190 GLN B CA 1
ATOM 4943 C C . GLN B 1 190 ? -18.625 -3.611 3.965 1 94.94 190 GLN B C 1
ATOM 4945 O O . GLN B 1 190 ? -18.547 -3.973 5.141 1 94.94 190 GLN B O 1
ATOM 4950 N N . ARG B 1 191 ? -19.062 -2.449 3.645 1 96.06 191 ARG B N 1
ATOM 4951 C CA . ARG B 1 191 ? -19.688 -1.479 4.539 1 96.06 191 ARG B CA 1
ATOM 4952 C C . ARG B 1 191 ? -18.812 -1.221 5.762 1 96.06 191 ARG B C 1
ATOM 4954 O O . ARG B 1 191 ? -19.281 -1.303 6.898 1 96.06 191 ARG B O 1
ATOM 4961 N N . PRO B 1 192 ? -17.578 -0.933 5.562 1 97.75 192 PRO B N 1
ATOM 4962 C CA . PRO B 1 192 ? -16.766 -0.539 6.723 1 97.75 192 PRO B CA 1
ATOM 4963 C C . PRO B 1 192 ? -17.297 0.721 7.406 1 97.75 192 PRO B C 1
ATOM 4965 O O . PRO B 1 192 ? -17.828 1.614 6.738 1 97.75 192 PRO B O 1
ATOM 4968 N N . ASN B 1 193 ? -17.094 0.765 8.648 1 97.81 193 ASN B N 1
ATOM 4969 C CA . ASN B 1 193 ? -17.688 1.874 9.391 1 97.81 193 ASN B CA 1
ATOM 4970 C C . ASN B 1 193 ? -16.75 3.076 9.438 1 97.81 193 ASN B C 1
ATOM 4972 O O . ASN B 1 193 ? -17.141 4.164 9.852 1 97.81 193 ASN B O 1
ATOM 4976 N N . LEU B 1 194 ? -15.484 2.916 9.102 1 98.75 194 LEU B N 1
ATOM 4977 C CA . LEU B 1 194 ? -14.516 4.012 9.094 1 98.75 194 LEU B CA 1
ATOM 4978 C C . LEU B 1 194 ? -14.055 4.305 7.668 1 98.75 194 LEU B C 1
ATOM 4980 O O . LEU B 1 194 ? -13.875 3.389 6.867 1 98.75 194 LEU B O 1
ATOM 4984 N N . LEU B 1 195 ? -13.836 5.539 7.414 1 98.69 195 LEU B N 1
ATOM 4985 C CA . LEU B 1 195 ? -13.266 6.023 6.16 1 98.69 195 LEU B CA 1
ATOM 4986 C C . LEU B 1 195 ? -12.125 7 6.426 1 98.69 195 LEU B C 1
ATOM 4988 O O . LEU B 1 195 ? -12.242 7.871 7.293 1 98.69 195 LEU B O 1
ATOM 4992 N N . ILE B 1 196 ? -11 6.848 5.73 1 98.19 196 ILE B N 1
ATOM 4993 C CA . ILE B 1 196 ? -9.859 7.73 5.941 1 98.19 196 ILE B CA 1
ATOM 4994 C C . ILE B 1 196 ? -9.289 8.172 4.598 1 98.19 196 ILE B C 1
ATOM 4996 O O . ILE B 1 196 ? -9.125 7.348 3.689 1 98.19 196 ILE B O 1
ATOM 5000 N N . GLY B 1 197 ? -9.031 9.43 4.391 1 94.19 197 GLY B N 1
ATOM 5001 C CA . GLY B 1 197 ? -8.523 9.984 3.145 1 94.19 197 GLY B CA 1
ATOM 5002 C C . GLY B 1 197 ? -8.484 11.5 3.137 1 94.19 197 GLY B C 1
ATOM 5003 O O . GLY B 1 197 ? -8.578 12.133 4.191 1 94.19 197 GLY B O 1
ATOM 5004 N N . THR B 1 198 ? -8.25 12.062 1.97 1 89.31 198 THR B N 1
ATOM 5005 C CA . THR B 1 198 ? -8.234 13.516 1.834 1 89.31 198 THR B CA 1
ATOM 5006 C C . THR B 1 198 ? -9.656 14.062 1.733 1 89.31 198 THR B C 1
ATOM 5008 O O . THR B 1 198 ? -10.539 13.422 1.147 1 89.31 198 THR B O 1
ATOM 5011 N N . PRO B 1 199 ? -9.883 15.211 2.271 1 88.31 199 PRO B N 1
ATOM 5012 C CA . PRO B 1 199 ? -11.25 15.734 2.301 1 88.31 199 PRO B CA 1
ATOM 5013 C C . PRO B 1 199 ? -11.852 15.898 0.905 1 88.31 199 PRO B C 1
ATOM 5015 O O . PRO B 1 199 ? -12.992 15.5 0.668 1 88.31 199 PRO B O 1
ATOM 5018 N N . HIS B 1 200 ? -11.141 16.375 -0.047 1 76.06 200 HIS B N 1
ATOM 5019 C CA . HIS B 1 200 ? -11.695 16.641 -1.371 1 76.06 200 HIS B CA 1
ATOM 5020 C C . HIS B 1 200 ? -11.984 15.336 -2.113 1 76.06 200 HIS B C 1
ATOM 5022 O O . HIS B 1 200 ? -12.992 15.219 -2.811 1 76.06 200 HIS B O 1
ATOM 5028 N N . PHE B 1 201 ? -11.094 14.398 -1.976 1 86.25 201 PHE B N 1
ATOM 5029 C CA . PHE B 1 201 ? -11.32 13.117 -2.637 1 86.25 201 PHE B CA 1
ATOM 5030 C C . PHE B 1 201 ? -12.523 12.406 -2.035 1 86.25 201 PHE B C 1
ATOM 5032 O O . PHE B 1 201 ? -13.328 11.805 -2.76 1 86.25 201 PHE B O 1
ATOM 5039 N N . LEU B 1 202 ? -12.664 12.469 -0.723 1 93.25 202 LEU B N 1
ATOM 5040 C CA . LEU B 1 202 ? -13.773 11.789 -0.068 1 93.25 202 LEU B CA 1
ATOM 5041 C C . LEU B 1 202 ? -15.102 12.453 -0.41 1 93.25 202 LEU B C 1
ATOM 5043 O O . LEU B 1 202 ? -16.141 11.789 -0.5 1 93.25 202 LEU B O 1
ATOM 5047 N N . ALA B 1 203 ? -15.047 13.812 -0.578 1 87.19 203 ALA B N 1
ATOM 5048 C CA . ALA B 1 203 ? -16.234 14.492 -1.062 1 87.19 203 ALA B CA 1
ATOM 5049 C C . ALA B 1 203 ? -16.609 14.023 -2.465 1 87.19 203 ALA B C 1
ATOM 5051 O O . ALA B 1 203 ? -17.781 13.711 -2.732 1 87.19 203 ALA B O 1
ATOM 5052 N N . HIS B 1 204 ? -15.633 13.922 -3.301 1 82.81 204 HIS B N 1
ATOM 5053 C CA . HIS B 1 204 ? -15.836 13.438 -4.66 1 82.81 204 HIS B CA 1
ATOM 5054 C C . HIS B 1 204 ? -16.406 12.023 -4.66 1 82.81 204 HIS B C 1
ATOM 5056 O O . HIS B 1 204 ? -17.344 11.727 -5.402 1 82.81 204 HIS B O 1
ATOM 5062 N N . LEU B 1 205 ? -15.883 11.188 -3.814 1 90 205 LEU B N 1
ATOM 5063 C CA . LEU B 1 205 ? -16.344 9.812 -3.676 1 90 205 LEU B CA 1
ATOM 5064 C C . LEU B 1 205 ? -17.812 9.781 -3.277 1 90 205 LEU B C 1
ATOM 5066 O O . LEU B 1 205 ? -18.625 9.086 -3.906 1 90 205 LEU B O 1
ATOM 5070 N N . GLY B 1 206 ? -18.172 10.508 -2.281 1 93.94 206 GLY B N 1
ATOM 5071 C CA . GLY B 1 206 ? -19.547 10.547 -1.809 1 93.94 206 GLY B CA 1
ATOM 5072 C C . GLY B 1 206 ? -20.531 11 -2.871 1 93.94 206 GLY B C 1
ATOM 5073 O O . GLY B 1 206 ? -21.625 10.453 -2.975 1 93.94 206 GLY B O 1
ATOM 5074 N N . GLU B 1 207 ? -20.094 11.969 -3.637 1 86.12 207 GLU B N 1
ATOM 5075 C CA . GLU B 1 207 ? -20.938 12.508 -4.695 1 86.12 207 GLU B CA 1
ATOM 5076 C C . GLU B 1 207 ? -21.188 11.469 -5.781 1 86.12 207 GLU B C 1
ATOM 5078 O O . GLU B 1 207 ? -22.25 11.469 -6.406 1 86.12 207 GLU B O 1
ATOM 5083 N N . GLN B 1 208 ? -20.281 10.57 -5.945 1 87.31 208 GLN B N 1
ATOM 5084 C CA . GLN B 1 208 ? -20.375 9.594 -7.023 1 87.31 208 GLN B CA 1
ATOM 5085 C C . GLN B 1 208 ? -21.172 8.367 -6.59 1 87.31 208 GLN B C 1
ATOM 5087 O O . GLN B 1 208 ? -21.562 7.543 -7.422 1 87.31 208 GLN B O 1
ATOM 5092 N N . ALA B 1 209 ? -21.516 8.227 -5.328 1 95.25 209 ALA B N 1
ATOM 5093 C CA . ALA B 1 209 ? -22.078 7 -4.766 1 95.25 209 ALA B CA 1
ATOM 5094 C C . ALA B 1 209 ? -23.391 6.641 -5.445 1 95.25 209 ALA B C 1
ATOM 5096 O O . ALA B 1 209 ? -23.578 5.504 -5.887 1 95.25 209 ALA B O 1
ATOM 5097 N N . PRO B 1 210 ? -24.344 7.605 -5.738 1 94.75 210 PRO B N 1
ATOM 5098 C CA . PRO B 1 210 ? -25.609 7.23 -6.371 1 94.75 210 PRO B CA 1
ATOM 5099 C C . PRO B 1 210 ? -25.422 6.656 -7.77 1 94.75 210 PRO B C 1
ATOM 5101 O O . PRO B 1 210 ? -26.062 5.664 -8.125 1 94.75 210 PRO B O 1
ATOM 5104 N N . SER B 1 211 ? -24.5 7.199 -8.484 1 89.62 211 SER B N 1
ATOM 5105 C CA . SER B 1 211 ? -24.312 6.758 -9.859 1 89.62 211 SER B CA 1
ATOM 5106 C C . SER B 1 211 ? -23.516 5.457 -9.922 1 89.62 211 SER B C 1
ATOM 5108 O O . SER B 1 211 ? -23.703 4.648 -10.828 1 89.62 211 SER B O 1
ATOM 5110 N N . THR B 1 212 ? -22.734 5.238 -8.953 1 89.56 212 THR B N 1
ATOM 5111 C CA . THR B 1 212 ? -21.812 4.113 -9.016 1 89.56 212 THR B CA 1
ATOM 5112 C C . THR B 1 212 ? -22.438 2.871 -8.375 1 89.56 212 THR B C 1
ATOM 5114 O O . THR B 1 212 ? -22.312 1.769 -8.914 1 89.56 212 THR B O 1
ATOM 5117 N N . VAL B 1 213 ? -23.062 3.088 -7.219 1 93.94 213 VAL B N 1
ATOM 5118 C CA . VAL B 1 213 ? -23.531 1.905 -6.5 1 93.94 213 VAL B CA 1
ATOM 5119 C C . VAL B 1 213 ? -25.031 2.002 -6.254 1 93.94 213 VAL B C 1
ATOM 5121 O O . VAL B 1 213 ? -25.594 1.195 -5.516 1 93.94 213 VAL B O 1
ATOM 5124 N N . GLY B 1 214 ? -25.734 3.025 -6.742 1 94.88 214 GLY B N 1
ATOM 5125 C CA . GLY B 1 214 ? -27.188 3.139 -6.73 1 94.88 214 GLY B CA 1
ATOM 5126 C C . GLY B 1 214 ? -27.734 3.602 -5.395 1 94.88 214 GLY B C 1
ATOM 5127 O O . GLY B 1 214 ? -28.938 3.443 -5.117 1 94.88 214 GLY B O 1
ATOM 5128 N N . ARG B 1 215 ? -26.938 4.074 -4.492 1 96.88 215 ARG B N 1
ATOM 5129 C CA . ARG B 1 215 ? -27.312 4.562 -3.174 1 96.88 215 ARG B CA 1
ATOM 5130 C C . ARG B 1 215 ? -26.516 5.797 -2.787 1 96.88 215 ARG B C 1
ATOM 5132 O O . ARG B 1 215 ? -25.328 5.902 -3.127 1 96.88 215 ARG B O 1
ATOM 5139 N N . PRO B 1 216 ? -27.203 6.672 -2.057 1 97.75 216 PRO B N 1
ATOM 5140 C CA . PRO B 1 216 ? -26.406 7.785 -1.539 1 97.75 216 PRO B CA 1
ATOM 5141 C C . PRO B 1 216 ? -25.344 7.34 -0.531 1 97.75 216 PRO B C 1
ATOM 5143 O O . PRO B 1 216 ? -25.516 6.305 0.122 1 97.75 216 PRO B O 1
ATOM 5146 N N . ALA B 1 217 ? -24.359 8.086 -0.355 1 98.25 217 ALA B N 1
ATOM 5147 C CA . ALA B 1 217 ? -23.203 7.738 0.468 1 98.25 217 ALA B CA 1
ATOM 5148 C C . ALA B 1 217 ? -23.609 7.516 1.921 1 98.25 217 ALA B C 1
ATOM 5150 O O . ALA B 1 217 ? -23.078 6.633 2.596 1 98.25 217 ALA B O 1
ATOM 5151 N N . HIS B 1 218 ? -24.594 8.32 2.428 1 98.38 218 HIS B N 1
ATOM 5152 C CA . HIS B 1 218 ? -24.969 8.242 3.834 1 98.38 218 HIS B CA 1
ATOM 5153 C C . HIS B 1 218 ? -25.641 6.914 4.145 1 98.38 218 HIS B C 1
ATOM 5155 O O . HIS B 1 218 ? -25.844 6.57 5.312 1 98.38 218 HIS B O 1
ATOM 5161 N N . GLU B 1 219 ? -25.938 6.086 3.145 1 98.25 219 GLU B N 1
ATOM 5162 C CA . GLU B 1 219 ? -26.547 4.781 3.342 1 98.25 219 GLU B CA 1
ATOM 5163 C C . GLU B 1 219 ? -25.516 3.662 3.264 1 98.25 219 GLU B C 1
ATOM 5165 O O . GLU B 1 219 ? -25.859 2.482 3.346 1 98.25 219 GLU B O 1
ATOM 5170 N N . LEU B 1 220 ? -24.266 4.02 3.145 1 97.94 220 LEU B N 1
ATOM 5171 C CA . LEU B 1 220 ? -23.266 3 2.885 1 97.94 220 LEU B CA 1
ATOM 5172 C C . LEU B 1 220 ? -22.562 2.574 4.176 1 97.94 220 LEU B C 1
ATOM 5174 O O . LEU B 1 220 ? -21.594 1.817 4.148 1 97.94 220 LEU B O 1
ATOM 5178 N N . GLY B 1 221 ? -22.953 3.064 5.316 1 97.5 221 GLY B N 1
ATOM 5179 C CA . GLY B 1 221 ? -22.594 2.453 6.59 1 97.5 221 GLY B CA 1
ATOM 5180 C C . GLY B 1 221 ? -21.453 3.152 7.285 1 97.5 221 GLY B C 1
ATOM 5181 O O . GLY B 1 221 ? -21 2.709 8.344 1 97.5 221 GLY B O 1
ATOM 5182 N N . VAL B 1 222 ? -21 4.34 6.797 1 98.69 222 VAL B N 1
ATOM 5183 C CA . VAL B 1 222 ? -19.859 5.031 7.395 1 98.69 222 VAL B CA 1
ATOM 5184 C C . VAL B 1 222 ? -20.297 5.77 8.656 1 98.69 222 VAL B C 1
ATOM 5186 O O . VAL B 1 222 ? -21.281 6.516 8.633 1 98.69 222 VAL B O 1
ATOM 5189 N N . ARG B 1 223 ? -19.547 5.535 9.719 1 98.62 223 ARG B N 1
ATOM 5190 C CA . ARG B 1 223 ? -19.844 6.191 10.984 1 98.62 223 ARG B CA 1
ATOM 5191 C C . ARG B 1 223 ? -18.906 7.363 11.227 1 98.62 223 ARG B C 1
ATOM 5193 O O . ARG B 1 223 ? -19.328 8.43 11.688 1 98.62 223 ARG B O 1
ATOM 5200 N N . SER B 1 224 ? -17.641 7.18 10.969 1 98.62 224 SER B N 1
ATOM 5201 C CA . SER B 1 224 ? -16.625 8.188 11.258 1 98.62 224 SER B CA 1
ATOM 5202 C C . SER B 1 224 ? -15.625 8.312 10.109 1 98.62 224 SER B C 1
ATOM 5204 O O . SER B 1 224 ? -15.219 7.309 9.523 1 98.62 224 SER B O 1
ATOM 5206 N N . ILE B 1 225 ? -15.273 9.555 9.805 1 98.56 225 ILE B N 1
ATOM 5207 C CA . ILE B 1 225 ? -14.312 9.859 8.75 1 98.56 225 ILE B CA 1
ATOM 5208 C C . ILE B 1 225 ? -13.141 10.641 9.328 1 98.56 225 ILE B C 1
ATOM 5210 O O . ILE B 1 225 ? -13.336 11.609 10.07 1 98.56 225 ILE B O 1
ATOM 5214 N N . SER B 1 226 ? -11.945 10.195 9.094 1 98.38 226 SER B N 1
ATOM 5215 C CA . SER B 1 226 ? -10.734 10.961 9.375 1 98.38 226 SER B CA 1
ATOM 5216 C C . SER B 1 226 ? -10.141 11.547 8.094 1 98.38 226 SER B C 1
ATOM 5218 O O . SER B 1 226 ? -9.883 10.82 7.133 1 98.38 226 SER B O 1
ATOM 5220 N N . VAL B 1 227 ? -9.938 12.836 8.094 1 95.31 227 VAL B N 1
ATOM 5221 C CA . VAL B 1 227 ? -9.422 13.477 6.887 1 95.31 227 VAL B CA 1
ATOM 5222 C C . VAL B 1 227 ? -8.094 14.156 7.195 1 95.31 227 VAL B C 1
ATOM 5224 O O . VAL B 1 227 ? -7.887 14.664 8.297 1 95.31 227 VAL B O 1
ATOM 5227 N N . GLY B 1 228 ? -7.203 14.086 6.293 1 91.5 228 GLY B N 1
ATOM 5228 C CA . GLY B 1 228 ? -5.891 14.711 6.344 1 91.5 228 GLY B CA 1
ATOM 5229 C C . GLY B 1 228 ? -5.176 14.719 5.008 1 91.5 228 GLY B C 1
ATOM 5230 O O . GLY B 1 228 ? -5.793 14.469 3.969 1 91.5 228 GLY B O 1
ATOM 5231 N N . GLY B 1 229 ? -3.895 15.125 5.02 1 82.19 229 GLY B N 1
ATOM 5232 C CA . GLY B 1 229 ? -3.07 15.094 3.822 1 82.19 229 GLY B CA 1
ATOM 5233 C C . GLY B 1 229 ? -3.174 16.359 2.996 1 82.19 229 GLY B C 1
ATOM 5234 O O . GLY B 1 229 ? -2.391 16.562 2.066 1 82.19 229 GLY B O 1
ATOM 5235 N N . GLU B 1 230 ? -4.164 17.141 3.268 1 73.69 230 GLU B N 1
ATOM 5236 C CA . GLU B 1 230 ? -4.297 18.469 2.674 1 73.69 230 GLU B CA 1
ATOM 5237 C C . GLU B 1 230 ? -4.992 19.438 3.631 1 73.69 230 GLU B C 1
ATOM 5239 O O . GLU B 1 230 ? -5.77 19.016 4.488 1 73.69 230 GLU B O 1
ATOM 5244 N N . PRO B 1 231 ? -4.641 20.656 3.422 1 67.75 231 PRO B N 1
ATOM 5245 C CA . PRO B 1 231 ? -5.281 21.625 4.32 1 67.75 231 PRO B CA 1
ATOM 5246 C C . PRO B 1 231 ? -6.789 21.734 4.098 1 67.75 231 PRO B C 1
ATOM 5248 O O . PRO B 1 231 ? -7.27 21.5 2.986 1 67.75 231 PRO B O 1
ATOM 5251 N N . GLY B 1 232 ? -7.582 22.016 5.215 1 69.81 232 GLY B N 1
ATOM 5252 C CA . GLY B 1 232 ? -8.969 22.406 5.043 1 69.81 232 GLY B CA 1
ATOM 5253 C C . GLY B 1 232 ? -9.953 21.406 5.633 1 69.81 232 GLY B C 1
ATOM 5254 O O . GLY B 1 232 ? -11.156 21.656 5.676 1 69.81 232 GLY B O 1
ATOM 5255 N N . GLY B 1 233 ? -9.453 20.312 6.094 1 78.19 233 GLY B N 1
ATOM 5256 C CA . GLY B 1 233 ? -10.352 19.312 6.664 1 78.19 233 GLY B CA 1
ATOM 5257 C C . GLY B 1 233 ? -11.125 19.844 7.867 1 78.19 233 GLY B C 1
ATOM 5258 O O . GLY B 1 233 ? -12.227 19.359 8.156 1 78.19 233 GLY B O 1
ATOM 5259 N N . GLY B 1 234 ? -10.555 20.812 8.477 1 80.25 234 GLY B N 1
ATOM 5260 C CA . GLY B 1 234 ? -11.172 21.359 9.68 1 80.25 234 GLY B CA 1
ATOM 5261 C C . GLY B 1 234 ? -12.039 22.578 9.406 1 80.25 234 GLY B C 1
ATOM 5262 O O . GLY B 1 234 ? -12.68 23.094 10.32 1 80.25 234 GLY B O 1
ATOM 5263 N N . LEU B 1 235 ? -12.055 23.062 8.195 1 79.94 235 LEU B N 1
ATOM 5264 C CA . LEU B 1 235 ? -12.922 24.188 7.848 1 79.94 235 LEU B CA 1
ATOM 5265 C C . LEU B 1 235 ? -14.391 23.781 7.934 1 79.94 235 LEU B C 1
ATOM 5267 O O . LEU B 1 235 ? -14.781 22.719 7.434 1 79.94 235 LEU B O 1
ATOM 5271 N N . PRO B 1 236 ? -15.188 24.609 8.516 1 83.19 236 PRO B N 1
ATOM 5272 C CA . PRO B 1 236 ? -16.578 24.234 8.781 1 83.19 236 PRO B CA 1
ATOM 5273 C C . PRO B 1 236 ? -17.328 23.828 7.512 1 83.19 236 PRO B C 1
ATOM 5275 O O . PRO B 1 236 ? -18.047 22.828 7.512 1 83.19 236 PRO B O 1
ATOM 5278 N N . SER B 1 237 ? -17.141 24.562 6.398 1 81.12 237 SER B N 1
ATOM 5279 C CA . SER B 1 237 ? -17.891 24.25 5.172 1 81.12 237 SER B CA 1
ATOM 5280 C C . SER B 1 237 ? -17.484 22.891 4.605 1 81.12 237 SER B C 1
ATOM 5282 O O . SER B 1 237 ? -18.328 22.156 4.109 1 81.12 237 SER B O 1
ATOM 5284 N N . VAL B 1 238 ? -16.219 22.609 4.672 1 82.25 238 VAL B N 1
AT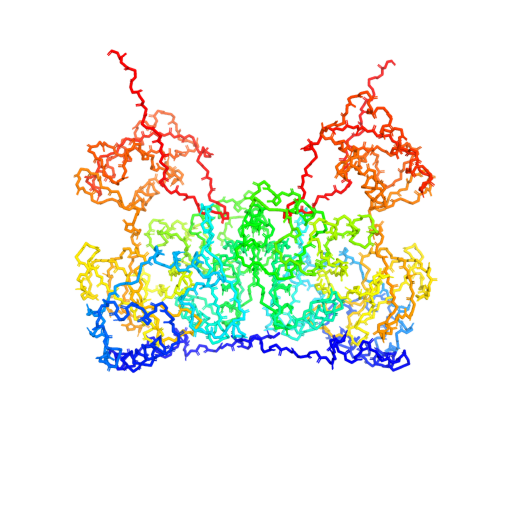OM 5285 C CA . VAL B 1 238 ? -15.711 21.328 4.176 1 82.25 238 VAL B CA 1
ATOM 5286 C C . VAL B 1 238 ? -16.234 20.188 5.047 1 82.25 238 VAL B C 1
ATOM 5288 O O . VAL B 1 238 ? -16.75 19.188 4.535 1 82.25 238 VAL B O 1
ATOM 5291 N N . ARG B 1 239 ? -16.156 20.375 6.301 1 90.94 239 ARG B N 1
ATOM 5292 C CA . ARG B 1 239 ? -16.609 19.375 7.262 1 90.94 239 ARG B CA 1
ATOM 5293 C C . ARG B 1 239 ? -18.109 19.109 7.117 1 90.94 239 ARG B C 1
ATOM 5295 O O . ARG B 1 239 ? -18.531 17.953 7.035 1 90.94 239 ARG B O 1
ATOM 5302 N N . GLU B 1 240 ? -18.875 20.172 7.121 1 90.94 240 GLU B N 1
ATOM 5303 C CA . GLU B 1 240 ? -20.328 20.031 7.016 1 90.94 240 GLU B CA 1
ATOM 5304 C C . GLU B 1 240 ? -20.719 19.328 5.727 1 90.94 240 GLU B C 1
ATOM 5306 O O . GLU B 1 240 ? -21.641 18.5 5.719 1 90.94 240 GLU B O 1
ATOM 5311 N N . ASN B 1 241 ? -20.047 19.688 4.66 1 87.88 241 ASN B N 1
ATOM 5312 C CA . ASN B 1 241 ? -20.328 19.016 3.391 1 87.88 241 ASN B CA 1
ATOM 5313 C C . ASN B 1 241 ? -20.078 17.516 3.479 1 87.88 241 ASN B C 1
ATOM 5315 O O . ASN B 1 241 ? -20.922 16.719 3.064 1 87.88 241 ASN B O 1
ATOM 5319 N N . LEU B 1 242 ? -19 17.109 4.047 1 93.94 242 LEU B N 1
ATOM 5320 C CA . LEU B 1 242 ? -18.656 15.695 4.172 1 93.94 242 LEU B CA 1
ATOM 5321 C C . LEU B 1 242 ? -19.625 14.977 5.105 1 93.94 242 LEU B C 1
ATOM 5323 O O . LEU B 1 242 ? -20.078 13.867 4.812 1 93.94 242 LEU B O 1
ATOM 5327 N N . GLU B 1 243 ? -19.922 15.656 6.207 1 97.38 243 GLU B N 1
ATOM 5328 C CA . GLU B 1 243 ? -20.844 15.055 7.172 1 97.38 243 GLU B CA 1
ATOM 5329 C C . GLU B 1 243 ? -22.234 14.852 6.562 1 97.38 243 GLU B C 1
ATOM 5331 O O . GLU B 1 243 ? -22.875 13.828 6.797 1 97.38 243 GLU B O 1
ATOM 5336 N N . THR B 1 244 ? -22.641 15.781 5.766 1 95.62 244 THR B N 1
ATOM 5337 C CA . THR B 1 244 ? -23.938 15.672 5.102 1 95.62 244 THR B CA 1
ATOM 5338 C C . THR B 1 244 ? -23.922 14.57 4.047 1 95.62 244 THR B C 1
ATOM 5340 O O . THR B 1 244 ? -24.828 13.742 3.988 1 95.62 244 THR B O 1
ATOM 5343 N N . LEU B 1 245 ? -22.906 14.531 3.258 1 93.69 245 LEU B N 1
ATOM 5344 C CA . LEU B 1 245 ? -22.797 13.562 2.168 1 93.69 245 LEU B CA 1
ATOM 5345 C C . LEU B 1 245 ? -22.766 12.141 2.705 1 93.69 245 LEU B C 1
ATOM 5347 O O . LEU B 1 245 ? -23.422 11.25 2.154 1 93.69 245 LEU B O 1
ATOM 5351 N N . TRP B 1 246 ? -22.078 11.914 3.795 1 98.38 246 TRP B N 1
ATOM 5352 C CA . TRP B 1 246 ? -21.797 10.555 4.246 1 98.38 246 TRP B CA 1
ATOM 5353 C C . TRP B 1 246 ? -22.656 10.203 5.461 1 98.38 246 TRP B C 1
ATOM 5355 O O . TRP B 1 246 ? -22.766 9.031 5.836 1 98.38 246 TRP B O 1
ATOM 5365 N N . GLY B 1 247 ? -23.312 11.258 6.055 1 98.38 247 GLY B N 1
ATOM 5366 C CA . GLY B 1 247 ? -24.031 10.984 7.285 1 98.38 247 GLY B CA 1
ATOM 5367 C C . GLY B 1 247 ? -23.141 10.477 8.406 1 98.38 247 GLY B C 1
ATOM 5368 O O . GLY B 1 247 ? -23.516 9.562 9.141 1 98.38 247 GLY B O 1
ATOM 5369 N N . ALA B 1 248 ? -21.953 10.969 8.477 1 98.5 248 ALA B N 1
ATOM 5370 C CA . ALA B 1 248 ? -20.922 10.508 9.398 1 98.5 248 ALA B CA 1
ATOM 5371 C C . ALA B 1 248 ? -20.25 11.68 10.109 1 98.5 248 ALA B C 1
ATOM 5373 O O . ALA B 1 248 ? -20.391 12.828 9.68 1 98.5 248 ALA B O 1
ATOM 5374 N N . THR B 1 249 ? -19.609 11.422 11.234 1 98.06 249 THR B N 1
ATOM 5375 C CA . THR B 1 249 ? -18.766 12.438 11.844 1 98.06 249 THR B CA 1
ATOM 5376 C C . THR B 1 249 ? -17.453 12.594 11.062 1 98.06 249 THR B C 1
ATOM 5378 O O . THR B 1 249 ? -16.891 11.602 10.586 1 98.06 249 THR B O 1
ATOM 5381 N N . VAL B 1 250 ? -16.969 13.812 10.922 1 97.69 250 VAL B N 1
ATOM 5382 C CA . VAL B 1 250 ? -15.719 14.094 10.227 1 97.69 250 VAL B CA 1
ATOM 5383 C C . VAL B 1 250 ? -14.766 14.836 11.164 1 97.69 250 VAL B C 1
ATOM 5385 O O . VAL B 1 250 ? -15.141 15.844 11.766 1 97.69 250 VAL B O 1
ATOM 5388 N N . ARG B 1 251 ? -13.602 14.289 11.336 1 97.94 251 ARG B N 1
ATOM 5389 C CA . ARG B 1 251 ? -12.562 14.922 12.141 1 97.94 251 ARG B CA 1
ATOM 5390 C C . ARG B 1 251 ? -11.242 14.977 11.375 1 97.94 251 ARG B C 1
ATOM 5392 O O . ARG B 1 251 ? -10.969 14.125 10.531 1 97.94 251 ARG B O 1
ATOM 5399 N N . GLU B 1 252 ? -10.461 15.945 11.695 1 96.31 252 GLU B N 1
ATOM 5400 C CA . GLU B 1 252 ? -9.211 16.172 10.977 1 96.31 252 GLU B CA 1
ATOM 5401 C C . GLU B 1 252 ? -8.023 15.625 11.758 1 96.31 252 GLU B C 1
ATOM 5403 O O . GLU B 1 252 ? -8.055 15.562 12.992 1 96.31 252 GLU B O 1
ATOM 5408 N N . MET B 1 253 ? -7.031 15.188 11.039 1 96.88 253 MET B N 1
ATOM 5409 C CA . MET B 1 253 ? -5.715 14.844 11.562 1 96.88 253 MET B CA 1
ATOM 5410 C C . MET B 1 253 ? -4.609 15.508 10.75 1 96.88 253 MET B C 1
ATOM 5412 O O . MET B 1 253 ? -4.855 15.992 9.641 1 96.88 253 MET B O 1
ATOM 5416 N N . LEU B 1 254 ? -3.447 15.656 11.328 1 95.5 254 LEU B N 1
ATOM 5417 C CA . LEU B 1 254 ? -2.303 16.281 10.68 1 95.5 254 LEU B CA 1
ATOM 5418 C C . LEU B 1 254 ? -1.022 15.508 10.961 1 95.5 254 LEU B C 1
ATOM 5420 O O . LEU B 1 254 ? -0.828 15.008 12.07 1 95.5 254 LEU B O 1
ATOM 5424 N N . GLY B 1 255 ? -0.25 15.359 10.008 1 93.5 255 GLY B N 1
ATOM 5425 C CA . GLY B 1 255 ? 1.072 14.758 10.102 1 93.5 255 GLY B CA 1
ATOM 5426 C C . GLY B 1 255 ? 1.978 15.125 8.938 1 93.5 255 GLY B C 1
ATOM 5427 O O . GLY B 1 255 ? 1.719 16.094 8.227 1 93.5 255 GLY B O 1
ATOM 5428 N N . GLY B 1 256 ? 3.117 14.398 8.836 1 89.62 256 GLY B N 1
ATOM 5429 C CA . GLY B 1 256 ? 4.098 14.609 7.781 1 89.62 256 GLY B CA 1
ATOM 5430 C C . GLY B 1 256 ? 5.207 13.578 7.781 1 89.62 256 GLY B C 1
ATOM 5431 O O . GLY B 1 256 ? 5.621 13.102 8.844 1 89.62 256 GLY B O 1
ATOM 5432 N N . THR B 1 257 ? 5.727 13.367 6.684 1 88.69 257 THR B N 1
ATOM 5433 C CA . THR B 1 257 ? 6.66 12.281 6.418 1 88.69 257 THR B CA 1
ATOM 5434 C C . THR B 1 257 ? 7.941 12.453 7.23 1 88.69 257 THR B C 1
ATOM 5436 O O . THR B 1 257 ? 8.477 11.492 7.777 1 88.69 257 THR B O 1
ATOM 5439 N N . ASP B 1 258 ? 8.398 13.688 7.395 1 90.44 258 ASP B N 1
ATOM 5440 C CA . ASP B 1 258 ? 9.711 13.945 7.984 1 90.44 258 ASP B CA 1
ATOM 5441 C C . ASP B 1 258 ? 9.695 13.672 9.484 1 90.44 258 ASP B C 1
ATOM 5443 O O . ASP B 1 258 ? 10.727 13.32 10.07 1 90.44 258 ASP B O 1
ATOM 5447 N N . ILE B 1 259 ? 8.516 13.859 10.039 1 92 259 ILE B N 1
ATOM 5448 C CA . ILE B 1 259 ? 8.422 13.75 11.492 1 92 259 ILE B CA 1
ATOM 5449 C C . ILE B 1 259 ? 7.801 12.406 11.867 1 92 259 ILE B C 1
ATOM 5451 O O . ILE B 1 259 ? 8.406 11.617 12.586 1 92 259 ILE B O 1
ATOM 5455 N N . ALA B 1 260 ? 6.652 12.305 11.383 1 93.5 260 ALA B N 1
ATOM 5456 C CA . ALA B 1 260 ? 5.855 11.094 11.57 1 93.5 260 ALA B CA 1
ATOM 5457 C C . ALA B 1 260 ? 4.656 11.078 10.625 1 93.5 260 ALA B C 1
ATOM 5459 O O . ALA B 1 260 ? 4.387 12.062 9.938 1 93.5 260 ALA B O 1
ATOM 5460 N N . CYS B 1 261 ? 3.875 9.984 10.539 1 92.88 261 CYS B N 1
ATOM 5461 C CA . CYS B 1 261 ? 2.715 9.859 9.664 1 92.88 261 CYS B CA 1
ATOM 5462 C C . CYS B 1 261 ? 1.568 10.742 10.148 1 92.88 261 CYS B C 1
ATOM 5464 O O . CYS B 1 261 ? 1.017 11.523 9.367 1 92.88 261 CYS B O 1
ATOM 5466 N N . THR B 1 262 ? 1.212 10.734 11.367 1 96.5 262 THR B N 1
ATOM 5467 C CA . THR B 1 262 ? 0.104 11.461 11.984 1 96.5 262 THR B CA 1
ATOM 5468 C C . THR B 1 262 ? 0.382 11.711 13.469 1 96.5 262 THR B C 1
ATOM 5470 O O . THR B 1 262 ? 0.734 10.789 14.203 1 96.5 262 THR B O 1
ATOM 5473 N N . TYR B 1 263 ? 0.19 13.047 13.883 1 97.19 263 TYR B N 1
ATOM 5474 C CA . TYR B 1 263 ? 0.54 13.312 15.273 1 97.19 263 TYR B CA 1
ATOM 5475 C C . TYR B 1 263 ? -0.313 14.438 15.844 1 97.19 263 TYR B C 1
ATOM 5477 O O . TYR B 1 263 ? -0.082 14.891 16.969 1 97.19 263 TYR B O 1
ATOM 5485 N N . TRP B 1 264 ? -1.268 14.992 15.133 1 97.94 264 TRP B N 1
ATOM 5486 C CA . TRP B 1 264 ? -2.355 15.836 15.617 1 97.94 264 TRP B CA 1
ATOM 5487 C C . TRP B 1 264 ? -3.711 15.203 15.305 1 97.94 264 TRP B C 1
ATOM 5489 O O . TRP B 1 264 ? -3.895 14.602 14.25 1 97.94 264 TRP B O 1
ATOM 5499 N N . GLY B 1 265 ? -4.664 15.312 16.203 1 98.19 265 GLY B N 1
ATOM 5500 C CA . GLY B 1 265 ? -6 14.781 15.977 1 98.19 265 GLY B CA 1
ATOM 5501 C C . GLY B 1 265 ? -7.09 15.594 16.656 1 98.19 265 GLY B C 1
ATOM 5502 O O . GLY B 1 265 ? -6.898 16.078 17.766 1 98.19 265 GLY B O 1
ATOM 5503 N N . GLU B 1 266 ? -8.164 15.719 15.977 1 98.06 266 GLU B N 1
ATOM 5504 C CA . GLU B 1 266 ? -9.328 16.438 16.5 1 98.06 266 GLU B CA 1
ATOM 5505 C C . GLU B 1 266 ? -10.273 15.484 17.234 1 98.06 266 GLU B C 1
ATOM 5507 O O . GLU B 1 266 ? -10.562 14.391 16.75 1 98.06 266 GLU B O 1
ATOM 5512 N N . CYS B 1 267 ? -10.719 15.883 18.406 1 97.69 267 CYS B N 1
ATOM 5513 C CA . CYS B 1 267 ? -11.602 15.047 19.203 1 97.69 267 CYS B CA 1
ATOM 5514 C C . CYS B 1 267 ? -13.062 15.344 18.875 1 97.69 267 CYS B C 1
ATOM 5516 O O . CYS B 1 267 ? -13.359 16.047 17.906 1 97.69 267 CYS B O 1
ATOM 5518 N N . GLU B 1 268 ? -13.938 14.789 19.594 1 96 268 GLU B N 1
ATOM 5519 C CA . GLU B 1 268 ? -15.375 14.859 19.375 1 96 268 GLU B CA 1
ATOM 5520 C C . GLU B 1 268 ? -15.891 16.281 19.531 1 96 268 GLU B C 1
ATOM 5522 O O . GLU B 1 268 ? -16.938 16.641 18.984 1 96 268 GLU B O 1
ATOM 5527 N N . ALA B 1 269 ? -15.141 17.141 20.266 1 95.5 269 ALA B N 1
ATOM 5528 C CA . ALA B 1 269 ? -15.57 18.516 20.438 1 95.5 269 ALA B CA 1
ATOM 5529 C C . ALA B 1 269 ? -15.539 19.281 19.125 1 95.5 269 ALA B C 1
ATOM 5531 O O . ALA B 1 269 ? -16.297 20.234 18.922 1 95.5 269 ALA B O 1
ATOM 5532 N N . GLY B 1 270 ? -14.594 18.938 18.234 1 94.31 270 GLY B N 1
ATOM 5533 C CA . GLY B 1 270 ? -14.578 19.453 16.875 1 94.31 270 GLY B CA 1
ATOM 5534 C C . GLY B 1 270 ? -14.078 20.875 16.781 1 94.31 270 GLY B C 1
ATOM 5535 O O . GLY B 1 270 ? -14.461 21.625 15.867 1 94.31 270 GLY B O 1
ATOM 5536 N N . ASP B 1 271 ? -13.32 21.312 17.688 1 93.31 271 ASP B N 1
ATOM 5537 C CA . ASP B 1 271 ? -12.922 22.719 17.688 1 93.31 271 ASP B CA 1
ATOM 5538 C C . ASP B 1 271 ? -11.406 22.859 17.578 1 93.31 271 ASP B C 1
ATOM 5540 O O . ASP B 1 271 ? -10.82 23.766 18.172 1 93.31 271 ASP B O 1
ATOM 5544 N N . GLY B 1 272 ? -10.766 21.953 16.875 1 95.75 272 GLY B N 1
ATOM 5545 C CA . GLY B 1 272 ? -9.328 21.984 16.641 1 95.75 272 GLY B CA 1
ATOM 5546 C C . GLY B 1 272 ? -8.648 20.656 16.891 1 95.75 272 GLY B C 1
ATOM 5547 O O . GLY B 1 272 ? -9.219 19.781 17.547 1 95.75 272 GLY B O 1
ATOM 5548 N N . MET B 1 273 ? -7.48 20.484 16.406 1 97.62 273 MET B N 1
ATOM 5549 C CA . MET B 1 273 ? -6.688 19.281 16.609 1 97.62 273 MET B CA 1
ATOM 5550 C C . MET B 1 273 ? -5.816 19.406 17.859 1 97.62 273 MET B C 1
ATOM 5552 O O . MET B 1 273 ? -5.113 20.406 18.031 1 97.62 273 MET B O 1
ATOM 5556 N N . HIS B 1 274 ? -5.797 18.422 18.672 1 98.19 274 HIS B N 1
ATOM 5557 C CA . HIS B 1 274 ? -5.023 18.406 19.906 1 98.19 274 HIS B CA 1
ATOM 5558 C C . HIS B 1 274 ? -3.564 18.047 19.641 1 98.19 274 HIS B C 1
ATOM 5560 O O . HIS B 1 274 ? -3.275 17.188 18.812 1 98.19 274 HIS B O 1
ATOM 5566 N N . PHE B 1 275 ? -2.689 18.719 20.344 1 97.69 275 PHE B N 1
ATOM 5567 C CA . PHE B 1 275 ? -1.367 18.141 20.547 1 97.69 275 PHE B CA 1
ATOM 5568 C C . PHE B 1 275 ? -1.444 16.938 21.469 1 97.69 275 PHE B C 1
ATOM 5570 O O . PHE B 1 275 ? -1.717 17.078 22.672 1 97.69 275 PHE B O 1
ATOM 5577 N N . LEU B 1 276 ? -1.062 15.758 21.016 1 97.75 276 LEU B N 1
ATOM 5578 C CA . LEU B 1 276 ? -1.466 14.547 21.719 1 97.75 276 LEU B CA 1
ATOM 5579 C C . LEU B 1 276 ? -0.259 13.844 22.328 1 97.75 276 LEU B C 1
ATOM 5581 O O . LEU B 1 276 ? -0.413 12.953 23.172 1 97.75 276 LEU B O 1
ATOM 5585 N N . SER B 1 277 ? 0.945 14.203 21.969 1 97.81 277 SER B N 1
ATOM 5586 C CA . SER B 1 277 ? 2.07 13.328 22.281 1 97.81 277 SER B CA 1
ATOM 5587 C C . SER B 1 277 ? 3.262 14.117 22.812 1 97.81 277 SER B C 1
ATOM 5589 O O . SER B 1 277 ? 4.359 14.039 22.25 1 97.81 277 SER B O 1
ATOM 5591 N N . PRO B 1 278 ? 3.074 14.742 23.922 1 96.38 278 PRO B N 1
ATOM 5592 C CA . PRO B 1 278 ? 4.18 15.531 24.484 1 96.38 278 PRO B CA 1
ATOM 5593 C C . PRO B 1 278 ? 5.355 14.664 24.922 1 96.38 278 PRO B C 1
ATOM 5595 O O . PRO B 1 278 ? 6.461 15.164 25.125 1 96.38 278 PRO B O 1
ATOM 5598 N N . ASP B 1 279 ? 5.117 13.367 25.094 1 97.38 279 ASP B N 1
ATOM 5599 C CA . ASP B 1 279 ? 6.164 12.445 25.516 1 97.38 279 ASP B CA 1
ATOM 5600 C C . ASP B 1 279 ? 7.023 12.008 24.344 1 97.38 279 ASP B C 1
ATOM 5602 O O . ASP B 1 279 ? 8.109 11.445 24.531 1 97.38 279 ASP B O 1
ATOM 5606 N N . LEU B 1 280 ? 6.57 12.289 23.156 1 98.25 280 LEU B N 1
ATOM 5607 C CA . LEU B 1 280 ? 7.254 11.734 22 1 98.25 280 LEU B CA 1
ATOM 5608 C C . LEU B 1 280 ? 7.805 12.836 21.109 1 98.25 280 LEU B C 1
ATOM 5610 O O . LEU B 1 280 ? 8.633 12.578 20.234 1 98.25 280 LEU B O 1
ATOM 5614 N N . MET B 1 281 ? 7.379 14.094 21.328 1 98.06 281 MET B N 1
ATOM 5615 C CA . MET B 1 281 ? 7.887 15.219 20.547 1 98.06 281 MET B CA 1
ATOM 5616 C C . MET B 1 281 ? 7.633 16.531 21.281 1 98.06 281 MET B C 1
ATOM 5618 O O . MET B 1 281 ? 6.84 16.594 22.219 1 98.06 281 MET B O 1
ATOM 5622 N N . VAL B 1 282 ? 8.344 17.516 20.875 1 98.06 282 VAL B N 1
ATOM 5623 C CA . VAL B 1 282 ? 8.055 18.906 21.234 1 98.06 282 VAL B CA 1
ATOM 5624 C C . VAL B 1 282 ? 7.527 19.656 20.016 1 98.06 282 VAL B C 1
ATOM 5626 O O . VAL B 1 282 ? 8.062 19.516 18.922 1 98.06 282 VAL B O 1
ATOM 5629 N N . ALA B 1 283 ? 6.449 20.375 20.203 1 97.69 283 ALA B N 1
ATOM 5630 C CA . ALA B 1 283 ? 5.922 21.266 19.172 1 97.69 283 ALA B CA 1
ATOM 5631 C C . ALA B 1 283 ? 6.055 22.719 19.594 1 97.69 283 ALA B C 1
ATOM 5633 O O . ALA B 1 283 ? 5.434 23.156 20.562 1 97.69 283 ALA B O 1
ATOM 5634 N N . GLU B 1 284 ? 6.84 23.438 18.875 1 97.94 284 GLU B N 1
ATOM 5635 C CA . GLU B 1 284 ? 6.988 24.875 19.109 1 97.94 284 GLU B CA 1
ATOM 5636 C C . GLU B 1 284 ? 6.156 25.688 18.125 1 97.94 284 GLU B C 1
ATOM 5638 O O . GLU B 1 284 ? 5.883 25.219 17.016 1 97.94 284 GLU B O 1
ATOM 5643 N N . LEU B 1 285 ? 5.727 26.781 18.562 1 97.81 285 LEU B N 1
ATOM 5644 C CA . LEU B 1 285 ? 5.133 27.797 17.719 1 97.81 285 LEU B CA 1
ATOM 5645 C C . LEU B 1 285 ? 6.062 29 17.562 1 97.81 285 LEU B C 1
ATOM 5647 O O . LEU B 1 285 ? 6.57 29.516 18.562 1 97.81 285 LEU B O 1
ATOM 5651 N N . ILE B 1 286 ? 6.285 29.406 16.297 1 97.81 286 ILE B N 1
ATOM 5652 C CA . ILE B 1 286 ? 7.215 30.516 16.125 1 97.81 286 ILE B CA 1
ATOM 5653 C C . ILE B 1 286 ? 6.617 31.547 15.156 1 97.81 286 ILE B C 1
ATOM 5655 O O . ILE B 1 286 ? 5.703 31.234 14.391 1 97.81 286 ILE B O 1
ATOM 5659 N N . ASP B 1 287 ? 7.152 32.688 15.219 1 95.81 287 ASP B N 1
ATOM 5660 C CA . ASP B 1 287 ? 6.961 33.656 14.141 1 95.81 287 ASP B CA 1
ATOM 5661 C C . ASP B 1 287 ? 7.773 33.281 12.906 1 95.81 287 ASP B C 1
ATOM 5663 O O . ASP B 1 287 ? 8.992 33.125 12.984 1 95.81 287 ASP B O 1
ATOM 5667 N N . PRO B 1 288 ? 7.098 33.062 11.828 1 92.88 288 PRO B N 1
ATOM 5668 C CA . PRO B 1 288 ? 7.809 32.531 10.664 1 92.88 288 PRO B CA 1
ATOM 5669 C C . PRO B 1 288 ? 8.906 33.469 10.172 1 92.88 288 PRO B C 1
ATOM 5671 O O . PRO B 1 288 ? 9.867 33.031 9.539 1 92.88 288 PRO B O 1
ATOM 5674 N N . GLU B 1 289 ? 8.828 34.781 10.391 1 90.56 289 GLU B N 1
ATOM 5675 C CA . GLU B 1 289 ? 9.805 35.75 9.898 1 90.56 289 GLU B CA 1
ATOM 5676 C C . GLU B 1 289 ? 10.969 35.875 10.875 1 90.56 289 GLU B C 1
ATOM 5678 O O . GLU B 1 289 ? 12.125 35.719 10.5 1 90.56 289 GLU B O 1
ATOM 5683 N N . SER B 1 290 ? 10.664 36.125 12.148 1 95 290 SER B N 1
ATOM 5684 C CA . SER B 1 290 ? 11.711 36.406 13.125 1 95 290 SER B CA 1
ATOM 5685 C C . SER B 1 290 ? 12.273 35.125 13.727 1 95 290 SER B C 1
ATOM 5687 O O . SER B 1 290 ? 13.391 35.094 14.25 1 95 290 SER B O 1
ATOM 5689 N N . GLY B 1 291 ? 11.414 34.094 13.742 1 96.31 291 GLY B N 1
ATOM 5690 C CA . GLY B 1 291 ? 11.82 32.844 14.359 1 96.31 291 GLY B CA 1
ATOM 5691 C C . GLY B 1 291 ? 11.602 32.812 15.859 1 96.31 291 GLY B C 1
ATOM 5692 O O . GLY B 1 291 ? 11.898 31.812 16.516 1 96.31 291 GLY B O 1
ATOM 5693 N N . GLU B 1 292 ? 11.07 33.875 16.391 1 96.81 292 GLU B N 1
ATOM 5694 C CA . GLU B 1 292 ? 10.859 33.938 17.828 1 96.81 292 GLU B CA 1
ATOM 5695 C C . GLU B 1 292 ? 9.719 33.031 18.266 1 96.81 292 GLU B C 1
ATOM 5697 O O . GLU B 1 292 ? 8.703 32.938 17.578 1 96.81 292 GLU B O 1
ATOM 5702 N N . ARG B 1 293 ? 9.891 32.469 19.406 1 97.25 293 ARG B N 1
ATOM 5703 C CA . ARG B 1 293 ? 8.883 31.547 19.938 1 97.25 293 ARG B CA 1
ATOM 5704 C C . ARG B 1 293 ? 7.617 32.312 20.344 1 97.25 293 ARG B C 1
ATOM 5706 O O . ARG B 1 293 ? 7.699 33.406 20.891 1 97.25 293 ARG B O 1
ATOM 5713 N N . ILE B 1 294 ? 6.5 31.703 20.078 1 97.44 294 ILE B N 1
ATOM 5714 C CA . ILE B 1 294 ? 5.188 32.188 20.469 1 97.44 294 ILE B CA 1
ATOM 5715 C C . ILE B 1 294 ? 4.531 31.219 21.438 1 97.44 294 ILE B C 1
ATOM 5717 O O . ILE B 1 294 ? 4.516 30.016 21.203 1 97.44 294 ILE B O 1
ATOM 5721 N N . GLU B 1 295 ? 4.09 31.75 22.594 1 96.19 295 GLU B N 1
ATOM 5722 C CA . GLU B 1 295 ? 3.336 30.875 23.5 1 96.19 295 GLU B CA 1
ATOM 5723 C C . GLU B 1 295 ? 2.025 30.422 22.859 1 96.19 295 GLU B C 1
ATOM 5725 O O . GLU B 1 295 ? 1.271 31.234 22.328 1 96.19 295 GLU B O 1
ATOM 5730 N N . PRO B 1 296 ? 1.749 29.094 22.953 1 96.12 296 PRO B N 1
ATOM 5731 C CA . PRO B 1 296 ? 0.527 28.594 22.312 1 96.12 296 PRO B CA 1
ATOM 5732 C C . PRO B 1 296 ? -0.72 28.844 23.156 1 96.12 296 PRO B C 1
ATOM 5734 O O . PRO B 1 296 ? -1.299 27.891 23.688 1 96.12 296 PRO B O 1
ATOM 5737 N N . VAL B 1 297 ? -1.132 30.047 23.172 1 95.94 297 VAL B N 1
ATOM 5738 C CA . VAL B 1 297 ? -2.365 30.422 23.859 1 95.94 297 VAL B CA 1
ATOM 5739 C C . VAL B 1 297 ? -3.477 30.641 22.828 1 95.94 297 VAL B C 1
ATOM 5741 O O . VAL B 1 297 ? -3.211 30.719 21.625 1 95.94 297 VAL B O 1
ATOM 5744 N N . ASP B 1 298 ? -4.668 30.656 23.312 1 95.56 298 ASP B N 1
ATOM 5745 C CA . ASP B 1 298 ? -5.82 30.828 22.438 1 95.56 298 ASP B CA 1
ATOM 5746 C C . ASP B 1 298 ? -5.637 32.031 21.516 1 95.56 298 ASP B C 1
ATOM 5748 O O . ASP B 1 298 ? -5.297 33.125 21.969 1 95.56 298 ASP B O 1
ATOM 5752 N N . GLY B 1 299 ? -5.742 31.75 20.25 1 95.31 299 GLY B N 1
ATOM 5753 C CA . GLY B 1 299 ? -5.68 32.812 19.25 1 95.31 299 GLY B CA 1
ATOM 5754 C C . GLY B 1 299 ? -4.285 33.031 18.688 1 95.31 299 GLY B C 1
ATOM 5755 O O . GLY B 1 299 ? -4.121 33.688 17.656 1 95.31 299 GLY B O 1
ATOM 5756 N N . ALA B 1 300 ? -3.287 32.562 19.344 1 96.56 300 ALA B N 1
ATOM 5757 C CA . ALA B 1 300 ? -1.918 32.688 18.859 1 96.56 300 ALA B CA 1
ATOM 5758 C C . ALA B 1 300 ? -1.763 32.031 17.484 1 96.56 300 ALA B C 1
ATOM 5760 O O . ALA B 1 300 ? -2.357 31 17.219 1 96.56 300 ALA B O 1
ATOM 5761 N N . GLN B 1 301 ? -1.033 32.688 16.609 1 94.94 301 GLN B N 1
ATOM 5762 C CA . GLN B 1 301 ? -0.765 32.188 15.258 1 94.94 301 GLN B CA 1
ATOM 5763 C C . GLN B 1 301 ? 0.735 32.094 14.992 1 94.94 301 GLN B C 1
ATOM 5765 O O . GLN B 1 301 ? 1.5 32.969 15.453 1 94.94 301 GLN B O 1
ATOM 5770 N N . GLY B 1 302 ? 1.077 31.094 14.289 1 95.44 302 GLY B N 1
ATOM 5771 C CA . GLY B 1 302 ? 2.48 30.953 13.93 1 95.44 302 GLY B CA 1
ATOM 5772 C C . GLY B 1 302 ? 2.777 29.672 13.164 1 95.44 302 GLY B C 1
ATOM 5773 O O . GLY B 1 302 ? 1.858 28.984 12.711 1 95.44 302 GLY B O 1
ATOM 5774 N N . GLU B 1 303 ? 4.039 29.438 12.922 1 96.69 303 GLU B N 1
ATOM 5775 C CA . GLU B 1 303 ? 4.543 28.25 12.234 1 96.69 303 GLU B CA 1
ATOM 5776 C C . GLU B 1 303 ? 4.953 27.172 13.227 1 96.69 303 GLU B C 1
ATOM 5778 O O . GLU B 1 303 ? 5.566 27.469 14.258 1 96.69 303 GLU B O 1
ATOM 5783 N N . LEU B 1 304 ? 4.656 25.938 12.891 1 97.12 304 LEU B N 1
ATOM 5784 C CA . LEU B 1 304 ? 4.992 24.812 13.766 1 97.12 304 LEU B CA 1
ATOM 5785 C C . LEU B 1 304 ? 6.426 24.359 13.531 1 97.12 304 LEU B C 1
ATOM 5787 O O . LEU B 1 304 ? 6.879 24.297 12.383 1 97.12 304 LEU B O 1
ATOM 5791 N N . VAL B 1 305 ? 7.141 24.078 14.602 1 98.19 305 VAL B N 1
ATOM 5792 C CA . VAL B 1 305 ? 8.477 23.516 14.617 1 98.19 305 VAL B CA 1
ATOM 5793 C C . VAL B 1 305 ? 8.508 22.281 15.523 1 98.19 305 VAL B C 1
ATOM 5795 O O . VAL B 1 305 ? 8.008 22.328 16.656 1 98.19 305 VAL B O 1
ATOM 5798 N N . TYR B 1 306 ? 9.156 21.203 15.055 1 98.31 306 TYR B N 1
ATOM 5799 C CA . TYR B 1 306 ? 9.078 19.969 15.836 1 98.31 306 TYR B CA 1
ATOM 5800 C C . TYR B 1 306 ? 10.477 19.484 16.219 1 98.31 306 TYR B C 1
ATOM 5802 O O . TYR B 1 306 ? 11.414 19.594 15.422 1 98.31 306 TYR B O 1
ATOM 5810 N N . THR B 1 307 ? 10.594 18.984 17.359 1 98.62 307 THR B N 1
ATOM 5811 C CA . THR B 1 307 ? 11.734 18.203 17.828 1 98.62 307 THR B CA 1
ATOM 5812 C C . THR B 1 307 ? 11.297 16.812 18.25 1 98.62 307 THR B C 1
ATOM 5814 O O . THR B 1 307 ? 10.398 16.656 19.078 1 98.62 307 THR B O 1
ATOM 5817 N N . ALA B 1 308 ? 11.883 15.805 17.656 1 98.06 308 ALA B N 1
ATOM 5818 C CA . ALA B 1 308 ? 11.594 14.422 18.031 1 98.06 308 ALA B CA 1
ATOM 5819 C C . ALA B 1 308 ? 12.195 14.102 19.406 1 98.06 308 ALA B C 1
ATOM 5821 O O . ALA B 1 308 ? 13.305 14.531 19.719 1 98.06 308 ALA B O 1
ATOM 5822 N N . LEU B 1 309 ? 11.492 13.305 20.172 1 98.44 309 LEU B N 1
ATOM 5823 C CA . LEU B 1 309 ? 11.992 12.938 21.5 1 98.44 309 LEU B CA 1
ATOM 5824 C C . LEU B 1 309 ? 12.273 11.438 21.578 1 98.44 309 LEU B C 1
ATOM 5826 O O . LEU B 1 309 ? 13.023 10.992 22.453 1 98.44 309 LEU B O 1
ATOM 5830 N N . ARG B 1 310 ? 11.625 10.617 20.766 1 97.19 310 ARG B N 1
ATOM 5831 C CA . ARG B 1 310 ? 11.82 9.172 20.688 1 97.19 310 ARG B CA 1
ATOM 5832 C C . ARG B 1 310 ? 11.961 8.719 19.234 1 97.19 310 ARG B C 1
ATOM 5834 O O . ARG B 1 310 ? 11.078 8.031 18.719 1 97.19 310 ARG B O 1
ATOM 5841 N N . ARG B 1 311 ? 13 9.039 18.703 1 97.94 311 ARG B N 1
ATOM 5842 C CA . ARG B 1 311 ? 13.312 8.688 17.328 1 97.94 311 ARG B CA 1
ATOM 5843 C C . ARG B 1 311 ? 14.766 8.25 17.188 1 97.94 311 ARG B C 1
ATOM 5845 O O . ARG B 1 311 ? 15.656 8.844 17.812 1 97.94 311 ARG B O 1
ATOM 5852 N N . GLU B 1 312 ? 14.969 7.184 16.406 1 98.31 312 GLU B N 1
ATOM 5853 C CA . GLU B 1 312 ? 16.312 6.621 16.328 1 98.31 312 GLU B CA 1
ATOM 5854 C C . GLU B 1 312 ? 16.922 6.848 14.945 1 98.31 312 GLU B C 1
ATOM 5856 O O . GLU B 1 312 ? 18.047 7.34 14.82 1 98.31 312 GLU B O 1
ATOM 5861 N N . ALA B 1 313 ? 16.219 6.566 13.883 1 98.19 313 ALA B N 1
ATOM 5862 C CA . ALA B 1 313 ? 16.812 6.523 12.547 1 98.19 313 ALA B CA 1
ATOM 5863 C C . ALA B 1 313 ? 17.25 7.914 12.094 1 98.19 313 ALA B C 1
ATOM 5865 O O . ALA B 1 313 ? 18.406 8.117 11.727 1 98.19 313 ALA B O 1
ATOM 5866 N N . SER B 1 314 ? 16.266 8.867 12.148 1 97 314 SER B N 1
ATOM 5867 C CA . SER B 1 314 ? 16.562 10.234 11.727 1 97 314 SER B CA 1
ATOM 5868 C C . SER B 1 314 ? 15.805 11.25 12.578 1 97 314 SER B C 1
ATOM 5870 O O . SER B 1 314 ? 14.984 12.016 12.07 1 97 314 SER B O 1
ATOM 5872 N N . PRO B 1 315 ? 16.203 11.297 13.828 1 97.88 315 PRO B N 1
ATOM 5873 C CA . PRO B 1 315 ? 15.555 12.305 14.672 1 97.88 315 PRO B CA 1
ATOM 5874 C C . PRO B 1 315 ? 15.844 13.734 14.219 1 97.88 315 PRO B C 1
ATOM 5876 O O . PRO B 1 315 ? 17 14.062 13.914 1 97.88 315 PRO B O 1
ATOM 5879 N N . LEU B 1 316 ? 14.844 14.516 14.141 1 98.38 316 LEU B N 1
ATOM 5880 C CA . LEU B 1 316 ? 15.039 15.906 13.75 1 98.38 316 LEU B CA 1
ATOM 5881 C C . LEU B 1 316 ? 14.898 16.828 14.953 1 98.38 316 LEU B C 1
ATOM 5883 O O . LEU B 1 316 ? 14.031 16.625 15.805 1 98.38 316 LEU B O 1
ATOM 5887 N N . LEU B 1 317 ? 15.789 17.734 15.031 1 98.56 317 LEU B N 1
ATOM 5888 C CA . LEU B 1 317 ? 15.828 18.75 16.078 1 98.56 317 LEU B CA 1
ATOM 5889 C C . LEU B 1 317 ? 15.406 20.109 15.531 1 98.56 317 LEU B C 1
ATOM 5891 O O . LEU B 1 317 ? 16.031 20.625 14.602 1 98.56 317 LEU B O 1
ATOM 5895 N N . ARG B 1 318 ? 14.273 20.625 16.047 1 98.5 318 ARG B N 1
ATOM 5896 C CA . ARG B 1 318 ? 13.68 21.906 15.672 1 98.5 318 ARG B CA 1
ATOM 5897 C C . ARG B 1 318 ? 13.477 22 14.164 1 98.5 318 ARG B C 1
ATOM 5899 O O . ARG B 1 318 ? 13.922 22.969 13.531 1 98.5 318 ARG B O 1
ATOM 5906 N N . PHE B 1 319 ? 12.812 21.094 13.656 1 98.38 319 PHE B N 1
ATOM 5907 C CA . PHE B 1 319 ? 12.508 21.031 12.234 1 98.38 319 PHE B CA 1
ATOM 5908 C C . PHE B 1 319 ? 11.344 21.953 11.891 1 98.38 319 PHE B C 1
ATOM 5910 O O . PHE B 1 319 ? 10.258 21.828 12.461 1 98.38 319 PHE B O 1
ATOM 5917 N N . ARG B 1 320 ? 11.547 22.844 10.938 1 96.88 320 ARG B N 1
ATOM 5918 C CA . ARG B 1 320 ? 10.492 23.734 10.469 1 96.88 320 ARG B CA 1
ATOM 5919 C C . ARG B 1 320 ? 9.617 23.062 9.422 1 96.88 320 ARG B C 1
ATOM 5921 O O . ARG B 1 320 ? 10.086 22.734 8.336 1 96.88 320 ARG B O 1
ATOM 5928 N N . THR B 1 321 ? 8.367 22.859 9.688 1 92.19 321 THR B N 1
ATOM 5929 C CA . THR B 1 321 ? 7.461 22.172 8.781 1 92.19 321 THR B CA 1
ATOM 5930 C C . THR B 1 321 ? 6.863 23.141 7.77 1 92.19 321 THR B C 1
ATOM 5932 O O . THR B 1 321 ? 6.312 22.719 6.75 1 92.19 321 THR B O 1
ATOM 5935 N N . ARG B 1 322 ? 6.812 24.391 8.109 1 90.69 322 ARG B N 1
ATOM 5936 C CA . ARG B 1 322 ? 6.203 25.453 7.328 1 90.69 322 ARG B CA 1
ATOM 5937 C C . ARG B 1 322 ? 4.684 25.406 7.414 1 90.69 322 ARG B C 1
ATOM 5939 O O . ARG B 1 322 ? 3.988 26.109 6.684 1 90.69 322 ARG B O 1
ATOM 5946 N N . ASP B 1 323 ? 4.148 24.609 8.312 1 89.81 323 ASP B N 1
ATOM 5947 C CA . ASP B 1 323 ? 2.717 24.625 8.594 1 89.81 323 ASP B CA 1
ATOM 5948 C C . ASP B 1 323 ? 2.332 25.828 9.453 1 89.81 323 ASP B C 1
ATOM 5950 O O . ASP B 1 323 ? 2.859 26 10.555 1 89.81 323 ASP B O 1
ATOM 5954 N N . HIS B 1 324 ? 1.468 26.594 8.953 1 91.12 324 HIS B N 1
ATOM 5955 C CA . HIS B 1 324 ? 0.958 27.734 9.688 1 91.12 324 HIS B CA 1
ATOM 5956 C C . HIS B 1 324 ? -0.362 27.406 10.383 1 91.12 324 HIS B C 1
ATOM 5958 O O . HIS B 1 324 ? -1.291 26.906 9.742 1 91.12 324 HIS B O 1
ATOM 5964 N N . VAL B 1 325 ? -0.4 27.719 11.727 1 93.5 325 VAL B N 1
ATOM 5965 C CA . VAL B 1 325 ? -1.566 27.281 12.484 1 93.5 325 VAL B CA 1
ATOM 5966 C C . VAL B 1 325 ? -2.066 28.422 13.367 1 93.5 325 VAL B C 1
ATOM 5968 O O . VAL B 1 325 ? -1.365 29.422 13.562 1 93.5 325 VAL B O 1
ATOM 5971 N N . VAL B 1 326 ? -3.297 28.328 13.766 1 93.06 326 VAL B N 1
ATOM 5972 C CA . VAL B 1 326 ? -3.891 29.156 14.82 1 93.06 326 VAL B CA 1
ATOM 5973 C C . VAL B 1 326 ? -4.262 28.266 16.016 1 93.06 326 VAL B C 1
ATOM 5975 O O . VAL B 1 326 ? -4.789 27.156 15.836 1 93.06 326 VAL B O 1
ATOM 5978 N N . VAL B 1 327 ? -3.891 28.688 17.203 1 97.12 327 VAL B N 1
ATOM 5979 C CA . VAL B 1 327 ? -4.281 27.984 18.422 1 97.12 327 VAL B CA 1
ATOM 5980 C C . VAL B 1 327 ? -5.742 28.297 18.75 1 97.12 327 VAL B C 1
ATOM 5982 O O . VAL B 1 327 ? -6.113 29.469 18.891 1 97.12 327 VAL B O 1
ATOM 5985 N N . THR B 1 328 ? -6.488 27.219 18.859 1 95.94 328 THR B N 1
ATOM 5986 C CA . THR B 1 328 ? -7.922 27.422 19.047 1 95.94 328 THR B CA 1
ATOM 5987 C C . THR B 1 328 ? -8.289 27.297 20.531 1 95.94 328 THR B C 1
ATOM 5989 O O . THR B 1 328 ? -9.406 27.625 20.922 1 95.94 328 THR B O 1
ATOM 5992 N N . GLY B 1 329 ? -7.352 26.766 21.328 1 95.75 329 GLY B N 1
ATOM 5993 C CA . GLY B 1 329 ? -7.598 26.641 22.766 1 95.75 329 GLY B CA 1
ATOM 5994 C C . GLY B 1 329 ? -6.535 25.844 23.484 1 95.75 329 GLY B C 1
ATOM 5995 O O . GLY B 1 329 ? -5.723 25.172 22.844 1 95.75 329 GLY B O 1
ATOM 5996 N N . THR B 1 330 ? -6.566 25.922 24.812 1 94.25 330 THR B N 1
ATOM 5997 C CA . THR B 1 330 ? -5.594 25.219 25.641 1 94.25 330 THR B CA 1
ATOM 5998 C C . THR B 1 330 ? -6.293 24.234 26.578 1 94.25 330 THR B C 1
ATOM 6000 O O . THR B 1 330 ? -5.645 23.578 27.391 1 94.25 330 THR B O 1
ATOM 6003 N N . ASP B 1 331 ? -7.57 24.141 26.469 1 91 331 ASP B N 1
ATOM 6004 C CA . ASP B 1 331 ? -8.383 23.188 27.219 1 91 331 ASP B CA 1
ATOM 6005 C C . ASP B 1 331 ? -9.492 22.609 26.328 1 91 331 ASP B C 1
ATOM 6007 O O . ASP B 1 331 ? -9.75 23.109 25.234 1 91 331 ASP B O 1
ATOM 6011 N N . CYS B 1 332 ? -10.062 21.531 26.812 1 95.56 332 CYS B N 1
ATOM 6012 C CA . CYS B 1 332 ? -11.133 20.891 26.062 1 95.56 332 CYS B CA 1
ATOM 6013 C C . CYS B 1 332 ? -12.008 20.031 26.984 1 95.56 332 CYS B C 1
ATOM 6015 O O . CYS B 1 332 ? -11.508 19.453 27.953 1 95.56 332 CYS B O 1
ATOM 6017 N N . SER B 1 333 ? -13.25 19.953 26.688 1 95 333 SER B N 1
ATOM 6018 C CA . SER B 1 333 ? -14.195 19.156 27.469 1 95 333 SER B CA 1
ATOM 6019 C C . SER B 1 333 ? -13.875 17.672 27.391 1 95 333 SER B C 1
ATOM 6021 O O . SER B 1 333 ? -14.328 16.891 28.219 1 95 333 SER B O 1
ATOM 6023 N N . CYS B 1 334 ? -13.047 17.266 26.469 1 96.25 334 CYS B N 1
ATOM 6024 C CA . CYS B 1 334 ? -12.758 15.852 26.281 1 96.25 334 CYS B CA 1
ATOM 6025 C C . CYS B 1 334 ? -11.719 15.359 27.281 1 96.25 334 CYS B C 1
ATOM 6027 O O . CYS B 1 334 ? -11.484 14.156 27.406 1 96.25 334 CYS B O 1
ATOM 6029 N N . GLY B 1 335 ? -11.062 16.25 27.984 1 96.06 335 GLY B N 1
ATOM 6030 C CA . GLY B 1 335 ? -10.125 15.875 29.016 1 96.06 335 GLY B CA 1
ATOM 6031 C C . GLY B 1 335 ? -8.68 15.922 28.578 1 96.06 335 GLY B C 1
ATOM 6032 O O . GLY B 1 335 ? -7.766 15.844 29.391 1 96.06 335 GLY B O 1
ATOM 6033 N N . ARG B 1 336 ? -8.414 16.031 27.297 1 97.19 336 ARG B N 1
ATOM 6034 C CA . ARG B 1 336 ? -7.047 16.141 26.797 1 97.19 336 ARG B CA 1
ATOM 6035 C C . ARG B 1 336 ? -6.434 17.484 27.188 1 97.19 336 ARG B C 1
ATOM 6037 O O . ARG B 1 336 ? -7.121 18.516 27.188 1 97.19 336 ARG B O 1
ATOM 6044 N N . THR B 1 337 ? -5.164 17.484 27.438 1 95.44 337 THR B N 1
ATOM 6045 C CA . THR B 1 337 ? -4.551 18.656 28.047 1 95.44 337 THR B CA 1
ATOM 6046 C C . THR B 1 337 ? -3.697 19.406 27.016 1 95.44 337 THR B C 1
ATOM 6048 O O . THR B 1 337 ? -3.301 20.547 27.25 1 95.44 337 THR B O 1
ATOM 6051 N N . GLY B 1 338 ? -3.387 18.766 25.891 1 95.88 338 GLY B N 1
ATOM 6052 C CA . GLY B 1 338 ? -2.65 19.469 24.859 1 95.88 338 GLY B CA 1
ATOM 6053 C C . GLY B 1 338 ? -3.459 20.578 24.203 1 95.88 338 GLY B C 1
ATOM 6054 O O . GLY B 1 338 ? -4.668 20.438 24.016 1 95.88 338 GLY B O 1
ATOM 6055 N N . TYR B 1 339 ? -2.787 21.734 23.875 1 96.69 339 TYR B N 1
ATOM 6056 C CA . TYR B 1 339 ? -3.492 22.812 23.188 1 96.69 339 TYR B CA 1
ATOM 6057 C C . TYR B 1 339 ? -4.004 22.375 21.828 1 96.69 339 TYR B C 1
ATOM 6059 O O . TYR B 1 339 ? -3.605 21.312 21.328 1 96.69 339 TYR B O 1
ATOM 6067 N N . LYS B 1 340 ? -4.926 23.047 21.281 1 97.81 340 LYS B N 1
ATOM 6068 C CA . LYS B 1 340 ? -5.566 22.719 20.016 1 97.81 340 LYS B CA 1
ATOM 6069 C C . LYS B 1 340 ? -5.191 23.734 18.938 1 97.81 340 LYS B C 1
ATOM 6071 O O . LYS B 1 340 ? -5 24.922 19.219 1 97.81 340 LYS B O 1
ATOM 6076 N N . ILE B 1 341 ? -5.148 23.188 17.688 1 96.62 341 ILE B N 1
ATOM 6077 C CA . ILE B 1 341 ? -4.785 24.062 16.578 1 96.62 341 ILE B CA 1
ATOM 6078 C C . ILE B 1 341 ? -5.703 23.797 15.383 1 96.62 341 ILE B C 1
ATOM 6080 O O . ILE B 1 341 ? -6.383 22.766 15.328 1 96.62 341 ILE B O 1
ATOM 6084 N N . ARG B 1 342 ? -5.715 24.734 14.539 1 92.38 342 ARG B N 1
ATOM 6085 C CA . ARG B 1 342 ? -6.172 24.578 13.164 1 92.38 342 ARG B CA 1
ATOM 6086 C C . ARG B 1 342 ? -5.078 24.984 12.18 1 92.38 342 ARG B C 1
ATOM 6088 O O . ARG B 1 342 ? -4.414 26 12.359 1 92.38 342 ARG B O 1
ATOM 6095 N N . CYS B 1 343 ? -4.875 24.062 11.289 1 88.44 343 CYS B N 1
ATOM 6096 C CA . CYS B 1 343 ? -3.896 24.375 10.258 1 88.44 343 CYS B CA 1
ATOM 6097 C C . CYS B 1 343 ? -4.52 25.219 9.156 1 88.44 343 CYS B C 1
ATOM 6099 O O . CYS B 1 343 ? -5.488 24.812 8.516 1 88.44 343 CYS B O 1
ATOM 6101 N N . ILE B 1 344 ? -4.02 26.312 8.875 1 79.5 344 ILE B N 1
ATOM 6102 C CA . ILE B 1 344 ? -4.637 27.219 7.914 1 79.5 344 ILE B CA 1
ATOM 6103 C C . ILE B 1 344 ? -3.879 27.156 6.586 1 79.5 344 ILE B C 1
ATOM 6105 O O . ILE B 1 344 ? -4.359 27.656 5.566 1 79.5 344 ILE B O 1
ATOM 6109 N N . GLY B 1 345 ? -2.758 26.562 6.512 1 79.75 345 GLY B N 1
ATOM 6110 C CA . GLY B 1 345 ? -1.996 26.406 5.285 1 79.75 345 GLY B CA 1
ATOM 6111 C C . GLY B 1 345 ? -0.502 26.281 5.52 1 79.75 345 GLY B C 1
ATOM 6112 O O . GLY B 1 345 ? -0.063 26.062 6.652 1 79.75 345 GLY B O 1
ATOM 6113 N N . ARG B 1 346 ? 0.199 26.328 4.375 1 76 346 ARG B N 1
ATOM 6114 C CA . ARG B 1 346 ? 1.657 26.328 4.434 1 76 346 ARG B CA 1
ATOM 6115 C C . ARG B 1 346 ? 2.217 27.719 4.238 1 76 346 ARG B C 1
ATOM 6117 O O . ARG B 1 346 ? 1.702 28.5 3.426 1 76 346 ARG B O 1
ATOM 6124 N N . THR B 1 347 ? 3.189 27.969 4.926 1 71.38 347 THR B N 1
ATOM 6125 C CA . THR B 1 347 ? 3.779 29.297 4.824 1 71.38 347 THR B CA 1
ATOM 6126 C C . THR B 1 347 ? 4.371 29.516 3.434 1 71.38 347 THR B C 1
ATOM 6128 O O . THR B 1 347 ? 4.402 30.641 2.939 1 71.38 347 THR B O 1
ATOM 6131 N N . ASP B 1 348 ? 4.711 28.375 2.812 1 74.25 348 ASP B N 1
ATOM 6132 C CA . ASP B 1 348 ? 5.32 28.5 1.492 1 74.25 348 ASP B CA 1
ATOM 6133 C C . ASP B 1 348 ? 4.258 28.656 0.408 1 74.25 348 ASP B C 1
ATOM 6135 O O . ASP B 1 348 ? 4.566 29.047 -0.719 1 74.25 348 ASP B O 1
ATOM 6139 N N . ASP B 1 349 ? 3.045 28.406 0.749 1 75.88 349 ASP B N 1
ATOM 6140 C CA . ASP B 1 349 ? 1.973 28.516 -0.234 1 75.88 349 ASP B CA 1
ATOM 6141 C C . ASP B 1 349 ? 1.2 29.828 -0.05 1 75.88 349 ASP B C 1
ATOM 6143 O O . ASP B 1 349 ? 0.313 30.141 -0.844 1 75.88 349 ASP B O 1
ATOM 6147 N N . MET B 1 350 ? 1.548 30.516 0.938 1 74.25 350 MET B N 1
ATOM 6148 C CA . MET B 1 350 ? 0.853 31.75 1.274 1 74.25 350 MET B CA 1
ATOM 6149 C C . MET B 1 350 ? 1.081 32.812 0.202 1 74.25 350 MET B C 1
ATOM 6151 O O . MET B 1 350 ? 2.197 32.969 -0.296 1 74.25 350 MET B O 1
ATOM 6155 N N . LEU B 1 351 ? 0.029 33.375 -0.336 1 81.88 351 LEU B N 1
ATOM 6156 C CA . LEU B 1 351 ? 0.109 34.469 -1.29 1 81.88 351 LEU B CA 1
ATOM 6157 C C . LEU B 1 351 ? -0.062 35.812 -0.586 1 81.88 351 LEU B C 1
ATOM 6159 O O . LEU B 1 351 ? -0.674 35.906 0.483 1 81.88 351 LEU B O 1
ATOM 6163 N N . ILE B 1 352 ? 0.611 36.812 -1.089 1 81 352 ILE B N 1
ATOM 6164 C CA . ILE B 1 352 ? 0.475 38.188 -0.592 1 81 352 ILE B CA 1
ATOM 6165 C C . ILE B 1 352 ? -0.165 39.062 -1.666 1 81 352 ILE B C 1
ATOM 6167 O O . ILE B 1 352 ? 0.435 39.312 -2.715 1 81 352 ILE B O 1
ATOM 6171 N N . VAL B 1 353 ? -1.389 39.406 -1.428 1 87.12 353 VAL B N 1
ATOM 6172 C CA . VAL B 1 353 ? -2.127 40.25 -2.367 1 87.12 353 VAL B CA 1
ATOM 6173 C C . VAL B 1 353 ? -2.309 41.656 -1.779 1 87.12 353 VAL B C 1
ATOM 6175 O O . VAL B 1 353 ? -3.096 41.844 -0.849 1 87.12 353 VAL B O 1
ATOM 6178 N N . ARG B 1 354 ? -1.596 42.594 -2.369 1 81.75 354 ARG B N 1
ATOM 6179 C CA . ARG B 1 354 ? -1.612 43.969 -1.895 1 81.75 354 ARG B CA 1
ATOM 6180 C C . ARG B 1 354 ? -1.313 44.062 -0.401 1 81.75 354 ARG B C 1
ATOM 6182 O O . ARG B 1 354 ? -2.049 44.688 0.356 1 81.75 354 ARG B O 1
ATOM 6189 N N . GLY B 1 355 ? -0.351 43.281 -0.043 1 75.69 355 GLY B N 1
ATOM 6190 C CA . GLY B 1 355 ? 0.153 43.312 1.32 1 75.69 355 GLY B CA 1
ATOM 6191 C C . GLY B 1 355 ? -0.608 42.406 2.27 1 75.69 355 GLY B C 1
ATOM 6192 O O . GLY B 1 355 ? -0.254 42.281 3.443 1 75.69 355 GLY B O 1
ATOM 6193 N N . ILE B 1 356 ? -1.685 41.812 1.799 1 81.56 356 ILE B N 1
ATOM 6194 C CA . ILE B 1 356 ? -2.508 40.969 2.639 1 81.56 356 ILE B CA 1
ATOM 6195 C C . ILE B 1 356 ? -2.123 39.5 2.41 1 81.56 356 ILE B C 1
ATOM 6197 O O . ILE B 1 356 ? -2.061 39.031 1.267 1 81.56 356 ILE B O 1
ATOM 6201 N N . ASN B 1 357 ? -1.854 38.781 3.508 1 79.44 357 ASN B N 1
ATOM 6202 C CA . ASN B 1 357 ? -1.557 37.375 3.428 1 79.44 357 ASN B CA 1
ATOM 6203 C C . ASN B 1 357 ? -2.814 36.531 3.158 1 79.44 357 ASN B C 1
ATOM 6205 O O . ASN B 1 357 ? -3.818 36.688 3.857 1 79.44 357 ASN B O 1
ATOM 6209 N N . VAL B 1 358 ? -2.758 35.75 2.143 1 84.12 358 VAL B N 1
ATOM 6210 C CA . VAL B 1 358 ? -3.904 34.938 1.749 1 84.12 358 VAL B CA 1
ATOM 6211 C C . VAL B 1 358 ? -3.475 33.469 1.585 1 84.12 358 VAL B C 1
ATOM 6213 O O . VAL B 1 358 ? -2.6 33.156 0.771 1 84.12 358 VAL B O 1
ATOM 6216 N N . PHE B 1 359 ? -4.059 32.656 2.389 1 80.69 359 PHE B N 1
ATOM 6217 C CA . PHE B 1 359 ? -3.846 31.219 2.195 1 80.69 359 PHE B CA 1
ATOM 6218 C C . PHE B 1 359 ? -4.824 30.656 1.167 1 80.69 359 PHE B C 1
ATOM 6220 O O . PHE B 1 359 ? -6.023 30.922 1.239 1 80.69 359 PHE B O 1
ATOM 6227 N N . PRO B 1 360 ? -4.316 29.844 0.268 1 85.25 360 PRO B N 1
ATOM 6228 C CA . PRO B 1 360 ? -5.18 29.281 -0.768 1 85.25 360 PRO B CA 1
ATOM 6229 C C . PRO B 1 360 ? -6.363 28.5 -0.189 1 85.25 360 PRO B C 1
ATOM 6231 O O . PRO B 1 360 ? -7.461 28.547 -0.748 1 85.25 360 PRO B O 1
ATOM 6234 N N . SER B 1 361 ? -6.219 27.922 0.927 1 80.5 361 SER B N 1
ATOM 6235 C CA . SER B 1 361 ? -7.273 27.125 1.542 1 80.5 361 SER B CA 1
ATOM 6236 C C . SER B 1 361 ? -8.453 28 1.966 1 80.5 361 SER B C 1
ATOM 6238 O O . SER B 1 361 ? -9.602 27.547 1.957 1 80.5 361 SER B O 1
ATOM 6240 N N . ALA B 1 362 ? -8.188 29.172 2.387 1 80.31 362 ALA B N 1
ATOM 6241 C CA . ALA B 1 362 ? -9.25 30.094 2.756 1 80.31 362 ALA B CA 1
ATOM 6242 C C . ALA B 1 362 ? -10.133 30.422 1.554 1 80.31 362 ALA B C 1
ATOM 6244 O O . ALA B 1 362 ? -11.359 30.516 1.678 1 80.31 362 ALA B O 1
ATOM 6245 N N . ILE B 1 363 ? -9.508 30.531 0.408 1 85.56 363 ILE B N 1
ATOM 6246 C CA . ILE B 1 363 ? -10.25 30.797 -0.818 1 85.56 363 ILE B CA 1
ATOM 6247 C C . ILE B 1 363 ? -11.141 29.609 -1.155 1 85.56 363 ILE B C 1
ATOM 6249 O O . ILE B 1 363 ? -12.32 29.781 -1.485 1 85.56 363 ILE B O 1
ATOM 6253 N N . LYS B 1 364 ? -10.562 28.484 -1.03 1 85.31 364 LYS B N 1
ATOM 6254 C CA . LYS B 1 364 ? -11.32 27.266 -1.301 1 85.31 364 LYS B CA 1
ATOM 6255 C C . LYS B 1 364 ? -12.555 27.172 -0.406 1 85.31 364 LYS B C 1
ATOM 6257 O O . LYS B 1 364 ? -13.641 26.828 -0.873 1 85.31 364 LYS B O 1
ATOM 6262 N N . ASP B 1 365 ? -12.445 27.5 0.846 1 83.12 365 ASP B N 1
ATOM 6263 C CA . ASP B 1 365 ? -13.531 27.453 1.819 1 83.12 365 ASP B CA 1
ATOM 6264 C C . ASP B 1 365 ? -14.648 28.422 1.438 1 83.12 365 ASP B C 1
ATOM 6266 O O . ASP B 1 365 ? -15.828 28.062 1.5 1 83.12 365 ASP B O 1
ATOM 6270 N N . LEU B 1 366 ? -14.281 29.594 1.035 1 84.94 366 LEU B N 1
ATOM 6271 C CA . LEU B 1 366 ? -15.258 30.625 0.688 1 84.94 366 LEU B CA 1
ATOM 6272 C C . LEU B 1 366 ? -16.031 30.234 -0.574 1 84.94 366 LEU B C 1
ATOM 6274 O O . LEU B 1 366 ? -17.234 30.453 -0.655 1 84.94 366 LEU B O 1
ATOM 6278 N N . VAL B 1 367 ? -15.305 29.609 -1.508 1 89.25 367 VAL B N 1
ATOM 6279 C CA . VAL B 1 367 ? -15.938 29.172 -2.75 1 89.25 367 VAL B CA 1
ATOM 6280 C C . VAL B 1 367 ? -16.875 28.016 -2.475 1 89.25 367 VAL B C 1
ATOM 6282 O O . VAL B 1 367 ? -18 27.969 -2.998 1 89.25 367 VAL B O 1
ATOM 6285 N N . LEU B 1 368 ? -16.453 27.094 -1.661 1 84.56 368 LEU B N 1
ATOM 6286 C CA . LEU B 1 368 ? -17.281 25.953 -1.298 1 84.56 368 LEU B CA 1
ATOM 6287 C C . LEU B 1 368 ? -18.547 26.391 -0.574 1 84.56 368 LEU B C 1
ATOM 6289 O O . LEU B 1 368 ? -19.594 25.766 -0.727 1 84.56 368 LEU B O 1
ATOM 6293 N N . GLY B 1 369 ? -18.484 27.438 0.146 1 84.69 369 GLY B N 1
ATOM 6294 C CA . GLY B 1 369 ? -19.625 27.969 0.872 1 84.69 369 GLY B CA 1
ATOM 6295 C C . GLY B 1 369 ? -20.719 28.484 -0.039 1 84.69 369 GLY B C 1
ATOM 6296 O O . GLY B 1 369 ? -21.844 28.703 0.406 1 84.69 369 GLY B O 1
ATOM 6297 N N . LEU B 1 370 ? -20.422 28.625 -1.252 1 86.12 370 LEU B N 1
ATOM 6298 C CA . LEU B 1 370 ? -21.391 29.125 -2.215 1 86.12 370 LEU B CA 1
ATOM 6299 C C . LEU B 1 370 ? -22.047 27.984 -2.98 1 86.12 370 LEU B C 1
ATOM 6301 O O . LEU B 1 370 ? -22.781 28.203 -3.941 1 86.12 370 LEU B O 1
ATOM 6305 N N . ALA B 1 371 ? -21.75 26.797 -2.494 1 81.75 371 ALA B N 1
ATOM 6306 C CA . ALA B 1 371 ? -22.484 25.656 -3.018 1 81.75 371 ALA B CA 1
ATOM 6307 C C . ALA B 1 371 ? -23.969 25.75 -2.652 1 81.75 371 ALA B C 1
ATOM 6309 O O . ALA B 1 371 ? -24.312 26.219 -1.566 1 81.75 371 ALA B O 1
ATOM 6310 N N . PRO B 1 372 ? -24.797 25.438 -3.695 1 84.75 372 PRO B N 1
ATOM 6311 C CA . PRO B 1 372 ? -24.578 24.594 -4.879 1 84.75 372 PRO B CA 1
ATOM 6312 C C . PRO B 1 372 ? -24.328 25.422 -6.145 1 84.75 372 PRO B C 1
ATOM 6314 O O . PRO B 1 372 ? -24.281 24.859 -7.242 1 84.75 372 PRO B O 1
ATOM 6317 N N . ALA B 1 373 ? -24.25 26.703 -5.969 1 88.31 373 ALA B N 1
ATOM 6318 C CA . ALA B 1 373 ? -24 27.5 -7.168 1 88.31 373 ALA B CA 1
ATOM 6319 C C . ALA B 1 373 ? -22.641 27.172 -7.777 1 88.31 373 ALA B C 1
ATOM 6321 O O . ALA B 1 373 ? -22.422 27.375 -8.977 1 88.31 373 ALA B O 1
ATOM 6322 N N . THR B 1 374 ? -21.719 26.703 -6.93 1 90.81 374 THR B N 1
ATOM 6323 C CA . THR B 1 374 ? -20.422 26.203 -7.359 1 90.81 374 THR B CA 1
ATOM 6324 C C . THR B 1 374 ? -20.25 24.734 -6.996 1 90.81 374 THR B C 1
ATOM 6326 O O . THR B 1 374 ? -20.969 24.219 -6.129 1 90.81 374 THR B O 1
ATOM 6329 N N . THR B 1 375 ? -19.359 24.094 -7.711 1 86.19 375 THR B N 1
ATOM 6330 C CA . THR B 1 375 ? -19.016 22.734 -7.344 1 86.19 375 THR B CA 1
ATOM 6331 C C . THR B 1 375 ? -18.047 22.719 -6.164 1 86.19 375 THR B C 1
ATOM 6333 O O . THR B 1 375 ? -17.797 21.672 -5.562 1 86.19 375 THR B O 1
ATOM 6336 N N . GLY B 1 376 ? -17.531 23.922 -5.867 1 84.81 376 GLY B N 1
ATOM 6337 C CA . GLY B 1 376 ? -16.5 24.016 -4.852 1 84.81 376 GLY B CA 1
ATOM 6338 C C . GLY B 1 376 ? -15.094 23.891 -5.418 1 84.81 376 GLY B C 1
ATOM 6339 O O . GLY B 1 376 ? -14.109 24.203 -4.734 1 84.81 376 GLY B O 1
ATOM 6340 N N . GLU B 1 377 ? -15.023 23.438 -6.668 1 87.88 377 GLU B N 1
ATOM 6341 C CA . GLU B 1 377 ? -13.711 23.344 -7.301 1 87.88 377 GLU B CA 1
ATOM 6342 C C . GLU B 1 377 ? -13.188 24.703 -7.723 1 87.88 377 GLU B C 1
ATOM 6344 O O . GLU B 1 377 ? -13.898 25.469 -8.383 1 87.88 377 GLU B O 1
ATOM 6349 N N . VAL B 1 378 ? -11.984 25.031 -7.312 1 90.31 378 VAL B N 1
ATOM 6350 C CA . VAL B 1 378 ? -11.375 26.328 -7.598 1 90.31 378 VAL B CA 1
ATOM 6351 C C . VAL B 1 378 ? -9.867 26.156 -7.793 1 90.31 378 VAL B C 1
ATOM 6353 O O . VAL B 1 378 ? -9.258 25.234 -7.234 1 90.31 378 VAL B O 1
ATOM 6356 N N . ARG B 1 379 ? -9.328 26.906 -8.648 1 93.06 379 ARG B N 1
ATOM 6357 C CA . ARG B 1 379 ? -7.887 27.047 -8.836 1 93.06 379 ARG B CA 1
ATOM 6358 C C . ARG B 1 379 ? -7.461 28.5 -8.781 1 93.06 379 ARG B C 1
ATOM 6360 O O . ARG B 1 379 ? -8.164 29.375 -9.297 1 93.06 379 ARG B O 1
ATOM 6367 N N . ILE B 1 380 ? -6.355 28.734 -8.102 1 92 380 ILE B N 1
ATOM 6368 C CA . ILE B 1 380 ? -5.738 30.047 -8.117 1 92 380 ILE B CA 1
ATOM 6369 C C . ILE B 1 380 ? -4.645 30.109 -9.18 1 92 380 ILE B C 1
ATOM 6371 O O . ILE B 1 380 ? -3.609 29.453 -9.047 1 92 380 ILE B O 1
ATOM 6375 N N . ARG B 1 381 ? -4.867 30.797 -10.172 1 91.56 381 ARG B N 1
ATOM 6376 C CA . ARG B 1 381 ? -3.908 30.891 -11.266 1 91.56 381 ARG B CA 1
ATOM 6377 C C . ARG B 1 381 ? -2.926 32.031 -11.039 1 91.56 381 ARG B C 1
ATOM 6379 O O . ARG B 1 381 ? -3.213 33.188 -11.375 1 91.56 381 ARG B O 1
ATOM 6386 N N . VAL B 1 382 ? -1.878 31.703 -10.523 1 86.5 382 VAL B N 1
ATOM 6387 C CA . VAL B 1 382 ? -0.854 32.688 -10.188 1 86.5 382 VAL B CA 1
ATOM 6388 C C . VAL B 1 382 ? -0.036 33.031 -11.43 1 86.5 382 VAL B C 1
ATOM 6390 O O . VAL B 1 382 ? 0.745 32.188 -11.914 1 86.5 382 VAL B O 1
ATOM 6393 N N . ASP B 1 383 ? -0.194 34.188 -11.938 1 86.06 383 ASP B N 1
ATOM 6394 C CA . ASP B 1 383 ? 0.481 34.625 -13.156 1 86.06 383 ASP B CA 1
ATOM 6395 C C . ASP B 1 383 ? 1.556 35.656 -12.844 1 86.06 383 ASP B C 1
ATOM 6397 O O . ASP B 1 383 ? 1.864 36.5 -13.68 1 86.06 383 ASP B O 1
ATOM 6401 N N . PHE B 1 384 ? 2.08 35.781 -11.703 1 81.12 384 PHE B N 1
ATOM 6402 C CA . PHE B 1 384 ? 3.133 36.688 -11.266 1 81.12 384 PHE B CA 1
ATOM 6403 C C . PHE B 1 384 ? 4.254 35.906 -10.57 1 81.12 384 PHE B C 1
ATOM 6405 O O . PHE B 1 384 ? 4.039 34.812 -10.062 1 81.12 384 PHE B O 1
ATOM 6412 N N . PRO B 1 385 ? 5.379 36.406 -10.617 1 78.44 385 PRO B N 1
ATOM 6413 C CA . PRO B 1 385 ? 6.492 35.719 -9.945 1 78.44 385 PRO B CA 1
ATOM 6414 C C . PRO B 1 385 ? 6.387 35.781 -8.422 1 78.44 385 PRO B C 1
ATOM 6416 O O . PRO B 1 385 ? 5.848 36.75 -7.875 1 78.44 385 PRO B O 1
ATOM 6419 N N . GLY B 1 386 ? 6.887 34.844 -7.773 1 78.12 386 GLY B N 1
ATOM 6420 C CA . GLY B 1 386 ? 6.922 34.844 -6.32 1 78.12 386 GLY B CA 1
ATOM 6421 C C . GLY B 1 386 ? 5.551 34.656 -5.691 1 78.12 386 GLY B C 1
ATOM 6422 O O . GLY B 1 386 ? 4.727 33.906 -6.191 1 78.12 386 GLY B O 1
ATOM 6423 N N . HIS B 1 387 ? 5.371 35.375 -4.523 1 81.75 387 HIS B N 1
ATOM 6424 C CA . HIS B 1 387 ? 4.156 35.125 -3.756 1 81.75 387 HIS B CA 1
ATOM 6425 C C . HIS B 1 387 ? 3.346 36.406 -3.586 1 81.75 387 HIS B C 1
ATOM 6427 O O . HIS B 1 387 ? 2.26 36.406 -3.002 1 81.75 387 HIS B O 1
ATOM 6433 N N . SER B 1 388 ? 3.824 37.5 -4.207 1 81.56 388 SER B N 1
ATOM 6434 C CA . SER B 1 388 ? 3.17 38.781 -3.953 1 81.56 388 SER B CA 1
ATOM 6435 C C . SER B 1 388 ? 2.658 39.406 -5.246 1 81.56 388 SER B C 1
ATOM 6437 O O . SER B 1 388 ? 3.314 39.344 -6.289 1 81.56 388 SER B O 1
ATOM 6439 N N . THR B 1 389 ? 1.462 40 -5.23 1 86.5 389 THR B N 1
ATOM 6440 C CA . THR B 1 389 ? 0.903 40.688 -6.375 1 86.5 389 THR B CA 1
ATOM 6441 C C . THR B 1 389 ? 0.109 41.938 -5.922 1 86.5 389 THR B C 1
ATOM 6443 O O . THR B 1 389 ? -0.422 41.938 -4.812 1 86.5 389 THR B O 1
ATOM 6446 N N . GLN B 1 390 ? 0.13 42.938 -6.766 1 84.56 390 GLN B N 1
ATOM 6447 C CA . GLN B 1 390 ? -0.673 44.125 -6.527 1 84.56 390 GLN B CA 1
ATOM 6448 C C . GLN B 1 390 ? -1.975 44.062 -7.32 1 84.56 390 GLN B C 1
ATOM 6450 O O . GLN B 1 390 ? -2.82 44.969 -7.191 1 84.56 390 GLN B O 1
ATOM 6455 N N . ARG B 1 391 ? -2.094 43 -8.047 1 88.12 391 ARG B N 1
ATOM 6456 C CA . ARG B 1 391 ? -3.271 42.812 -8.891 1 88.12 391 ARG B CA 1
ATOM 6457 C C . ARG B 1 391 ? -4.27 41.875 -8.25 1 88.12 391 ARG B C 1
ATOM 6459 O O . ARG B 1 391 ? -3.934 41.156 -7.301 1 88.12 391 ARG B O 1
ATOM 6466 N N . PRO B 1 392 ? -5.516 41.969 -8.75 1 91.56 392 PRO B N 1
ATOM 6467 C CA . PRO B 1 392 ? -6.477 40.969 -8.266 1 91.56 392 PRO B CA 1
ATOM 6468 C C . PRO B 1 392 ? -6.027 39.562 -8.539 1 91.56 392 PRO B C 1
ATOM 6470 O O . PRO B 1 392 ? -5.461 39.25 -9.594 1 91.56 392 PRO B O 1
ATOM 6473 N N . LEU B 1 393 ? -6.219 38.688 -7.555 1 91.5 393 LEU B N 1
ATOM 6474 C CA . LEU B 1 393 ? -5.832 37.281 -7.664 1 91.5 393 LEU B CA 1
ATOM 6475 C C . LEU B 1 393 ? -6.715 36.562 -8.672 1 91.5 393 LEU B C 1
ATOM 6477 O O . LEU B 1 393 ? -7.941 36.531 -8.523 1 91.5 393 LEU B O 1
ATOM 6481 N N . PRO B 1 394 ? -6.16 36 -9.656 1 92.75 394 PRO B N 1
ATOM 6482 C CA . PRO B 1 394 ? -6.977 35.281 -10.633 1 92.75 394 PRO B CA 1
ATOM 6483 C C . PRO B 1 394 ? -7.469 33.938 -10.117 1 92.75 394 PRO B C 1
ATOM 6485 O O . PRO B 1 394 ? -6.672 33.125 -9.641 1 92.75 394 PRO B O 1
ATOM 6488 N N . LEU B 1 395 ? -8.727 33.688 -10.227 1 94.62 395 LEU B N 1
ATOM 6489 C CA . LEU B 1 395 ? -9.344 32.438 -9.812 1 94.62 395 LEU B CA 1
ATOM 6490 C C . LEU B 1 395 ? -10.117 31.812 -10.969 1 94.62 395 LEU B C 1
ATOM 6492 O O . LEU B 1 395 ? -10.75 32.5 -11.758 1 94.62 395 LEU B O 1
ATOM 6496 N N . VAL B 1 396 ? -10.031 30.562 -11.078 1 94.75 396 VAL B N 1
ATOM 6497 C CA . VAL B 1 396 ? -10.914 29.766 -11.93 1 94.75 396 VAL B CA 1
ATOM 6498 C C . VAL B 1 396 ? -11.828 28.906 -11.062 1 94.75 396 VAL B C 1
ATOM 6500 O O . VAL B 1 396 ? -11.352 28.125 -10.234 1 94.75 396 VAL B O 1
ATOM 6503 N N . VAL B 1 397 ? -13.117 29.078 -11.203 1 94.81 397 VAL B N 1
ATOM 6504 C CA . VAL B 1 397 ? -14.078 28.391 -10.344 1 94.81 397 VAL B CA 1
ATOM 6505 C C . VAL B 1 397 ? -15.078 27.625 -11.203 1 94.81 397 VAL B C 1
ATOM 6507 O O . VAL B 1 397 ? -15.57 28.141 -12.219 1 94.81 397 VAL B O 1
ATOM 6510 N N . GLU B 1 398 ? -15.383 26.438 -10.758 1 93.5 398 GLU B N 1
ATOM 6511 C CA . GLU B 1 398 ? -16.422 25.688 -11.438 1 93.5 398 GLU B CA 1
ATOM 6512 C C . GLU B 1 398 ? -17.812 26.062 -10.922 1 93.5 398 GLU B C 1
ATOM 6514 O O . GLU B 1 398 ? -18.062 26.047 -9.719 1 93.5 398 GLU B O 1
ATOM 6519 N N . HIS B 1 399 ? -18.703 26.438 -11.859 1 92.56 399 HIS B N 1
ATOM 6520 C CA . HIS B 1 399 ? -20.094 26.625 -11.5 1 92.56 399 HIS B CA 1
ATOM 6521 C C . HIS B 1 399 ? -20.875 25.312 -11.57 1 92.56 399 HIS B C 1
ATOM 6523 O O . HIS B 1 399 ? -20.438 24.359 -12.227 1 92.56 399 HIS B O 1
ATOM 6529 N N . ALA B 1 400 ? -22 25.297 -10.914 1 91.25 400 ALA B N 1
ATOM 6530 C CA . ALA B 1 400 ? -22.859 24.125 -10.961 1 91.25 400 ALA B CA 1
ATOM 6531 C C . ALA B 1 400 ? -23.359 23.859 -12.383 1 91.25 400 ALA B C 1
ATOM 6533 O O . ALA B 1 400 ? -23.594 24.797 -13.141 1 91.25 400 ALA B O 1
ATOM 6534 N N . ALA B 1 401 ? -23.594 22.641 -12.703 1 86.5 401 ALA B N 1
ATOM 6535 C CA . ALA B 1 401 ? -23.984 22.25 -14.055 1 86.5 401 ALA B CA 1
ATOM 6536 C C . ALA B 1 401 ? -25.344 22.859 -14.422 1 86.5 401 ALA B C 1
ATOM 6538 O O . ALA B 1 401 ? -25.562 23.219 -15.586 1 86.5 401 ALA B O 1
ATOM 6539 N N . ASP B 1 402 ? -26.172 23.062 -13.5 1 85.25 402 ASP B N 1
ATOM 6540 C CA . ASP B 1 402 ? -27.531 23.5 -13.773 1 85.25 402 ASP B CA 1
ATOM 6541 C C . ASP B 1 402 ? -27.688 25 -13.586 1 85.25 402 ASP B C 1
ATOM 6543 O O . ASP B 1 402 ? -28.797 25.531 -13.625 1 85.25 402 ASP B O 1
ATOM 6547 N N . LEU B 1 403 ? -26.578 25.641 -13.359 1 87.31 403 LEU B N 1
ATOM 6548 C CA . LEU B 1 403 ? -26.656 27.078 -13.195 1 87.31 403 LEU B CA 1
ATOM 6549 C C . LEU B 1 403 ? -26.891 27.766 -14.531 1 87.31 403 LEU B C 1
ATOM 6551 O O . LEU B 1 403 ? -26.062 27.672 -15.438 1 87.31 403 LEU B O 1
ATOM 6555 N N . GLU B 1 404 ? -27.922 28.469 -14.617 1 87.5 404 GLU B N 1
ATOM 6556 C CA . GLU B 1 404 ? -28.266 29.141 -15.859 1 87.5 404 GLU B CA 1
ATOM 6557 C C . GLU B 1 404 ? -27.234 30.219 -16.203 1 87.5 404 GLU B C 1
ATOM 6559 O O . GLU B 1 404 ? -26.734 30.922 -15.312 1 87.5 404 GLU B O 1
ATOM 6564 N N . PRO B 1 405 ? -26.984 30.375 -17.406 1 88.44 405 PRO B N 1
ATOM 6565 C CA . PRO B 1 405 ? -25.953 31.312 -17.859 1 88.44 405 PRO B CA 1
ATOM 6566 C C . PRO B 1 405 ? -26.203 32.75 -17.359 1 88.44 405 PRO B C 1
ATOM 6568 O O . PRO B 1 405 ? -25.25 33.469 -17.062 1 88.44 405 PRO B O 1
ATOM 6571 N N . HIS B 1 406 ? -27.422 33.094 -17.25 1 86.69 406 HIS B N 1
ATOM 6572 C CA . HIS B 1 406 ? -27.719 34.438 -16.859 1 86.69 406 HIS B CA 1
ATOM 6573 C C . HIS B 1 406 ? -27.359 34.688 -15.391 1 86.69 406 HIS B C 1
ATOM 6575 O O . HIS B 1 406 ? -27.266 35.844 -14.953 1 86.69 406 HIS B O 1
ATOM 6581 N N . ARG B 1 407 ? -27.125 33.594 -14.68 1 90.5 407 ARG B N 1
ATOM 6582 C CA . ARG B 1 407 ? -26.781 33.719 -13.258 1 90.5 407 ARG B CA 1
ATOM 6583 C C . ARG B 1 407 ? -25.281 33.688 -13.055 1 90.5 407 ARG B C 1
ATOM 6585 O O . ARG B 1 407 ? -24.797 33.812 -11.922 1 90.5 407 ARG B O 1
ATOM 6592 N N . HIS B 1 408 ? -24.562 33.562 -14.117 1 93.25 408 HIS B N 1
ATOM 6593 C CA . HIS B 1 408 ? -23.109 33.438 -14.016 1 93.25 408 HIS B CA 1
ATOM 6594 C C . HIS B 1 408 ? -22.5 34.75 -13.492 1 93.25 408 HIS B C 1
ATOM 6596 O O . HIS B 1 408 ? -21.625 34.688 -12.625 1 93.25 408 HIS B O 1
ATOM 6602 N N . GLU B 1 409 ? -22.984 35.812 -14.055 1 92 409 GLU B N 1
ATOM 6603 C CA . GLU B 1 409 ? -22.453 37.125 -13.609 1 92 409 GLU B CA 1
ATOM 6604 C C . GLU B 1 409 ? -22.734 37.344 -12.133 1 92 409 GLU B C 1
ATOM 6606 O O . GLU B 1 409 ? -21.906 37.906 -11.414 1 92 409 GLU B O 1
ATOM 6611 N N . GLU B 1 410 ? -23.844 36.938 -11.703 1 92.25 410 GLU B N 1
ATOM 6612 C CA . GLU B 1 410 ? -24.203 37.062 -10.297 1 92.25 410 GLU B CA 1
ATOM 6613 C C . GLU B 1 410 ? -23.297 36.188 -9.43 1 92.25 410 GLU B C 1
ATOM 6615 O O . GLU B 1 410 ? -22.859 36.625 -8.359 1 92.25 410 GLU B O 1
ATOM 6620 N N . LEU B 1 411 ? -23.062 35.031 -9.867 1 94.31 411 LEU B N 1
ATOM 6621 C CA . LEU B 1 411 ? -22.188 34.125 -9.125 1 94.31 411 LEU B CA 1
ATOM 6622 C C . LEU B 1 411 ? -20.766 34.688 -9.055 1 94.31 411 LEU B C 1
ATOM 6624 O O . LEU B 1 411 ? -20.141 34.656 -7.992 1 94.31 411 LEU B O 1
ATOM 6628 N N . ARG B 1 412 ? -20.312 35.094 -10.148 1 94.88 412 ARG B N 1
ATOM 6629 C CA . ARG B 1 412 ? -18.984 35.688 -10.203 1 94.88 412 ARG B CA 1
ATOM 6630 C C . ARG B 1 412 ? -18.844 36.844 -9.203 1 94.88 412 ARG B C 1
ATOM 6632 O O . ARG B 1 412 ? -17.875 36.875 -8.43 1 94.88 412 ARG B O 1
ATOM 6639 N N . THR B 1 413 ? -19.797 37.719 -9.219 1 93.19 413 THR B N 1
ATOM 6640 C CA . THR B 1 413 ? -19.797 38.875 -8.312 1 93.19 413 THR B CA 1
ATOM 6641 C C . THR B 1 413 ? -19.891 38.406 -6.859 1 93.19 413 THR B C 1
ATOM 6643 O O . THR B 1 413 ? -19.219 38.969 -5.988 1 93.19 413 THR B O 1
ATOM 6646 N N . ALA B 1 414 ? -20.672 37.438 -6.707 1 93.56 414 ALA B N 1
ATOM 6647 C CA . ALA B 1 414 ? -20.828 36.906 -5.359 1 93.56 414 ALA B CA 1
ATOM 6648 C C . ALA B 1 414 ? -19.516 36.344 -4.824 1 93.56 414 ALA B C 1
ATOM 6650 O O . ALA B 1 414 ? -19.172 36.562 -3.658 1 93.56 414 ALA B O 1
ATOM 6651 N N . ILE B 1 415 ? -18.797 35.594 -5.621 1 94.56 415 ILE B N 1
ATOM 6652 C CA . ILE B 1 415 ? -17.516 35.031 -5.23 1 94.56 415 ILE B CA 1
ATOM 6653 C C . ILE B 1 415 ? -16.516 36.125 -4.902 1 94.56 415 ILE B C 1
ATOM 6655 O O . ILE B 1 415 ? -15.891 36.125 -3.844 1 94.56 415 ILE B O 1
ATOM 6659 N N . GLU B 1 416 ? -16.453 37.094 -5.777 1 94.38 416 GLU B N 1
ATOM 6660 C CA . GLU B 1 416 ? -15.508 38.188 -5.594 1 94.38 416 GLU B CA 1
ATOM 6661 C C . GLU B 1 416 ? -15.836 39 -4.34 1 94.38 416 GLU B C 1
ATOM 6663 O O . GLU B 1 416 ? -14.945 39.344 -3.57 1 94.38 416 GLU B O 1
ATOM 6668 N N . GLN B 1 417 ? -17.094 39.281 -4.129 1 91.06 417 GLN B N 1
ATOM 6669 C CA . GLN B 1 417 ? -17.516 40.031 -2.963 1 91.06 417 GLN B CA 1
ATOM 6670 C C . GLN B 1 417 ? -17.266 39.25 -1.674 1 91.06 417 GLN B C 1
ATOM 6672 O O . GLN B 1 417 ? -16.844 39.844 -0.67 1 91.06 417 GLN B O 1
ATOM 6677 N N . ARG B 1 418 ? -17.516 38 -1.745 1 91.31 418 ARG B N 1
ATOM 6678 C CA . ARG B 1 418 ? -17.328 37.156 -0.569 1 91.31 418 ARG B CA 1
ATOM 6679 C C . ARG B 1 418 ? -15.852 37.125 -0.17 1 91.31 418 ARG B C 1
ATOM 6681 O O . ARG B 1 418 ? -15.516 37.25 1.01 1 91.31 418 ARG B O 1
ATOM 6688 N N . ILE B 1 419 ? -15.023 36.906 -1.102 1 91.75 419 ILE B N 1
ATOM 6689 C CA . ILE B 1 419 ? -13.586 36.844 -0.833 1 91.75 419 ILE B CA 1
ATOM 6690 C C . ILE B 1 419 ? -13.086 38.219 -0.366 1 91.75 419 ILE B C 1
ATOM 6692 O O . ILE B 1 419 ? -12.312 38.312 0.595 1 91.75 419 ILE B O 1
ATOM 6696 N N . ARG B 1 420 ? -13.539 39.281 -1.002 1 88.81 420 ARG B N 1
ATOM 6697 C CA . ARG B 1 420 ? -13.156 40.656 -0.595 1 88.81 420 ARG B CA 1
ATOM 6698 C C . ARG B 1 420 ? -13.602 40.938 0.833 1 88.81 420 ARG B C 1
ATOM 6700 O O . ARG B 1 420 ? -12.836 41.469 1.634 1 88.81 420 ARG B O 1
ATOM 6707 N N . SER B 1 421 ? -14.797 40.594 1.142 1 89.06 421 SER B N 1
ATOM 6708 C CA . SER B 1 421 ? -15.352 40.844 2.469 1 89.06 421 SER B CA 1
ATOM 6709 C C . SER B 1 421 ? -14.625 40 3.531 1 89.06 421 SER B C 1
ATOM 6711 O O . SER B 1 421 ? -14.359 40.5 4.629 1 89.06 421 SER B O 1
ATOM 6713 N N . ALA B 1 422 ? -14.297 38.781 3.18 1 87.38 422 ALA B N 1
ATOM 6714 C CA . ALA B 1 422 ? -13.75 37.844 4.164 1 87.38 422 ALA B CA 1
ATOM 6715 C C . ALA B 1 422 ? -12.242 38.031 4.309 1 87.38 422 ALA B C 1
ATOM 6717 O O . ALA B 1 422 ? -11.695 37.906 5.406 1 87.38 422 ALA B O 1
ATOM 6718 N N . LEU B 1 423 ? -11.562 38.344 3.195 1 88.31 423 LEU B N 1
ATOM 6719 C CA . LEU B 1 423 ? -10.109 38.312 3.207 1 88.31 423 LEU B CA 1
ATOM 6720 C C . LEU B 1 423 ? -9.523 39.688 2.863 1 88.31 423 LEU B C 1
ATOM 6722 O O . LEU B 1 423 ? -8.305 39.875 2.922 1 88.31 423 LEU B O 1
ATOM 6726 N N . ASN B 1 424 ? -10.383 40.625 2.449 1 85.69 424 ASN B N 1
ATOM 6727 C CA . ASN B 1 424 ? -9.977 41.969 2.059 1 85.69 424 ASN B CA 1
ATOM 6728 C C . ASN B 1 424 ? -9.039 41.938 0.855 1 85.69 424 ASN B C 1
ATOM 6730 O O . ASN B 1 424 ? -8.062 42.688 0.806 1 85.69 424 ASN B O 1
ATOM 6734 N N . VAL B 1 425 ? -9.32 40.906 -0.004 1 89.56 425 VAL B N 1
ATOM 6735 C CA . VAL B 1 425 ? -8.5 40.781 -1.203 1 89.56 425 VAL B CA 1
ATOM 6736 C C . VAL B 1 425 ? -9.391 40.781 -2.443 1 89.56 425 VAL B C 1
ATOM 6738 O O . VAL B 1 425 ? -10.477 40.188 -2.439 1 89.56 425 VAL B O 1
ATOM 6741 N N . LYS B 1 426 ? -8.906 41.469 -3.453 1 89.56 426 LYS B N 1
ATOM 6742 C CA . LYS B 1 426 ? -9.625 41.469 -4.723 1 89.56 426 LYS B CA 1
ATOM 6743 C C . LYS B 1 426 ? -9.25 40.25 -5.559 1 89.56 426 LYS B C 1
ATOM 6745 O O . LYS B 1 426 ? -8.094 39.812 -5.566 1 89.56 426 LYS B O 1
ATOM 6750 N N . THR B 1 427 ? -10.195 39.688 -6.195 1 94.12 427 THR B N 1
ATOM 6751 C CA . THR B 1 427 ? -9.977 38.531 -7.066 1 94.12 427 THR B CA 1
ATOM 6752 C C . THR B 1 427 ? -10.602 38.781 -8.438 1 94.12 427 THR B C 1
ATOM 6754 O O . THR B 1 427 ? -11.461 39.656 -8.594 1 94.12 427 THR B O 1
ATOM 6757 N N . SER B 1 428 ? -10.094 38.25 -9.43 1 93.62 428 SER B N 1
ATOM 6758 C CA . SER B 1 428 ? -10.68 38.125 -10.766 1 93.62 428 SER B CA 1
ATOM 6759 C C . SER B 1 428 ? -11.109 36.688 -11.062 1 93.62 428 SER B C 1
ATOM 6761 O O . SER B 1 428 ? -10.266 35.844 -11.312 1 93.62 428 SER B O 1
ATOM 6763 N N . VAL B 1 429 ? -12.422 36.5 -11.141 1 95.75 429 VAL B N 1
ATOM 6764 C CA . VAL B 1 429 ? -12.945 35.125 -11.172 1 95.75 429 VAL B CA 1
ATOM 6765 C C . VAL B 1 429 ? -13.367 34.781 -12.602 1 95.75 429 VAL B C 1
ATOM 6767 O O . VAL B 1 429 ? -14.102 35.531 -13.242 1 95.75 429 VAL B O 1
ATOM 6770 N N . VAL B 1 430 ? -12.891 33.719 -13.094 1 94.75 430 VAL B N 1
ATOM 6771 C CA . VAL B 1 430 ? -13.367 33.094 -14.32 1 94.75 430 VAL B CA 1
ATOM 6772 C C . VAL B 1 430 ? -14.164 31.828 -13.992 1 94.75 430 VAL B C 1
ATOM 6774 O O . VAL B 1 430 ? -13.672 30.938 -13.289 1 94.75 430 VAL B O 1
ATOM 6777 N N . LEU B 1 431 ? -15.383 31.828 -14.477 1 95.5 431 LEU B N 1
ATOM 6778 C CA . LEU B 1 431 ? -16.219 30.641 -14.258 1 95.5 431 LEU B CA 1
ATOM 6779 C C . LEU B 1 431 ? -16.047 29.641 -15.391 1 95.5 431 LEU B C 1
ATOM 6781 O O . LEU B 1 431 ? -15.969 30.016 -16.562 1 95.5 431 LEU B O 1
ATOM 6785 N N . VAL B 1 432 ? -15.938 28.359 -15.008 1 94.75 432 VAL B N 1
ATOM 6786 C CA . VAL B 1 432 ? -15.844 27.297 -15.992 1 94.75 432 VAL B CA 1
ATOM 6787 C C . VAL B 1 432 ? -16.891 26.219 -15.68 1 94.75 432 VAL B C 1
ATOM 6789 O O . VAL B 1 432 ? -17.359 26.109 -14.539 1 94.75 432 VAL B O 1
ATOM 6792 N N . PRO B 1 433 ? -17.297 25.438 -16.672 1 92.44 433 PRO B N 1
ATOM 6793 C CA . PRO B 1 433 ? -18.297 24.406 -16.453 1 92.44 433 PRO B CA 1
ATOM 6794 C C . PRO B 1 433 ? -17.828 23.312 -15.484 1 92.44 433 PRO B C 1
ATOM 6796 O O . PRO B 1 433 ? -16.625 23.078 -15.367 1 92.44 433 PRO B O 1
ATOM 6799 N N . GLU B 1 434 ? -18.766 22.797 -14.781 1 91.06 434 GLU B N 1
ATOM 6800 C CA . GLU B 1 434 ? -18.5 21.656 -13.93 1 91.06 434 GLU B CA 1
ATOM 6801 C C . GLU B 1 434 ? -17.703 20.578 -14.68 1 91.06 434 GLU B C 1
ATOM 6803 O O . GLU B 1 434 ? -18 20.281 -15.836 1 91.06 434 GLU B O 1
ATOM 6808 N N . GLY B 1 435 ? -16.672 20.047 -14.062 1 88.25 435 GLY B N 1
ATOM 6809 C CA . GLY B 1 435 ? -15.875 18.984 -14.648 1 88.25 435 GLY B CA 1
ATOM 6810 C C . GLY B 1 435 ? -14.633 19.5 -15.359 1 88.25 435 GLY B C 1
ATOM 6811 O O . GLY B 1 435 ? -13.797 18.703 -15.797 1 88.25 435 GLY B O 1
ATOM 6812 N N . THR B 1 436 ? -14.508 20.828 -15.555 1 88.44 436 THR B N 1
ATOM 6813 C CA . THR B 1 436 ? -13.383 21.438 -16.25 1 88.44 436 THR B CA 1
ATOM 6814 C C . THR B 1 436 ? -12.094 21.25 -15.461 1 88.44 436 THR B C 1
ATOM 6816 O O . THR B 1 436 ? -11.047 20.938 -16.031 1 88.44 436 THR B O 1
ATOM 6819 N N . LEU B 1 437 ? -12.164 21.375 -14.188 1 89.31 437 LEU B N 1
ATOM 6820 C CA . LEU B 1 437 ? -10.969 21.328 -13.352 1 89.31 437 LEU B CA 1
ATOM 6821 C C . LEU B 1 437 ? -10.688 19.891 -12.906 1 89.31 437 LEU B C 1
ATOM 6823 O O . LEU B 1 437 ? -11.617 19.141 -12.578 1 89.31 437 LEU B O 1
ATOM 6827 N N . LYS B 1 438 ? -9.43 19.547 -12.945 1 80.81 438 LYS B N 1
ATOM 6828 C CA . LYS B 1 438 ? -9 18.203 -12.578 1 80.81 438 LYS B CA 1
ATOM 6829 C C . LYS B 1 438 ? -9.445 17.859 -11.156 1 80.81 438 LYS B C 1
ATOM 6831 O O . LYS B 1 438 ? -9.312 18.672 -10.242 1 80.81 438 LYS B O 1
ATOM 6836 N N . ARG B 1 439 ? -10.086 16.75 -11.078 1 78.06 439 ARG B N 1
ATOM 6837 C CA . ARG B 1 439 ? -10.508 16.266 -9.766 1 78.06 439 ARG B CA 1
ATOM 6838 C C . ARG B 1 439 ? -9.375 15.531 -9.062 1 78.06 439 ARG B C 1
ATOM 6840 O O . ARG B 1 439 ? -8.484 14.984 -9.719 1 78.06 439 ARG B O 1
ATOM 6847 N N . PRO B 1 440 ? -9.43 15.625 -7.707 1 69.75 440 PRO B N 1
ATOM 6848 C CA . PRO B 1 440 ? -8.391 14.898 -6.969 1 69.75 440 PRO B CA 1
ATOM 6849 C C . PRO B 1 440 ? -8.539 13.383 -7.09 1 69.75 440 PRO B C 1
ATOM 6851 O O . PRO B 1 440 ? -9.656 12.867 -7.191 1 69.75 440 PRO B O 1
ATOM 6854 N N . ASP B 1 441 ? -7.441 12.711 -7.25 1 64.75 441 ASP B N 1
ATOM 6855 C CA . ASP B 1 441 ? -7.383 11.25 -7.238 1 64.75 441 ASP B CA 1
ATOM 6856 C C . ASP B 1 441 ? -6.336 10.75 -6.246 1 64.75 441 ASP B C 1
ATOM 6858 O O . ASP B 1 441 ? -6.438 11.008 -5.047 1 64.75 441 ASP B O 1
ATOM 6862 N N . HIS B 1 442 ? -5.418 10.18 -6.703 1 59.62 442 HIS B N 1
ATOM 6863 C CA . HIS B 1 442 ? -4.383 9.656 -5.82 1 59.62 442 HIS B CA 1
ATOM 6864 C C . HIS B 1 442 ? -3.287 10.688 -5.582 1 59.62 442 HIS B C 1
ATOM 6866 O O . HIS B 1 442 ? -2.396 10.477 -4.754 1 59.62 442 HIS B O 1
ATOM 6872 N N . VAL B 1 443 ? -3.441 11.742 -6.422 1 57.12 443 VAL B N 1
ATOM 6873 C CA . VAL B 1 443 ? -2.494 12.836 -6.227 1 57.12 443 VAL B CA 1
ATOM 6874 C C . VAL B 1 443 ? -3.25 14.109 -5.875 1 57.12 443 VAL B C 1
ATOM 6876 O O . VAL B 1 443 ? -4.293 14.406 -6.461 1 57.12 443 VAL B O 1
ATOM 6879 N N . LYS B 1 444 ? -2.791 14.711 -4.852 1 66.06 444 LYS B N 1
ATOM 6880 C CA . LYS B 1 444 ? -3.371 15.984 -4.449 1 66.06 444 LYS B CA 1
ATOM 6881 C C . LYS B 1 444 ? -3.303 17 -5.582 1 66.06 444 LYS B C 1
ATOM 6883 O O . LYS B 1 444 ? -2.322 17.047 -6.328 1 66.06 444 LYS B O 1
ATOM 6888 N N . VAL B 1 445 ? -4.434 17.609 -5.816 1 66.56 445 VAL B N 1
ATOM 6889 C CA . VAL B 1 445 ? -4.445 18.672 -6.812 1 66.56 445 VAL B CA 1
ATOM 6890 C C . VAL B 1 445 ? -4.02 19.984 -6.164 1 66.56 445 VAL B C 1
ATOM 6892 O O . VAL B 1 445 ? -4.5 20.344 -5.09 1 66.56 445 VAL B O 1
ATOM 6895 N N . ALA B 1 446 ? -3.086 20.594 -6.762 1 74.38 446 ALA B N 1
ATOM 6896 C CA . ALA B 1 446 ? -2.619 21.875 -6.258 1 74.38 446 ALA B CA 1
ATOM 6897 C C . ALA B 1 446 ? -3.682 22.953 -6.445 1 74.38 446 ALA B C 1
ATOM 6899 O O . ALA B 1 446 ? -4.27 23.078 -7.523 1 74.38 446 ALA B O 1
ATOM 6900 N N . LEU B 1 447 ? -3.889 23.641 -5.402 1 83.56 447 LEU B N 1
ATOM 6901 C CA . LEU B 1 447 ? -4.824 24.766 -5.488 1 83.56 447 LEU B CA 1
ATOM 6902 C C . LEU B 1 447 ? -4.227 25.922 -6.285 1 83.56 447 LEU B C 1
ATOM 6904 O O . LEU B 1 447 ? -4.949 26.656 -6.965 1 83.56 447 LEU B O 1
ATOM 6908 N N . ILE B 1 448 ? -2.943 26.047 -6.25 1 85.12 448 ILE B N 1
ATOM 6909 C CA . ILE B 1 448 ? -2.244 27.109 -6.969 1 85.12 448 ILE B CA 1
ATOM 6910 C C . ILE B 1 448 ? -1.698 26.562 -8.289 1 85.12 448 ILE B C 1
ATOM 6912 O O . ILE B 1 448 ? -1.033 25.531 -8.312 1 85.12 448 ILE B O 1
ATOM 6916 N N . GLU B 1 449 ? -2.07 27.141 -9.336 1 87.25 449 GLU B N 1
ATOM 6917 C CA . GLU B 1 449 ? -1.492 26.859 -10.648 1 87.25 449 GLU B CA 1
ATOM 6918 C C . GLU B 1 449 ? -0.679 28.047 -11.148 1 87.25 449 GLU B C 1
ATOM 6920 O O . GLU B 1 449 ? -1.227 29.125 -11.391 1 87.25 449 GLU B O 1
ATOM 6925 N N . ARG B 1 450 ? 0.563 27.891 -11.297 1 84.88 450 ARG B N 1
ATOM 6926 C CA . ARG B 1 450 ? 1.387 28.969 -11.828 1 84.88 450 ARG B CA 1
ATOM 6927 C C . ARG B 1 450 ? 1.337 29 -13.352 1 84.88 450 ARG B C 1
ATOM 6929 O O . ARG B 1 450 ? 1.521 27.984 -14.008 1 84.88 450 ARG B O 1
ATOM 6936 N N . VAL B 1 451 ? 0.964 30.031 -13.961 1 85.38 451 VAL B N 1
ATOM 6937 C CA . VAL B 1 451 ? 0.822 30.203 -15.406 1 85.38 451 VAL B CA 1
ATOM 6938 C C . VAL B 1 451 ? 1.633 31.406 -15.867 1 85.38 451 VAL B C 1
ATOM 6940 O O . VAL B 1 451 ? 1.846 32.344 -15.102 1 85.38 451 VAL B O 1
ATOM 6943 N N . PRO B 1 452 ? 2.244 31.266 -17.141 1 77.31 452 PRO B N 1
ATOM 6944 C CA . PRO B 1 452 ? 2.941 32.438 -17.672 1 77.31 452 PRO B CA 1
ATOM 6945 C C . PRO B 1 452 ? 2.025 33.656 -17.812 1 77.31 452 PRO B C 1
ATOM 6947 O O . PRO B 1 452 ? 0.819 33.5 -18.016 1 77.31 452 PRO B O 1
ATOM 6950 N N . ARG B 1 453 ? 2.529 34.906 -17.531 1 65.38 453 ARG B N 1
ATOM 6951 C CA . ARG B 1 453 ? 1.737 36.125 -17.688 1 65.38 453 ARG B CA 1
ATOM 6952 C C . ARG B 1 453 ? 1.215 36.25 -19.109 1 65.38 453 ARG B C 1
ATOM 6954 O O . ARG B 1 453 ? 1.959 36.062 -20.078 1 65.38 453 ARG B O 1
ATOM 6961 N N . ALA B 1 454 ? -0.038 36.344 -19.344 1 56.47 454 ALA B N 1
ATOM 6962 C CA . ALA B 1 454 ? -0.594 36.594 -20.672 1 56.47 454 ALA B CA 1
ATOM 6963 C C . ALA B 1 454 ? -0.04 37.875 -21.281 1 56.47 454 ALA B C 1
ATOM 6965 O O . ALA B 1 454 ? -0.023 38.938 -20.625 1 56.47 454 ALA B O 1
ATOM 6966 N N . GLU B 1 455 ? 0.815 37.812 -22.297 1 46.97 455 GLU B N 1
ATOM 6967 C CA . GLU B 1 455 ? 1.209 39.031 -23.047 1 46.97 455 GLU B CA 1
ATOM 6968 C C . GLU B 1 455 ? -0.01 39.844 -23.469 1 46.97 455 GLU B C 1
ATOM 6970 O O . GLU B 1 455 ? -0.962 39.281 -24.031 1 46.97 455 GLU B O 1
ATOM 6975 N N . GLY B 1 456 ? -0.494 40.75 -22.828 1 36.72 456 GLY B N 1
ATOM 6976 C CA . GLY B 1 456 ? -1.414 41.688 -23.469 1 36.72 456 GLY B CA 1
ATOM 6977 C C . GLY B 1 456 ? -1.002 42.062 -24.875 1 36.72 456 GLY B C 1
ATOM 6978 O O . GLY B 1 456 ? 0.167 42.375 -25.125 1 36.72 456 GLY B O 1
ATOM 6979 N N . ARG B 1 457 ? -1.764 41.594 -25.953 1 33.41 457 ARG B N 1
ATOM 6980 C CA . ARG B 1 457 ? -1.659 42.312 -27.203 1 33.41 457 ARG B CA 1
ATOM 6981 C C . ARG B 1 457 ? -1.726 43.812 -26.969 1 33.41 457 ARG B C 1
ATOM 6983 O O . ARG B 1 457 ? -2.635 44.312 -26.297 1 33.41 457 ARG B O 1
ATOM 6990 N N . ALA B 1 458 ? -0.578 44.406 -27.016 1 30.77 458 ALA B N 1
ATOM 6991 C CA . ALA B 1 458 ? -0.516 45.844 -27.266 1 30.77 458 ALA B CA 1
ATOM 6992 C C . ALA B 1 458 ? -1.583 46.281 -28.266 1 30.77 458 ALA B C 1
ATOM 6994 O O . ALA B 1 458 ? -1.597 45.812 -29.406 1 30.77 458 ALA B O 1
ATOM 6995 N N . SER B 1 459 ? -2.83 46.594 -27.703 1 23.67 459 SER B N 1
ATOM 6996 C CA . SER B 1 459 ? -3.35 47.625 -28.594 1 23.67 459 SER B CA 1
ATOM 6997 C C . SER B 1 459 ? -2.402 48.812 -28.656 1 23.67 459 SER B C 1
ATOM 6999 O O . SER B 1 459 ? -1.847 49.25 -27.641 1 23.67 459 SER B O 1
#